Protein 9CJX (pdb70)

Foldseek 3Di:
DDDADPVLQVQLQVVQQVVQVVDLVSVVVCQQPVQVSSCVRSVHHQDFQKEKDFDDDDDSGTGIGTDDPDVDSHPDDVSRDYDGPD

Nearest PDB structures (foldseek):
  9cjx-assembly1_A  TM=7.161E-01  e=4.800E-11  Desulfotomaculum sp.
  6e31-assembly1_A  TM=3.207E-01  e=1.294E+00  Mus musculus
  5irg-assembly1_A  TM=2.267E-01  e=3.044E+00  Roseburia intestinalis XB6B4
  1qdb-assembly2_C  TM=2.450E-01  e=3.708E+00  Sulfurospirillum deleyianum
  9cjx-assembly1_A  TM=7.631E-01  e=1.091E-12  Desulfotomaculum sp.

Sequence (86 aa):
MNNWTEEEVQKVVAEIGKKAAADPAFRKLCLANPTGAVKEVSGKDLPQGLKVRFVENEGAHMTFVLPDPAGSGELGEEDLNRVAGGMNNWTEEEVQKVVAEIGKKAAADPAFRKLCLANPTGAVKEVSGKDLPQGLKVRFVENEGAHMTFVLPDPAGSGELGEEDLNRVAGGMNNWTEEEVQKVVAEIGKKAAADPAFRKLCLANPTGAVKEVSGKDLPQGLKVRFVENEGAHMTFVLPDPAGSGELGEEDLNRVAGGMNNWTEEEVQKVVAEIGKKAAADPAFRKLCLANPTGAVKEVSGKDLPQGLKVRFVENEGAHMTFVLPDPAGSGELGEEDLNRVAGGMNNWTEEEVQKVVAEIGKKAAADPAFRKLCLANPTGAVKEVSGKDLPQGLKVRFVENEGAHMTFVLPDPAGSGELGEEDLNRVAGGMNNWTEEEVQKVVAEIGKKAAADPAFRKLCLANPTGAVKEVSGKDLPQGLKVRFVENEGAHMTFVLPDPAGSGELGEEDLNRVAGGMNNWTEEEVQKVVAEIGKKAAADPAFRKLCLANPTGAVKEVSGKDLPQGLKVRFVENEGAHMTFVLPDPAGSGELGEEDLNRVAGGMNNWTEEEVQKVVAEIGKKAAADPAFRKLCLANPTGAVKEVSGKDLPQGLKVRFVENEGAHMTFVLPDPAGSGELGEEDLNRVAGGMNNWTEEEVQKVVAEIGKKAAADPAFRKLCLANPTGAVKEVSGKDLPQGLKVRFVENEGAHMTFVLPDPAGSGELGEEDLNRVAGGMNNWTEEEVQKVVAEIGKKAAADPAFRKLCLANPTGAVKEVSGKDLPQGLKVRFVENEGAHMTFVLPDPAGSGELGEEDLNRVAGG

Solvent-accessible surface area: 5712 Å² total; per-residue (Å²): 191,39,116,17,76,118,107,53,22,110,121,14,39,52,59,0,10,127,81,5,58,87,67,77,58,17,72,131,69,0,82,66,42,7,10,26,0,4,104,113,35,44,58,102,98,50,12,186,65,15,31,10,108,83,69,93,75,141,68,57,88,56,2,33,1,65,16,11,105,35,78,53,75,84,128,60,126,131,66,189,143,60,36,91,90,44

Structure (mmCIF, N/CA/C/O backbone):
data_9CJX
#
_entry.id   9CJX
#
loop_
_atom_site.group_PDB
_atom_site.id
_atom_site.type_symbol
_atom_site.label_atom_id
_atom_site.label_alt_id
_atom_site.label_comp_id
_atom_site.label_asym_id
_atom_site.label_entity_id
_atom_site.label_seq_id
_atom_site.pdbx_PDB_ins_code
_atom_site.Cartn_x
_atom_site.Cartn_y
_atom_site.Cartn_z
_atom_site.occupancy
_atom_site.B_iso_or_equiv
_atom_site.auth_seq_id
_atom_site.auth_comp_id
_atom_site.auth_asym_id
_atom_site.auth_atom_id
_atom_site.pdbx_PDB_model_num
ATOM 1 N N . MET A 1 22 ? 6.870 6.020 0.501 1.00 0.00 1 MET A N 1
ATOM 2 C CA . MET A 1 22 ? 6.106 7.007 -0.253 1.00 0.00 1 MET A CA 1
ATOM 3 C C . MET A 1 22 ? 5.233 6.340 -1.307 1.00 0.00 1 MET A C 1
ATOM 4 O O . MET A 1 22 ? 5.274 5.121 -1.481 1.00 0.00 1 MET A O 1
ATOM 18 N N . ASN A 1 23 ? 4.443 7.145 -2.011 1.00 0.00 2 ASN A N 1
ATOM 19 C CA . ASN A 1 23 ? 3.568 6.635 -3.059 1.00 0.00 2 ASN A CA 1
ATOM 20 C C . ASN A 1 23 ? 4.228 6.745 -4.428 1.00 0.00 2 ASN A C 1
ATOM 21 O O . ASN A 1 23 ? 5.333 7.272 -4.555 1.00 0.00 2 ASN A O 1
ATOM 32 N N . ASN A 1 24 ? 3.544 6.244 -5.450 1.00 0.00 3 ASN A N 1
ATOM 33 C CA . ASN A 1 24 ? 4.039 6.330 -6.820 1.00 0.00 3 ASN A CA 1
ATOM 34 C C . ASN A 1 24 ? 3.369 7.469 -7.578 1.00 0.00 3 ASN A C 1
ATOM 35 O O . ASN A 1 24 ? 3.821 7.864 -8.653 1.00 0.00 3 ASN A O 1
ATOM 46 N N . TRP A 1 25 ? 2.288 7.995 -7.010 1.00 0.00 4 TRP A N 1
ATOM 47 C CA . TRP A 1 25 ? 1.547 9.082 -7.638 1.00 0.00 4 TRP A CA 1
ATOM 48 C C . TRP A 1 25 ? 2.142 10.437 -7.275 1.00 0.00 4 TRP A C 1
ATOM 49 O O . TRP A 1 25 ? 2.316 10.754 -6.098 1.00 0.00 4 TRP A O 1
ATOM 70 N N . THR A 1 26 ? 2.451 11.233 -8.292 1.00 0.00 5 THR A N 1
ATOM 71 C CA . THR A 1 26 ? 3.040 12.551 -8.082 1.00 0.00 5 THR A CA 1
ATOM 72 C C . THR A 1 26 ? 1.962 13.618 -7.939 1.00 0.00 5 THR A C 1
ATOM 73 O O . THR A 1 26 ? 0.802 13.394 -8.286 1.00 0.00 5 THR A O 1
ATOM 84 N N . GLU A 1 27 ? 2.352 14.780 -7.428 1.00 0.00 6 GLU A N 1
ATOM 85 C CA . GLU A 1 27 ? 1.416 15.878 -7.219 1.00 0.00 6 GLU A CA 1
ATOM 86 C C . GLU A 1 27 ? 0.809 16.342 -8.536 1.00 0.00 6 GLU A C 1
ATOM 87 O O . GLU A 1 27 ? -0.388 16.616 -8.617 1.00 0.00 6 GLU A O 1
ATOM 99 N N . GLU A 1 28 ? 1.642 16.429 -9.568 1.00 0.00 7 GLU A N 1
ATOM 100 C CA . GLU A 1 28 ? 1.177 16.801 -10.899 1.00 0.00 7 GLU A CA 1
ATOM 101 C C . GLU A 1 28 ? 0.085 15.857 -11.384 1.00 0.00 7 GLU A C 1
ATOM 102 O O . GLU A 1 28 ? -0.967 16.295 -11.849 1.00 0.00 7 GLU A O 1
ATOM 114 N N . GLU A 1 29 ? 0.340 14.558 -11.274 1.00 0.00 8 GLU A N 1
ATOM 115 C CA . GLU A 1 29 ? -0.618 13.549 -11.709 1.00 0.00 8 GLU A CA 1
ATOM 116 C C . GLU A 1 29 ? -1.937 13.682 -10.959 1.00 0.00 8 GLU A C 1
ATOM 117 O O . GLU A 1 29 ? -3.010 13.657 -11.561 1.00 0.00 8 GLU A O 1
ATOM 129 N N . VAL A 1 30 ? -1.851 13.824 -9.641 1.00 0.00 9 VAL A N 1
ATOM 130 C CA . VAL A 1 30 ? -3.038 13.941 -8.803 1.00 0.00 9 VAL A CA 1
ATOM 131 C C . VAL A 1 30 ? -3.915 15.104 -9.249 1.00 0.00 9 VAL A C 1
ATOM 132 O O . VAL A 1 30 ? -5.126 14.956 -9.405 1.00 0.00 9 VAL A O 1
ATOM 145 N N . GLN A 1 31 ? -3.294 16.261 -9.453 1.00 0.00 10 GLN A N 1
ATOM 146 C CA . GLN A 1 31 ? -4.020 17.458 -9.859 1.00 0.00 10 GLN A CA 1
ATOM 147 C C . GLN A 1 31 ? -4.722 17.250 -11.194 1.00 0.00 10 GLN A C 1
ATOM 148 O O . GLN A 1 31 ? -5.859 17.682 -11.383 1.00 0.00 10 GLN A O 1
ATOM 162 N N . LYS A 1 32 ? -4.039 16.586 -12.120 1.00 0.00 11 LYS A N 1
ATOM 163 C CA . LYS A 1 32 ? -4.604 16.298 -13.432 1.00 0.00 11 LYS A CA 1
ATOM 164 C C . LYS A 1 32 ? -5.793 15.352 -13.325 1.00 0.00 11 LYS A C 1
ATOM 165 O O . LYS A 1 32 ? -6.820 15.552 -13.974 1.00 0.00 11 LYS A O 1
ATOM 184 N N . VAL A 1 33 ? -5.647 14.319 -12.501 1.00 0.00 12 VAL A N 1
ATOM 185 C CA . VAL A 1 33 ? -6.710 13.340 -12.305 1.00 0.00 12 VAL A CA 1
ATOM 186 C C . VAL A 1 33 ? -7.951 13.986 -11.705 1.00 0.00 12 VAL A C 1
ATOM 187 O O . VAL A 1 33 ? -9.069 13.752 -12.165 1.00 0.00 12 VAL A O 1
ATOM 200 N N . VAL A 1 34 ? -7.748 14.801 -10.675 1.00 0.00 13 VAL A N 1
ATOM 201 C CA . VAL A 1 34 ? -8.848 15.506 -10.028 1.00 0.00 13 VAL A CA 1
ATOM 202 C C . VAL A 1 34 ? -9.619 16.360 -11.027 1.00 0.00 13 VAL A C 1
ATOM 203 O O . VAL A 1 34 ? -10.850 16.377 -11.024 1.00 0.00 13 VAL A O 1
ATOM 216 N N . ALA A 1 35 ? -8.888 17.068 -11.881 1.00 0.00 14 ALA A N 1
ATOM 217 C CA . ALA A 1 35 ? -9.500 17.887 -12.919 1.00 0.00 14 ALA A CA 1
ATOM 218 C C . ALA A 1 35 ? -10.343 17.039 -13.864 1.00 0.00 14 ALA A C 1
ATOM 219 O O . ALA A 1 35 ? -11.457 17.419 -14.226 1.00 0.00 14 ALA A O 1
ATOM 226 N N . GLU A 1 36 ? -9.805 15.890 -14.258 1.00 0.00 15 GLU A N 1
ATOM 227 C CA . GLU A 1 36 ? -10.494 15.002 -15.187 1.00 0.00 15 GLU A CA 1
ATOM 228 C C . GLU A 1 36 ? -11.706 14.351 -14.532 1.00 0.00 15 GLU A C 1
ATOM 229 O O . GLU A 1 36 ? -12.716 14.100 -15.188 1.00 0.00 15 GLU A O 1
ATOM 241 N N . ILE A 1 37 ? -11.598 14.083 -13.235 1.00 0.00 16 ILE A N 1
ATOM 242 C CA . ILE A 1 37 ? -12.732 13.597 -12.457 1.00 0.00 16 ILE A CA 1
ATOM 243 C C . ILE A 1 37 ? -13.882 14.595 -12.477 1.00 0.00 16 ILE A C 1
ATOM 244 O O . ILE A 1 37 ? -15.041 14.218 -12.647 1.00 0.00 16 ILE A O 1
ATOM 260 N N . GLY A 1 38 ? -13.555 15.871 -12.302 1.00 0.00 17 GLY A N 1
ATOM 261 C CA . GLY A 1 38 ? -14.545 16.937 -12.403 1.00 0.00 17 GLY A CA 1
ATOM 262 C C . GLY A 1 38 ? -15.206 16.947 -13.775 1.00 0.00 17 GLY A C 1
ATOM 263 O O . GLY A 1 38 ? -16.426 17.071 -13.886 1.00 0.00 17 GLY A O 1
ATOM 267 N N . LYS A 1 39 ? -14.394 16.814 -14.818 1.00 0.00 18 LYS A N 1
ATOM 268 C CA . LYS A 1 39 ? -14.900 16.792 -16.186 1.00 0.00 18 LYS A CA 1
ATOM 269 C C . LYS A 1 39 ? -15.866 15.633 -16.395 1.00 0.00 18 LYS A C 1
ATOM 270 O O . LYS A 1 39 ? -16.950 15.809 -16.952 1.00 0.00 18 LYS A O 1
ATOM 289 N N . LYS A 1 40 ? -15.467 14.448 -15.948 1.00 0.00 19 LYS A N 1
ATOM 290 C CA . LYS A 1 40 ? -16.228 13.232 -16.210 1.00 0.00 19 LYS A CA 1
ATOM 291 C C . LYS A 1 40 ? -17.470 13.160 -15.330 1.00 0.00 19 LYS A C 1
ATOM 292 O O . LYS A 1 40 ? -18.529 12.713 -15.770 1.00 0.00 19 LYS A O 1
ATOM 311 N N . ALA A 1 41 ? -17.334 13.605 -14.086 1.00 0.00 20 ALA A N 1
ATOM 312 C CA . ALA A 1 41 ? -18.456 13.630 -13.154 1.00 0.00 20 ALA A CA 1
ATOM 313 C C . ALA A 1 41 ? -19.531 14.606 -13.614 1.00 0.00 20 ALA A C 1
ATOM 314 O O . ALA A 1 41 ? -20.725 14.333 -13.493 1.00 0.00 20 ALA A O 1
ATOM 321 N N . ALA A 1 42 ? -19.101 15.748 -14.141 1.00 0.00 21 ALA A N 1
ATOM 322 C CA . ALA A 1 42 ? -20.023 16.729 -14.700 1.00 0.00 21 ALA A CA 1
ATOM 323 C C . ALA A 1 42 ? -20.697 16.197 -15.959 1.00 0.00 21 ALA A C 1
ATOM 324 O O . ALA A 1 42 ? -21.903 16.359 -16.143 1.00 0.00 21 ALA A O 1
ATOM 331 N N . ALA A 1 43 ? -19.911 15.564 -16.822 1.00 0.00 22 ALA A N 1
ATOM 332 C CA . ALA A 1 43 ? -20.427 15.025 -18.075 1.00 0.00 22 ALA A CA 1
ATOM 333 C C . ALA A 1 43 ? -21.362 13.850 -17.826 1.00 0.00 22 ALA A C 1
ATOM 334 O O . ALA A 1 43 ? -22.385 13.705 -18.495 1.00 0.00 22 ALA A O 1
ATOM 341 N N . ASP A 1 44 ? -21.005 13.010 -16.859 1.00 0.00 23 ASP A N 1
ATOM 342 C CA . ASP A 1 44 ? -21.751 11.786 -16.595 1.00 0.00 23 ASP A CA 1
ATOM 343 C C . ASP A 1 44 ? -21.954 11.577 -15.100 1.00 0.00 23 ASP A C 1
ATOM 344 O O . ASP A 1 44 ? -21.020 11.229 -14.378 1.00 0.00 23 ASP A O 1
ATOM 353 N N . PRO A 1 45 ? -23.182 11.794 -14.640 1.00 0.00 24 PRO A N 1
ATOM 354 C CA . PRO A 1 45 ? -23.515 11.614 -13.231 1.00 0.00 24 PRO A CA 1
ATOM 355 C C . PRO A 1 45 ? -23.121 10.225 -12.745 1.00 0.00 24 PRO A C 1
ATOM 356 O O . PRO A 1 45 ? -22.804 10.036 -11.571 1.00 0.00 24 PRO A O 1
ATOM 367 N N . ALA A 1 46 ? -23.141 9.257 -13.654 1.00 0.00 25 ALA A N 1
ATOM 368 C CA . ALA A 1 46 ? -22.796 7.881 -13.317 1.00 0.00 25 ALA A CA 1
ATOM 369 C C . ALA A 1 46 ? -21.350 7.774 -12.852 1.00 0.00 25 ALA A C 1
ATOM 370 O O . ALA A 1 46 ? -21.017 6.936 -12.015 1.00 0.00 25 ALA A O 1
ATOM 377 N N . PHE A 1 47 ? -20.493 8.628 -13.403 1.00 0.00 26 PHE A N 1
ATOM 378 C CA . PHE A 1 47 ? -19.093 8.677 -12.997 1.00 0.00 26 PHE A CA 1
ATOM 379 C C . PHE A 1 47 ? -18.948 9.219 -11.581 1.00 0.00 26 PHE A C 1
ATOM 380 O O . PHE A 1 47 ? -18.140 8.723 -10.796 1.00 0.00 26 PHE A O 1
ATOM 397 N N . ARG A 1 48 ? -19.736 10.240 -11.262 1.00 0.00 27 ARG A N 1
ATOM 398 C CA . ARG A 1 48 ? -19.836 10.729 -9.891 1.00 0.00 27 ARG A CA 1
ATOM 399 C C . ARG A 1 48 ? -20.240 9.613 -8.937 1.00 0.00 27 ARG A C 1
ATOM 400 O O . ARG A 1 48 ? -19.681 9.482 -7.848 1.00 0.00 27 ARG A O 1
ATOM 421 N N . LYS A 1 49 ? -21.214 8.810 -9.350 1.00 0.00 28 LYS A N 1
ATOM 422 C CA . LYS A 1 49 ? -21.639 7.655 -8.569 1.00 0.00 28 LYS A CA 1
ATOM 423 C C . LYS A 1 49 ? -20.518 6.630 -8.448 1.00 0.00 28 LYS A C 1
ATOM 424 O O . LYS A 1 49 ? -20.338 6.015 -7.397 1.00 0.00 28 LYS A O 1
ATOM 443 N N . LEU A 1 50 ? -19.766 6.452 -9.529 1.00 0.00 29 LEU A N 1
ATOM 444 C CA . LEU A 1 50 ? -18.594 5.585 -9.513 1.00 0.00 29 LEU A CA 1
ATOM 445 C C . LEU A 1 50 ? -17.587 6.039 -8.465 1.00 0.00 29 LEU A C 1
ATOM 446 O O . LEU A 1 50 ? -17.065 5.228 -7.699 1.00 0.00 29 LEU A O 1
ATOM 462 N N . CYS A 1 51 ? -17.316 7.339 -8.437 1.00 0.00 30 CYS A N 1
ATOM 463 C CA . CYS A 1 51 ? -16.395 7.910 -7.461 1.00 0.00 30 CYS A CA 1
ATOM 464 C C . CYS A 1 51 ? -16.858 7.629 -6.037 1.00 0.00 30 CYS A C 1
ATOM 465 O O . CYS A 1 51 ? -16.047 7.351 -5.154 1.00 0.00 30 CYS A O 1
ATOM 473 N N . LEU A 1 52 ? -18.167 7.705 -5.819 1.00 0.00 31 LEU A N 1
ATOM 474 C CA . LEU A 1 52 ? -18.743 7.427 -4.510 1.00 0.00 31 LEU A CA 1
ATOM 475 C C . LEU A 1 52 ? -18.663 5.943 -4.177 1.00 0.00 31 LEU A C 1
ATOM 476 O O . LEU A 1 52 ? -18.369 5.567 -3.042 1.00 0.00 31 LEU A O 1
ATOM 492 N N . ALA A 1 53 ? -18.929 5.103 -5.171 1.00 0.00 32 ALA A N 1
ATOM 493 C CA . ALA A 1 53 ? -18.898 3.657 -4.983 1.00 0.00 32 ALA A CA 1
ATOM 494 C C . ALA A 1 53 ? -17.477 3.164 -4.745 1.00 0.00 32 ALA A C 1
ATOM 495 O O . ALA A 1 53 ? -17.243 2.303 -3.897 1.00 0.00 32 ALA A O 1
ATOM 502 N N . ASN A 1 54 ? -16.531 3.712 -5.499 1.00 0.00 33 ASN A N 1
ATOM 503 C CA . ASN A 1 54 ? -15.126 3.349 -5.352 1.00 0.00 33 ASN A CA 1
ATOM 504 C C . ASN A 1 54 ? -14.215 4.464 -5.846 1.00 0.00 33 ASN A C 1
ATOM 505 O O . ASN A 1 54 ? -13.922 4.558 -7.038 1.00 0.00 33 ASN A O 1
ATOM 516 N N . PRO A 1 55 ? -13.767 5.309 -4.922 1.00 0.00 34 PRO A N 1
ATOM 517 C CA . PRO A 1 55 ? -12.955 6.468 -5.273 1.00 0.00 34 PRO A CA 1
ATOM 518 C C . PRO A 1 55 ? -11.723 6.057 -6.068 1.00 0.00 34 PRO A C 1
ATOM 519 O O . PRO A 1 55 ? -11.386 6.678 -7.077 1.00 0.00 34 PRO A O 1
ATOM 530 N N . THR A 1 56 ? -11.051 5.007 -5.607 1.00 0.00 35 THR A N 1
ATOM 531 C CA . THR A 1 56 ? -9.785 4.588 -6.197 1.00 0.00 35 THR A CA 1
ATOM 532 C C . THR A 1 56 ? -9.996 3.964 -7.570 1.00 0.00 35 THR A C 1
ATOM 533 O O . THR A 1 56 ? -9.116 4.019 -8.429 1.00 0.00 35 THR A O 1
ATOM 544 N N . GLY A 1 57 ? -11.168 3.371 -7.772 1.00 0.00 36 GLY A N 1
ATOM 545 C CA . GLY A 1 57 ? -11.545 2.844 -9.077 1.00 0.00 36 GLY A CA 1
ATOM 546 C C . GLY A 1 57 ? -11.719 3.964 -10.095 1.00 0.00 36 GLY A C 1
ATOM 547 O O . GLY A 1 57 ? -11.296 3.843 -11.244 1.00 0.00 36 GLY A O 1
ATOM 551 N N . ALA A 1 58 ? -12.344 5.055 -9.665 1.00 0.00 37 ALA A N 1
ATOM 552 C CA . ALA A 1 58 ? -12.526 6.221 -10.520 1.00 0.00 37 ALA A CA 1
ATOM 553 C C . ALA A 1 58 ? -11.186 6.830 -10.913 1.00 0.00 37 ALA A C 1
ATOM 554 O O . ALA A 1 58 ? -10.996 7.255 -12.053 1.00 0.00 37 ALA A O 1
ATOM 561 N N . VAL A 1 59 ? -10.258 6.871 -9.963 1.00 0.00 38 VAL A N 1
ATOM 562 C CA . VAL A 1 59 ? -8.914 7.371 -10.224 1.00 0.00 38 VAL A CA 1
ATOM 563 C C . VAL A 1 59 ? -8.196 6.508 -11.254 1.00 0.00 38 VAL A C 1
ATOM 564 O O . VAL A 1 59 ? -7.541 7.023 -12.160 1.00 0.00 38 VAL A O 1
ATOM 577 N N . LYS A 1 60 ? -8.323 5.194 -11.109 1.00 0.00 39 LYS A N 1
ATOM 578 C CA . LYS A 1 60 ? -7.741 4.258 -12.065 1.00 0.00 39 LYS A CA 1
ATOM 579 C C . LYS A 1 60 ? -8.346 4.439 -13.451 1.00 0.00 39 LYS A C 1
ATOM 580 O O . LYS A 1 60 ? -7.644 4.368 -14.459 1.00 0.00 39 LYS A O 1
ATOM 599 N N . GLU A 1 61 ? -9.653 4.674 -13.495 1.00 0.00 40 GLU A N 1
ATOM 600 C CA . GLU A 1 61 ? -10.342 4.936 -14.752 1.00 0.00 40 GLU A CA 1
ATOM 601 C C . GLU A 1 61 ? -9.717 6.114 -15.488 1.00 0.00 40 GLU A C 1
ATOM 602 O O . GLU A 1 61 ? -9.587 6.096 -16.713 1.00 0.00 40 GLU A O 1
ATOM 614 N N . VAL A 1 62 ? -9.331 7.139 -14.735 1.00 0.00 41 VAL A N 1
ATOM 615 C CA . VAL A 1 62 ? -8.717 8.327 -15.314 1.00 0.00 41 VAL A CA 1
ATOM 616 C C . VAL A 1 62 ? -7.243 8.094 -15.617 1.00 0.00 41 VAL A C 1
ATOM 617 O O . VAL A 1 62 ? -6.785 8.324 -16.736 1.00 0.00 41 VAL A O 1
ATOM 630 N N . SER A 1 63 ? -6.503 7.636 -14.612 1.00 0.00 42 SER A N 1
ATOM 631 C CA . SER A 1 63 ? -5.049 7.582 -14.696 1.00 0.00 42 SER A CA 1
ATOM 632 C C . SER A 1 63 ? -4.584 6.312 -15.397 1.00 0.00 42 SER A C 1
ATOM 633 O O . SER A 1 63 ? -3.614 6.329 -16.154 1.00 0.00 42 SER A O 1
ATOM 641 N N . GLY A 1 64 ? -5.283 5.211 -15.141 1.00 0.00 43 GLY A N 1
ATOM 642 C CA . GLY A 1 64 ? -4.905 3.917 -15.697 1.00 0.00 43 GLY A CA 1
ATOM 643 C C . GLY A 1 64 ? -3.876 3.219 -14.816 1.00 0.00 43 GLY A C 1
ATOM 644 O O . GLY A 1 64 ? -3.272 2.226 -15.218 1.00 0.00 43 GLY A O 1
ATOM 648 N N . LYS A 1 65 ? -3.681 3.746 -13.611 1.00 0.00 44 LYS A N 1
ATOM 649 C CA . LYS A 1 65 ? -2.694 3.201 -12.688 1.00 0.00 44 LYS A CA 1
ATOM 650 C C . LYS A 1 65 ? -3.360 2.643 -11.436 1.00 0.00 44 LYS A C 1
ATOM 651 O O . LYS A 1 65 ? -4.467 3.045 -11.079 1.00 0.00 44 LYS A O 1
ATOM 670 N N . ASP A 1 66 ? -2.678 1.714 -10.774 1.00 0.00 45 ASP A N 1
ATOM 671 C CA . ASP A 1 66 ? -3.215 1.080 -9.575 1.00 0.00 45 ASP A CA 1
ATOM 672 C C . ASP A 1 66 ? -2.797 1.834 -8.320 1.00 0.00 45 ASP A C 1
ATOM 673 O O . ASP A 1 66 ? -1.800 2.556 -8.321 1.00 0.00 45 ASP A O 1
ATOM 682 N N . LEU A 1 67 ? -3.564 1.662 -7.249 1.00 0.00 46 LEU A N 1
ATOM 683 C CA . LEU A 1 67 ? -3.289 2.346 -5.991 1.00 0.00 46 LEU A CA 1
ATOM 684 C C . LEU A 1 67 ? -2.009 1.825 -5.350 1.00 0.00 46 LEU A C 1
ATOM 685 O O . LEU A 1 67 ? -1.906 0.645 -5.016 1.00 0.00 46 LEU A O 1
ATOM 701 N N . PRO A 1 68 ? -1.036 2.713 -5.180 1.00 0.00 47 PRO A N 1
ATOM 702 C CA . PRO A 1 68 ? 0.187 2.381 -4.458 1.00 0.00 47 PRO A CA 1
ATOM 703 C C . PRO A 1 68 ? -0.125 1.801 -3.084 1.00 0.00 47 PRO A C 1
ATOM 704 O O . PRO A 1 68 ? -0.950 2.340 -2.346 1.00 0.00 47 PRO A O 1
ATOM 715 N N . GLN A 1 69 ? 0.539 0.701 -2.748 1.00 0.00 48 GLN A N 1
ATOM 716 C CA . GLN A 1 69 ? 0.268 -0.005 -1.501 1.00 0.00 48 GLN A CA 1
ATOM 717 C C . GLN A 1 69 ? 0.563 0.875 -0.293 1.00 0.00 48 GLN A C 1
ATOM 718 O O . GLN A 1 69 ? 1.703 1.290 -0.079 1.00 0.00 48 GLN A O 1
ATOM 732 N N . GLY A 1 70 ? -0.469 1.156 0.494 1.00 0.00 49 GLY A N 1
ATOM 733 C CA . GLY A 1 70 ? -0.304 1.903 1.735 1.00 0.00 49 GLY A CA 1
ATOM 734 C C . GLY A 1 70 ? -0.850 3.320 1.602 1.00 0.00 49 GLY A C 1
ATOM 735 O O . GLY A 1 70 ? -0.964 4.046 2.590 1.00 0.00 49 GLY A O 1
ATOM 739 N N . LEU A 1 71 ? -1.188 3.705 0.376 1.00 0.00 50 LEU A N 1
ATOM 740 C CA . LEU A 1 71 ? -1.692 5.046 0.108 1.00 0.00 50 LEU A CA 1
ATOM 741 C C . LEU A 1 71 ? -3.187 5.138 0.384 1.00 0.00 50 LEU A C 1
ATOM 742 O O . LEU A 1 71 ? -3.991 4.470 -0.266 1.00 0.00 50 LEU A O 1
ATOM 758 N N . LYS A 1 72 ? -3.554 5.970 1.354 1.00 0.00 51 LYS A N 1
ATOM 759 C CA . LYS A 1 72 ? -4.957 6.188 1.686 1.00 0.00 51 LYS A CA 1
ATOM 760 C C . LYS A 1 72 ? -5.578 7.248 0.787 1.00 0.00 51 LYS A C 1
ATOM 761 O O . LYS A 1 72 ? -4.985 8.302 0.553 1.00 0.00 51 LYS A O 1
ATOM 780 N N . VAL A 1 73 ? -6.774 6.965 0.285 1.00 0.00 52 VAL A N 1
ATOM 781 C CA . VAL A 1 73 ? -7.448 7.864 -0.646 1.00 0.00 52 VAL A CA 1
ATOM 782 C C . VAL A 1 73 ? -8.840 8.229 -0.149 1.00 0.00 52 VAL A C 1
ATOM 783 O O . VAL A 1 73 ? -9.562 7.384 0.381 1.00 0.00 52 VAL A O 1
ATOM 796 N N . ARG A 1 74 ? -9.212 9.493 -0.323 1.00 0.00 53 ARG A N 1
ATOM 797 C CA . ARG A 1 74 ? -10.527 9.968 0.091 1.00 0.00 53 ARG A CA 1
ATOM 798 C C . ARG A 1 74 ? -11.185 10.793 -1.007 1.00 0.00 53 ARG A C 1
ATOM 799 O O . ARG A 1 74 ? -10.601 11.008 -2.069 1.00 0.00 53 ARG A O 1
ATOM 820 N N . PHE A 1 75 ? -12.405 11.253 -0.745 1.00 0.00 54 PHE A N 1
ATOM 821 C CA . PHE A 1 75 ? -13.157 12.028 -1.724 1.00 0.00 54 PHE A CA 1
ATOM 822 C C . PHE A 1 75 ? -13.967 13.128 -1.050 1.00 0.00 54 PHE A C 1
ATOM 823 O O . PHE A 1 75 ? -14.288 13.039 0.134 1.00 0.00 54 PHE A O 1
ATOM 840 N N . VAL A 1 76 ? -14.293 14.166 -1.813 1.00 0.00 55 VAL A N 1
ATOM 841 C CA . VAL A 1 76 ? -15.082 15.279 -1.295 1.00 0.00 55 VAL A CA 1
ATOM 842 C C . VAL A 1 76 ? -16.179 15.678 -2.274 1.00 0.00 55 VAL A C 1
ATOM 843 O O . VAL A 1 76 ? -16.098 15.382 -3.466 1.00 0.00 55 VAL A O 1
ATOM 856 N N . GLU A 1 77 ? -17.204 16.351 -1.763 1.00 0.00 56 GLU A N 1
ATOM 857 C CA . GLU A 1 77 ? -18.270 16.878 -2.606 1.00 0.00 56 GLU A CA 1
ATOM 858 C C . GLU A 1 77 ? -18.319 18.399 -2.548 1.00 0.00 56 GLU A C 1
ATOM 859 O O . GLU A 1 77 ? -18.375 18.988 -1.467 1.00 0.00 56 GLU A O 1
ATOM 871 N N . ASN A 1 78 ? -18.296 19.032 -3.715 1.00 0.00 57 ASN A N 1
ATOM 872 C CA . ASN A 1 78 ? -18.385 20.485 -3.801 1.00 0.00 57 ASN A CA 1
ATOM 873 C C . ASN A 1 78 ? -19.815 20.933 -4.074 1.00 0.00 57 ASN A C 1
ATOM 874 O O . ASN A 1 78 ? -20.498 20.376 -4.932 1.00 0.00 57 ASN A O 1
ATOM 885 N N . GLU A 1 79 ? -20.263 21.944 -3.336 1.00 0.00 58 GLU A N 1
ATOM 886 C CA . GLU A 1 79 ? -21.627 22.443 -3.468 1.00 0.00 58 GLU A CA 1
ATOM 887 C C . GLU A 1 79 ? -21.642 23.884 -3.964 1.00 0.00 58 GLU A C 1
ATOM 888 O O . GLU A 1 79 ? -20.704 24.643 -3.721 1.00 0.00 58 GLU A O 1
ATOM 900 N N . GLY A 1 80 ? -22.710 24.252 -4.662 1.00 0.00 59 GLY A N 1
ATOM 901 C CA . GLY A 1 80 ? -23.842 23.355 -4.863 1.00 0.00 59 GLY A CA 1
ATOM 902 C C . GLY A 1 80 ? -23.773 22.678 -6.225 1.00 0.00 59 GLY A C 1
ATOM 903 O O . GLY A 1 80 ? -24.800 22.368 -6.828 1.00 0.00 59 GLY A O 1
ATOM 907 N N . ALA A 1 81 ? -22.555 22.452 -6.707 1.00 0.00 60 ALA A N 1
ATOM 908 C CA . ALA A 1 81 ? -22.345 21.683 -7.928 1.00 0.00 60 ALA A CA 1
ATOM 909 C C . ALA A 1 81 ? -22.670 20.210 -7.715 1.00 0.00 60 ALA A C 1
ATOM 910 O O . ALA A 1 81 ? -23.085 19.517 -8.642 1.00 0.00 60 ALA A O 1
ATOM 917 N N . HIS A 1 82 ? -22.477 19.739 -6.487 1.00 0.00 61 HIS A N 1
ATOM 918 C CA . HIS A 1 82 ? -22.717 18.339 -6.158 1.00 0.00 61 HIS A CA 1
ATOM 919 C C . HIS A 1 82 ? -21.841 17.419 -6.997 1.00 0.00 61 HIS A C 1
ATOM 920 O O . HIS A 1 82 ? -22.320 16.436 -7.565 1.00 0.00 61 HIS A O 1
ATOM 933 N N . MET A 1 83 ? -20.553 17.740 -7.069 1.00 0.00 62 MET A N 1
ATOM 934 C CA . MET A 1 83 ? -19.602 16.927 -7.816 1.00 0.00 62 MET A CA 1
ATOM 935 C C . MET A 1 83 ? -18.603 16.251 -6.885 1.00 0.00 62 MET A C 1
ATOM 936 O O . MET A 1 83 ? -18.076 16.878 -5.965 1.00 0.00 62 MET A O 1
ATOM 950 N N . THR A 1 84 ? -18.348 14.971 -7.127 1.00 0.00 63 THR A N 1
ATOM 951 C CA . THR A 1 84 ? -17.464 14.189 -6.270 1.00 0.00 63 THR A CA 1
ATOM 952 C C . THR A 1 84 ? -16.043 14.167 -6.818 1.00 0.00 63 THR A C 1
ATOM 953 O O . THR A 1 84 ? -15.813 13.750 -7.953 1.00 0.00 63 THR A O 1
ATOM 964 N N . PHE A 1 85 ? -15.093 14.614 -6.004 1.00 0.00 64 PHE A N 1
ATOM 965 C CA . PHE A 1 85 ? -13.689 14.620 -6.396 1.00 0.00 64 PHE A CA 1
ATOM 966 C C . PHE A 1 85 ? -12.869 13.681 -5.520 1.00 0.00 64 PHE A C 1
ATOM 967 O O . PHE A 1 85 ? -13.066 13.618 -4.308 1.00 0.00 64 PHE A O 1
ATOM 984 N N . VAL A 1 86 ? -11.948 12.952 -6.144 1.00 0.00 65 VAL A N 1
ATOM 985 C CA . VAL A 1 86 ? -11.143 11.965 -5.434 1.00 0.00 65 VAL A CA 1
ATOM 986 C C . VAL A 1 86 ? -9.665 12.330 -5.471 1.00 0.00 65 VAL A C 1
ATOM 987 O O . VAL A 1 86 ? -9.132 12.694 -6.519 1.00 0.00 65 VAL A O 1
ATOM 1000 N N . LEU A 1 87 ? -9.007 12.230 -4.321 1.00 0.00 66 LEU A N 1
ATOM 1001 C CA . LEU A 1 87 ? -7.584 12.530 -4.224 1.00 0.00 66 LEU A CA 1
ATOM 1002 C C . LEU A 1 87 ? -6.932 11.751 -3.089 1.00 0.00 66 LEU A C 1
ATOM 1003 O O . LEU A 1 87 ? -7.550 11.515 -2.050 1.00 0.00 66 LEU A O 1
ATOM 1019 N N . PRO A 1 88 ? -5.681 11.352 -3.293 1.00 0.00 67 PRO A N 1
ATOM 1020 C CA . PRO A 1 88 ? -4.941 10.602 -2.285 1.00 0.00 67 PRO A CA 1
ATOM 1021 C C . PRO A 1 88 ? -4.465 11.513 -1.161 1.00 0.00 67 PRO A C 1
ATOM 1022 O O . PRO A 1 88 ? -4.253 12.709 -1.366 1.00 0.00 67 PRO A O 1
ATOM 1033 N N . ASP A 1 89 ? -4.297 10.942 0.026 1.00 0.00 68 ASP A N 1
ATOM 1034 C CA . ASP A 1 89 ? -3.732 11.671 1.156 1.00 0.00 68 ASP A CA 1
ATOM 1035 C C . ASP A 1 89 ? -2.234 11.883 0.981 1.00 0.00 68 ASP A C 1
ATOM 1036 O O . ASP A 1 89 ? -1.545 11.054 0.385 1.00 0.00 68 ASP A O 1
ATOM 1045 N N . PRO A 1 90 ? -1.734 12.997 1.504 1.00 0.00 69 PRO A N 1
ATOM 1046 C CA . PRO A 1 90 ? -0.311 13.309 1.426 1.00 0.00 69 PRO A CA 1
ATOM 1047 C C . PRO A 1 90 ? 0.533 12.171 1.986 1.00 0.00 69 PRO A C 1
ATOM 1048 O O . PRO A 1 90 ? 0.403 11.806 3.154 1.00 0.00 69 PRO A O 1
ATOM 1059 N N . ALA A 1 91 ? 1.398 11.615 1.145 1.00 0.00 70 ALA A N 1
ATOM 1060 C CA . ALA A 1 91 ? 2.288 10.538 1.564 1.00 0.00 70 ALA A CA 1
ATOM 1061 C C . ALA A 1 91 ? 3.315 11.032 2.573 1.00 0.00 70 ALA A C 1
ATOM 1062 O O . ALA A 1 91 ? 3.931 12.082 2.384 1.00 0.00 70 ALA A O 1
ATOM 1069 N N . GLY A 1 92 ? 3.499 10.270 3.645 1.00 0.00 71 GLY A N 1
ATOM 1070 C CA . GLY A 1 92 ? 4.442 10.637 4.694 1.00 0.00 71 GLY A CA 1
ATOM 1071 C C . GLY A 1 92 ? 3.753 11.415 5.809 1.00 0.00 71 GLY A C 1
ATOM 1072 O O . GLY A 1 92 ? 4.387 11.809 6.787 1.00 0.00 71 GLY A O 1
ATOM 1076 N N . SER A 1 93 ? 2.452 11.631 5.654 1.00 0.00 72 SER A N 1
ATOM 1077 C CA . SER A 1 93 ? 1.664 12.321 6.669 1.00 0.00 72 SER A CA 1
ATOM 1078 C C . SER A 1 93 ? 1.367 11.408 7.851 1.00 0.00 72 SER A C 1
ATOM 1079 O O . SER A 1 93 ? 1.626 10.206 7.799 1.00 0.00 72 SER A O 1
ATOM 1087 N N . GLY A 1 94 ? 0.822 11.987 8.916 1.00 0.00 73 GLY A N 1
ATOM 1088 C CA . GLY A 1 94 ? 0.534 11.235 10.132 1.00 0.00 73 GLY A CA 1
ATOM 1089 C C . GLY A 1 94 ? -0.781 10.475 10.012 1.00 0.00 73 GLY A C 1
ATOM 1090 O O . GLY A 1 94 ? -1.117 9.657 10.868 1.00 0.00 73 GLY A O 1
ATOM 1094 N N . GLU A 1 95 ? -1.521 10.750 8.943 1.00 0.00 74 GLU A N 1
ATOM 1095 C CA . GLU A 1 95 ? -2.772 10.051 8.677 1.00 0.00 74 GLU A CA 1
ATOM 1096 C C . GLU A 1 95 ? -2.554 8.545 8.590 1.00 0.00 74 GLU A C 1
ATOM 1097 O O . GLU A 1 95 ? -1.728 8.072 7.809 1.00 0.00 74 GLU A O 1
ATOM 1109 N N . LEU A 1 96 ? -3.299 7.797 9.397 1.00 0.00 75 LEU A N 1
ATOM 1110 C CA . LEU A 1 96 ? -3.168 6.345 9.433 1.00 0.00 75 LEU A CA 1
ATOM 1111 C C . LEU A 1 96 ? -3.904 5.696 8.269 1.00 0.00 75 LEU A C 1
ATOM 1112 O O . LEU A 1 96 ? -4.917 6.213 7.797 1.00 0.00 75 LEU A O 1
ATOM 1128 N N . GLY A 1 97 ? -3.391 4.560 7.809 1.00 0.00 76 GLY A N 1
ATOM 1129 C CA . GLY A 1 97 ? -3.990 3.848 6.687 1.00 0.00 76 GLY A CA 1
ATOM 1130 C C . GLY A 1 97 ? -4.954 2.772 7.169 1.00 0.00 76 GLY A C 1
ATOM 1131 O O . GLY A 1 97 ? -5.393 1.924 6.393 1.00 0.00 76 GLY A O 1
ATOM 1135 N N . GLU A 1 98 ? -5.283 2.813 8.457 1.00 0.00 77 GLU A N 1
ATOM 1136 C CA . GLU A 1 98 ? -6.235 1.873 9.035 1.00 0.00 77 GLU A CA 1
ATOM 1137 C C . GLU A 1 98 ? -7.588 1.962 8.341 1.00 0.00 77 GLU A C 1
ATOM 1138 O O . GLU A 1 98 ? -8.117 3.053 8.130 1.00 0.00 77 GLU A O 1
ATOM 1150 N N . GLU A 1 99 ? -8.142 0.808 7.988 1.00 0.00 78 GLU A N 1
ATOM 1151 C CA . GLU A 1 99 ? -9.429 0.755 7.304 1.00 0.00 78 GLU A CA 1
ATOM 1152 C C . GLU A 1 99 ? -10.503 1.492 8.092 1.00 0.00 78 GLU A C 1
ATOM 1153 O O . GLU A 1 99 ? -10.736 1.200 9.266 1.00 0.00 78 GLU A O 1
ATOM 1165 N N . ASP A 1 100 ? -11.157 2.448 7.441 1.00 0.00 79 ASP A N 1
ATOM 1166 C CA . ASP A 1 100 ? -12.240 3.198 8.065 1.00 0.00 79 ASP A CA 1
ATOM 1167 C C . ASP A 1 100 ? -13.580 2.503 7.862 1.00 0.00 79 ASP A C 1
ATOM 1168 O O . ASP A 1 100 ? -13.719 1.645 6.989 1.00 0.00 79 ASP A O 1
ATOM 1177 N N . LEU A 1 101 ? -14.565 2.878 8.671 1.00 0.00 80 LEU A N 1
ATOM 1178 C CA . LEU A 1 101 ? -15.896 2.289 8.582 1.00 0.00 80 LEU A CA 1
ATOM 1179 C C . LEU A 1 101 ? -16.561 2.627 7.255 1.00 0.00 80 LEU A C 1
ATOM 1180 O O . LEU A 1 101 ? -17.405 1.877 6.763 1.00 0.00 80 LEU A O 1
ATOM 1196 N N . ASN A 1 102 ? -16.175 3.759 6.677 1.00 0.00 81 ASN A N 1
ATOM 1197 C CA . ASN A 1 102 ? -16.735 4.200 5.404 1.00 0.00 81 ASN A CA 1
ATOM 1198 C C . ASN A 1 102 ? -15.788 3.890 4.251 1.00 0.00 81 ASN A C 1
ATOM 1199 O O . ASN A 1 102 ? -15.946 4.415 3.148 1.00 0.00 81 ASN A O 1
ATOM 1210 N N . ARG A 1 103 ? -14.804 3.037 4.512 1.00 0.00 82 ARG A N 1
ATOM 1211 C CA . ARG A 1 103 ? -13.830 2.656 3.496 1.00 0.00 82 ARG A CA 1
ATOM 1212 C C . ARG A 1 103 ? -14.400 1.600 2.557 1.00 0.00 82 ARG A C 1
ATOM 1213 O O . ARG A 1 103 ? -14.988 0.613 3.000 1.00 0.00 82 ARG A O 1
ATOM 1234 N N . VAL A 1 104 ? -14.219 1.812 1.258 1.00 0.00 83 VAL A N 1
ATOM 1235 C CA . VAL A 1 104 ? -14.735 0.890 0.252 1.00 0.00 83 VAL A CA 1
ATOM 1236 C C . VAL A 1 104 ? -13.951 -0.416 0.248 1.00 0.00 83 VAL A C 1
ATOM 1237 O O . VAL A 1 104 ? -12.736 -0.421 0.046 1.00 0.00 83 VAL A O 1
ATOM 1250 N N . ALA A 1 105 ? -14.652 -1.522 0.470 1.00 0.00 84 ALA A N 1
ATOM 1251 C CA . ALA A 1 105 ? -14.019 -2.835 0.512 1.00 0.00 84 ALA A CA 1
ATOM 1252 C C . ALA A 1 105 ? -13.423 -3.203 -0.841 1.00 0.00 84 ALA A C 1
ATOM 1253 O O . ALA A 1 105 ? -14.022 -2.943 -1.884 1.00 0.00 84 ALA A O 1
ATOM 1260 N N . GLY A 1 106 ? -12.242 -3.811 -0.815 1.00 0.00 85 GLY A N 1
ATOM 1261 C CA . GLY A 1 106 ? -11.551 -4.194 -2.041 1.00 0.00 85 GLY A CA 1
ATOM 1262 C C . GLY A 1 106 ? -10.331 -3.315 -2.282 1.00 0.00 85 GLY A C 1
ATOM 1263 O O . GLY A 1 106 ? -9.380 -3.725 -2.949 1.00 0.00 85 GLY A O 1
ATOM 1267 N N . GLY A 1 107 ? -10.362 -2.104 -1.737 1.00 0.00 86 GLY A N 1
ATOM 1268 C CA . GLY A 1 107 ? -9.249 -1.172 -1.875 1.00 0.00 86 GLY A CA 1
ATOM 1269 C C . GLY A 1 107 ? -9.490 -0.193 -3.016 1.00 0.00 86 GLY A C 1
ATOM 1270 O O . GLY A 1 107 ? -10.202 0.759 -2.850 1.00 0.00 86 GLY A O 1
ATOM 1275 N N . MET A 1 22 ? 2.839 3.224 0.940 1.00 0.00 1 MET A N 2
ATOM 1276 C CA . MET A 1 22 ? 1.773 3.944 0.254 1.00 0.00 1 MET A CA 2
ATOM 1277 C C . MET A 1 22 ? 2.210 4.380 -1.139 1.00 0.00 1 MET A C 2
ATOM 1278 O O . MET A 1 22 ? 3.404 4.506 -1.414 1.00 0.00 1 MET A O 2
ATOM 1292 N N . ASN A 1 23 ? 1.238 4.609 -2.015 1.00 0.00 2 ASN A N 2
ATOM 1293 C CA . ASN A 1 23 ? 1.520 5.047 -3.376 1.00 0.00 2 ASN A CA 2
ATOM 1294 C C . ASN A 1 23 ? 1.785 6.546 -3.429 1.00 0.00 2 ASN A C 2
ATOM 1295 O O . ASN A 1 23 ? 1.202 7.316 -2.666 1.00 0.00 2 ASN A O 2
ATOM 1306 N N . ASN A 1 24 ? 2.666 6.955 -4.335 1.00 0.00 3 ASN A N 2
ATOM 1307 C CA . ASN A 1 24 ? 3.059 8.355 -4.445 1.00 0.00 3 ASN A CA 2
ATOM 1308 C C . ASN A 1 24 ? 2.236 9.077 -5.504 1.00 0.00 3 ASN A C 2
ATOM 1309 O O . ASN A 1 24 ? 1.475 8.453 -6.244 1.00 0.00 3 ASN A O 2
ATOM 1320 N N . TRP A 1 25 ? 2.393 10.394 -5.572 1.00 0.00 4 TRP A N 2
ATOM 1321 C CA . TRP A 1 25 ? 1.668 11.203 -6.544 1.00 0.00 4 TRP A CA 2
ATOM 1322 C C . TRP A 1 25 ? 2.493 12.405 -6.986 1.00 0.00 4 TRP A C 2
ATOM 1323 O O . TRP A 1 25 ? 3.420 12.823 -6.291 1.00 0.00 4 TRP A O 2
ATOM 1344 N N . THR A 1 26 ? 2.151 12.957 -8.144 1.00 0.00 5 THR A N 2
ATOM 1345 C CA . THR A 1 26 ? 2.857 14.115 -8.680 1.00 0.00 5 THR A CA 2
ATOM 1346 C C . THR A 1 26 ? 1.913 15.295 -8.876 1.00 0.00 5 THR A C 2
ATOM 1347 O O . THR A 1 26 ? 0.696 15.124 -8.933 1.00 0.00 5 THR A O 2
ATOM 1358 N N . GLU A 1 27 ? 2.483 16.491 -8.977 1.00 0.00 6 GLU A N 2
ATOM 1359 C CA . GLU A 1 27 ? 1.694 17.700 -9.181 1.00 0.00 6 GLU A CA 2
ATOM 1360 C C . GLU A 1 27 ? 1.007 17.687 -10.540 1.00 0.00 6 GLU A C 2
ATOM 1361 O O . GLU A 1 27 ? -0.109 18.184 -10.687 1.00 0.00 6 GLU A O 2
ATOM 1373 N N . GLU A 1 28 ? 1.680 17.114 -11.532 1.00 0.00 7 GLU A N 2
ATOM 1374 C CA . GLU A 1 28 ? 1.086 16.916 -12.849 1.00 0.00 7 GLU A CA 2
ATOM 1375 C C . GLU A 1 28 ? -0.235 16.164 -12.749 1.00 0.00 7 GLU A C 2
ATOM 1376 O O . GLU A 1 28 ? -1.224 16.542 -13.379 1.00 0.00 7 GLU A O 2
ATOM 1388 N N . GLU A 1 29 ? -0.247 15.100 -11.955 1.00 0.00 8 GLU A N 2
ATOM 1389 C CA . GLU A 1 29 ? -1.460 14.323 -11.732 1.00 0.00 8 GLU A CA 2
ATOM 1390 C C . GLU A 1 29 ? -2.517 15.147 -11.009 1.00 0.00 8 GLU A C 2
ATOM 1391 O O . GLU A 1 29 ? -3.706 15.056 -11.315 1.00 0.00 8 GLU A O 2
ATOM 1403 N N . VAL A 1 30 ? -2.077 15.952 -10.048 1.00 0.00 9 VAL A N 2
ATOM 1404 C CA . VAL A 1 30 ? -2.973 16.854 -9.334 1.00 0.00 9 VAL A CA 2
ATOM 1405 C C . VAL A 1 30 ? -3.635 17.841 -10.288 1.00 0.00 9 VAL A C 2
ATOM 1406 O O . VAL A 1 30 ? -4.810 18.175 -10.133 1.00 0.00 9 VAL A O 2
ATOM 1419 N N . GLN A 1 31 ? -2.875 18.304 -11.274 1.00 0.00 10 GLN A N 2
ATOM 1420 C CA . GLN A 1 31 ? -3.389 19.251 -12.257 1.00 0.00 10 GLN A CA 2
ATOM 1421 C C . GLN A 1 31 ? -4.247 18.550 -13.301 1.00 0.00 10 GLN A C 2
ATOM 1422 O O . GLN A 1 31 ? -5.230 19.110 -13.788 1.00 0.00 10 GLN A O 2
ATOM 1436 N N . LYS A 1 32 ? -3.872 17.322 -13.640 1.00 0.00 11 LYS A N 2
ATOM 1437 C CA . LYS A 1 32 ? -4.535 16.587 -14.712 1.00 0.00 11 LYS A CA 2
ATOM 1438 C C . LYS A 1 32 ? -5.575 15.623 -14.156 1.00 0.00 11 LYS A C 2
ATOM 1439 O O . LYS A 1 32 ? -6.775 15.801 -14.366 1.00 0.00 11 LYS A O 2
ATOM 1458 N N . VAL A 1 33 ? -5.108 14.601 -13.446 1.00 0.00 12 VAL A N 2
ATOM 1459 C CA . VAL A 1 33 ? -5.963 13.488 -13.052 1.00 0.00 12 VAL A CA 2
ATOM 1460 C C . VAL A 1 33 ? -7.125 13.964 -12.188 1.00 0.00 12 VAL A C 2
ATOM 1461 O O . VAL A 1 33 ? -8.278 13.616 -12.437 1.00 0.00 12 VAL A O 2
ATOM 1474 N N . VAL A 1 34 ? -6.812 14.761 -11.173 1.00 0.00 13 VAL A N 2
ATOM 1475 C CA . VAL A 1 34 ? -7.827 15.269 -10.256 1.00 0.00 13 VAL A CA 2
ATOM 1476 C C . VAL A 1 34 ? -8.887 16.071 -10.999 1.00 0.00 13 VAL A C 2
ATOM 1477 O O . VAL A 1 34 ? -10.082 15.920 -10.747 1.00 0.00 13 VAL A O 2
ATOM 1490 N N . ALA A 1 35 ? -8.442 16.925 -11.914 1.00 0.00 14 ALA A N 2
ATOM 1491 C CA . ALA A 1 35 ? -9.353 17.741 -12.709 1.00 0.00 14 ALA A CA 2
ATOM 1492 C C . ALA A 1 35 ? -10.249 16.873 -13.583 1.00 0.00 14 ALA A C 2
ATOM 1493 O O . ALA A 1 35 ? -11.444 17.137 -13.720 1.00 0.00 14 ALA A O 2
ATOM 1500 N N . GLU A 1 36 ? -9.667 15.834 -14.172 1.00 0.00 15 GLU A N 2
ATOM 1501 C CA . GLU A 1 36 ? -10.397 14.960 -15.082 1.00 0.00 15 GLU A CA 2
ATOM 1502 C C . GLU A 1 36 ? -11.466 14.166 -14.343 1.00 0.00 15 GLU A C 2
ATOM 1503 O O . GLU A 1 36 ? -12.534 13.889 -14.888 1.00 0.00 15 GLU A O 2
ATOM 1515 N N . ILE A 1 37 ? -11.172 13.802 -13.100 1.00 0.00 16 ILE A N 2
ATOM 1516 C CA . ILE A 1 37 ? -12.144 13.127 -12.249 1.00 0.00 16 ILE A CA 2
ATOM 1517 C C . ILE A 1 37 ? -13.384 13.986 -12.041 1.00 0.00 16 ILE A C 2
ATOM 1518 O O . ILE A 1 37 ? -14.511 13.509 -12.173 1.00 0.00 16 ILE A O 2
ATOM 1534 N N . GLY A 1 38 ? -13.170 15.257 -11.715 1.00 0.00 17 GLY A N 2
ATOM 1535 C CA . GLY A 1 38 ? -14.270 16.196 -11.532 1.00 0.00 17 GLY A CA 2
ATOM 1536 C C . GLY A 1 38 ? -14.999 16.452 -12.844 1.00 0.00 17 GLY A C 2
ATOM 1537 O O . GLY A 1 38 ? -16.228 16.521 -12.879 1.00 0.00 17 GLY A O 2
ATOM 1541 N N . LYS A 1 39 ? -14.236 16.593 -13.923 1.00 0.00 18 LYS A N 2
ATOM 1542 C CA . LYS A 1 39 ? -14.809 16.846 -15.240 1.00 0.00 18 LYS A CA 2
ATOM 1543 C C . LYS A 1 39 ? -15.712 15.701 -15.678 1.00 0.00 18 LYS A C 2
ATOM 1544 O O . LYS A 1 39 ? -16.810 15.924 -16.187 1.00 0.00 18 LYS A O 2
ATOM 1563 N N . LYS A 1 40 ? -15.244 14.474 -15.476 1.00 0.00 19 LYS A N 2
ATOM 1564 C CA . LYS A 1 40 ? -16.009 13.291 -15.850 1.00 0.00 19 LYS A CA 2
ATOM 1565 C C . LYS A 1 40 ? -17.234 13.123 -14.961 1.00 0.00 19 LYS A C 2
ATOM 1566 O O . LYS A 1 40 ? -18.288 12.678 -15.418 1.00 0.00 19 LYS A O 2
ATOM 1585 N N . ALA A 1 41 ? -17.091 13.482 -13.690 1.00 0.00 20 ALA A N 2
ATOM 1586 C CA . ALA A 1 41 ? -18.205 13.439 -12.752 1.00 0.00 20 ALA A CA 2
ATOM 1587 C C . ALA A 1 41 ? -19.314 14.396 -13.170 1.00 0.00 20 ALA A C 2
ATOM 1588 O O . ALA A 1 41 ? -20.498 14.070 -13.076 1.00 0.00 20 ALA A O 2
ATOM 1595 N N . ALA A 1 42 ? -18.925 15.579 -13.632 1.00 0.00 21 ALA A N 2
ATOM 1596 C CA . ALA A 1 42 ? -19.882 16.561 -14.130 1.00 0.00 21 ALA A CA 2
ATOM 1597 C C . ALA A 1 42 ? -20.475 16.125 -15.463 1.00 0.00 21 ALA A C 2
ATOM 1598 O O . ALA A 1 42 ? -21.677 16.257 -15.691 1.00 0.00 21 ALA A O 2
ATOM 1605 N N . ALA A 1 43 ? -19.624 15.605 -16.341 1.00 0.00 22 ALA A N 2
ATOM 1606 C CA . ALA A 1 43 ? -20.054 15.188 -17.671 1.00 0.00 22 ALA A CA 2
ATOM 1607 C C . ALA A 1 43 ? -20.987 13.987 -17.596 1.00 0.00 22 ALA A C 2
ATOM 1608 O O . ALA A 1 43 ? -21.961 13.898 -18.344 1.00 0.00 22 ALA A O 2
ATOM 1615 N N . ASP A 1 44 ? -20.685 13.063 -16.690 1.00 0.00 23 ASP A N 2
ATOM 1616 C CA . ASP A 1 44 ? -21.448 11.828 -16.570 1.00 0.00 23 ASP A CA 2
ATOM 1617 C C . ASP A 1 44 ? -21.799 11.536 -15.116 1.00 0.00 23 ASP A C 2
ATOM 1618 O O . ASP A 1 44 ? -20.942 11.128 -14.332 1.00 0.00 23 ASP A O 2
ATOM 1627 N N . PRO A 1 45 ? -23.062 11.746 -14.763 1.00 0.00 24 PRO A N 2
ATOM 1628 C CA . PRO A 1 45 ? -23.530 11.496 -13.405 1.00 0.00 24 PRO A CA 2
ATOM 1629 C C . PRO A 1 45 ? -23.180 10.083 -12.954 1.00 0.00 24 PRO A C 2
ATOM 1630 O O . PRO A 1 45 ? -22.910 9.845 -11.777 1.00 0.00 24 PRO A O 2
ATOM 1641 N N . ALA A 1 46 ? -23.187 9.148 -13.898 1.00 0.00 25 ALA A N 2
ATOM 1642 C CA . ALA A 1 46 ? -22.883 7.754 -13.598 1.00 0.00 25 ALA A CA 2
ATOM 1643 C C . ALA A 1 46 ? -21.454 7.600 -13.089 1.00 0.00 25 ALA A C 2
ATOM 1644 O O . ALA A 1 46 ? -21.202 6.873 -12.128 1.00 0.00 25 ALA A O 2
ATOM 1651 N N . PHE A 1 47 ? -20.522 8.288 -13.740 1.00 0.00 26 PHE A N 2
ATOM 1652 C CA . PHE A 1 47 ? -19.137 8.321 -13.286 1.00 0.00 26 PHE A CA 2
ATOM 1653 C C . PHE A 1 47 ? -19.037 8.856 -11.863 1.00 0.00 26 PHE A C 2
ATOM 1654 O O . PHE A 1 47 ? -18.335 8.289 -11.025 1.00 0.00 26 PHE A O 2
ATOM 1671 N N . ARG A 1 48 ? -19.742 9.950 -11.597 1.00 0.00 27 ARG A N 2
ATOM 1672 C CA . ARG A 1 48 ? -19.765 10.541 -10.264 1.00 0.00 27 ARG A CA 2
ATOM 1673 C C . ARG A 1 48 ? -20.247 9.536 -9.225 1.00 0.00 27 ARG A C 2
ATOM 1674 O O . ARG A 1 48 ? -19.670 9.421 -8.144 1.00 0.00 27 ARG A O 2
ATOM 1695 N N . LYS A 1 49 ? -21.308 8.811 -9.559 1.00 0.00 28 LYS A N 2
ATOM 1696 C CA . LYS A 1 49 ? -21.850 7.790 -8.669 1.00 0.00 28 LYS A CA 2
ATOM 1697 C C . LYS A 1 49 ? -20.855 6.656 -8.464 1.00 0.00 28 LYS A C 2
ATOM 1698 O O . LYS A 1 49 ? -20.704 6.143 -7.354 1.00 0.00 28 LYS A O 2
ATOM 1717 N N . LEU A 1 50 ? -20.180 6.265 -9.539 1.00 0.00 29 LEU A N 2
ATOM 1718 C CA . LEU A 1 50 ? -19.155 5.231 -9.468 1.00 0.00 29 LEU A CA 2
ATOM 1719 C C . LEU A 1 50 ? -17.971 5.686 -8.625 1.00 0.00 29 LEU A C 2
ATOM 1720 O O . LEU A 1 50 ? -17.365 4.890 -7.907 1.00 0.00 29 LEU A O 2
ATOM 1736 N N . CYS A 1 51 ? -17.646 6.970 -8.716 1.00 0.00 30 CYS A N 2
ATOM 1737 C CA . CYS A 1 51 ? -16.570 7.546 -7.917 1.00 0.00 30 CYS A CA 2
ATOM 1738 C C . CYS A 1 51 ? -16.934 7.565 -6.438 1.00 0.00 30 CYS A C 2
ATOM 1739 O O . CYS A 1 51 ? -16.112 7.234 -5.583 1.00 0.00 30 CYS A O 2
ATOM 1747 N N . LEU A 1 52 ? -18.168 7.957 -6.141 1.00 0.00 31 LEU A N 2
ATOM 1748 C CA . LEU A 1 52 ? -18.665 7.952 -4.772 1.00 0.00 31 LEU A CA 2
ATOM 1749 C C . LEU A 1 52 ? -18.559 6.565 -4.151 1.00 0.00 31 LEU A C 2
ATOM 1750 O O . LEU A 1 52 ? -18.036 6.406 -3.048 1.00 0.00 31 LEU A O 2
ATOM 1766 N N . ALA A 1 53 ? -19.059 5.563 -4.867 1.00 0.00 32 ALA A N 2
ATOM 1767 C CA . ALA A 1 53 ? -19.016 4.186 -4.390 1.00 0.00 32 ALA A CA 2
ATOM 1768 C C . ALA A 1 53 ? -17.592 3.645 -4.395 1.00 0.00 32 ALA A C 2
ATOM 1769 O O . ALA A 1 53 ? -17.185 2.933 -3.477 1.00 0.00 32 ALA A O 2
ATOM 1776 N N . ASN A 1 54 ? -16.838 3.987 -5.434 1.00 0.00 33 ASN A N 2
ATOM 1777 C CA . ASN A 1 54 ? -15.494 3.452 -5.615 1.00 0.00 33 ASN A CA 2
ATOM 1778 C C . ASN A 1 54 ? -14.538 4.522 -6.124 1.00 0.00 33 ASN A C 2
ATOM 1779 O O . ASN A 1 54 ? -14.235 4.583 -7.316 1.00 0.00 33 ASN A O 2
ATOM 1790 N N . PRO A 1 55 ? -14.066 5.368 -5.213 1.00 0.00 34 PRO A N 2
ATOM 1791 C CA . PRO A 1 55 ? -13.138 6.436 -5.567 1.00 0.00 34 PRO A CA 2
ATOM 1792 C C . PRO A 1 55 ? -11.923 5.887 -6.303 1.00 0.00 34 PRO A C 2
ATOM 1793 O O . PRO A 1 55 ? -11.425 6.504 -7.245 1.00 0.00 34 PRO A O 2
ATOM 1804 N N . THR A 1 56 ? -11.447 4.725 -5.869 1.00 0.00 35 THR A N 2
ATOM 1805 C CA . THR A 1 56 ? -10.282 4.096 -6.479 1.00 0.00 35 THR A CA 2
ATOM 1806 C C . THR A 1 56 ? -10.547 3.747 -7.938 1.00 0.00 35 THR A C 2
ATOM 1807 O O . THR A 1 56 ? -9.678 3.915 -8.793 1.00 0.00 35 THR A O 2
ATOM 1818 N N . GLY A 1 57 ? -11.751 3.259 -8.216 1.00 0.00 36 GLY A N 2
ATOM 1819 C CA . GLY A 1 57 ? -12.134 2.892 -9.573 1.00 0.00 36 GLY A CA 2
ATOM 1820 C C . GLY A 1 57 ? -12.135 4.105 -10.494 1.00 0.00 36 GLY A C 2
ATOM 1821 O O . GLY A 1 57 ? -11.695 4.027 -11.641 1.00 0.00 36 GLY A O 2
ATOM 1825 N N . ALA A 1 58 ? -12.631 5.228 -9.984 1.00 0.00 37 ALA A N 2
ATOM 1826 C CA . ALA A 1 58 ? -12.629 6.477 -10.736 1.00 0.00 37 ALA A CA 2
ATOM 1827 C C . ALA A 1 58 ? -11.210 6.916 -11.071 1.00 0.00 37 ALA A C 2
ATOM 1828 O O . ALA A 1 58 ? -10.933 7.359 -12.187 1.00 0.00 37 ALA A O 2
ATOM 1835 N N . VAL A 1 59 ? -10.312 6.792 -10.100 1.00 0.00 38 VAL A N 2
ATOM 1836 C CA . VAL A 1 59 ? -8.904 7.106 -10.313 1.00 0.00 38 VAL A CA 2
ATOM 1837 C C . VAL A 1 59 ? -8.264 6.127 -11.291 1.00 0.00 38 VAL A C 2
ATOM 1838 O O . VAL A 1 59 ? -7.448 6.515 -12.128 1.00 0.00 38 VAL A O 2
ATOM 1851 N N . LYS A 1 60 ? -8.638 4.858 -11.179 1.00 0.00 39 LYS A N 2
ATOM 1852 C CA . LYS A 1 60 ? -8.180 3.839 -12.117 1.00 0.00 39 LYS A CA 2
ATOM 1853 C C . LYS A 1 60 ? -8.675 4.127 -13.527 1.00 0.00 39 LYS A C 2
ATOM 1854 O O . LYS A 1 60 ? -7.987 3.843 -14.508 1.00 0.00 39 LYS A O 2
ATOM 1873 N N . GLU A 1 61 ? -9.874 4.692 -13.625 1.00 0.00 40 GLU A N 2
ATOM 1874 C CA . GLU A 1 61 ? -10.453 5.042 -14.917 1.00 0.00 40 GLU A CA 2
ATOM 1875 C C . GLU A 1 61 ? -9.687 6.184 -15.573 1.00 0.00 40 GLU A C 2
ATOM 1876 O O . GLU A 1 61 ? -9.464 6.179 -16.783 1.00 0.00 40 GLU A O 2
ATOM 1888 N N . VAL A 1 62 ? -9.287 7.162 -14.766 1.00 0.00 41 VAL A N 2
ATOM 1889 C CA . VAL A 1 62 ? -8.611 8.347 -15.277 1.00 0.00 41 VAL A CA 2
ATOM 1890 C C . VAL A 1 62 ? -7.114 8.106 -15.427 1.00 0.00 41 VAL A C 2
ATOM 1891 O O . VAL A 1 62 ? -6.553 8.278 -16.509 1.00 0.00 41 VAL A O 2
ATOM 1904 N N . SER A 1 63 ? -6.472 7.706 -14.334 1.00 0.00 42 SER A N 2
ATOM 1905 C CA . SER A 1 63 ? -5.019 7.598 -14.296 1.00 0.00 42 SER A CA 2
ATOM 1906 C C . SER A 1 63 ? -4.566 6.168 -14.559 1.00 0.00 42 SER A C 2
ATOM 1907 O O . SER A 1 63 ? -3.533 5.940 -15.188 1.00 0.00 42 SER A O 2
ATOM 1915 N N . GLY A 1 64 ? -5.344 5.207 -14.074 1.00 0.00 43 GLY A N 2
ATOM 1916 C CA . GLY A 1 64 ? -4.996 3.797 -14.208 1.00 0.00 43 GLY A CA 2
ATOM 1917 C C . GLY A 1 64 ? -4.219 3.305 -12.993 1.00 0.00 43 GLY A C 2
ATOM 1918 O O . GLY A 1 64 ? -3.727 2.176 -12.975 1.00 0.00 43 GLY A O 2
ATOM 1922 N N . LYS A 1 65 ? -4.113 4.157 -11.980 1.00 0.00 44 LYS A N 2
ATOM 1923 C CA . LYS A 1 65 ? -3.376 3.819 -10.768 1.00 0.00 44 LYS A CA 2
ATOM 1924 C C . LYS A 1 65 ? -4.323 3.533 -9.609 1.00 0.00 44 LYS A C 2
ATOM 1925 O O . LYS A 1 65 ? -5.465 3.993 -9.600 1.00 0.00 44 LYS A O 2
ATOM 1944 N N . ASP A 1 66 ? -3.843 2.769 -8.634 1.00 0.00 45 ASP A N 2
ATOM 1945 C CA . ASP A 1 66 ? -4.619 2.482 -7.434 1.00 0.00 45 ASP A CA 2
ATOM 1946 C C . ASP A 1 66 ? -4.261 3.439 -6.305 1.00 0.00 45 ASP A C 2
ATOM 1947 O O . ASP A 1 66 ? -3.160 3.988 -6.268 1.00 0.00 45 ASP A O 2
ATOM 1956 N N . LEU A 1 67 ? -5.198 3.635 -5.383 1.00 0.00 46 LEU A N 2
ATOM 1957 C CA . LEU A 1 67 ? -4.991 4.544 -4.261 1.00 0.00 46 LEU A CA 2
ATOM 1958 C C . LEU A 1 67 ? -4.376 3.818 -3.071 1.00 0.00 46 LEU A C 2
ATOM 1959 O O . LEU A 1 67 ? -4.594 2.621 -2.882 1.00 0.00 46 LEU A O 2
ATOM 1975 N N . PRO A 1 68 ? -3.606 4.549 -2.272 1.00 0.00 47 PRO A N 2
ATOM 1976 C CA . PRO A 1 68 ? -2.964 3.978 -1.095 1.00 0.00 47 PRO A CA 2
ATOM 1977 C C . PRO A 1 68 ? -3.990 3.366 -0.149 1.00 0.00 47 PRO A C 2
ATOM 1978 O O . PRO A 1 68 ? -4.982 4.004 0.203 1.00 0.00 47 PRO A O 2
ATOM 1989 N N . GLN A 1 69 ? -3.746 2.124 0.258 1.00 0.00 48 GLN A N 2
ATOM 1990 C CA . GLN A 1 69 ? -4.655 1.419 1.154 1.00 0.00 48 GLN A CA 2
ATOM 1991 C C . GLN A 1 69 ? -4.539 1.944 2.579 1.00 0.00 48 GLN A C 2
ATOM 1992 O O . GLN A 1 69 ? -3.450 1.983 3.150 1.00 0.00 48 GLN A O 2
ATOM 2006 N N . GLY A 1 70 ? -5.670 2.348 3.149 1.00 0.00 49 GLY A N 2
ATOM 2007 C CA . GLY A 1 70 ? -5.705 2.824 4.526 1.00 0.00 49 GLY A CA 2
ATOM 2008 C C . GLY A 1 70 ? -5.498 4.332 4.593 1.00 0.00 49 GLY A C 2
ATOM 2009 O O . GLY A 1 70 ? -5.364 4.902 5.675 1.00 0.00 49 GLY A O 2
ATOM 2013 N N . LEU A 1 71 ? -5.471 4.972 3.429 1.00 0.00 50 LEU A N 2
ATOM 2014 C CA . LEU A 1 71 ? -5.299 6.419 3.354 1.00 0.00 50 LEU A CA 2
ATOM 2015 C C . LEU A 1 71 ? -6.620 7.115 3.056 1.00 0.00 50 LEU A C 2
ATOM 2016 O O . LEU A 1 71 ? -7.410 6.646 2.237 1.00 0.00 50 LEU A O 2
ATOM 2032 N N . LYS A 1 72 ? -6.856 8.237 3.727 1.00 0.00 51 LYS A N 2
ATOM 2033 C CA . LYS A 1 72 ? -8.106 8.972 3.577 1.00 0.00 51 LYS A CA 2
ATOM 2034 C C . LYS A 1 72 ? -8.344 9.364 2.124 1.00 0.00 51 LYS A C 2
ATOM 2035 O O . LYS A 1 72 ? -7.474 9.947 1.479 1.00 0.00 51 LYS A O 2
ATOM 2054 N N . VAL A 1 73 ? -9.528 9.040 1.615 1.00 0.00 52 VAL A N 2
ATOM 2055 C CA . VAL A 1 73 ? -9.930 9.466 0.280 1.00 0.00 52 VAL A CA 2
ATOM 2056 C C . VAL A 1 73 ? -11.237 10.248 0.323 1.00 0.00 52 VAL A C 2
ATOM 2057 O O . VAL A 1 73 ? -12.268 9.730 0.751 1.00 0.00 52 VAL A O 2
ATOM 2070 N N . ARG A 1 74 ? -11.188 11.498 -0.123 1.00 0.00 53 ARG A N 2
ATOM 2071 C CA . ARG A 1 74 ? -12.350 12.377 -0.073 1.00 0.00 53 ARG A CA 2
ATOM 2072 C C . ARG A 1 74 ? -12.486 13.183 -1.359 1.00 0.00 53 ARG A C 2
ATOM 2073 O O . ARG A 1 74 ? -11.671 13.057 -2.271 1.00 0.00 53 ARG A O 2
ATOM 2094 N N . PHE A 1 75 ? -13.523 14.012 -1.423 1.00 0.00 54 PHE A N 2
ATOM 2095 C CA . PHE A 1 75 ? -13.709 14.919 -2.550 1.00 0.00 54 PHE A CA 2
ATOM 2096 C C . PHE A 1 75 ? -14.508 16.150 -2.141 1.00 0.00 54 PHE A C 2
ATOM 2097 O O . PHE A 1 75 ? -15.261 16.117 -1.168 1.00 0.00 54 PHE A O 2
ATOM 2114 N N . VAL A 1 76 ? -14.338 17.234 -2.888 1.00 0.00 55 VAL A N 2
ATOM 2115 C CA . VAL A 1 76 ? -15.064 18.470 -2.623 1.00 0.00 55 VAL A CA 2
ATOM 2116 C C . VAL A 1 76 ? -15.803 18.953 -3.864 1.00 0.00 55 VAL A C 2
ATOM 2117 O O . VAL A 1 76 ? -15.226 19.036 -4.948 1.00 0.00 55 VAL A O 2
ATOM 2130 N N . GLU A 1 77 ? -17.082 19.271 -3.699 1.00 0.00 56 GLU A N 2
ATOM 2131 C CA . GLU A 1 77 ? -17.915 19.703 -4.816 1.00 0.00 56 GLU A CA 2
ATOM 2132 C C . GLU A 1 77 ? -18.926 20.753 -4.375 1.00 0.00 56 GLU A C 2
ATOM 2133 O O . GLU A 1 77 ? -19.526 20.641 -3.306 1.00 0.00 56 GLU A O 2
ATOM 2145 N N . ASN A 1 78 ? -19.111 21.775 -5.205 1.00 0.00 57 ASN A N 2
ATOM 2146 C CA . ASN A 1 78 ? -20.118 22.797 -4.949 1.00 0.00 57 ASN A CA 2
ATOM 2147 C C . ASN A 1 78 ? -20.652 23.382 -6.251 1.00 0.00 57 ASN A C 2
ATOM 2148 O O . ASN A 1 78 ? -20.196 23.024 -7.336 1.00 0.00 57 ASN A O 2
ATOM 2159 N N . GLU A 1 79 ? -21.622 24.283 -6.134 1.00 0.00 58 GLU A N 2
ATOM 2160 C CA . GLU A 1 79 ? -22.286 24.847 -7.303 1.00 0.00 58 GLU A CA 2
ATOM 2161 C C . GLU A 1 79 ? -21.308 25.634 -8.166 1.00 0.00 58 GLU A C 2
ATOM 2162 O O . GLU A 1 79 ? -20.649 26.557 -7.690 1.00 0.00 58 GLU A O 2
ATOM 2174 N N . GLY A 1 80 ? -21.219 25.261 -9.438 1.00 0.00 59 GLY A N 2
ATOM 2175 C CA . GLY A 1 80 ? -20.399 25.995 -10.396 1.00 0.00 59 GLY A CA 2
ATOM 2176 C C . GLY A 1 80 ? -18.956 25.506 -10.372 1.00 0.00 59 GLY A C 2
ATOM 2177 O O . GLY A 1 80 ? -18.067 26.138 -10.942 1.00 0.00 59 GLY A O 2
ATOM 2181 N N . ALA A 1 81 ? -18.730 24.377 -9.709 1.00 0.00 60 ALA A N 2
ATOM 2182 C CA . ALA A 1 81 ? -17.391 23.811 -9.594 1.00 0.00 60 ALA A CA 2
ATOM 2183 C C . ALA A 1 81 ? -17.396 22.318 -9.897 1.00 0.00 60 ALA A C 2
ATOM 2184 O O . ALA A 1 81 ? -18.413 21.645 -9.730 1.00 0.00 60 ALA A O 2
ATOM 2191 N N . HIS A 1 82 ? -16.255 21.806 -10.343 1.00 0.00 61 HIS A N 2
ATOM 2192 C CA . HIS A 1 82 ? -16.095 20.376 -10.573 1.00 0.00 61 HIS A CA 2
ATOM 2193 C C . HIS A 1 82 ? -15.730 19.648 -9.285 1.00 0.00 61 HIS A C 2
ATOM 2194 O O . HIS A 1 82 ? -15.138 20.231 -8.377 1.00 0.00 61 HIS A O 2
ATOM 2207 N N . MET A 1 83 ? -16.087 18.370 -9.213 1.00 0.00 62 MET A N 2
ATOM 2208 C CA . MET A 1 83 ? -15.791 17.557 -8.039 1.00 0.00 62 MET A CA 2
ATOM 2209 C C . MET A 1 83 ? -14.295 17.306 -7.907 1.00 0.00 62 MET A C 2
ATOM 2210 O O . MET A 1 83 ? -13.714 16.537 -8.673 1.00 0.00 62 MET A O 2
ATOM 2224 N N . THR A 1 84 ? -13.674 17.958 -6.929 1.00 0.00 63 THR A N 2
ATOM 2225 C CA . THR A 1 84 ? -12.229 17.883 -6.754 1.00 0.00 63 THR A CA 2
ATOM 2226 C C . THR A 1 84 ? -11.837 16.664 -5.928 1.00 0.00 63 THR A C 2
ATOM 2227 O O . THR A 1 84 ? -12.258 16.519 -4.780 1.00 0.00 63 THR A O 2
ATOM 2238 N N . PHE A 1 85 ? -11.029 15.789 -6.518 1.00 0.00 64 PHE A N 2
ATOM 2239 C CA . PHE A 1 85 ? -10.496 14.636 -5.805 1.00 0.00 64 PHE A CA 2
ATOM 2240 C C . PHE A 1 85 ? -9.468 15.059 -4.764 1.00 0.00 64 PHE A C 2
ATOM 2241 O O . PHE A 1 85 ? -8.512 15.770 -5.073 1.00 0.00 64 PHE A O 2
ATOM 2258 N N . VAL A 1 86 ? -9.670 14.616 -3.527 1.00 0.00 65 VAL A N 2
ATOM 2259 C CA . VAL A 1 86 ? -8.788 14.987 -2.427 1.00 0.00 65 VAL A CA 2
ATOM 2260 C C . VAL A 1 86 ? -8.099 13.762 -1.837 1.00 0.00 65 VAL A C 2
ATOM 2261 O O . VAL A 1 86 ? -8.753 12.784 -1.475 1.00 0.00 65 VAL A O 2
ATOM 2274 N N . LEU A 1 87 ? -6.775 13.823 -1.742 1.00 0.00 66 LEU A N 2
ATOM 2275 C CA . LEU A 1 87 ? -5.993 12.709 -1.221 1.00 0.00 66 LEU A CA 2
ATOM 2276 C C . LEU A 1 87 ? -4.896 13.196 -0.283 1.00 0.00 66 LEU A C 2
ATOM 2277 O O . LEU A 1 87 ? -3.767 13.443 -0.709 1.00 0.00 66 LEU A O 2
ATOM 2293 N N . PRO A 1 88 ? -5.234 13.334 0.994 1.00 0.00 67 PRO A N 2
ATOM 2294 C CA . PRO A 1 88 ? -4.266 13.753 2.002 1.00 0.00 67 PRO A CA 2
ATOM 2295 C C . PRO A 1 88 ? -3.095 12.781 2.079 1.00 0.00 67 PRO A C 2
ATOM 2296 O O . PRO A 1 88 ? -3.258 11.581 1.858 1.00 0.00 67 PRO A O 2
ATOM 2307 N N . ASP A 1 89 ? -1.918 13.307 2.394 1.00 0.00 68 ASP A N 2
ATOM 2308 C CA . ASP A 1 89 ? -0.730 12.479 2.566 1.00 0.00 68 ASP A CA 2
ATOM 2309 C C . ASP A 1 89 ? -0.792 11.690 3.868 1.00 0.00 68 ASP A C 2
ATOM 2310 O O . ASP A 1 89 ? -1.362 12.150 4.857 1.00 0.00 68 ASP A O 2
ATOM 2319 N N . PRO A 1 90 ? -0.202 10.500 3.861 1.00 0.00 69 PRO A N 2
ATOM 2320 C CA . PRO A 1 90 ? -0.176 9.651 5.046 1.00 0.00 69 PRO A CA 2
ATOM 2321 C C . PRO A 1 90 ? 0.782 10.199 6.096 1.00 0.00 69 PRO A C 2
ATOM 2322 O O . PRO A 1 90 ? 1.765 10.863 5.767 1.00 0.00 69 PRO A O 2
ATOM 2333 N N . ALA A 1 91 ? 0.489 9.919 7.362 1.00 0.00 70 ALA A N 2
ATOM 2334 C CA . ALA A 1 91 ? 1.356 10.332 8.459 1.00 0.00 70 ALA A CA 2
ATOM 2335 C C . ALA A 1 91 ? 2.672 9.567 8.439 1.00 0.00 70 ALA A C 2
ATOM 2336 O O . ALA A 1 91 ? 3.732 10.128 8.714 1.00 0.00 70 ALA A O 2
ATOM 2343 N N . GLY A 1 92 ? 2.597 8.280 8.114 1.00 0.00 71 GLY A N 2
ATOM 2344 C CA . GLY A 1 92 ? 3.786 7.439 8.037 1.00 0.00 71 GLY A CA 2
ATOM 2345 C C . GLY A 1 92 ? 3.840 6.681 6.717 1.00 0.00 71 GLY A C 2
ATOM 2346 O O . GLY A 1 92 ? 3.201 7.071 5.740 1.00 0.00 71 GLY A O 2
ATOM 2350 N N . SER A 1 93 ? 4.606 5.595 6.695 1.00 0.00 72 SER A N 2
ATOM 2351 C CA . SER A 1 93 ? 4.719 4.761 5.504 1.00 0.00 72 SER A CA 2
ATOM 2352 C C . SER A 1 93 ? 3.562 3.775 5.411 1.00 0.00 72 SER A C 2
ATOM 2353 O O . SER A 1 93 ? 3.309 3.199 4.352 1.00 0.00 72 SER A O 2
ATOM 2361 N N . GLY A 1 94 ? 2.861 3.584 6.524 1.00 0.00 73 GLY A N 2
ATOM 2362 C CA . GLY A 1 94 ? 1.716 2.685 6.563 1.00 0.00 73 GLY A CA 2
ATOM 2363 C C . GLY A 1 94 ? 0.410 3.446 6.373 1.00 0.00 73 GLY A C 2
ATOM 2364 O O . GLY A 1 94 ? 0.381 4.497 5.735 1.00 0.00 73 GLY A O 2
ATOM 2368 N N . GLU A 1 95 ? -0.669 2.908 6.933 1.00 0.00 74 GLU A N 2
ATOM 2369 C CA . GLU A 1 95 ? -1.983 3.529 6.815 1.00 0.00 74 GLU A CA 2
ATOM 2370 C C . GLU A 1 95 ? -2.050 4.828 7.607 1.00 0.00 74 GLU A C 2
ATOM 2371 O O . GLU A 1 95 ? -1.252 5.055 8.517 1.00 0.00 74 GLU A O 2
ATOM 2383 N N . LEU A 1 96 ? -3.008 5.680 7.256 1.00 0.00 75 LEU A N 2
ATOM 2384 C CA . LEU A 1 96 ? -3.198 6.949 7.950 1.00 0.00 75 LEU A CA 2
ATOM 2385 C C . LEU A 1 96 ? -3.823 6.738 9.323 1.00 0.00 75 LEU A C 2
ATOM 2386 O O . LEU A 1 96 ? -3.364 7.299 10.318 1.00 0.00 75 LEU A O 2
ATOM 2402 N N . GLY A 1 97 ? -4.873 5.924 9.370 1.00 0.00 76 GLY A N 2
ATOM 2403 C CA . GLY A 1 97 ? -5.557 5.629 10.623 1.00 0.00 76 GLY A CA 2
ATOM 2404 C C . GLY A 1 97 ? -6.576 4.511 10.444 1.00 0.00 76 GLY A C 2
ATOM 2405 O O . GLY A 1 97 ? -6.590 3.830 9.419 1.00 0.00 76 GLY A O 2
ATOM 2409 N N . GLU A 1 98 ? -7.428 4.328 11.446 1.00 0.00 77 GLU A N 2
ATOM 2410 C CA . GLU A 1 98 ? -8.422 3.261 11.422 1.00 0.00 77 GLU A CA 2
ATOM 2411 C C . GLU A 1 98 ? -9.679 3.695 10.678 1.00 0.00 77 GLU A C 2
ATOM 2412 O O . GLU A 1 98 ? -10.391 2.869 10.110 1.00 0.00 77 GLU A O 2
ATOM 2424 N N . GLU A 1 99 ? -9.945 4.997 10.687 1.00 0.00 78 GLU A N 2
ATOM 2425 C CA . GLU A 1 99 ? -11.150 5.536 10.069 1.00 0.00 78 GLU A CA 2
ATOM 2426 C C . GLU A 1 99 ? -11.289 5.063 8.627 1.00 0.00 78 GLU A C 2
ATOM 2427 O O . GLU A 1 99 ? -12.343 4.569 8.224 1.00 0.00 78 GLU A O 2
ATOM 2439 N N . ASP A 1 100 ? -10.220 5.217 7.854 1.00 0.00 79 ASP A N 2
ATOM 2440 C CA . ASP A 1 100 ? -10.244 4.875 6.437 1.00 0.00 79 ASP A CA 2
ATOM 2441 C C . ASP A 1 100 ? -9.382 3.653 6.150 1.00 0.00 79 ASP A C 2
ATOM 2442 O O . ASP A 1 100 ? -8.875 3.485 5.040 1.00 0.00 79 ASP A O 2
ATOM 2451 N N . LEU A 1 101 ? -9.218 2.801 7.156 1.00 0.00 80 LEU A N 2
ATOM 2452 C CA . LEU A 1 101 ? -8.365 1.625 7.034 1.00 0.00 80 LEU A CA 2
ATOM 2453 C C . LEU A 1 101 ? -8.875 0.685 5.950 1.00 0.00 80 LEU A C 2
ATOM 2454 O O . LEU A 1 101 ? -8.107 0.211 5.113 1.00 0.00 80 LEU A O 2
ATOM 2470 N N . ASN A 1 102 ? -10.177 0.416 5.972 1.00 0.00 81 ASN A N 2
ATOM 2471 C CA . ASN A 1 102 ? -10.779 -0.532 5.043 1.00 0.00 81 ASN A CA 2
ATOM 2472 C C . ASN A 1 102 ? -10.836 0.037 3.632 1.00 0.00 81 ASN A C 2
ATOM 2473 O O . ASN A 1 102 ? -11.045 1.236 3.445 1.00 0.00 81 ASN A O 2
ATOM 2484 N N . ARG A 1 103 ? -10.648 -0.828 2.642 1.00 0.00 82 ARG A N 2
ATOM 2485 C CA . ARG A 1 103 ? -10.692 -0.415 1.244 1.00 0.00 82 ARG A CA 2
ATOM 2486 C C . ARG A 1 103 ? -12.110 -0.050 0.822 1.00 0.00 82 ARG A C 2
ATOM 2487 O O . ARG A 1 103 ? -13.083 -0.544 1.391 1.00 0.00 82 ARG A O 2
ATOM 2508 N N . VAL A 1 104 ? -12.218 0.816 -0.179 1.00 0.00 83 VAL A N 2
ATOM 2509 C CA . VAL A 1 104 ? -13.519 1.255 -0.674 1.00 0.00 83 VAL A CA 2
ATOM 2510 C C . VAL A 1 104 ? -14.224 0.139 -1.434 1.00 0.00 83 VAL A C 2
ATOM 2511 O O . VAL A 1 104 ? -13.593 -0.824 -1.871 1.00 0.00 83 VAL A O 2
ATOM 2524 N N . ALA A 1 105 ? -15.537 0.274 -1.589 1.00 0.00 84 ALA A N 2
ATOM 2525 C CA . ALA A 1 105 ? -16.348 -0.773 -2.198 1.00 0.00 84 ALA A CA 2
ATOM 2526 C C . ALA A 1 105 ? -15.925 -1.029 -3.639 1.00 0.00 84 ALA A C 2
ATOM 2527 O O . ALA A 1 105 ? -16.047 -0.154 -4.496 1.00 0.00 84 ALA A O 2
ATOM 2534 N N . GLY A 1 106 ? -15.429 -2.234 -3.899 1.00 0.00 85 GLY A N 2
ATOM 2535 C CA . GLY A 1 106 ? -15.057 -2.633 -5.251 1.00 0.00 85 GLY A CA 2
ATOM 2536 C C . GLY A 1 106 ? -13.685 -2.091 -5.628 1.00 0.00 85 GLY A C 2
ATOM 2537 O O . GLY A 1 106 ? -13.290 -2.130 -6.793 1.00 0.00 85 GLY A O 2
ATOM 2541 N N . GLY A 1 107 ? -12.961 -1.588 -4.635 1.00 0.00 86 GLY A N 2
ATOM 2542 C CA . GLY A 1 107 ? -11.641 -1.011 -4.865 1.00 0.00 86 GLY A CA 2
ATOM 2543 C C . GLY A 1 107 ? -10.549 -1.862 -4.229 1.00 0.00 86 GLY A C 2
ATOM 2544 O O . GLY A 1 107 ? -10.159 -2.852 -4.785 1.00 0.00 86 GLY A O 2
ATOM 2549 N N . MET A 1 22 ? -0.663 5.136 -5.819 1.00 0.00 1 MET A N 3
ATOM 2550 C CA . MET A 1 22 ? -1.583 6.244 -5.595 1.00 0.00 1 MET A CA 3
ATOM 2551 C C . MET A 1 22 ? -1.181 7.057 -4.372 1.00 0.00 1 MET A C 3
ATOM 2552 O O . MET A 1 22 ? -1.111 8.285 -4.426 1.00 0.00 1 MET A O 3
ATOM 2566 N N . ASN A 1 23 ? -0.915 6.364 -3.269 1.00 0.00 2 ASN A N 3
ATOM 2567 C CA . ASN A 1 23 ? -0.683 7.022 -1.989 1.00 0.00 2 ASN A CA 3
ATOM 2568 C C . ASN A 1 23 ? 0.698 7.664 -1.942 1.00 0.00 2 ASN A C 3
ATOM 2569 O O . ASN A 1 23 ? 0.989 8.470 -1.057 1.00 0.00 2 ASN A O 3
ATOM 2580 N N . ASN A 1 24 ? 1.546 7.303 -2.898 1.00 0.00 3 ASN A N 3
ATOM 2581 C CA . ASN A 1 24 ? 2.877 7.887 -3.002 1.00 0.00 3 ASN A CA 3
ATOM 2582 C C . ASN A 1 24 ? 2.914 8.992 -4.051 1.00 0.00 3 ASN A C 3
ATOM 2583 O O . ASN A 1 24 ? 3.970 9.556 -4.336 1.00 0.00 3 ASN A O 3
ATOM 2594 N N . TRP A 1 25 ? 1.754 9.296 -4.623 1.00 0.00 4 TRP A N 3
ATOM 2595 C CA . TRP A 1 25 ? 1.647 10.348 -5.627 1.00 0.00 4 TRP A CA 3
ATOM 2596 C C . TRP A 1 25 ? 1.319 11.690 -4.986 1.00 0.00 4 TRP A C 3
ATOM 2597 O O . TRP A 1 25 ? 0.582 11.755 -4.002 1.00 0.00 4 TRP A O 3
ATOM 2618 N N . THR A 1 26 ? 1.870 12.760 -5.550 1.00 0.00 5 THR A N 3
ATOM 2619 C CA . THR A 1 26 ? 1.588 14.109 -5.073 1.00 0.00 5 THR A CA 3
ATOM 2620 C C . THR A 1 26 ? 0.338 14.677 -5.734 1.00 0.00 5 THR A C 3
ATOM 2621 O O . THR A 1 26 ? -0.209 14.084 -6.663 1.00 0.00 5 THR A O 3
ATOM 2632 N N . GLU A 1 27 ? -0.108 15.831 -5.249 1.00 0.00 6 GLU A N 3
ATOM 2633 C CA . GLU A 1 27 ? -1.270 16.502 -5.817 1.00 0.00 6 GLU A CA 3
ATOM 2634 C C . GLU A 1 27 ? -1.040 16.860 -7.280 1.00 0.00 6 GLU A C 3
ATOM 2635 O O . GLU A 1 27 ? -1.975 16.876 -8.080 1.00 0.00 6 GLU A O 3
ATOM 2647 N N . GLU A 1 28 ? 0.212 17.146 -7.623 1.00 0.00 7 GLU A N 3
ATOM 2648 C CA . GLU A 1 28 ? 0.582 17.424 -9.006 1.00 0.00 7 GLU A CA 3
ATOM 2649 C C . GLU A 1 28 ? 0.480 16.170 -9.865 1.00 0.00 7 GLU A C 3
ATOM 2650 O O . GLU A 1 28 ? 0.064 16.232 -11.022 1.00 0.00 7 GLU A O 3
ATOM 2662 N N . GLU A 1 29 ? 0.863 15.034 -9.293 1.00 0.00 8 GLU A N 3
ATOM 2663 C CA . GLU A 1 29 ? 0.837 13.766 -10.014 1.00 0.00 8 GLU A CA 3
ATOM 2664 C C . GLU A 1 29 ? -0.589 13.366 -10.371 1.00 0.00 8 GLU A C 3
ATOM 2665 O O . GLU A 1 29 ? -0.826 12.729 -11.397 1.00 0.00 8 GLU A O 3
ATOM 2677 N N . VAL A 1 30 ? -1.535 13.741 -9.517 1.00 0.00 9 VAL A N 3
ATOM 2678 C CA . VAL A 1 30 ? -2.942 13.440 -9.750 1.00 0.00 9 VAL A CA 3
ATOM 2679 C C . VAL A 1 30 ? -3.720 14.695 -10.123 1.00 0.00 9 VAL A C 3
ATOM 2680 O O . VAL A 1 30 ? -4.944 14.738 -10.002 1.00 0.00 9 VAL A O 3
ATOM 2693 N N . GLN A 1 31 ? -3.002 15.717 -10.578 1.00 0.00 10 GLN A N 3
ATOM 2694 C CA . GLN A 1 31 ? -3.622 16.980 -10.958 1.00 0.00 10 GLN A CA 3
ATOM 2695 C C . GLN A 1 31 ? -4.494 16.816 -12.197 1.00 0.00 10 GLN A C 3
ATOM 2696 O O . GLN A 1 31 ? -5.592 17.367 -12.271 1.00 0.00 10 GLN A O 3
ATOM 2710 N N . LYS A 1 32 ? -3.998 16.054 -13.166 1.00 0.00 11 LYS A N 3
ATOM 2711 C CA . LYS A 1 32 ? -4.764 15.749 -14.368 1.00 0.00 11 LYS A CA 3
ATOM 2712 C C . LYS A 1 32 ? -5.890 14.769 -14.069 1.00 0.00 11 LYS A C 3
ATOM 2713 O O . LYS A 1 32 ? -6.924 14.773 -14.738 1.00 0.00 11 LYS A O 3
ATOM 2732 N N . VAL A 1 33 ? -5.685 13.928 -13.061 1.00 0.00 12 VAL A N 3
ATOM 2733 C CA . VAL A 1 33 ? -6.676 12.930 -12.680 1.00 0.00 12 VAL A CA 3
ATOM 2734 C C . VAL A 1 33 ? -7.923 13.584 -12.100 1.00 0.00 12 VAL A C 3
ATOM 2735 O O . VAL A 1 33 ? -9.042 13.294 -12.522 1.00 0.00 12 VAL A O 3
ATOM 2748 N N . VAL A 1 34 ? -7.723 14.471 -11.130 1.00 0.00 13 VAL A N 3
ATOM 2749 C CA . VAL A 1 34 ? -8.832 15.149 -10.471 1.00 0.00 13 VAL A CA 3
ATOM 2750 C C . VAL A 1 34 ? -9.527 16.118 -11.419 1.00 0.00 13 VAL A C 3
ATOM 2751 O O . VAL A 1 34 ? -10.718 16.395 -11.275 1.00 0.00 13 VAL A O 3
ATOM 2764 N N . ALA A 1 35 ? -8.777 16.630 -12.388 1.00 0.00 14 ALA A N 3
ATOM 2765 C CA . ALA A 1 35 ? -9.339 17.505 -13.410 1.00 0.00 14 ALA A CA 3
ATOM 2766 C C . ALA A 1 35 ? -10.322 16.754 -14.300 1.00 0.00 14 ALA A C 3
ATOM 2767 O O . ALA A 1 35 ? -11.429 17.226 -14.555 1.00 0.00 14 ALA A O 3
ATOM 2774 N N . GLU A 1 36 ? -9.910 15.581 -14.769 1.00 0.00 15 GLU A N 3
ATOM 2775 C CA . GLU A 1 36 ? -10.725 14.793 -15.686 1.00 0.00 15 GLU A CA 3
ATOM 2776 C C . GLU A 1 36 ? -11.932 14.197 -14.976 1.00 0.00 15 GLU A C 3
ATOM 2777 O O . GLU A 1 36 ? -13.003 14.051 -15.567 1.00 0.00 15 GLU A O 3
ATOM 2789 N N . ILE A 1 37 ? -11.754 13.852 -13.705 1.00 0.00 16 ILE A N 3
ATOM 2790 C CA . ILE A 1 37 ? -12.857 13.374 -12.879 1.00 0.00 16 ILE A CA 3
ATOM 2791 C C . ILE A 1 37 ? -13.933 14.443 -12.724 1.00 0.00 16 ILE A C 3
ATOM 2792 O O . ILE A 1 37 ? -15.125 14.156 -12.825 1.00 0.00 16 ILE A O 3
ATOM 2808 N N . GLY A 1 38 ? -13.503 15.676 -12.479 1.00 0.00 17 GLY A N 3
ATOM 2809 C CA . GLY A 1 38 ? -14.418 16.810 -12.429 1.00 0.00 17 GLY A CA 3
ATOM 2810 C C . GLY A 1 38 ? -15.202 16.943 -13.728 1.00 0.00 17 GLY A C 3
ATOM 2811 O O . GLY A 1 38 ? -16.412 17.176 -13.713 1.00 0.00 17 GLY A O 3
ATOM 2815 N N . LYS A 1 39 ? -14.508 16.794 -14.851 1.00 0.00 18 LYS A N 3
ATOM 2816 C CA . LYS A 1 39 ? -15.148 16.838 -16.159 1.00 0.00 18 LYS A CA 3
ATOM 2817 C C . LYS A 1 39 ? -16.204 15.747 -16.293 1.00 0.00 18 LYS A C 3
ATOM 2818 O O . LYS A 1 39 ? -17.312 15.997 -16.768 1.00 0.00 18 LYS A O 3
ATOM 2837 N N . LYS A 1 40 ? -15.852 14.537 -15.874 1.00 0.00 19 LYS A N 3
ATOM 2838 C CA . LYS A 1 40 ? -16.746 13.393 -16.000 1.00 0.00 19 LYS A CA 3
ATOM 2839 C C . LYS A 1 40 ? -17.957 13.536 -15.088 1.00 0.00 19 LYS A C 3
ATOM 2840 O O . LYS A 1 40 ? -19.084 13.247 -15.486 1.00 0.00 19 LYS A O 3
ATOM 2859 N N . ALA A 1 41 ? -17.717 13.985 -13.859 1.00 0.00 20 ALA A N 3
ATOM 2860 C CA . ALA A 1 41 ? -18.788 14.170 -12.888 1.00 0.00 20 ALA A CA 3
ATOM 2861 C C . ALA A 1 41 ? -19.799 15.200 -13.374 1.00 0.00 20 ALA A C 3
ATOM 2862 O O . ALA A 1 41 ? -21.008 15.019 -13.220 1.00 0.00 20 ALA A O 3
ATOM 2869 N N . ALA A 1 42 ? -19.300 16.282 -13.964 1.00 0.00 21 ALA A N 3
ATOM 2870 C CA . ALA A 1 42 ? -20.161 17.303 -14.547 1.00 0.00 21 ALA A CA 3
ATOM 2871 C C . ALA A 1 42 ? -20.875 16.778 -15.786 1.00 0.00 21 ALA A C 3
ATOM 2872 O O . ALA A 1 42 ? -22.048 17.076 -16.010 1.00 0.00 21 ALA A O 3
ATOM 2879 N N . ALA A 1 43 ? -20.162 15.997 -16.588 1.00 0.00 22 ALA A N 3
ATOM 2880 C CA . ALA A 1 43 ? -20.717 15.453 -17.822 1.00 0.00 22 ALA A CA 3
ATOM 2881 C C . ALA A 1 43 ? -21.862 14.490 -17.532 1.00 0.00 22 ALA A C 3
ATOM 2882 O O . ALA A 1 43 ? -22.862 14.468 -18.249 1.00 0.00 22 ALA A O 3
ATOM 2889 N N . ASP A 1 44 ? -21.708 13.695 -16.480 1.00 0.00 23 ASP A N 3
ATOM 2890 C CA . ASP A 1 44 ? -22.695 12.677 -16.137 1.00 0.00 23 ASP A CA 3
ATOM 2891 C C . ASP A 1 44 ? -22.596 12.287 -14.668 1.00 0.00 23 ASP A C 3
ATOM 2892 O O . ASP A 1 44 ? -21.586 11.738 -14.228 1.00 0.00 23 ASP A O 3
ATOM 2901 N N . PRO A 1 45 ? -23.652 12.575 -13.913 1.00 0.00 24 PRO A N 3
ATOM 2902 C CA . PRO A 1 45 ? -23.691 12.244 -12.494 1.00 0.00 24 PRO A CA 3
ATOM 2903 C C . PRO A 1 45 ? -23.366 10.774 -12.262 1.00 0.00 24 PRO A C 3
ATOM 2904 O O . PRO A 1 45 ? -22.856 10.399 -11.205 1.00 0.00 24 PRO A O 3
ATOM 2915 N N . ALA A 1 46 ? -23.663 9.943 -13.256 1.00 0.00 25 ALA A N 3
ATOM 2916 C CA . ALA A 1 46 ? -23.382 8.515 -13.171 1.00 0.00 25 ALA A CA 3
ATOM 2917 C C . ALA A 1 46 ? -21.903 8.258 -12.907 1.00 0.00 25 ALA A C 3
ATOM 2918 O O . ALA A 1 46 ? -21.544 7.353 -12.154 1.00 0.00 25 ALA A O 3
ATOM 2925 N N . PHE A 1 47 ? -21.049 9.062 -13.532 1.00 0.00 26 PHE A N 3
ATOM 2926 C CA . PHE A 1 47 ? -19.610 8.959 -13.324 1.00 0.00 26 PHE A CA 3
ATOM 2927 C C . PHE A 1 47 ? -19.226 9.380 -11.912 1.00 0.00 26 PHE A C 3
ATOM 2928 O O . PHE A 1 47 ? -18.340 8.786 -11.296 1.00 0.00 26 PHE A O 3
ATOM 2945 N N . ARG A 1 48 ? -19.898 10.406 -11.402 1.00 0.00 27 ARG A N 3
ATOM 2946 C CA . ARG A 1 48 ? -19.720 10.828 -10.017 1.00 0.00 27 ARG A CA 3
ATOM 2947 C C . ARG A 1 48 ? -20.099 9.714 -9.050 1.00 0.00 27 ARG A C 3
ATOM 2948 O O . ARG A 1 48 ? -19.410 9.481 -8.056 1.00 0.00 27 ARG A O 3
ATOM 2969 N N . LYS A 1 49 ? -21.198 9.029 -9.345 1.00 0.00 28 LYS A N 3
ATOM 2970 C CA . LYS A 1 49 ? -21.657 7.922 -8.515 1.00 0.00 28 LYS A CA 3
ATOM 2971 C C . LYS A 1 49 ? -20.660 6.770 -8.531 1.00 0.00 28 LYS A C 3
ATOM 2972 O O . LYS A 1 49 ? -20.405 6.143 -7.504 1.00 0.00 28 LYS A O 3
ATOM 2991 N N . LEU A 1 50 ? -20.098 6.497 -9.705 1.00 0.00 29 LEU A N 3
ATOM 2992 C CA . LEU A 1 50 ? -19.087 5.457 -9.846 1.00 0.00 29 LEU A CA 3
ATOM 2993 C C . LEU A 1 50 ? -17.823 5.806 -9.071 1.00 0.00 29 LEU A C 3
ATOM 2994 O O . LEU A 1 50 ? -17.192 4.938 -8.470 1.00 0.00 29 LEU A O 3
ATOM 3010 N N . CYS A 1 51 ? -17.459 7.084 -9.090 1.00 0.00 30 CYS A N 3
ATOM 3011 C CA . CYS A 1 51 ? -16.310 7.564 -8.332 1.00 0.00 30 CYS A CA 3
ATOM 3012 C C . CYS A 1 51 ? -16.548 7.433 -6.832 1.00 0.00 30 CYS A C 3
ATOM 3013 O O . CYS A 1 51 ? -15.630 7.118 -6.074 1.00 0.00 30 CYS A O 3
ATOM 3021 N N . LEU A 1 52 ? -17.783 7.678 -6.410 1.00 0.00 31 LEU A N 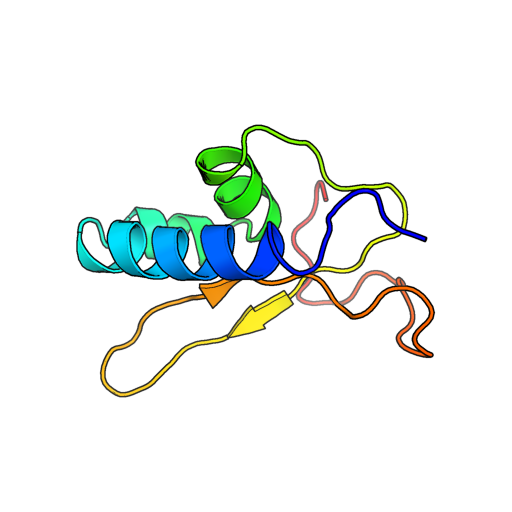3
ATOM 3022 C CA . LEU A 1 52 ? -18.172 7.480 -5.019 1.00 0.00 31 LEU A CA 3
ATOM 3023 C C . LEU A 1 52 ? -18.119 6.006 -4.638 1.00 0.00 31 LEU A C 3
ATOM 3024 O O . LEU A 1 52 ? -17.622 5.649 -3.569 1.00 0.00 31 LEU A O 3
ATOM 3040 N N . ALA A 1 53 ? -18.632 5.153 -5.518 1.00 0.00 32 ALA A N 3
ATOM 3041 C CA . ALA A 1 53 ? -18.683 3.720 -5.256 1.00 0.00 32 ALA A CA 3
ATOM 3042 C C . ALA A 1 53 ? -17.290 3.156 -5.007 1.00 0.00 32 ALA A C 3
ATOM 3043 O O . ALA A 1 53 ? -17.075 2.402 -4.057 1.00 0.00 32 ALA A O 3
ATOM 3050 N N . ASN A 1 54 ? -16.345 3.525 -5.865 1.00 0.00 33 ASN A N 3
ATOM 3051 C CA . ASN A 1 54 ? -14.965 3.077 -5.725 1.00 0.00 33 ASN A CA 3
ATOM 3052 C C . ASN A 1 54 ? -13.987 4.167 -6.144 1.00 0.00 33 ASN A C 3
ATOM 3053 O O . ASN A 1 54 ? -13.542 4.209 -7.291 1.00 0.00 33 ASN A O 3
ATOM 3064 N N . PRO A 1 55 ? -13.655 5.049 -5.207 1.00 0.00 34 PRO A N 3
ATOM 3065 C CA . PRO A 1 55 ? -12.755 6.162 -5.486 1.00 0.00 34 PRO A CA 3
ATOM 3066 C C . PRO A 1 55 ? -11.416 5.668 -6.019 1.00 0.00 34 PRO A C 3
ATOM 3067 O O . PRO A 1 55 ? -10.817 6.291 -6.893 1.00 0.00 34 PRO A O 3
ATOM 3078 N N . THR A 1 56 ? -10.951 4.543 -5.484 1.00 0.00 35 THR A N 3
ATOM 3079 C CA . THR A 1 56 ? -9.641 4.011 -5.838 1.00 0.00 35 THR A CA 3
ATOM 3080 C C . THR A 1 56 ? -9.596 3.584 -7.299 1.00 0.00 35 THR A C 3
ATOM 3081 O O . THR A 1 56 ? -8.647 3.894 -8.018 1.00 0.00 35 THR A O 3
ATOM 3092 N N . GLY A 1 57 ? -10.630 2.870 -7.734 1.00 0.00 36 GLY A N 3
ATOM 3093 C CA . GLY A 1 57 ? -10.723 2.421 -9.118 1.00 0.00 36 GLY A CA 3
ATOM 3094 C C . GLY A 1 57 ? -10.872 3.600 -10.070 1.00 0.00 36 GLY A C 3
ATOM 3095 O O . GLY A 1 57 ? -10.356 3.577 -11.187 1.00 0.00 36 GLY A O 3
ATOM 3099 N N . ALA A 1 58 ? -11.580 4.632 -9.621 1.00 0.00 37 ALA A N 3
ATOM 3100 C CA . ALA A 1 58 ? -11.763 5.839 -10.417 1.00 0.00 37 ALA A CA 3
ATOM 3101 C C . ALA A 1 58 ? -10.423 6.462 -10.791 1.00 0.00 37 ALA A C 3
ATOM 3102 O O . ALA A 1 58 ? -10.204 6.840 -11.941 1.00 0.00 37 ALA A O 3
ATOM 3109 N N . VAL A 1 59 ? -9.531 6.566 -9.811 1.00 0.00 38 VAL A N 3
ATOM 3110 C CA . VAL A 1 59 ? -8.200 7.113 -10.043 1.00 0.00 38 VAL A CA 3
ATOM 3111 C C . VAL A 1 59 ? -7.434 6.283 -11.064 1.00 0.00 38 VAL A C 3
ATOM 3112 O O . VAL A 1 59 ? -6.803 6.825 -11.971 1.00 0.00 38 VAL A O 3
ATOM 3125 N N . LYS A 1 60 ? -7.494 4.964 -10.913 1.00 0.00 39 LYS A N 3
ATOM 3126 C CA . LYS A 1 60 ? -6.834 4.055 -11.843 1.00 0.00 39 LYS A CA 3
ATOM 3127 C C . LYS A 1 60 ? -7.303 4.292 -13.272 1.00 0.00 39 LYS A C 3
ATOM 3128 O O . LYS A 1 60 ? -6.493 4.501 -14.175 1.00 0.00 39 LYS A O 3
ATOM 3147 N N . GLU A 1 61 ? -8.616 4.257 -13.472 1.00 0.00 40 GLU A N 3
ATOM 3148 C CA . GLU A 1 61 ? -9.190 4.317 -14.811 1.00 0.00 40 GLU A CA 3
ATOM 3149 C C . GLU A 1 61 ? -8.897 5.655 -15.476 1.00 0.00 40 GLU A C 3
ATOM 3150 O O . GLU A 1 61 ? -8.564 5.712 -16.660 1.00 0.00 40 GLU A O 3
ATOM 3162 N N . VAL A 1 62 ? -9.020 6.732 -14.708 1.00 0.00 41 VAL A N 3
ATOM 3163 C CA . VAL A 1 62 ? -8.822 8.077 -15.235 1.00 0.00 41 VAL A CA 3
ATOM 3164 C C . VAL A 1 62 ? -7.353 8.333 -15.551 1.00 0.00 41 VAL A C 3
ATOM 3165 O O . VAL A 1 62 ? -7.023 8.921 -16.582 1.00 0.00 41 VAL A O 3
ATOM 3178 N N . SER A 1 63 ? -6.475 7.889 -14.659 1.00 0.00 42 SER A N 3
ATOM 3179 C CA . SER A 1 63 ? -5.039 8.042 -14.856 1.00 0.00 42 SER A CA 3
ATOM 3180 C C . SER A 1 63 ? -4.555 7.217 -16.042 1.00 0.00 42 SER A C 3
ATOM 3181 O O . SER A 1 63 ? -3.602 7.593 -16.724 1.00 0.00 42 SER A O 3
ATOM 3189 N N . GLY A 1 64 ? -5.218 6.091 -16.283 1.00 0.00 43 GLY A N 3
ATOM 3190 C CA . GLY A 1 64 ? -4.878 5.227 -17.408 1.00 0.00 43 GLY A CA 3
ATOM 3191 C C . GLY A 1 64 ? -3.717 4.304 -17.062 1.00 0.00 43 GLY A C 3
ATOM 3192 O O . GLY A 1 64 ? -3.173 3.624 -17.932 1.00 0.00 43 GLY A O 3
ATOM 3196 N N . LYS A 1 65 ? -3.341 4.287 -15.788 1.00 0.00 44 LYS A N 3
ATOM 3197 C CA . LYS A 1 65 ? -2.221 3.473 -15.331 1.00 0.00 44 LYS A CA 3
ATOM 3198 C C . LYS A 1 65 ? -2.704 2.254 -14.556 1.00 0.00 44 LYS A C 3
ATOM 3199 O O . LYS A 1 65 ? -3.752 2.294 -13.910 1.00 0.00 44 LYS A O 3
ATOM 3218 N N . ASP A 1 66 ? -1.937 1.171 -14.626 1.00 0.00 45 ASP A N 3
ATOM 3219 C CA . ASP A 1 66 ? -2.262 -0.046 -13.893 1.00 0.00 45 ASP A CA 3
ATOM 3220 C C . ASP A 1 66 ? -1.901 0.085 -12.418 1.00 0.00 45 ASP A C 3
ATOM 3221 O O . ASP A 1 66 ? -0.873 -0.422 -11.973 1.00 0.00 45 ASP A O 3
ATOM 3230 N N . LEU A 1 67 ? -2.756 0.769 -11.665 1.00 0.00 46 LEU A N 3
ATOM 3231 C CA . LEU A 1 67 ? -2.458 1.101 -10.277 1.00 0.00 46 LEU A CA 3
ATOM 3232 C C . LEU A 1 67 ? -3.118 0.116 -9.320 1.00 0.00 46 LEU A C 3
ATOM 3233 O O . LEU A 1 67 ? -4.234 -0.343 -9.560 1.00 0.00 46 LEU A O 3
ATOM 3249 N N . PRO A 1 68 ? -2.421 -0.204 -8.235 1.00 0.00 47 PRO A N 3
ATOM 3250 C CA . PRO A 1 68 ? -2.925 -1.157 -7.254 1.00 0.00 47 PRO A CA 3
ATOM 3251 C C . PRO A 1 68 ? -4.269 -0.711 -6.693 1.00 0.00 47 PRO A C 3
ATOM 3252 O O . PRO A 1 68 ? -4.515 0.483 -6.519 1.00 0.00 47 PRO A O 3
ATOM 3263 N N . GLN A 1 69 ? -5.136 -1.677 -6.411 1.00 0.00 48 GLN A N 3
ATOM 3264 C CA . GLN A 1 69 ? -6.430 -1.390 -5.802 1.00 0.00 48 GLN A CA 3
ATOM 3265 C C . GLN A 1 69 ? -6.419 -1.703 -4.312 1.00 0.00 48 GLN A C 3
ATOM 3266 O O . GLN A 1 69 ? -5.534 -2.405 -3.822 1.00 0.00 48 GLN A O 3
ATOM 3280 N N . GLY A 1 70 ? -7.406 -1.177 -3.595 1.00 0.00 49 GLY A N 3
ATOM 3281 C CA . GLY A 1 70 ? -7.487 -1.363 -2.151 1.00 0.00 49 GLY A CA 3
ATOM 3282 C C . GLY A 1 70 ? -6.739 -0.261 -1.411 1.00 0.00 49 GLY A C 3
ATOM 3283 O O . GLY A 1 70 ? -6.550 -0.334 -0.196 1.00 0.00 49 GLY A O 3
ATOM 3287 N N . LEU A 1 71 ? -6.314 0.758 -2.149 1.00 0.00 50 LEU A N 3
ATOM 3288 C CA . LEU A 1 71 ? -5.576 1.872 -1.565 1.00 0.00 50 LEU A CA 3
ATOM 3289 C C . LEU A 1 71 ? -6.522 2.949 -1.052 1.00 0.00 50 LEU A C 3
ATOM 3290 O O . LEU A 1 71 ? -7.575 3.196 -1.640 1.00 0.00 50 LEU A O 3
ATOM 3306 N N . LYS A 1 72 ? -6.139 3.590 0.048 1.00 0.00 51 LYS A N 3
ATOM 3307 C CA . LYS A 1 72 ? -6.961 4.631 0.653 1.00 0.00 51 LYS A CA 3
ATOM 3308 C C . LYS A 1 72 ? -7.036 5.862 -0.242 1.00 0.00 51 LYS A C 3
ATOM 3309 O O . LYS A 1 72 ? -6.083 6.635 -0.332 1.00 0.00 51 LYS A O 3
ATOM 3328 N N . VAL A 1 73 ? -8.177 6.039 -0.900 1.00 0.00 52 VAL A N 3
ATOM 3329 C CA . VAL A 1 73 ? -8.375 7.172 -1.798 1.00 0.00 52 VAL A CA 3
ATOM 3330 C C . VAL A 1 73 ? -9.623 7.961 -1.420 1.00 0.00 52 VAL A C 3
ATOM 3331 O O . VAL A 1 73 ? -10.680 7.385 -1.166 1.00 0.00 52 VAL A O 3
ATOM 3344 N N . ARG A 1 74 ? -9.492 9.283 -1.386 1.00 0.00 53 ARG A N 3
ATOM 3345 C CA . ARG A 1 74 ? -10.525 10.140 -0.817 1.00 0.00 53 ARG A CA 3
ATOM 3346 C C . ARG A 1 74 ? -11.456 10.674 -1.897 1.00 0.00 53 ARG A C 3
ATOM 3347 O O . ARG A 1 74 ? -11.011 11.293 -2.864 1.00 0.00 53 ARG A O 3
ATOM 3368 N N . PHE A 1 75 ? -12.751 10.432 -1.727 1.00 0.00 54 PHE A N 3
ATOM 3369 C CA . PHE A 1 75 ? -13.763 11.051 -2.575 1.00 0.00 54 PHE A CA 3
ATOM 3370 C C . PHE A 1 75 ? -14.175 12.415 -2.036 1.00 0.00 54 PHE A C 3
ATOM 3371 O O . PHE A 1 75 ? -14.719 12.520 -0.936 1.00 0.00 54 PHE A O 3
ATOM 3388 N N . VAL A 1 76 ? -13.912 13.458 -2.815 1.00 0.00 55 VAL A N 3
ATOM 3389 C CA . VAL A 1 76 ? -14.142 14.826 -2.368 1.00 0.00 55 VAL A CA 3
ATOM 3390 C C . VAL A 1 76 ? -15.299 15.467 -3.124 1.00 0.00 55 VAL A C 3
ATOM 3391 O O . VAL A 1 76 ? -15.261 15.583 -4.350 1.00 0.00 55 VAL A O 3
ATOM 3404 N N . GLU A 1 77 ? -16.325 15.879 -2.389 1.00 0.00 56 GLU A N 3
ATOM 3405 C CA . GLU A 1 77 ? -17.464 16.570 -2.982 1.00 0.00 56 GLU A CA 3
ATOM 3406 C C . GLU A 1 77 ? -18.002 17.646 -2.049 1.00 0.00 56 GLU A C 3
ATOM 3407 O O . GLU A 1 77 ? -18.165 17.417 -0.850 1.00 0.00 56 GLU A O 3
ATOM 3419 N N . ASN A 1 78 ? -18.276 18.822 -2.605 1.00 0.00 57 ASN A N 3
ATOM 3420 C CA . ASN A 1 78 ? -18.784 19.941 -1.821 1.00 0.00 57 ASN A CA 3
ATOM 3421 C C . ASN A 1 78 ? -19.624 20.878 -2.679 1.00 0.00 57 ASN A C 3
ATOM 3422 O O . ASN A 1 78 ? -19.817 20.639 -3.871 1.00 0.00 57 ASN A O 3
ATOM 3433 N N . GLU A 1 79 ? -20.121 21.947 -2.066 1.00 0.00 58 GLU A N 3
ATOM 3434 C CA . GLU A 1 79 ? -20.948 22.919 -2.770 1.00 0.00 58 GLU A CA 3
ATOM 3435 C C . GLU A 1 79 ? -20.166 24.190 -3.075 1.00 0.00 58 GLU A C 3
ATOM 3436 O O . GLU A 1 79 ? -20.704 25.294 -3.003 1.00 0.00 58 GLU A O 3
ATOM 3448 N N . GLY A 1 80 ? -18.892 24.026 -3.417 1.00 0.00 59 GLY A N 3
ATOM 3449 C CA . GLY A 1 80 ? -18.034 25.160 -3.740 1.00 0.00 59 GLY A CA 3
ATOM 3450 C C . GLY A 1 80 ? -17.995 25.411 -5.242 1.00 0.00 59 GLY A C 3
ATOM 3451 O O . GLY A 1 80 ? -18.857 24.938 -5.982 1.00 0.00 59 GLY A O 3
ATOM 3455 N N . ALA A 1 81 ? -16.990 26.158 -5.686 1.00 0.00 60 ALA A N 3
ATOM 3456 C CA . ALA A 1 81 ? -16.841 26.478 -7.101 1.00 0.00 60 ALA A CA 3
ATOM 3457 C C . ALA A 1 81 ? -16.131 25.356 -7.848 1.00 0.00 60 ALA A C 3
ATOM 3458 O O . ALA A 1 81 ? -16.171 25.293 -9.076 1.00 0.00 60 ALA A O 3
ATOM 3465 N N . HIS A 1 82 ? -15.483 24.470 -7.099 1.00 0.00 61 HIS A N 3
ATOM 3466 C CA . HIS A 1 82 ? -14.737 23.366 -7.690 1.00 0.00 61 HIS A CA 3
ATOM 3467 C C . HIS A 1 82 ? -15.643 22.173 -7.962 1.00 0.00 61 HIS A C 3
ATOM 3468 O O . HIS A 1 82 ? -16.638 21.965 -7.268 1.00 0.00 61 HIS A O 3
ATOM 3481 N N . MET A 1 83 ? -15.293 21.390 -8.978 1.00 0.00 62 MET A N 3
ATOM 3482 C CA . MET A 1 83 ? -16.066 20.207 -9.335 1.00 0.00 62 MET A CA 3
ATOM 3483 C C . MET A 1 83 ? -15.660 19.007 -8.488 1.00 0.00 62 MET A C 3
ATOM 3484 O O . MET A 1 83 ? -14.561 18.969 -7.935 1.00 0.00 62 MET A O 3
ATOM 3498 N N . THR A 1 84 ? -16.554 18.030 -8.389 1.00 0.00 63 THR A N 3
ATOM 3499 C CA . THR A 1 84 ? -16.275 16.808 -7.643 1.00 0.00 63 THR A CA 3
ATOM 3500 C C . THR A 1 84 ? -15.060 16.084 -8.209 1.00 0.00 63 THR A C 3
ATOM 3501 O O . THR A 1 84 ? -14.946 15.894 -9.420 1.00 0.00 63 THR A O 3
ATOM 3512 N N . PHE A 1 85 ? -14.153 15.680 -7.325 1.00 0.00 64 PHE A N 3
ATOM 3513 C CA . PHE A 1 85 ? -12.922 15.017 -7.738 1.00 0.00 64 PHE A CA 3
ATOM 3514 C C . PHE A 1 85 ? -12.483 13.982 -6.710 1.00 0.00 64 PHE A C 3
ATOM 3515 O O . PHE A 1 85 ? -12.929 14.004 -5.563 1.00 0.00 64 PHE A O 3
ATOM 3532 N N . VAL A 1 86 ? -11.605 13.076 -7.128 1.00 0.00 65 VAL A N 3
ATOM 3533 C CA . VAL A 1 86 ? -11.104 12.031 -6.245 1.00 0.00 65 VAL A CA 3
ATOM 3534 C C . VAL A 1 86 ? -9.584 12.067 -6.154 1.00 0.00 65 VAL A C 3
ATOM 3535 O O . VAL A 1 86 ? -8.891 12.044 -7.173 1.00 0.00 65 VAL A O 3
ATOM 3548 N N . LEU A 1 87 ? -9.069 12.123 -4.931 1.00 0.00 66 LEU A N 3
ATOM 3549 C CA . LEU A 1 87 ? -7.642 12.323 -4.709 1.00 0.00 66 LEU A CA 3
ATOM 3550 C C . LEU A 1 87 ? -7.109 11.361 -3.653 1.00 0.00 66 LEU A C 3
ATOM 3551 O O . LEU A 1 87 ? -7.565 11.365 -2.510 1.00 0.00 66 LEU A O 3
ATOM 3567 N N . PRO A 1 88 ? -6.143 10.538 -4.044 1.00 0.00 67 PRO A N 3
ATOM 3568 C CA . PRO A 1 88 ? -5.568 9.548 -3.141 1.00 0.00 67 PRO A CA 3
ATOM 3569 C C . PRO A 1 88 ? -4.960 10.211 -1.912 1.00 0.00 67 PRO A C 3
ATOM 3570 O O . PRO A 1 88 ? -4.272 11.226 -2.018 1.00 0.00 67 PRO A O 3
ATOM 3581 N N . ASP A 1 89 ? -5.216 9.629 -0.745 1.00 0.00 68 ASP A N 3
ATOM 3582 C CA . ASP A 1 89 ? -4.636 10.122 0.500 1.00 0.00 68 ASP A CA 3
ATOM 3583 C C . ASP A 1 89 ? -3.164 9.747 0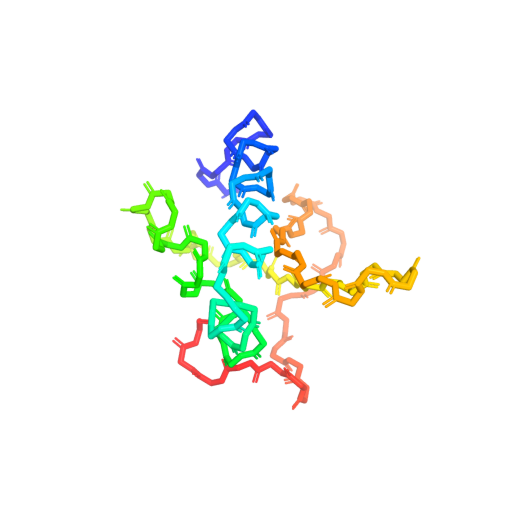.608 1.00 0.00 68 ASP A C 3
ATOM 3584 O O . ASP A 1 89 ? -2.767 8.641 0.241 1.00 0.00 68 ASP A O 3
ATOM 3593 N N . PRO A 1 90 ? -2.358 10.674 1.114 1.00 0.00 69 PRO A N 3
ATOM 3594 C CA . PRO A 1 90 ? -0.930 10.433 1.292 1.00 0.00 69 PRO A CA 3
ATOM 3595 C C . PRO A 1 90 ? -0.682 9.203 2.154 1.00 0.00 69 PRO A C 3
ATOM 3596 O O . PRO A 1 90 ? -1.393 8.963 3.129 1.00 0.00 69 PRO A O 3
ATOM 3607 N N . ALA A 1 91 ? 0.332 8.425 1.789 1.00 0.00 70 ALA A N 3
ATOM 3608 C CA . ALA A 1 91 ? 0.750 7.284 2.594 1.00 0.00 70 ALA A CA 3
ATOM 3609 C C . ALA A 1 91 ? 1.268 7.729 3.954 1.00 0.00 70 ALA A C 3
ATOM 3610 O O . ALA A 1 91 ? 1.882 8.789 4.079 1.00 0.00 70 ALA A O 3
ATOM 3617 N N . GLY A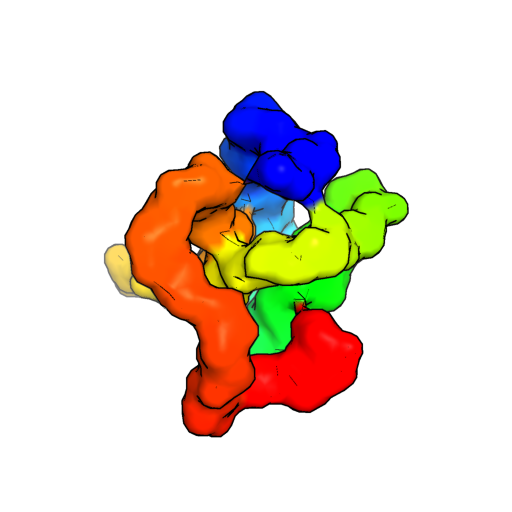 1 92 ? 1.018 6.914 4.973 1.00 0.00 71 GLY A N 3
ATOM 3618 C CA . GLY A 1 92 ? 1.404 7.252 6.338 1.00 0.00 71 GLY A CA 3
ATOM 3619 C C . GLY A 1 92 ? 0.369 8.156 6.996 1.00 0.00 71 GLY A C 3
ATOM 3620 O O . GLY A 1 92 ? 0.707 9.005 7.820 1.00 0.00 71 GLY A O 3
ATOM 3624 N N . SER A 1 93 ? -0.893 7.969 6.625 1.00 0.00 72 SER A N 3
ATOM 3625 C CA . SER A 1 93 ? -1.974 8.803 7.139 1.00 0.00 72 SER A CA 3
ATOM 3626 C C . SER A 1 93 ? -2.912 7.999 8.030 1.00 0.00 72 SER A C 3
ATOM 3627 O O . SER A 1 93 ? -3.978 8.479 8.417 1.00 0.00 72 SER A O 3
ATOM 3635 N N . GLY A 1 94 ? -2.510 6.775 8.353 1.00 0.00 73 GLY A N 3
ATOM 3636 C CA . GLY A 1 94 ? -3.346 5.877 9.141 1.00 0.00 73 GLY A CA 3
ATOM 3637 C C . GLY A 1 94 ? -4.309 5.099 8.253 1.00 0.00 73 GLY A C 3
ATOM 3638 O O . GLY A 1 94 ? -5.393 4.710 8.687 1.00 0.00 73 GLY A O 3
ATOM 3642 N N . GLU A 1 95 ? -3.906 4.874 7.007 1.00 0.00 74 GLU A N 3
ATOM 3643 C CA . GLU A 1 95 ? -4.735 4.147 6.053 1.00 0.00 74 GLU A CA 3
ATOM 3644 C C . GLU A 1 95 ? -4.819 2.669 6.411 1.00 0.00 74 GLU A C 3
ATOM 3645 O O . GLU A 1 95 ? -5.694 1.952 5.926 1.00 0.00 74 GLU A O 3
ATOM 3657 N N . LEU A 1 96 ? -3.904 2.218 7.263 1.00 0.00 75 LEU A N 3
ATOM 3658 C CA . LEU A 1 96 ? -3.902 0.834 7.724 1.00 0.00 75 LEU A CA 3
ATOM 3659 C C . LEU A 1 96 ? -5.106 0.548 8.612 1.00 0.00 75 LEU A C 3
ATOM 3660 O O . LEU A 1 96 ? -5.268 1.158 9.670 1.00 0.00 75 LEU A O 3
ATOM 3676 N N . GLY A 1 97 ? -5.948 -0.382 8.176 1.00 0.00 76 GLY A N 3
ATOM 3677 C CA . GLY A 1 97 ? -7.132 -0.762 8.938 1.00 0.00 76 GLY A CA 3
ATOM 3678 C C . GLY A 1 97 ? -8.398 -0.202 8.303 1.00 0.00 76 GLY A C 3
ATOM 3679 O O . GLY A 1 97 ? -9.508 -0.481 8.759 1.00 0.00 76 GLY A O 3
ATOM 3683 N N . GLU A 1 98 ? -8.227 0.589 7.250 1.00 0.00 77 GLU A N 3
ATOM 3684 C CA . GLU A 1 98 ? -9.357 1.161 6.529 1.00 0.00 77 GLU A CA 3
ATOM 3685 C C . GLU A 1 98 ? -10.063 0.106 5.687 1.00 0.00 77 GLU A C 3
ATOM 3686 O O . GLU A 1 98 ? -9.463 -0.893 5.294 1.00 0.00 77 GLU A O 3
ATOM 3698 N N . GLU A 1 99 ? -11.344 0.334 5.414 1.00 0.00 78 GLU A N 3
ATOM 3699 C CA . GLU A 1 99 ? -12.152 -0.626 4.672 1.00 0.00 78 GLU A CA 3
ATOM 3700 C C . GLU A 1 99 ? -11.576 -0.875 3.284 1.00 0.00 78 GLU A C 3
ATOM 3701 O O . GLU A 1 99 ? -11.299 0.064 2.539 1.00 0.00 78 GLU A O 3
ATOM 3713 N N . ASP A 1 100 ? -11.400 -2.147 2.942 1.00 0.00 79 ASP A N 3
ATOM 3714 C CA . ASP A 1 100 ? -10.842 -2.521 1.647 1.00 0.00 79 ASP A CA 3
ATOM 3715 C C . ASP A 1 100 ? -11.924 -2.572 0.576 1.00 0.00 79 ASP A C 3
ATOM 3716 O O . ASP A 1 100 ? -12.843 -3.388 0.645 1.00 0.00 79 ASP A O 3
ATOM 3725 N N . LEU A 1 101 ? -11.810 -1.695 -0.415 1.00 0.00 80 LEU A N 3
ATOM 3726 C CA . LEU A 1 101 ? -12.825 -1.577 -1.455 1.00 0.00 80 LEU A CA 3
ATOM 3727 C C . LEU A 1 101 ? -12.878 -2.832 -2.317 1.00 0.00 80 LEU A C 3
ATOM 3728 O O . LEU A 1 101 ? -13.871 -3.086 -2.999 1.00 0.00 80 LEU A O 3
ATOM 3744 N N . ASN A 1 102 ? -11.805 -3.614 -2.281 1.00 0.00 81 ASN A N 3
ATOM 3745 C CA . ASN A 1 102 ? -11.767 -4.894 -2.979 1.00 0.00 81 ASN A CA 3
ATOM 3746 C C . ASN A 1 102 ? -12.708 -5.903 -2.331 1.00 0.00 81 ASN A C 3
ATOM 3747 O O . ASN A 1 102 ? -13.206 -6.814 -2.992 1.00 0.00 81 ASN A O 3
ATOM 3758 N N . ARG A 1 103 ? -12.945 -5.735 -1.035 1.00 0.00 82 ARG A N 3
ATOM 3759 C CA . ARG A 1 103 ? -13.861 -6.603 -0.304 1.00 0.00 82 ARG A CA 3
ATOM 3760 C C . ARG A 1 103 ? -15.304 -6.143 -0.467 1.00 0.00 82 ARG A C 3
ATOM 3761 O O . ARG A 1 103 ? -16.234 -6.947 -0.389 1.00 0.00 82 ARG A O 3
ATOM 3782 N N . VAL A 1 104 ? -15.484 -4.846 -0.694 1.00 0.00 83 VAL A N 3
ATOM 3783 C CA . VAL A 1 104 ? -16.814 -4.281 -0.890 1.00 0.00 83 VAL A CA 3
ATOM 3784 C C . VAL A 1 104 ? -17.485 -4.864 -2.126 1.00 0.00 83 VAL A C 3
ATOM 3785 O O . VAL A 1 104 ? -16.935 -4.809 -3.226 1.00 0.00 83 VAL A O 3
ATOM 3798 N N . ALA A 1 105 ? -18.675 -5.424 -1.939 1.00 0.00 84 ALA A N 3
ATOM 3799 C CA . ALA A 1 105 ? -19.409 -6.048 -3.034 1.00 0.00 84 ALA A CA 3
ATOM 3800 C C . ALA A 1 105 ? -19.779 -5.027 -4.102 1.00 0.00 84 ALA A C 3
ATOM 3801 O O . ALA A 1 105 ? -20.144 -3.893 -3.791 1.00 0.00 84 ALA A O 3
ATOM 3808 N N . GLY A 1 106 ? -19.684 -5.436 -5.363 1.00 0.00 85 GLY A N 3
ATOM 3809 C CA . GLY A 1 106 ? -19.972 -4.545 -6.480 1.00 0.00 85 GLY A CA 3
ATOM 3810 C C . GLY A 1 106 ? -18.713 -4.248 -7.285 1.00 0.00 85 GLY A C 3
ATOM 3811 O O . GLY A 1 106 ? -18.780 -3.987 -8.487 1.00 0.00 85 GLY A O 3
ATOM 3815 N N . GLY A 1 107 ? -17.566 -4.291 -6.616 1.00 0.00 86 GLY A N 3
ATOM 3816 C CA . GLY A 1 107 ? -16.285 -4.061 -7.277 1.00 0.00 86 GLY A CA 3
ATOM 3817 C C . GLY A 1 107 ? -15.891 -2.591 -7.218 1.00 0.00 86 GLY A C 3
ATOM 3818 O O . GLY A 1 107 ? -15.402 -2.141 -6.219 1.00 0.00 86 GLY A O 3
ATOM 3823 N N . MET A 1 22 ? 0.711 1.319 -6.070 1.00 0.00 1 MET A N 4
ATOM 3824 C CA . MET A 1 22 ? 0.374 2.170 -4.935 1.00 0.00 1 MET A CA 4
ATOM 3825 C C . MET A 1 22 ? 1.606 2.886 -4.398 1.00 0.00 1 MET A C 4
ATOM 3826 O O . MET A 1 22 ? 2.410 2.300 -3.673 1.00 0.00 1 MET A O 4
ATOM 3840 N N . ASN A 1 23 ? 1.751 4.157 -4.759 1.00 0.00 2 ASN A N 4
ATOM 3841 C CA . ASN A 1 23 ? 2.882 4.957 -4.308 1.00 0.00 2 ASN A CA 4
ATOM 3842 C C . ASN A 1 23 ? 2.493 6.422 -4.151 1.00 0.00 2 ASN A C 4
ATOM 3843 O O . ASN A 1 23 ? 1.327 6.784 -4.304 1.00 0.00 2 ASN A O 4
ATOM 3854 N N . ASN A 1 24 ? 3.478 7.261 -3.847 1.00 0.00 3 ASN A N 4
ATOM 3855 C CA . ASN A 1 24 ? 3.241 8.689 -3.677 1.00 0.00 3 ASN A CA 4
ATOM 3856 C C . ASN A 1 24 ? 2.854 9.345 -4.996 1.00 0.00 3 ASN A C 4
ATOM 3857 O O . ASN A 1 24 ? 3.249 8.885 -6.068 1.00 0.00 3 ASN A O 4
ATOM 3868 N N . TRP A 1 25 ? 2.079 10.420 -4.913 1.00 0.00 4 TRP A N 4
ATOM 3869 C CA . TRP A 1 25 ? 1.528 11.062 -6.099 1.00 0.00 4 TRP A CA 4
ATOM 3870 C C . TRP A 1 25 ? 2.161 12.428 -6.332 1.00 0.00 4 TRP A C 4
ATOM 3871 O O . TRP A 1 25 ? 2.439 13.164 -5.385 1.00 0.00 4 TRP A O 4
ATOM 3892 N N . THR A 1 26 ? 2.390 12.762 -7.598 1.00 0.00 5 THR A N 4
ATOM 3893 C CA . THR A 1 26 ? 2.888 14.081 -7.965 1.00 0.00 5 THR A CA 4
ATOM 3894 C C . THR A 1 26 ? 1.741 15.051 -8.223 1.00 0.00 5 THR A C 4
ATOM 3895 O O . THR A 1 26 ? 0.592 14.640 -8.382 1.00 0.00 5 THR A O 4
ATOM 3906 N N . GLU A 1 27 ? 2.061 16.340 -8.264 1.00 0.00 6 GLU A N 4
ATOM 3907 C CA . GLU A 1 27 ? 1.055 17.372 -8.484 1.00 0.00 6 GLU A CA 4
ATOM 3908 C C . GLU A 1 27 ? 0.405 17.226 -9.854 1.00 0.00 6 GLU A C 4
ATOM 3909 O O . GLU A 1 27 ? -0.810 17.370 -9.994 1.00 0.00 6 GLU A O 4
ATOM 3921 N N . GLU A 1 28 ? 1.220 16.937 -10.862 1.00 0.00 7 GLU A N 4
ATOM 3922 C CA . GLU A 1 28 ? 0.721 16.733 -12.217 1.00 0.00 7 GLU A CA 4
ATOM 3923 C C . GLU A 1 28 ? -0.304 15.607 -12.261 1.00 0.00 7 GLU A C 4
ATOM 3924 O O . GLU A 1 28 ? -1.389 15.765 -12.821 1.00 0.00 7 GLU A O 4
ATOM 3936 N N . GLU A 1 29 ? 0.046 14.471 -11.670 1.00 0.00 8 GLU A N 4
ATOM 3937 C CA . GLU A 1 29 ? -0.830 13.305 -11.670 1.00 0.00 8 GLU A CA 4
ATOM 3938 C C . GLU A 1 29 ? -2.170 13.623 -11.019 1.00 0.00 8 GLU A C 4
ATOM 3939 O O . GLU A 1 29 ? -3.227 13.299 -11.561 1.00 0.00 8 GLU A O 4
ATOM 3951 N N . VAL A 1 30 ? -2.120 14.258 -9.853 1.00 0.00 9 VAL A N 4
ATOM 3952 C CA . VAL A 1 30 ? -3.328 14.582 -9.105 1.00 0.00 9 VAL A CA 4
ATOM 3953 C C . VAL A 1 30 ? -4.243 15.500 -9.906 1.00 0.00 9 VAL A C 4
ATOM 3954 O O . VAL A 1 30 ? -5.452 15.279 -9.978 1.00 0.00 9 VAL A O 4
ATOM 3967 N N . GLN A 1 31 ? -3.658 16.531 -10.509 1.00 0.00 10 GLN A N 4
ATOM 3968 C CA . GLN A 1 31 ? -4.424 17.498 -11.285 1.00 0.00 10 GLN A CA 4
ATOM 3969 C C . GLN A 1 31 ? -5.153 16.825 -12.440 1.00 0.00 10 GLN A C 4
ATOM 3970 O O . GLN A 1 31 ? -6.314 17.129 -12.716 1.00 0.00 10 GLN A O 4
ATOM 3984 N N . LYS A 1 32 ? -4.466 15.908 -13.114 1.00 0.00 11 LYS A N 4
ATOM 3985 C CA . LYS A 1 32 ? -5.054 15.175 -14.228 1.00 0.00 11 LYS A CA 4
ATOM 3986 C C . LYS A 1 32 ? -6.212 14.302 -13.762 1.00 0.00 11 LYS A C 4
ATOM 3987 O O . LYS A 1 32 ? -7.263 14.256 -14.401 1.00 0.00 11 LYS A O 4
ATOM 4006 N N . VAL A 1 33 ? -6.013 13.610 -12.644 1.00 0.00 12 VAL A N 4
ATOM 4007 C CA . VAL A 1 33 ? -7.059 12.778 -12.062 1.00 0.00 12 VAL A CA 4
ATOM 4008 C C . VAL A 1 33 ? -8.287 13.605 -11.705 1.00 0.00 12 VAL A C 4
ATOM 4009 O O . VAL A 1 33 ? -9.410 13.256 -12.068 1.00 0.00 12 VAL A O 4
ATOM 4022 N N . VAL A 1 34 ? -8.066 14.704 -10.991 1.00 0.00 13 VAL A N 4
ATOM 4023 C CA . VAL A 1 34 ? -9.160 15.546 -10.524 1.00 0.00 13 VAL A CA 4
ATOM 4024 C C . VAL A 1 34 ? -9.925 16.156 -11.691 1.00 0.00 13 VAL A C 4
ATOM 4025 O O . VAL A 1 34 ? -11.156 16.184 -11.693 1.00 0.00 13 VAL A O 4
ATOM 4038 N N . ALA A 1 35 ? -9.189 16.642 -12.684 1.00 0.00 14 ALA A N 4
ATOM 4039 C CA . ALA A 1 35 ? -9.796 17.288 -13.842 1.00 0.00 14 ALA A CA 4
ATOM 4040 C C . ALA A 1 35 ? -10.732 16.337 -14.576 1.00 0.00 14 ALA A C 4
ATOM 4041 O O . ALA A 1 35 ? -11.856 16.701 -14.924 1.00 0.00 14 ALA A O 4
ATOM 4048 N N . GLU A 1 36 ? -10.263 15.116 -14.808 1.00 0.00 15 GLU A N 4
ATOM 4049 C CA . GLU A 1 36 ? -11.023 14.137 -15.578 1.00 0.00 15 GLU A CA 4
ATOM 4050 C C . GLU A 1 36 ? -12.264 13.682 -14.821 1.00 0.00 15 GLU A C 4
ATOM 4051 O O . GLU A 1 36 ? -13.330 13.506 -15.409 1.00 0.00 15 GLU A O 4
ATOM 4063 N N . ILE A 1 37 ? -12.117 13.494 -13.514 1.00 0.00 16 ILE A N 4
ATOM 4064 C CA . ILE A 1 37 ? -13.236 13.101 -12.666 1.00 0.00 16 ILE A CA 4
ATOM 4065 C C . ILE A 1 37 ? -14.290 14.199 -12.603 1.00 0.00 16 ILE A C 4
ATOM 4066 O O . ILE A 1 37 ? -15.486 13.934 -12.727 1.00 0.00 16 ILE A O 4
ATOM 4082 N N . GLY A 1 38 ? -13.840 15.434 -12.408 1.00 0.00 17 GLY A N 4
ATOM 4083 C CA . GLY A 1 38 ? -14.744 16.574 -12.316 1.00 0.00 17 GLY A CA 4
ATOM 4084 C C . GLY A 1 38 ? -15.564 16.732 -13.591 1.00 0.00 17 GLY A C 4
ATOM 4085 O O . GLY A 1 38 ? -16.779 16.927 -13.540 1.00 0.00 17 GLY A O 4
ATOM 4089 N N . LYS A 1 39 ? -14.892 16.646 -14.733 1.00 0.00 18 LYS A N 4
ATOM 4090 C CA . LYS A 1 39 ? -15.556 16.783 -16.025 1.00 0.00 18 LYS A CA 4
ATOM 4091 C C . LYS A 1 39 ? -16.627 15.716 -16.209 1.00 0.00 18 LYS A C 4
ATOM 4092 O O . LYS A 1 39 ? -17.752 16.015 -16.609 1.00 0.00 18 LYS A O 4
ATOM 4111 N N . LYS A 1 40 ? -16.271 14.471 -15.917 1.00 0.00 19 LYS A N 4
ATOM 4112 C CA . LYS A 1 40 ? -17.187 13.350 -16.091 1.00 0.00 19 LYS A CA 4
ATOM 4113 C C . LYS A 1 40 ? -18.316 13.398 -15.072 1.00 0.00 19 LYS A C 4
ATOM 4114 O O . LYS A 1 40 ? -19.454 13.035 -15.372 1.00 0.00 19 LYS A O 4
ATOM 4133 N N . ALA A 1 41 ? -17.997 13.847 -13.863 1.00 0.00 20 ALA A N 4
ATOM 4134 C CA . ALA A 1 41 ? -18.989 13.959 -12.799 1.00 0.00 20 ALA A CA 4
ATOM 4135 C C . ALA A 1 41 ? -20.091 14.940 -13.175 1.00 0.00 20 ALA A C 4
ATOM 4136 O O . ALA A 1 41 ? -21.275 14.663 -12.981 1.00 0.00 20 ALA A O 4
ATOM 4143 N N . ALA A 1 42 ? -19.696 16.088 -13.714 1.00 0.00 21 ALA A N 4
ATOM 4144 C CA . ALA A 1 42 ? -20.652 17.096 -14.158 1.00 0.00 21 ALA A CA 4
ATOM 4145 C C . ALA A 1 42 ? -21.402 16.633 -15.400 1.00 0.00 21 ALA A C 4
ATOM 4146 O O . ALA A 1 42 ? -22.605 16.859 -15.531 1.00 0.00 21 ALA A O 4
ATOM 4153 N N . ALA A 1 43 ? -20.684 15.986 -16.312 1.00 0.00 22 ALA A N 4
ATOM 4154 C CA . ALA A 1 43 ? -21.270 15.528 -17.566 1.00 0.00 22 ALA A CA 4
ATOM 4155 C C . ALA A 1 43 ? -22.334 14.465 -17.321 1.00 0.00 22 ALA A C 4
ATOM 4156 O O . ALA A 1 43 ? -23.392 14.476 -17.949 1.00 0.00 22 ALA A O 4
ATOM 4163 N N . ASP A 1 44 ? -22.046 13.548 -16.405 1.00 0.00 23 ASP A N 4
ATOM 4164 C CA . ASP A 1 44 ? -22.945 12.434 -16.126 1.00 0.00 23 ASP A CA 4
ATOM 4165 C C . ASP A 1 44 ? -22.991 12.123 -14.636 1.00 0.00 23 ASP A C 4
ATOM 4166 O O . ASP A 1 44 ? -22.014 11.643 -14.062 1.00 0.00 23 ASP A O 4
ATOM 4175 N N . PRO A 1 45 ? -24.133 12.399 -14.015 1.00 0.00 24 PRO A N 4
ATOM 4176 C CA . PRO A 1 45 ? -24.313 12.137 -12.591 1.00 0.00 24 PRO A CA 4
ATOM 4177 C C . PRO A 1 45 ? -23.950 10.698 -12.246 1.00 0.00 24 PRO A C 4
ATOM 4178 O O . PRO A 1 45 ? -23.482 10.414 -11.143 1.00 0.00 24 PRO A O 4
ATOM 4189 N N . ALA A 1 46 ? -24.169 9.793 -13.194 1.00 0.00 25 ALA A N 4
ATOM 4190 C CA . ALA A 1 46 ? -23.835 8.388 -13.003 1.00 0.00 25 ALA A CA 4
ATOM 4191 C C . ALA A 1 46 ? -22.338 8.199 -12.802 1.00 0.00 25 ALA A C 4
ATOM 4192 O O . ALA A 1 46 ? -21.908 7.359 -12.011 1.00 0.00 25 ALA A O 4
ATOM 4199 N N . PHE A 1 47 ? -21.545 8.986 -13.522 1.00 0.00 26 PHE A N 4
ATOM 4200 C CA . PHE A 1 47 ? -20.093 8.939 -13.390 1.00 0.00 26 PHE A CA 4
ATOM 4201 C C . PHE A 1 47 ? -19.639 9.578 -12.085 1.00 0.00 26 PHE A C 4
ATOM 4202 O O . PHE A 1 47 ? -18.659 9.145 -11.478 1.00 0.00 26 PHE A O 4
ATOM 4219 N N . ARG A 1 48 ? -20.356 10.611 -11.656 1.00 0.00 27 ARG A N 4
ATOM 4220 C CA . ARG A 1 48 ? -20.128 11.212 -10.347 1.00 0.00 27 ARG A CA 4
ATOM 4221 C C . ARG A 1 48 ? -20.319 10.193 -9.232 1.00 0.00 27 ARG A C 4
ATOM 4222 O O . ARG A 1 48 ? -19.487 10.079 -8.332 1.00 0.00 27 ARG A O 4
ATOM 4243 N N . LYS A 1 49 ? -21.420 9.451 -9.297 1.00 0.00 28 LYS A N 4
ATOM 4244 C CA . LYS A 1 49 ? -21.712 8.424 -8.305 1.00 0.00 28 LYS A CA 4
ATOM 4245 C C . LYS A 1 49 ? -20.711 7.279 -8.386 1.00 0.00 28 LYS A C 4
ATOM 4246 O O . LYS A 1 49 ? -20.313 6.716 -7.367 1.00 0.00 28 LYS A O 4
ATOM 4265 N N . LEU A 1 50 ? -20.309 6.938 -9.605 1.00 0.00 29 LEU A N 4
ATOM 4266 C CA . LEU A 1 50 ? -19.310 5.897 -9.819 1.00 0.00 29 LEU A CA 4
ATOM 4267 C C . LEU A 1 50 ? -17.982 6.265 -9.167 1.00 0.00 29 LEU A C 4
ATOM 4268 O O . LEU A 1 50 ? -17.401 5.469 -8.430 1.00 0.00 29 LEU A O 4
ATOM 4284 N N . CYS A 1 51 ? -17.509 7.475 -9.443 1.00 0.00 30 CYS A N 4
ATOM 4285 C CA . CYS A 1 51 ? -16.244 7.947 -8.894 1.00 0.00 30 CYS A CA 4
ATOM 4286 C C . CYS A 1 51 ? -16.328 8.111 -7.381 1.00 0.00 30 CYS A C 4
ATOM 4287 O O . CYS A 1 51 ? -15.347 7.898 -6.668 1.00 0.00 30 CYS A O 4
ATOM 4295 N N . LEU A 1 52 ? -17.504 8.494 -6.897 1.00 0.00 31 LEU A N 4
ATOM 4296 C CA . LEU A 1 52 ? -17.738 8.624 -5.464 1.00 0.00 31 LEU A CA 4
ATOM 4297 C C . LEU A 1 52 ? -17.681 7.269 -4.771 1.00 0.00 31 LEU A C 4
ATOM 4298 O O . LEU A 1 52 ? -17.014 7.112 -3.747 1.00 0.00 31 LEU A O 4
ATOM 4314 N N . ALA A 1 53 ? -18.383 6.292 -5.334 1.00 0.00 32 ALA A N 4
ATOM 4315 C CA . ALA A 1 53 ? -18.419 4.950 -4.767 1.00 0.00 32 ALA A CA 4
ATOM 4316 C C . ALA A 1 53 ? -17.056 4.275 -4.863 1.00 0.00 32 ALA A C 4
ATOM 4317 O O . ALA A 1 53 ? -16.650 3.544 -3.960 1.00 0.00 32 ALA A O 4
ATOM 4324 N N . ASN A 1 54 ? -16.354 4.525 -5.963 1.00 0.00 33 ASN A N 4
ATOM 4325 C CA . ASN A 1 54 ? -15.057 3.904 -6.200 1.00 0.00 33 ASN A CA 4
ATOM 4326 C C . ASN A 1 54 ? -14.043 4.923 -6.707 1.00 0.00 33 ASN A C 4
ATOM 4327 O O . ASN A 1 54 ? -13.781 5.008 -7.906 1.00 0.00 33 ASN A O 4
ATOM 4338 N N . PRO A 1 55 ? -13.477 5.695 -5.785 1.00 0.00 34 PRO A N 4
ATOM 4339 C CA . PRO A 1 55 ? -12.590 6.794 -6.146 1.00 0.00 34 PRO A CA 4
ATOM 4340 C C . PRO A 1 55 ? -11.239 6.277 -6.624 1.00 0.00 34 PRO A C 4
ATOM 4341 O O . PRO A 1 55 ? -10.606 6.878 -7.493 1.00 0.00 34 PRO A O 4
ATOM 4352 N N . THR A 1 56 ? -10.802 5.160 -6.053 1.00 0.00 35 THR A N 4
ATOM 4353 C CA . THR A 1 56 ? -9.527 4.559 -6.422 1.00 0.00 35 THR A CA 4
ATOM 4354 C C . THR A 1 56 ? -9.592 3.940 -7.813 1.00 0.00 35 THR A C 4
ATOM 4355 O O . THR A 1 56 ? -8.587 3.874 -8.521 1.00 0.00 35 THR A O 4
ATOM 4366 N N . GLY A 1 57 ? -10.781 3.489 -8.200 1.00 0.00 36 GLY A N 4
ATOM 4367 C CA . GLY A 1 57 ? -11.018 3.026 -9.562 1.00 0.00 36 GLY A CA 4
ATOM 4368 C C . GLY A 1 57 ? -10.984 4.186 -10.550 1.00 0.00 36 GLY A C 4
ATOM 4369 O O . GLY A 1 57 ? -10.462 4.054 -11.657 1.00 0.00 36 GLY A O 4
ATOM 4373 N N . ALA A 1 58 ? -11.546 5.319 -10.145 1.00 0.00 37 ALA A N 4
ATOM 4374 C CA . ALA A 1 58 ? -11.493 6.531 -10.953 1.00 0.00 37 ALA A CA 4
ATOM 4375 C C . ALA A 1 58 ? -10.060 7.011 -11.135 1.00 0.00 37 ALA A C 4
ATOM 4376 O O . ALA A 1 58 ? -9.668 7.426 -12.226 1.00 0.00 37 ALA A O 4
ATOM 4383 N N . VAL A 1 59 ? -9.280 6.951 -10.061 1.00 0.00 38 VAL A N 4
ATOM 4384 C CA . VAL A 1 59 ? -7.864 7.295 -10.122 1.00 0.00 38 VAL A CA 4
ATOM 4385 C C . VAL A 1 59 ? -7.111 6.365 -11.064 1.00 0.00 38 VAL A C 4
ATOM 4386 O O . VAL A 1 59 ? -6.285 6.808 -11.861 1.00 0.00 38 VAL A O 4
ATOM 4399 N N . LYS A 1 60 ? -7.400 5.071 -10.966 1.00 0.00 39 LYS A N 4
ATOM 4400 C CA . LYS A 1 60 ? -6.819 4.086 -11.870 1.00 0.00 39 LYS A CA 4
ATOM 4401 C C . LYS A 1 60 ? -7.226 4.356 -13.314 1.00 0.00 39 LYS A C 4
ATOM 4402 O O . LYS A 1 60 ? -6.404 4.269 -14.226 1.00 0.00 39 LYS A O 4
ATOM 4421 N N . GLU A 1 61 ? -8.498 4.683 -13.514 1.00 0.00 40 GLU A N 4
ATOM 4422 C CA . GLU A 1 61 ? -9.012 4.980 -14.845 1.00 0.00 40 GLU A CA 4
ATOM 4423 C C . GLU A 1 61 ? -8.152 6.024 -15.547 1.00 0.00 40 GLU A C 4
ATOM 4424 O O . GLU A 1 61 ? -7.881 5.916 -16.742 1.00 0.00 40 GLU A O 4
ATOM 4436 N N . VAL A 1 62 ? -7.727 7.035 -14.797 1.00 0.00 41 VAL A N 4
ATOM 4437 C CA . VAL A 1 62 ? -6.925 8.117 -15.353 1.00 0.00 41 VAL A CA 4
ATOM 4438 C C . VAL A 1 62 ? -5.444 7.761 -15.353 1.00 0.00 41 VAL A C 4
ATOM 4439 O O . VAL A 1 62 ? -4.800 7.739 -16.401 1.00 0.00 41 VAL A O 4
ATOM 4452 N N . SER A 1 63 ? -4.908 7.479 -14.169 1.00 0.00 42 SER A N 4
ATOM 4453 C CA . SER A 1 63 ? -3.466 7.353 -13.991 1.00 0.00 42 SER A CA 4
ATOM 4454 C C . SER A 1 63 ? -2.991 5.945 -14.326 1.00 0.00 42 SER A C 4
ATOM 4455 O O . SER A 1 63 ? -1.850 5.748 -14.743 1.00 0.00 42 SER A O 4
ATOM 4463 N N . GLY A 1 64 ? -3.874 4.969 -14.139 1.00 0.00 43 GLY A N 4
ATOM 4464 C CA . GLY A 1 64 ? -3.518 3.569 -14.337 1.00 0.00 43 GLY A CA 4
ATOM 4465 C C . GLY A 1 64 ? -3.072 2.925 -13.031 1.00 0.00 43 GLY A C 4
ATOM 4466 O O . GLY A 1 64 ? -2.747 1.737 -12.992 1.00 0.00 43 GLY A O 4
ATOM 4470 N N . LYS A 1 65 ? -3.056 3.714 -11.962 1.00 0.00 44 LYS A N 4
ATOM 4471 C CA . LYS A 1 65 ? -2.598 3.237 -10.663 1.00 0.00 44 LYS A CA 4
ATOM 4472 C C . LYS A 1 65 ? -3.694 3.361 -9.612 1.00 0.00 44 LYS A C 4
ATOM 4473 O O . LYS A 1 65 ? -4.548 4.245 -9.694 1.00 0.00 44 LYS A O 4
ATOM 4492 N N . ASP A 1 66 ? -3.665 2.472 -8.626 1.00 0.00 45 ASP A N 4
ATOM 4493 C CA . ASP A 1 66 ? -4.643 2.496 -7.544 1.00 0.00 45 ASP A CA 4
ATOM 4494 C C . ASP A 1 66 ? -4.141 3.320 -6.366 1.00 0.00 45 ASP A C 4
ATOM 4495 O O . ASP A 1 66 ? -2.938 3.523 -6.206 1.00 0.00 45 ASP A O 4
ATOM 4504 N N . LEU A 1 67 ? -5.071 3.793 -5.542 1.00 0.00 46 LEU A N 4
ATOM 4505 C CA . LEU A 1 67 ? -4.721 4.557 -4.351 1.00 0.00 46 LEU A CA 4
ATOM 4506 C C . LEU A 1 67 ? -4.194 3.648 -3.248 1.00 0.00 46 LEU A C 4
ATOM 4507 O O . LEU A 1 67 ? -4.793 2.617 -2.940 1.00 0.00 46 LEU A O 4
ATOM 4523 N N . PRO A 1 68 ? -3.069 4.035 -2.657 1.00 0.00 47 PRO A N 4
ATOM 4524 C CA . PRO A 1 68 ? -2.511 3.309 -1.522 1.00 0.00 47 PRO A CA 4
ATOM 4525 C C . PRO A 1 68 ? -3.553 3.109 -0.429 1.00 0.00 47 PRO A C 4
ATOM 4526 O O . PRO A 1 68 ? -4.297 4.029 -0.092 1.00 0.00 47 PRO A O 4
ATOM 4537 N N . GLN A 1 69 ? -3.602 1.900 0.120 1.00 0.00 48 GLN A N 4
ATOM 4538 C CA . GLN A 1 69 ? -4.588 1.561 1.140 1.00 0.00 48 GLN A CA 4
ATOM 4539 C C . GLN A 1 69 ? -4.496 2.507 2.331 1.00 0.00 48 GLN A C 4
ATOM 4540 O O . GLN A 1 69 ? -3.438 2.645 2.946 1.00 0.00 48 GLN A O 4
ATOM 4554 N N . GLY A 1 70 ? -5.610 3.156 2.651 1.00 0.00 49 GLY A N 4
ATOM 4555 C CA . GLY A 1 70 ? -5.662 4.076 3.781 1.00 0.00 49 GLY A CA 4
ATOM 4556 C C . GLY A 1 70 ? -5.777 5.520 3.311 1.00 0.00 49 GLY A C 4
ATOM 4557 O O . GLY A 1 70 ? -6.055 6.422 4.103 1.00 0.00 49 GLY A O 4
ATOM 4561 N N . LEU A 1 71 ? -5.564 5.735 2.017 1.00 0.00 50 LEU A N 4
ATOM 4562 C CA . LEU A 1 71 ? -5.624 7.073 1.442 1.00 0.00 50 LEU A CA 4
ATOM 4563 C C . LEU A 1 71 ? -7.066 7.544 1.292 1.00 0.00 50 LEU A C 4
ATOM 4564 O O . LEU A 1 71 ? -7.658 7.427 0.220 1.00 0.00 50 LEU A O 4
ATOM 4580 N N . LYS A 1 72 ? -7.624 8.076 2.374 1.00 0.00 51 LYS A N 4
ATOM 4581 C CA . LYS A 1 72 ? -8.968 8.642 2.342 1.00 0.00 51 LYS A CA 4
ATOM 4582 C C . LYS A 1 72 ? -9.032 9.858 1.427 1.00 0.00 51 LYS A C 4
ATOM 4583 O O . LYS A 1 72 ? -8.125 10.691 1.420 1.00 0.00 51 LYS A O 4
ATOM 4602 N N . VAL A 1 73 ? -10.1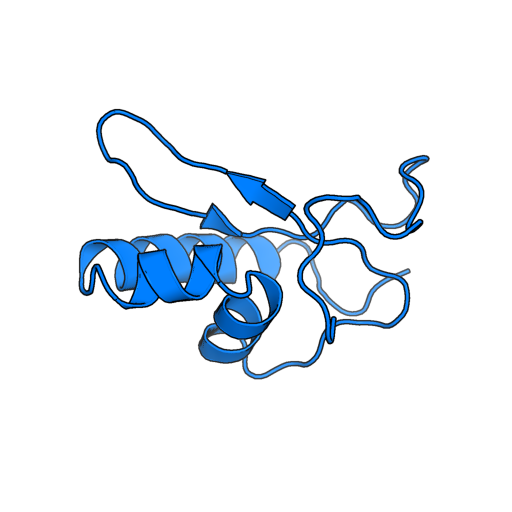08 9.954 0.654 1.00 0.00 52 VAL A N 4
ATOM 4603 C CA . VAL A 1 73 ? -10.277 11.049 -0.294 1.00 0.00 52 VAL A CA 4
ATOM 4604 C C . VAL A 1 73 ? -11.481 11.910 0.067 1.00 0.00 52 VAL A C 4
ATOM 4605 O O . VAL A 1 73 ? -12.300 11.529 0.902 1.00 0.00 52 VAL A O 4
ATOM 4618 N N . ARG A 1 74 ? -11.581 13.073 -0.567 1.00 0.00 53 ARG A N 4
ATOM 4619 C CA . ARG A 1 74 ? -12.717 13.964 -0.359 1.00 0.00 53 ARG A CA 4
ATOM 4620 C C . ARG A 1 74 ? -13.253 14.490 -1.684 1.00 0.00 53 ARG A C 4
ATOM 4621 O O . ARG A 1 74 ? -12.698 14.209 -2.746 1.00 0.00 53 ARG A O 4
ATOM 4642 N N . PHE A 1 75 ? -14.337 15.256 -1.615 1.00 0.00 54 PHE A N 4
ATOM 4643 C CA . PHE A 1 75 ? -14.911 15.878 -2.802 1.00 0.00 54 PHE A CA 4
ATOM 4644 C C . PHE A 1 75 ? -15.658 17.158 -2.447 1.00 0.00 54 PHE A C 4
ATOM 4645 O O . PHE A 1 75 ? -16.105 17.333 -1.313 1.00 0.00 54 PHE A O 4
ATOM 4662 N N . VAL A 1 76 ? -15.788 18.051 -3.422 1.00 0.00 55 VAL A N 4
ATOM 4663 C CA . VAL A 1 76 ? -16.546 19.283 -3.236 1.00 0.00 55 VAL A CA 4
ATOM 4664 C C . VAL A 1 76 ? -17.607 19.446 -4.317 1.00 0.00 55 VAL A C 4
ATOM 4665 O O . VAL A 1 76 ? -17.317 19.326 -5.507 1.00 0.00 55 VAL A O 4
ATOM 4678 N N . GLU A 1 77 ? -18.837 19.718 -3.895 1.00 0.00 56 GLU A N 4
ATOM 4679 C CA . GLU A 1 77 ? -19.945 19.893 -4.826 1.00 0.00 56 GLU A CA 4
ATOM 4680 C C . GLU A 1 77 ? -19.974 21.308 -5.390 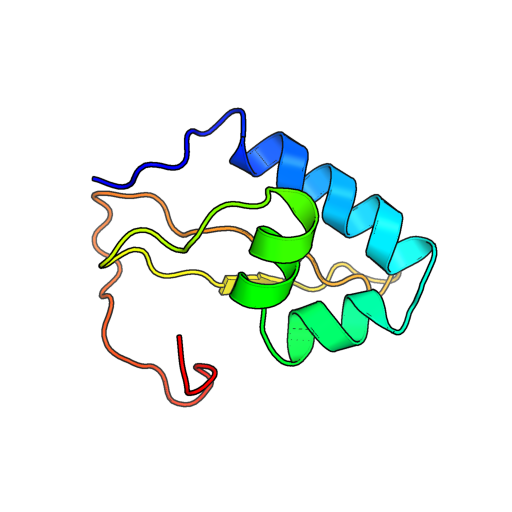1.00 0.00 56 GLU A C 4
ATOM 4681 O O . GLU A 1 77 ? -19.922 22.285 -4.643 1.00 0.00 56 GLU A O 4
ATOM 4693 N N . ASN A 1 78 ? -20.056 21.411 -6.712 1.00 0.00 57 ASN A N 4
ATOM 4694 C CA . ASN A 1 78 ? -20.117 22.707 -7.377 1.00 0.00 57 ASN A CA 4
ATOM 4695 C C . ASN A 1 78 ? -21.345 22.810 -8.271 1.00 0.00 57 ASN A C 4
ATOM 4696 O O . ASN A 1 78 ? -22.015 21.812 -8.540 1.00 0.00 57 ASN A O 4
ATOM 4707 N N . GLU A 1 79 ? -21.637 24.022 -8.732 1.00 0.00 58 GLU A N 4
ATOM 4708 C CA . GLU A 1 79 ? -22.797 24.260 -9.582 1.00 0.00 58 GLU A CA 4
ATOM 4709 C C . GLU A 1 79 ? -22.728 23.426 -10.854 1.00 0.00 58 GLU A C 4
ATOM 4710 O O . GLU A 1 79 ? -21.686 23.356 -11.506 1.00 0.00 58 GLU A O 4
ATOM 4722 N N . GLY A 1 80 ? -23.843 22.795 -11.203 1.00 0.00 59 GLY A N 4
ATOM 4723 C CA . GLY A 1 80 ? -23.913 21.968 -12.403 1.00 0.00 59 GLY A CA 4
ATOM 4724 C C . GLY A 1 80 ? -23.664 20.502 -12.075 1.00 0.00 59 GLY A C 4
ATOM 4725 O O . GLY A 1 80 ? -23.176 19.743 -12.913 1.00 0.00 59 GLY A O 4
ATOM 4729 N N . ALA A 1 81 ? -24.000 20.108 -10.852 1.00 0.00 60 ALA A N 4
ATOM 4730 C CA . ALA A 1 81 ? -23.748 18.749 -10.388 1.00 0.00 60 ALA A CA 4
ATOM 4731 C C . ALA A 1 81 ? -22.291 18.359 -10.591 1.00 0.00 60 ALA A C 4
ATOM 4732 O O . ALA A 1 81 ? -21.988 17.225 -10.964 1.00 0.00 60 ALA A O 4
ATOM 4739 N N . HIS A 1 82 ? -21.390 19.304 -10.343 1.00 0.00 61 HIS A N 4
ATOM 4740 C CA . HIS A 1 82 ? -19.964 19.073 -10.538 1.00 0.00 61 HIS A CA 4
ATOM 4741 C C . HIS A 1 82 ? -19.295 18.637 -9.239 1.00 0.00 61 HIS A C 4
ATOM 4742 O O . HIS A 1 82 ? -19.593 19.166 -8.168 1.00 0.00 61 HIS A O 4
ATOM 4755 N N . MET A 1 83 ? -18.389 17.671 -9.343 1.00 0.00 62 MET A N 4
ATOM 4756 C CA . MET A 1 83 ? -17.717 17.123 -8.171 1.00 0.00 62 MET A CA 4
ATOM 4757 C C . MET A 1 83 ? -16.204 17.261 -8.288 1.00 0.00 62 MET A C 4
ATOM 4758 O O . MET A 1 83 ? -15.566 16.553 -9.066 1.00 0.00 62 MET A O 4
ATOM 4772 N N . THR A 1 84 ? -15.637 18.177 -7.510 1.00 0.00 63 THR A N 4
ATOM 4773 C CA . THR A 1 84 ? -14.191 18.350 -7.461 1.00 0.00 63 THR A CA 4
ATOM 4774 C C . THR A 1 84 ? -13.537 17.276 -6.600 1.00 0.00 63 THR A C 4
ATOM 4775 O O . THR A 1 84 ? -13.777 17.202 -5.395 1.00 0.00 63 THR A O 4
ATOM 4786 N N . PHE A 1 85 ? -12.708 16.446 -7.226 1.00 0.00 64 PHE A N 4
ATOM 4787 C CA . PHE A 1 85 ? -12.048 15.350 -6.526 1.00 0.00 64 PHE A CA 4
ATOM 4788 C C . PHE A 1 85 ? -10.868 15.854 -5.704 1.00 0.00 64 PHE A C 4
ATOM 4789 O O . PHE A 1 85 ? -10.085 16.682 -6.167 1.00 0.00 64 PHE A O 4
ATOM 4806 N N . VAL A 1 86 ? -10.749 15.348 -4.481 1.00 0.00 65 VAL A N 4
ATOM 4807 C CA . VAL A 1 86 ? -9.595 15.644 -3.640 1.00 0.00 65 VAL A CA 4
ATOM 4808 C C . VAL A 1 86 ? -8.779 14.388 -3.362 1.00 0.00 65 VAL A C 4
ATOM 4809 O O . VAL A 1 86 ? -9.323 13.358 -2.962 1.00 0.00 65 VAL A O 4
ATOM 4822 N N . LEU A 1 87 ? -7.471 14.479 -3.573 1.00 0.00 66 LEU A N 4
ATOM 4823 C CA . LEU A 1 87 ? -6.584 13.334 -3.400 1.00 0.00 66 LEU A CA 4
ATOM 4824 C C . LEU A 1 87 ? -5.482 13.639 -2.395 1.00 0.00 66 LEU A C 4
ATOM 4825 O O . LEU A 1 87 ? -4.385 14.054 -2.769 1.00 0.00 66 LEU A O 4
ATOM 4841 N N . PRO A 1 88 ? -5.778 13.429 -1.117 1.00 0.00 67 PRO A N 4
ATOM 4842 C CA . PRO A 1 88 ? -4.793 13.627 -0.060 1.00 0.00 67 PRO A CA 4
ATOM 4843 C C . PRO A 1 88 ? -3.629 12.656 -0.202 1.00 0.00 67 PRO A C 4
ATOM 4844 O O . PRO A 1 88 ? -3.760 11.602 -0.825 1.00 0.00 67 PRO A O 4
ATOM 4855 N N . ASP A 1 89 ? -2.490 13.017 0.378 1.00 0.00 68 ASP A N 4
ATOM 4856 C CA . ASP A 1 89 ? -1.308 12.161 0.346 1.00 0.00 68 ASP A CA 4
ATOM 4857 C C . ASP A 1 89 ? -1.585 10.815 1.003 1.00 0.00 68 ASP A C 4
ATOM 4858 O O . ASP A 1 89 ? -2.429 10.710 1.893 1.00 0.00 68 ASP A O 4
ATOM 4867 N N . PRO A 1 90 ? -0.869 9.788 0.560 1.00 0.00 69 PRO A N 4
ATOM 4868 C CA . PRO A 1 90 ? -1.036 8.446 1.103 1.00 0.00 69 PRO A CA 4
ATOM 4869 C C . PRO A 1 90 ? -0.864 8.438 2.616 1.00 0.00 69 PRO A C 4
ATOM 4870 O O . PRO A 1 90 ? 0.013 9.114 3.154 1.00 0.00 69 PRO A O 4
ATOM 4881 N N . ALA A 1 91 ? -1.707 7.671 3.299 1.00 0.00 70 ALA A N 4
ATOM 4882 C CA . ALA A 1 91 ? -1.652 7.578 4.753 1.00 0.00 70 ALA A CA 4
ATOM 4883 C C . ALA A 1 91 ? -0.287 7.093 5.223 1.00 0.00 70 ALA A C 4
ATOM 4884 O O . ALA A 1 91 ? 0.283 6.162 4.651 1.00 0.00 70 ALA A O 4
ATOM 4891 N N . GLY A 1 92 ? 0.234 7.726 6.268 1.00 0.00 71 GLY A N 4
ATOM 4892 C CA . GLY A 1 92 ? 1.558 7.398 6.781 1.00 0.00 71 GLY A CA 4
ATOM 4893 C C . GLY A 1 92 ? 2.574 8.471 6.411 1.00 0.00 71 GLY A C 4
ATOM 4894 O O . GLY A 1 92 ? 3.623 8.592 7.044 1.00 0.00 71 GLY A O 4
ATOM 4898 N N . SER A 1 93 ? 2.256 9.250 5.383 1.00 0.00 72 SER A N 4
ATOM 4899 C CA . SER A 1 93 ? 3.109 10.358 4.969 1.00 0.00 72 SER A CA 4
ATOM 4900 C C . SER A 1 93 ? 2.729 11.645 5.690 1.00 0.00 72 SER A C 4
ATOM 4901 O O . SER A 1 93 ? 3.308 12.702 5.441 1.00 0.00 72 SER A O 4
ATOM 4909 N N . GLY A 1 94 ? 1.752 11.548 6.585 1.00 0.00 73 GLY A N 4
ATOM 4910 C CA . GLY A 1 94 ? 1.267 12.712 7.318 1.00 0.00 73 GLY A CA 4
ATOM 4911 C C . GLY A 1 94 ? -0.246 12.664 7.488 1.00 0.00 73 GLY A C 4
ATOM 4912 O O . GLY A 1 94 ? -0.817 13.424 8.270 1.00 0.00 73 GLY A O 4
ATOM 4916 N N . GLU A 1 95 ? -0.892 11.765 6.752 1.00 0.00 74 GLU A N 4
ATOM 4917 C CA . GLU A 1 95 ? -2.322 11.531 6.909 1.00 0.00 74 GLU A CA 4
ATOM 4918 C C . GLU A 1 95 ? -2.587 10.317 7.789 1.00 0.00 74 GLU A C 4
ATOM 4919 O O . GLU A 1 95 ? -1.931 9.285 7.655 1.00 0.00 74 GLU A O 4
ATOM 4931 N N . LEU A 1 96 ? -3.553 10.448 8.693 1.00 0.00 75 LEU A N 4
ATOM 4932 C CA . LEU A 1 96 ? -3.889 9.370 9.617 1.00 0.00 75 LEU A CA 4
ATOM 4933 C C . LEU A 1 96 ? -5.127 9.713 10.435 1.00 0.00 75 LEU A C 4
ATOM 4934 O O . LEU A 1 96 ? -5.142 10.698 11.172 1.00 0.00 75 LEU A O 4
ATOM 4950 N N . GLY A 1 97 ? -6.163 8.893 10.301 1.00 0.00 76 GLY A N 4
ATOM 4951 C CA . GLY A 1 97 ? -7.384 9.066 11.080 1.00 0.00 76 GLY A CA 4
ATOM 4952 C C . GLY A 1 97 ? -8.557 9.450 10.188 1.00 0.00 76 GLY A C 4
ATOM 4953 O O . GLY A 1 97 ? -9.716 9.345 10.591 1.00 0.00 76 GLY A O 4
ATOM 4957 N N . GLU A 1 98 ? -8.251 9.895 8.975 1.00 0.00 77 GLU A N 4
ATOM 4958 C CA . GLU A 1 98 ? -9.281 10.228 7.998 1.00 0.00 77 GLU A CA 4
ATOM 4959 C C . GLU A 1 98 ? -9.948 8.973 7.451 1.00 0.00 77 GLU A C 4
ATOM 4960 O O . GLU A 1 98 ? -11.132 8.983 7.116 1.00 0.00 77 GLU A O 4
ATOM 4972 N N . GLU A 1 99 ? -9.180 7.892 7.362 1.00 0.00 78 GLU A N 4
ATOM 4973 C CA . GLU A 1 99 ? -9.676 6.645 6.792 1.00 0.00 78 GLU A CA 4
ATOM 4974 C C . GLU A 1 99 ? -10.540 5.888 7.792 1.00 0.00 78 GLU A C 4
ATOM 4975 O O . GLU A 1 99 ? -10.505 6.163 8.991 1.00 0.00 78 GLU A O 4
ATOM 4987 N N . ASP A 1 100 ? -11.318 4.933 7.292 1.00 0.00 79 ASP A N 4
ATOM 4988 C CA . ASP A 1 100 ? -12.131 4.080 8.150 1.00 0.00 79 ASP A CA 4
ATOM 4989 C C . ASP A 1 100 ? -11.347 2.859 8.615 1.00 0.00 79 ASP A C 4
ATOM 4990 O O . ASP A 1 100 ? -10.152 2.736 8.344 1.00 0.00 79 ASP A O 4
ATOM 4999 N N . LEU A 1 101 ? -12.026 1.959 9.317 1.00 0.00 80 LEU A N 4
ATOM 5000 C CA . LEU A 1 101 ? -11.402 0.730 9.794 1.00 0.00 80 LEU A CA 4
ATOM 5001 C C . LEU A 1 101 ? -10.971 -0.156 8.631 1.00 0.00 80 LEU A C 4
ATOM 5002 O O . LEU A 1 101 ? -10.015 -0.923 8.744 1.00 0.00 80 LEU A O 4
ATOM 5018 N N . ASN A 1 102 ? -11.682 -0.045 7.514 1.00 0.00 81 ASN A N 4
ATOM 5019 C CA . ASN A 1 102 ? -11.350 -0.807 6.316 1.00 0.00 81 ASN A CA 4
ATOM 5020 C C . ASN A 1 102 ? -10.115 -0.240 5.629 1.00 0.00 81 ASN A C 4
ATOM 5021 O O . ASN A 1 102 ? -9.841 0.957 5.711 1.00 0.00 81 ASN A O 4
ATOM 5032 N N . ARG A 1 103 ? -9.372 -1.108 4.951 1.00 0.00 82 ARG A N 4
ATOM 5033 C CA . ARG A 1 103 ? -8.138 -0.705 4.286 1.00 0.00 82 ARG A CA 4
ATOM 5034 C C . ARG A 1 103 ? -8.411 -0.206 2.874 1.00 0.00 82 ARG A C 4
ATOM 5035 O O . ARG A 1 103 ? -7.486 0.127 2.132 1.00 0.00 82 ARG A O 4
ATOM 5056 N N . VAL A 1 104 ? -9.686 -0.155 2.504 1.00 0.00 83 VAL A N 4
ATOM 5057 C CA . VAL A 1 104 ? -10.086 0.337 1.192 1.00 0.00 83 VAL A CA 4
ATOM 5058 C C . VAL A 1 104 ? -9.805 1.828 1.055 1.00 0.00 83 VAL A C 4
ATOM 5059 O O . VAL A 1 104 ? -10.402 2.650 1.752 1.00 0.00 83 VAL A O 4
ATOM 5072 N N . ALA A 1 105 ? -8.894 2.174 0.152 1.00 0.00 84 ALA A N 4
ATOM 5073 C CA . ALA A 1 105 ? -8.511 3.565 -0.059 1.00 0.00 84 ALA A CA 4
ATOM 5074 C C . ALA A 1 105 ? -9.701 4.399 -0.517 1.00 0.00 84 ALA A C 4
ATOM 5075 O O . ALA A 1 105 ? -10.386 4.046 -1.476 1.00 0.00 84 ALA A O 4
ATOM 5082 N N . GLY A 1 106 ? -9.942 5.507 0.176 1.00 0.00 85 GLY A N 4
ATOM 5083 C CA . GLY A 1 106 ? -11.070 6.376 -0.138 1.00 0.00 85 GLY A CA 4
ATOM 5084 C C . GLY A 1 106 ? -12.251 6.101 0.784 1.00 0.00 85 GLY A C 4
ATOM 5085 O O . GLY A 1 106 ? -13.215 6.866 0.819 1.00 0.00 85 GLY A O 4
ATOM 5089 N N . GLY A 1 107 ? -12.170 5.004 1.529 1.00 0.00 86 GLY A N 4
ATOM 5090 C CA . GLY A 1 107 ? -13.237 4.619 2.444 1.00 0.00 86 GLY A CA 4
ATOM 5091 C C . GLY A 1 107 ? -12.879 4.960 3.885 1.00 0.00 86 GLY A C 4
ATOM 5092 O O . GLY A 1 107 ? -13.007 6.083 4.286 1.00 0.00 86 GLY A O 4
ATOM 5097 N N . MET A 1 22 ? 4.210 6.758 -8.750 1.00 0.00 1 MET A N 5
ATOM 5098 C CA . MET A 1 22 ? 3.319 7.359 -7.765 1.00 0.00 1 MET A CA 5
ATOM 5099 C C . MET A 1 22 ? 4.008 8.493 -7.018 1.00 0.00 1 MET A C 5
ATOM 5100 O O . MET A 1 22 ? 3.564 9.641 -7.065 1.00 0.00 1 MET A O 5
ATOM 5114 N N . ASN A 1 23 ? 5.097 8.166 -6.330 1.00 0.00 2 ASN A N 5
ATOM 5115 C CA . ASN A 1 23 ? 5.783 9.130 -5.478 1.00 0.00 2 ASN A CA 5
ATOM 5116 C C . ASN A 1 23 ? 6.721 10.014 -6.290 1.00 0.00 2 ASN A C 5
ATOM 5117 O O . ASN A 1 23 ? 7.432 10.854 -5.738 1.00 0.00 2 ASN A O 5
ATOM 5128 N N . ASN A 1 24 ? 6.717 9.821 -7.605 1.00 0.00 3 ASN A N 5
ATOM 5129 C CA . ASN A 1 24 ? 7.468 10.684 -8.508 1.00 0.00 3 ASN A CA 5
ATOM 5130 C C . ASN A 1 24 ? 6.558 11.709 -9.174 1.00 0.00 3 ASN A C 5
ATOM 5131 O O . ASN A 1 24 ? 6.982 12.442 -10.067 1.00 0.00 3 ASN A O 5
ATOM 5142 N N . TRP A 1 25 ? 5.304 11.753 -8.735 1.00 0.00 4 TRP A N 5
ATOM 5143 C CA . TRP A 1 25 ? 4.337 12.701 -9.274 1.00 0.00 4 TRP A CA 5
ATOM 5144 C C . TRP A 1 25 ? 4.486 14.070 -8.622 1.00 0.00 4 TRP A C 5
ATOM 5145 O O . TRP A 1 25 ? 4.552 14.180 -7.398 1.00 0.00 4 TRP A O 5
ATOM 5166 N N . THR A 1 26 ? 4.538 15.109 -9.447 1.00 0.00 5 THR A N 5
ATOM 5167 C CA . THR A 1 26 ? 4.583 16.480 -8.950 1.00 0.00 5 THR A CA 5
ATOM 5168 C C . THR A 1 26 ? 3.181 17.028 -8.716 1.00 0.00 5 THR A C 5
ATOM 5169 O O . THR A 1 26 ? 2.191 16.414 -9.112 1.00 0.00 5 THR A O 5
ATOM 5180 N N . GLU A 1 27 ? 3.106 18.187 -8.071 1.00 0.00 6 GLU A N 5
ATOM 5181 C CA . GLU A 1 27 ? 1.829 18.846 -7.829 1.00 0.00 6 GLU A CA 5
ATOM 5182 C C . GLU A 1 27 ? 1.046 19.025 -9.123 1.00 0.00 6 GLU A C 5
ATOM 5183 O O . GLU A 1 27 ? -0.160 18.777 -9.171 1.00 0.00 6 GLU A O 5
ATOM 5195 N N . GLU A 1 28 ? 1.737 19.456 -10.172 1.00 0.00 7 GLU A N 5
ATOM 5196 C CA . GLU A 1 28 ? 1.102 19.691 -11.464 1.00 0.00 7 GLU A CA 5
ATOM 5197 C C . GLU A 1 28 ? 0.569 18.395 -12.060 1.00 0.00 7 GLU A C 5
ATOM 5198 O O . GLU A 1 28 ? -0.510 18.371 -12.652 1.00 0.00 7 GLU A O 5
ATOM 5210 N N . GLU A 1 29 ? 1.331 17.318 -11.902 1.00 0.00 8 GLU A N 5
ATOM 5211 C CA . GLU A 1 29 ? 0.938 16.017 -12.426 1.00 0.00 8 GLU A CA 5
ATOM 5212 C C . GLU A 1 29 ? -0.302 15.489 -11.718 1.00 0.00 8 GLU A C 5
ATOM 5213 O O . GLU A 1 29 ? -1.162 14.859 -12.334 1.00 0.00 8 GLU A O 5
ATOM 5225 N N . VAL A 1 30 ? -0.390 15.749 -10.417 1.00 0.00 9 VAL A N 5
ATOM 5226 C CA . VAL A 1 30 ? -1.591 15.437 -9.652 1.00 0.00 9 VAL A CA 5
ATOM 5227 C C . VAL A 1 30 ? -2.785 16.243 -10.149 1.00 0.00 9 VAL A C 5
ATOM 5228 O O . VAL A 1 30 ? -3.885 15.712 -10.300 1.00 0.00 9 VAL A O 5
ATOM 5241 N N . GLN A 1 31 ? -2.560 17.528 -10.404 1.00 0.00 10 GLN A N 5
ATOM 5242 C CA . GLN A 1 31 ? -3.610 18.403 -10.913 1.00 0.00 10 GLN A CA 5
ATOM 5243 C C . GLN A 1 31 ? -4.118 17.924 -12.267 1.00 0.00 10 GLN A C 5
ATOM 5244 O O . GLN A 1 31 ? -5.314 17.997 -12.553 1.00 0.00 10 GLN A O 5
ATOM 5258 N N . LYS A 1 32 ? -3.204 17.434 -13.097 1.00 0.00 11 LYS A N 5
ATOM 5259 C CA . LYS A 1 32 ? -3.566 16.890 -14.400 1.00 0.00 11 LYS A CA 5
ATOM 5260 C C . LYS A 1 32 ? -4.546 15.732 -14.261 1.00 0.00 11 LYS A C 5
ATOM 5261 O O . LYS A 1 32 ? -5.558 15.676 -14.959 1.00 0.00 11 LYS A O 5
ATOM 5280 N N . VAL A 1 33 ? -4.240 14.810 -13.355 1.00 0.00 12 VAL A N 5
ATOM 5281 C CA . VAL A 1 33 ? -5.097 13.654 -13.118 1.00 0.00 12 VAL A CA 5
ATOM 5282 C C . VAL A 1 33 ? -6.456 14.079 -12.574 1.00 0.00 12 VAL A C 5
ATOM 5283 O O . VAL A 1 33 ? -7.495 13.631 -13.058 1.00 0.00 12 VAL A O 5
ATOM 5296 N N . VAL A 1 34 ? -6.440 14.944 -11.566 1.00 0.00 13 VAL A N 5
ATOM 5297 C CA . VAL A 1 34 ? -7.671 15.427 -10.952 1.00 0.00 13 VAL A CA 5
ATOM 5298 C C . VAL A 1 34 ? -8.546 16.151 -11.966 1.00 0.00 13 VAL A C 5
ATOM 5299 O O . VAL A 1 34 ? -9.764 15.974 -11.989 1.00 0.00 13 VAL A O 5
ATOM 5312 N N . ALA A 1 35 ? -7.918 16.970 -12.804 1.00 0.00 14 ALA A N 5
ATOM 5313 C CA . ALA A 1 35 ? -8.638 17.721 -13.824 1.00 0.00 14 ALA A CA 5
ATOM 5314 C C . ALA A 1 35 ? -9.413 16.791 -14.750 1.00 0.00 14 ALA A C 5
ATOM 5315 O O . ALA A 1 35 ? -10.583 17.029 -15.047 1.00 0.00 14 ALA A O 5
ATOM 5322 N N . GLU A 1 36 ? -8.752 15.731 -15.202 1.00 0.00 15 GLU A N 5
ATOM 5323 C CA . GLU A 1 36 ? -9.370 14.774 -16.113 1.00 0.00 15 GLU A CA 5
ATOM 5324 C C . GLU A 1 36 ? -10.492 14.005 -15.426 1.00 0.00 15 GLU A C 5
ATOM 5325 O O . GLU A 1 36 ? -11.503 13.678 -16.046 1.00 0.00 15 GLU A O 5
ATOM 5337 N N . ILE A 1 37 ? -10.305 13.720 -14.142 1.00 0.00 16 ILE A N 5
ATOM 5338 C CA . ILE A 1 37 ? -11.348 13.093 -13.338 1.00 0.00 16 ILE A CA 5
ATOM 5339 C C . ILE A 1 37 ? -12.568 13.996 -13.218 1.00 0.00 16 ILE A C 5
ATOM 5340 O O . ILE A 1 37 ? -13.706 13.538 -13.334 1.00 0.00 16 ILE A O 5
ATOM 5356 N N . GLY A 1 38 ? -12.326 15.281 -12.984 1.00 0.00 17 GLY A N 5
ATOM 5357 C CA . GLY A 1 38 ? -13.405 16.256 -12.875 1.00 0.00 17 GLY A CA 5
ATOM 5358 C C . GLY A 1 38 ? -14.172 16.378 -14.185 1.00 0.00 17 GLY A C 5
ATOM 5359 O O . GLY A 1 38 ? -15.389 16.568 -14.188 1.00 0.00 17 GLY A O 5
ATOM 5363 N N . LYS A 1 39 ? -13.454 16.269 -15.297 1.00 0.00 18 LYS A N 5
ATOM 5364 C CA . LYS A 1 39 ? -14.077 16.279 -16.616 1.00 0.00 18 LYS A CA 5
ATOM 5365 C C . LYS A 1 39 ? -15.081 15.143 -16.759 1.00 0.00 18 LYS A C 5
ATOM 5366 O O . LYS A 1 39 ? -16.152 15.317 -17.339 1.00 0.00 18 LYS A O 5
ATOM 5385 N N . LYS A 1 40 ? -14.727 13.977 -16.228 1.00 0.00 19 LYS A N 5
ATOM 5386 C CA . LYS A 1 40 ? -15.604 12.813 -16.280 1.00 0.00 19 LYS A CA 5
ATOM 5387 C C . LYS A 1 40 ? -16.790 12.975 -15.338 1.00 0.00 19 LYS A C 5
ATOM 5388 O O . LYS A 1 40 ? -17.893 12.512 -15.629 1.00 0.00 19 LYS A O 5
ATOM 5407 N N . ALA A 1 41 ? -16.557 13.634 -14.209 1.00 0.00 20 ALA A N 5
ATOM 5408 C CA . ALA A 1 41 ? -17.624 13.931 -13.261 1.00 0.00 20 ALA A CA 5
ATOM 5409 C C . ALA A 1 41 ? -18.665 14.857 -13.876 1.00 0.00 20 ALA A C 5
ATOM 5410 O O . ALA A 1 41 ? -19.867 14.666 -13.691 1.00 0.00 20 ALA A O 5
ATOM 5417 N N . ALA A 1 42 ? -18.196 15.861 -14.610 1.00 0.00 21 ALA A N 5
ATOM 5418 C CA . ALA A 1 42 ? -19.087 16.787 -15.298 1.00 0.00 21 ALA A CA 5
ATOM 5419 C C . ALA A 1 42 ? -19.771 16.115 -16.483 1.00 0.00 21 ALA A C 5
ATOM 5420 O O . ALA A 1 42 ? -20.955 16.338 -16.737 1.00 0.00 21 ALA A O 5
ATOM 5427 N N . ALA A 1 43 ? -19.019 15.292 -17.204 1.00 0.00 22 ALA A N 5
ATOM 5428 C CA . ALA A 1 43 ? -19.541 14.614 -18.385 1.00 0.00 22 ALA A CA 5
ATOM 5429 C C . ALA A 1 43 ? -20.654 13.643 -18.015 1.00 0.00 22 ALA A C 5
ATOM 5430 O O . ALA A 1 43 ? -21.674 13.562 -18.699 1.00 0.00 22 ALA A O 5
ATOM 5437 N N . ASP A 1 44 ? -20.453 12.905 -16.928 1.00 0.00 23 ASP A N 5
ATOM 5438 C CA . ASP A 1 44 ? -21.415 11.899 -16.496 1.00 0.00 23 ASP A CA 5
ATOM 5439 C C . ASP A 1 44 ? -21.657 11.978 -14.994 1.00 0.00 23 ASP A C 5
ATOM 5440 O O . ASP A 1 44 ? -20.809 11.580 -14.196 1.00 0.00 23 ASP A O 5
ATOM 5449 N N . PRO A 1 45 ? -22.821 12.496 -14.614 1.00 0.00 24 PRO A N 5
ATOM 5450 C CA . PRO A 1 45 ? -23.178 12.626 -13.207 1.00 0.00 24 PRO A CA 5
ATOM 5451 C C . PRO A 1 45 ? -23.051 11.294 -12.480 1.00 0.00 24 PRO A C 5
ATOM 5452 O O . PRO A 1 45 ? -22.738 11.252 -11.290 1.00 0.00 24 PRO A O 5
ATOM 5463 N N . ALA A 1 46 ? -23.296 10.206 -13.202 1.00 0.00 25 ALA A N 5
ATOM 5464 C CA . ALA A 1 46 ? -23.292 8.875 -12.608 1.00 0.00 25 ALA A CA 5
ATOM 5465 C C . ALA A 1 46 ? -21.897 8.488 -12.134 1.00 0.00 25 ALA A C 5
ATOM 5466 O O . ALA A 1 46 ? -21.736 7.562 -11.338 1.00 0.00 25 ALA A O 5
ATOM 5473 N N . PHE A 1 47 ? -20.891 9.202 -12.627 1.00 0.00 26 PHE A N 5
ATOM 5474 C CA . PHE A 1 47 ? -19.518 9.002 -12.178 1.00 0.00 26 PHE A CA 5
ATOM 5475 C C . PHE A 1 47 ? -19.398 9.187 -10.671 1.00 0.00 26 PHE A C 5
ATOM 5476 O O . PHE A 1 47 ? -18.606 8.512 -10.014 1.00 0.00 26 PHE A O 5
ATOM 5493 N N . ARG A 1 48 ? -20.190 10.105 -10.128 1.00 0.00 27 ARG A N 5
ATOM 5494 C CA . ARG A 1 48 ? -20.229 10.329 -8.688 1.00 0.00 27 ARG A CA 5
ATOM 5495 C C . ARG A 1 48 ? -20.834 9.135 -7.961 1.00 0.00 27 A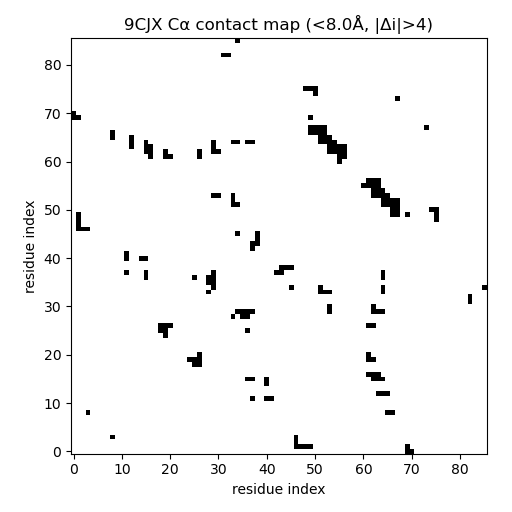RG A C 5
ATOM 5496 O O . ARG A 1 48 ? -20.437 8.811 -6.842 1.00 0.00 27 ARG A O 5
ATOM 5517 N N . LYS A 1 49 ? -21.797 8.484 -8.604 1.00 0.00 28 LYS A N 5
ATOM 5518 C CA . LYS A 1 49 ? -22.382 7.259 -8.072 1.00 0.00 28 LYS A CA 5
ATOM 5519 C C . LYS A 1 49 ? -21.402 6.097 -8.161 1.00 0.00 28 LYS A C 5
ATOM 5520 O O . LYS A 1 49 ? -21.418 5.193 -7.326 1.00 0.00 28 LYS A O 5
ATOM 5539 N N . LEU A 1 50 ? -20.548 6.127 -9.178 1.00 0.00 29 LEU A N 5
ATOM 5540 C CA . LEU A 1 50 ? -19.492 5.132 -9.322 1.00 0.00 29 LEU A CA 5
ATOM 5541 C C . LEU A 1 50 ? -18.495 5.217 -8.173 1.00 0.00 29 LEU A C 5
ATOM 5542 O O . LEU A 1 50 ? -18.129 4.202 -7.580 1.00 0.00 29 LEU A O 5
ATOM 5558 N N . CYS A 1 51 ? -18.060 6.434 -7.862 1.00 0.00 30 CYS A N 5
ATOM 5559 C CA . CYS A 1 51 ? -17.084 6.649 -6.802 1.00 0.00 30 CYS A CA 5
ATOM 5560 C C . CYS A 1 51 ? -17.711 6.455 -5.427 1.00 0.00 30 CYS A C 5
ATOM 5561 O O . CYS A 1 51 ? -17.014 6.196 -4.447 1.00 0.00 30 CYS A O 5
ATOM 5569 N N . LEU A 1 52 ? -19.033 6.580 -5.363 1.00 0.00 31 LEU A N 5
ATOM 5570 C CA . LEU A 1 52 ? -19.780 6.207 -4.168 1.00 0.00 31 LEU A CA 5
ATOM 5571 C C . LEU A 1 52 ? -19.674 4.712 -3.897 1.00 0.00 31 LEU A C 5
ATOM 5572 O O . LEU A 1 52 ? -19.403 4.293 -2.772 1.00 0.00 31 LEU A O 5
ATOM 5588 N N . ALA A 1 53 ? -19.890 3.910 -4.934 1.00 0.00 32 ALA A N 5
ATOM 5589 C CA . ALA A 1 53 ? -19.739 2.464 -4.829 1.00 0.00 32 ALA A CA 5
ATOM 5590 C C . ALA A 1 53 ? -18.288 2.079 -4.571 1.00 0.00 32 ALA A C 5
ATOM 5591 O O . ALA A 1 53 ? -18.005 1.196 -3.762 1.00 0.00 32 ALA A O 5
ATOM 5598 N N . ASN A 1 54 ? -17.372 2.747 -5.263 1.00 0.00 33 ASN A N 5
ATOM 5599 C CA . ASN A 1 54 ? -15.948 2.468 -5.117 1.00 0.00 33 ASN A CA 5
ATOM 5600 C C . ASN A 1 54 ? -15.109 3.693 -5.458 1.00 0.00 33 ASN A C 5
ATOM 5601 O O . ASN A 1 54 ? -14.840 3.969 -6.627 1.00 0.00 33 ASN A O 5
ATOM 5612 N N . PRO A 1 55 ? -14.698 4.427 -4.430 1.00 0.00 34 PRO A N 5
ATOM 5613 C CA . PRO A 1 55 ? -13.932 5.653 -4.620 1.00 0.00 34 PRO A CA 5
ATOM 5614 C C . PRO A 1 55 ? -12.712 5.410 -5.498 1.00 0.00 34 PRO A C 5
ATOM 5615 O O . PRO A 1 55 ? -12.447 6.167 -6.432 1.00 0.00 34 PRO A O 5
ATOM 5626 N N . THR A 1 56 ? -11.971 4.350 -5.195 1.00 0.00 35 THR A N 5
ATOM 5627 C CA . THR A 1 56 ? -10.690 4.099 -5.843 1.00 0.00 35 THR A CA 5
ATOM 5628 C C . THR A 1 56 ? -10.884 3.518 -7.238 1.00 0.00 35 THR A C 5
ATOM 5629 O O . THR A 1 56 ? -10.063 3.732 -8.129 1.00 0.00 35 THR A O 5
ATOM 5640 N N . GLY A 1 57 ? -11.974 2.780 -7.420 1.00 0.00 36 GLY A N 5
ATOM 5641 C CA . GLY A 1 57 ? -12.303 2.206 -8.720 1.00 0.00 36 GLY A CA 5
ATOM 5642 C C . GLY A 1 57 ? -12.618 3.294 -9.739 1.00 0.00 36 GLY A C 5
ATOM 5643 O O . GLY A 1 57 ? -12.163 3.238 -10.881 1.00 0.00 36 GLY A O 5
ATOM 5647 N N . ALA A 1 58 ? -13.400 4.284 -9.318 1.00 0.00 37 ALA A N 5
ATOM 5648 C CA . ALA A 1 58 ? -13.759 5.397 -10.186 1.00 0.00 37 ALA A CA 5
ATOM 5649 C C . ALA A 1 58 ? -12.523 6.148 -10.662 1.00 0.00 37 ALA A C 5
ATOM 5650 O O . ALA A 1 58 ? -12.385 6.449 -11.848 1.00 0.00 37 ALA A O 5
ATOM 5657 N N . VAL A 1 59 ? -11.624 6.448 -9.730 1.00 0.00 38 VAL A N 5
ATOM 5658 C CA . VAL A 1 59 ? -10.408 7.187 -10.047 1.00 0.00 38 VAL A CA 5
ATOM 5659 C C . VAL A 1 59 ? -9.498 6.383 -10.965 1.00 0.00 38 VAL A C 5
ATOM 5660 O O . VAL A 1 59 ? -9.036 6.882 -11.991 1.00 0.00 38 VAL A O 5
ATOM 5673 N N . LYS A 1 60 ? -9.244 5.133 -10.589 1.00 0.00 39 LYS A N 5
ATOM 5674 C CA . LYS A 1 60 ? -8.358 4.268 -11.359 1.00 0.00 39 LYS A CA 5
ATOM 5675 C C . LYS A 1 60 ? -8.878 4.065 -12.776 1.00 0.00 39 LYS A C 5
ATOM 5676 O O . LYS A 1 60 ? -8.101 3.962 -13.725 1.00 0.00 39 LYS A O 5
ATOM 5695 N N . GLU A 1 61 ? -10.199 4.011 -12.914 1.00 0.00 40 GLU A N 5
ATOM 5696 C CA . GLU A 1 61 ? -10.825 3.731 -14.200 1.00 0.00 40 GLU A CA 5
ATOM 5697 C C . GLU A 1 61 ? -10.519 4.828 -15.212 1.00 0.00 40 GLU A C 5
ATOM 5698 O O . GLU A 1 61 ? -10.065 4.553 -16.322 1.00 0.00 40 GLU A O 5
ATOM 5710 N N . VAL A 1 62 ? -10.771 6.073 -14.821 1.00 0.00 41 VAL A N 5
ATOM 5711 C CA . VAL A 1 62 ? -10.704 7.196 -15.749 1.00 0.00 41 VAL A CA 5
ATOM 5712 C C . VAL A 1 62 ? -9.289 7.757 -15.831 1.00 0.00 41 VAL A C 5
ATOM 5713 O O . VAL A 1 62 ? -8.911 8.371 -16.828 1.00 0.00 41 VAL A O 5
ATOM 5726 N N . SER A 1 63 ? -8.511 7.541 -14.775 1.00 0.00 42 SER A N 5
ATOM 5727 C CA . SER A 1 63 ? -7.134 8.017 -14.730 1.00 0.00 42 SER A CA 5
ATOM 5728 C C . SER A 1 63 ? -6.192 7.044 -15.427 1.00 0.00 42 SER A C 5
ATOM 5729 O O . SER A 1 63 ? -5.212 7.453 -16.051 1.00 0.00 42 SER A O 5
ATOM 5737 N N . GLY A 1 64 ? -6.494 5.755 -15.318 1.00 0.00 43 GLY A N 5
ATOM 5738 C CA . GLY A 1 64 ? -5.649 4.717 -15.898 1.00 0.00 43 GLY A CA 5
ATOM 5739 C C . GLY A 1 64 ? -4.407 4.479 -15.049 1.00 0.00 43 GLY A C 5
ATOM 5740 O O . GLY A 1 64 ? -3.455 3.835 -15.492 1.00 0.00 43 GLY A O 5
ATOM 5744 N N . LYS A 1 65 ? -4.422 5.000 -13.827 1.00 0.00 44 LYS A N 5
ATOM 5745 C CA . LYS A 1 65 ? -3.273 4.899 -12.937 1.00 0.00 44 LYS A CA 5
ATOM 5746 C C . LYS A 1 65 ? -3.461 3.783 -11.919 1.00 0.00 44 LYS A C 5
ATOM 5747 O O . LYS A 1 65 ? -4.575 3.530 -11.457 1.00 0.00 44 LYS A O 5
ATOM 5766 N N . ASP A 1 66 ? -2.366 3.114 -11.571 1.00 0.00 45 ASP A N 5
ATOM 5767 C CA . ASP A 1 66 ? -2.399 2.065 -10.559 1.00 0.00 45 ASP A CA 5
ATOM 5768 C C . ASP A 1 66 ? -2.029 2.612 -9.186 1.00 0.00 45 ASP A C 5
ATOM 5769 O O . ASP A 1 66 ? -0.864 2.590 -8.790 1.00 0.00 45 ASP A O 5
ATOM 5778 N N . LEU A 1 67 ? -3.030 3.104 -8.463 1.00 0.00 46 LEU A N 5
ATOM 5779 C CA . LEU A 1 67 ? -2.810 3.668 -7.136 1.00 0.00 46 LEU A CA 5
ATOM 5780 C C . LEU A 1 67 ? -2.552 2.576 -6.108 1.00 0.00 46 LEU A C 5
ATOM 5781 O O . LEU A 1 67 ? -3.231 1.548 -6.095 1.00 0.00 46 LEU A O 5
ATOM 5797 N N . PRO A 1 68 ? -1.565 2.801 -5.247 1.00 0.00 47 PRO A N 5
ATOM 5798 C CA . PRO A 1 68 ? -1.243 1.856 -4.185 1.00 0.00 47 PRO A CA 5
ATOM 5799 C C . PRO A 1 68 ? -2.484 1.487 -3.381 1.00 0.00 47 PRO A C 5
ATOM 5800 O O . PRO A 1 68 ? -3.218 2.361 -2.919 1.00 0.00 47 PRO A O 5
ATOM 5811 N N . GLN A 1 69 ? -2.713 0.189 -3.218 1.00 0.00 48 GLN A N 5
ATOM 5812 C CA . GLN A 1 69 ? -3.877 -0.298 -2.488 1.00 0.00 48 GLN A CA 5
ATOM 5813 C C . GLN A 1 69 ? -3.827 0.123 -1.026 1.00 0.00 48 GLN A C 5
ATOM 5814 O O . GLN A 1 69 ? -2.799 -0.024 -0.363 1.00 0.00 48 GLN A O 5
ATOM 5828 N N . GLY A 1 70 ? -4.941 0.647 -0.527 1.00 0.00 49 GLY A N 5
ATOM 5829 C CA . GLY A 1 70 ? -5.006 1.152 0.840 1.00 0.00 49 GLY A CA 5
ATOM 5830 C C . GLY A 1 70 ? -5.347 2.637 0.862 1.00 0.00 49 GLY A C 5
ATOM 5831 O O . GLY A 1 70 ? -5.927 3.136 1.826 1.00 0.00 49 GLY A O 5
ATOM 5835 N N . LEU A 1 71 ? -4.984 3.338 -0.207 1.00 0.00 50 LEU A N 5
ATOM 5836 C CA . LEU A 1 71 ? -5.230 4.772 -0.301 1.00 0.00 50 LEU A CA 5
ATOM 5837 C C . LEU A 1 71 ? -6.719 5.067 -0.442 1.00 0.00 50 LEU A C 5
ATOM 5838 O O . LEU A 1 71 ? -7.437 4.363 -1.150 1.00 0.00 50 LEU A O 5
ATOM 5854 N N . LYS A 1 72 ? -7.176 6.113 0.239 1.00 0.00 51 LYS A N 5
ATOM 5855 C CA . LYS A 1 72 ? -8.584 6.488 0.212 1.00 0.00 51 LYS A CA 5
ATOM 5856 C C . LYS A 1 72 ? -8.788 7.811 -0.516 1.00 0.00 51 LYS A C 5
ATOM 5857 O O . LYS A 1 72 ? -8.024 8.757 -0.330 1.00 0.00 51 LYS A O 5
ATOM 5876 N N . VAL A 1 73 ? -9.823 7.869 -1.348 1.00 0.00 52 VAL A N 5
ATOM 5877 C CA . VAL A 1 73 ? -10.119 9.070 -2.120 1.00 0.00 52 VAL A CA 5
ATOM 5878 C C . VAL A 1 73 ? -10.957 10.052 -1.312 1.00 0.00 52 VAL A C 5
ATOM 5879 O O . VAL A 1 73 ? -11.934 9.669 -0.671 1.00 0.00 52 VAL A O 5
ATOM 5892 N N . ARG A 1 74 ? -10.568 11.322 -1.348 1.00 0.00 53 ARG A N 5
ATOM 5893 C CA . ARG A 1 74 ? -11.294 12.366 -0.634 1.00 0.00 53 ARG A CA 5
ATOM 5894 C C . ARG A 1 74 ? -12.185 13.163 -1.578 1.00 0.00 53 ARG A C 5
ATOM 5895 O O . ARG A 1 74 ? -11.801 13.455 -2.710 1.00 0.00 53 ARG A O 5
ATOM 5916 N N . PHE A 1 75 ? -13.377 13.512 -1.105 1.00 0.00 54 PHE A N 5
ATOM 5917 C CA . PHE A 1 75 ? -14.368 14.176 -1.943 1.00 0.00 54 PHE A CA 5
ATOM 5918 C C . PHE A 1 75 ? -14.787 15.513 -1.345 1.00 0.00 54 PHE A C 5
ATOM 5919 O O . PHE A 1 75 ? -15.003 15.623 -0.138 1.00 0.00 54 PHE A O 5
ATOM 5936 N N . VAL A 1 76 ? -14.902 16.525 -2.197 1.00 0.00 55 VAL A N 5
ATOM 5937 C CA . VAL A 1 76 ? -15.406 17.827 -1.775 1.00 0.00 55 VAL A CA 5
ATOM 5938 C C . VAL A 1 76 ? -16.485 18.333 -2.725 1.00 0.00 55 VAL A C 5
ATOM 5939 O O . VAL A 1 76 ? -16.184 18.861 -3.797 1.00 0.00 55 VAL A O 5
ATOM 5952 N N . GLU A 1 77 ? -17.742 18.170 -2.326 1.00 0.00 56 GLU A N 5
ATOM 5953 C CA . GLU A 1 77 ? -18.868 18.559 -3.165 1.00 0.00 56 GLU A CA 5
ATOM 5954 C C . GLU A 1 77 ? -19.580 19.782 -2.601 1.00 0.00 56 GLU A C 5
ATOM 5955 O O . GLU A 1 77 ? -20.117 19.744 -1.495 1.00 0.00 56 GLU A O 5
ATOM 5967 N N . ASN A 1 78 ? -19.578 20.867 -3.368 1.00 0.00 57 ASN A N 5
ATOM 5968 C CA . ASN A 1 78 ? -20.247 22.096 -2.958 1.00 0.00 57 ASN A CA 5
ATOM 5969 C C . ASN A 1 78 ? -21.645 22.187 -3.557 1.00 0.00 57 ASN A C 5
ATOM 5970 O O . ASN A 1 78 ? -21.909 21.640 -4.627 1.00 0.00 57 ASN A O 5
ATOM 5981 N N . GLU A 1 79 ? -22.537 22.883 -2.860 1.00 0.00 58 GLU A N 5
ATOM 5982 C CA . GLU A 1 79 ? -23.908 23.057 -3.327 1.00 0.00 58 GLU A CA 5
ATOM 5983 C C . GLU A 1 79 ? -23.947 23.799 -4.657 1.00 0.00 58 GLU A C 5
ATOM 5984 O O . GLU A 1 79 ? -23.414 24.902 -4.779 1.00 0.00 58 GLU A O 5
ATOM 5996 N N . GLY A 1 80 ? -24.581 23.187 -5.651 1.00 0.00 59 GLY A N 5
ATOM 5997 C CA . GLY A 1 80 ? -24.714 23.802 -6.967 1.00 0.00 59 GLY A CA 5
ATOM 5998 C C . GLY A 1 80 ? -23.438 23.639 -7.783 1.00 0.00 59 GLY A C 5
ATOM 5999 O O . GLY A 1 80 ? -23.216 24.360 -8.755 1.00 0.00 59 GLY A O 5
ATOM 6003 N N . ALA A 1 81 ? -22.602 22.687 -7.381 1.00 0.00 60 ALA A N 5
ATOM 6004 C CA . ALA A 1 81 ? -21.342 22.435 -8.069 1.00 0.00 60 ALA A CA 5
ATOM 6005 C C . ALA A 1 81 ? -21.049 20.942 -8.152 1.00 0.00 60 ALA A C 5
ATOM 6006 O O . ALA A 1 81 ? -21.634 20.143 -7.420 1.00 0.00 60 ALA A O 5
ATOM 6013 N N . HIS A 1 82 ? -20.142 20.572 -9.049 1.00 0.00 61 HIS A N 5
ATOM 6014 C CA . HIS A 1 82 ? -19.745 19.177 -9.207 1.00 0.00 61 HIS A CA 5
ATOM 6015 C C . HIS A 1 82 ? -18.772 18.755 -8.114 1.00 0.00 61 HIS A C 5
ATOM 6016 O O . HIS A 1 82 ? -18.020 19.575 -7.588 1.00 0.00 61 HIS A O 5
ATOM 6029 N N . MET A 1 83 ? -18.790 17.469 -7.777 1.00 0.00 62 MET A N 5
ATOM 6030 C CA . MET A 1 83 ? -17.930 16.941 -6.725 1.00 0.00 62 MET A CA 5
ATOM 6031 C C . MET A 1 83 ? -16.459 17.062 -7.103 1.00 0.00 62 MET A C 5
ATOM 6032 O O . MET A 1 83 ? -16.070 16.753 -8.230 1.00 0.00 62 MET A O 5
ATOM 6046 N N . THR A 1 84 ? -15.644 17.512 -6.156 1.00 0.00 63 THR A N 5
ATOM 6047 C CA . THR A 1 84 ? -14.199 17.553 -6.343 1.00 0.00 63 THR A CA 5
ATOM 6048 C C . THR A 1 84 ? -13.552 16.236 -5.934 1.00 0.00 63 THR A C 5
ATOM 6049 O O . THR A 1 84 ? -13.768 15.746 -4.825 1.00 0.00 63 THR A O 5
ATOM 6060 N N . PHE A 1 85 ? -12.760 15.667 -6.835 1.00 0.00 64 PHE A N 5
ATOM 6061 C CA . PHE A 1 85 ? -12.121 14.379 -6.589 1.00 0.00 64 PHE A CA 5
ATOM 6062 C C . PHE A 1 85 ? -10.643 14.551 -6.262 1.00 0.00 64 PHE A C 5
ATOM 6063 O O . PHE A 1 85 ? -9.829 14.822 -7.144 1.00 0.00 64 PHE A O 5
ATOM 6080 N N . VAL A 1 86 ? -10.303 14.391 -4.987 1.00 0.00 65 VAL A N 5
ATOM 6081 C CA . VAL A 1 86 ? -8.934 14.594 -4.528 1.00 0.00 65 VAL A CA 5
ATOM 6082 C C . VAL A 1 86 ? -8.104 13.327 -4.692 1.00 0.00 65 VAL A C 5
ATOM 6083 O O . VAL A 1 86 ? -8.342 12.327 -4.015 1.00 0.00 65 VAL A O 5
ATOM 6096 N N . LEU A 1 87 ? -7.131 13.376 -5.595 1.00 0.00 66 LEU A N 5
ATOM 6097 C CA . LEU A 1 87 ? -6.243 12.242 -5.828 1.00 0.00 66 LEU A CA 5
ATOM 6098 C C . LEU A 1 87 ? -5.444 11.904 -4.577 1.00 0.00 66 LEU A C 5
ATOM 6099 O O . LEU A 1 87 ? -4.741 12.753 -4.028 1.00 0.00 66 LEU A O 5
ATOM 6115 N N . PRO A 1 88 ? -5.555 10.658 -4.129 1.00 0.00 67 PRO A N 5
ATOM 6116 C CA . PRO A 1 88 ? -4.836 10.202 -2.945 1.00 0.00 67 PRO A CA 5
ATOM 6117 C C . PRO A 1 88 ? -3.337 10.438 -3.087 1.00 0.00 67 PRO A C 5
ATOM 6118 O O . PRO A 1 88 ? -2.766 10.238 -4.159 1.00 0.00 67 PRO A O 5
ATOM 6129 N N . ASP A 1 89 ? -2.706 10.864 -1.998 1.00 0.00 68 ASP A N 5
ATOM 6130 C CA . ASP A 1 89 ? -1.257 11.029 -1.969 1.00 0.00 68 ASP A CA 5
ATOM 6131 C C . ASP A 1 89 ? -0.548 9.681 -1.975 1.00 0.00 68 ASP A C 5
ATOM 6132 O O . ASP A 1 89 ? -1.117 8.668 -1.569 1.00 0.00 68 ASP A O 5
ATOM 6141 N N . PRO A 1 90 ? 0.696 9.675 -2.439 1.00 0.00 69 PRO A N 5
ATOM 6142 C CA . PRO A 1 90 ? 1.502 8.460 -2.455 1.00 0.00 69 PRO A CA 5
ATOM 6143 C C . PRO A 1 90 ? 1.541 7.806 -1.080 1.00 0.00 69 PRO A C 5
ATOM 6144 O O . PRO A 1 90 ? 1.693 8.484 -0.063 1.00 0.00 69 PRO A O 5
ATOM 6155 N N . ALA A 1 91 ? 1.401 6.485 -1.055 1.00 0.00 70 ALA A N 5
ATOM 6156 C CA . ALA A 1 91 ? 1.338 5.745 0.200 1.00 0.00 70 ALA A CA 5
ATOM 6157 C C . ALA A 1 91 ? 2.570 6.009 1.057 1.00 0.00 70 ALA A C 5
ATOM 6158 O O . ALA A 1 91 ? 3.702 5.859 0.598 1.00 0.00 70 ALA A O 5
ATOM 6165 N N . GLY A 1 92 ? 2.342 6.404 2.305 1.00 0.00 71 GLY A N 5
ATOM 6166 C CA . GLY A 1 92 ? 3.432 6.727 3.218 1.00 0.00 71 GLY A CA 5
ATOM 6167 C C . GLY A 1 92 ? 3.570 8.233 3.400 1.00 0.00 71 GLY A C 5
ATOM 6168 O O . GLY A 1 92 ? 4.116 8.699 4.400 1.00 0.00 71 GLY A O 5
ATOM 6172 N N . SER A 1 93 ? 3.073 8.990 2.428 1.00 0.00 72 SER A N 5
ATOM 6173 C CA . SER A 1 93 ? 3.130 10.445 2.485 1.00 0.00 72 SER A CA 5
ATOM 6174 C C . SER A 1 93 ? 1.733 11.049 2.555 1.00 0.00 72 SER A C 5
ATOM 6175 O O . SER A 1 93 ? 1.566 12.264 2.453 1.00 0.00 72 SER A O 5
ATOM 6183 N N . GLY A 1 94 ? 0.733 10.193 2.730 1.00 0.00 73 GLY A N 5
ATOM 6184 C CA . GLY A 1 94 ? -0.653 10.639 2.806 1.00 0.00 73 GLY A CA 5
ATOM 6185 C C . GLY A 1 94 ? -1.078 10.873 4.250 1.00 0.00 73 GLY A C 5
ATOM 6186 O O . GLY A 1 94 ? -0.240 10.965 5.146 1.00 0.00 73 GLY A O 5
ATOM 6190 N N . GLU A 1 95 ? -2.385 10.970 4.468 1.00 0.00 74 GLU A N 5
ATOM 6191 C CA . GLU A 1 95 ? -2.924 11.203 5.803 1.00 0.00 74 GLU A CA 5
ATOM 6192 C C . GLU A 1 95 ? -3.299 9.892 6.483 1.00 0.00 74 GLU A C 5
ATOM 6193 O O . GLU A 1 95 ? -3.710 8.937 5.825 1.00 0.00 74 GLU A O 5
ATOM 6205 N N . LEU A 1 96 ? -3.154 9.854 7.803 1.00 0.00 75 LEU A N 5
ATOM 6206 C CA . LEU A 1 96 ? -3.504 8.669 8.578 1.00 0.00 75 LEU A CA 5
ATOM 6207 C C . LEU A 1 96 ? -4.902 8.793 9.172 1.00 0.00 75 LEU A C 5
ATOM 6208 O O . LEU A 1 96 ? -5.411 7.855 9.786 1.00 0.00 75 LEU A O 5
ATOM 6224 N N . GLY A 1 97 ? -5.518 9.955 8.986 1.00 0.00 76 GLY A N 5
ATOM 6225 C CA . GLY A 1 97 ? -6.855 10.205 9.510 1.00 0.00 76 GLY A CA 5
ATOM 6226 C C . GLY A 1 97 ? -7.914 9.483 8.687 1.00 0.00 76 GLY A C 5
ATOM 6227 O O . GLY A 1 97 ? -8.982 9.142 9.193 1.00 0.00 76 GLY A O 5
ATOM 6231 N N . GLU A 1 98 ? -7.609 9.249 7.414 1.00 0.00 77 GLU A N 5
ATOM 6232 C CA . GLU A 1 98 ? -8.522 8.542 6.526 1.00 0.00 77 GLU A CA 5
ATOM 6233 C C . GLU A 1 98 ? -8.425 7.034 6.722 1.00 0.00 77 GLU A C 5
ATOM 6234 O O . GLU A 1 98 ? -7.348 6.501 6.987 1.00 0.00 77 GLU A O 5
ATOM 6246 N N . GLU A 1 99 ? -9.557 6.351 6.592 1.00 0.00 78 GLU A N 5
ATOM 6247 C CA . GLU A 1 99 ? -9.598 4.901 6.735 1.00 0.00 78 GLU A CA 5
ATOM 6248 C C . GLU A 1 99 ? -8.876 4.214 5.582 1.00 0.00 78 GLU A C 5
ATOM 6249 O O . GLU A 1 99 ? -9.129 4.509 4.415 1.00 0.00 78 GLU A O 5
ATOM 6261 N N . ASP A 1 100 ? -7.977 3.295 5.918 1.00 0.00 79 ASP A N 5
ATOM 6262 C CA . ASP A 1 100 ? -7.296 2.486 4.914 1.00 0.00 79 ASP A CA 5
ATOM 6263 C C . ASP A 1 100 ? -8.273 1.567 4.191 1.00 0.00 79 ASP A C 5
ATOM 6264 O O . ASP A 1 100 ? -9.127 0.938 4.816 1.00 0.00 79 ASP A O 5
ATOM 6273 N N . LEU A 1 101 ? -8.141 1.494 2.871 1.00 0.00 80 LEU A N 5
ATOM 6274 C CA . LEU A 1 101 ? -9.035 0.680 2.056 1.00 0.00 80 LEU A CA 5
ATOM 6275 C C . LEU A 1 101 ? -8.341 -0.590 1.579 1.00 0.00 80 LEU A C 5
ATOM 6276 O O . LEU A 1 101 ? -8.659 -1.118 0.513 1.00 0.00 80 LEU A O 5
ATOM 6292 N N . ASN A 1 102 ? -7.394 -1.074 2.374 1.00 0.00 81 ASN A N 5
ATOM 6293 C CA . ASN A 1 102 ? -6.675 -2.300 2.048 1.00 0.00 81 ASN A CA 5
ATOM 6294 C C . ASN A 1 102 ? -7.461 -3.531 2.483 1.00 0.00 81 ASN A C 5
ATOM 6295 O O . ASN A 1 102 ? -6.986 -4.660 2.353 1.00 0.00 81 ASN A O 5
ATOM 6306 N N . ARG A 1 103 ? -8.664 -3.306 2.999 1.00 0.00 82 ARG A N 5
ATOM 6307 C CA . ARG A 1 103 ? -9.578 -4.398 3.314 1.00 0.00 82 ARG A CA 5
ATOM 6308 C C . ARG A 1 103 ? -10.684 -4.507 2.272 1.00 0.00 82 ARG A C 5
ATOM 6309 O O . ARG A 1 103 ? -11.605 -5.312 2.412 1.00 0.00 82 ARG A O 5
ATOM 6330 N N . VAL A 1 104 ? -10.588 -3.692 1.226 1.00 0.00 83 VAL A N 5
ATOM 6331 C CA . VAL A 1 104 ? -11.585 -3.691 0.163 1.00 0.00 83 VAL A CA 5
ATOM 6332 C C . VAL A 1 104 ? -11.168 -4.603 -0.985 1.00 0.00 83 VAL A C 5
ATOM 6333 O O . VAL A 1 104 ? -10.086 -4.449 -1.550 1.00 0.00 83 VAL A O 5
ATOM 6346 N N . ALA A 1 105 ? -12.033 -5.553 -1.323 1.00 0.00 84 ALA A N 5
ATOM 6347 C CA . ALA A 1 105 ? -11.709 -6.565 -2.321 1.00 0.00 84 ALA A CA 5
ATOM 6348 C C . ALA A 1 105 ? -11.412 -5.929 -3.673 1.00 0.00 84 ALA A C 5
ATOM 6349 O O . ALA A 1 105 ? -10.543 -6.395 -4.410 1.00 0.00 84 ALA A O 5
ATOM 6356 N N . GLY A 1 106 ? -12.139 -4.865 -3.992 1.00 0.00 85 GLY A N 5
ATOM 6357 C CA . GLY A 1 106 ? -11.944 -4.154 -5.250 1.00 0.00 85 GLY A CA 5
ATOM 6358 C C . GLY A 1 106 ? -11.200 -2.842 -5.031 1.00 0.00 85 GLY A C 5
ATOM 6359 O O . GLY A 1 106 ? -11.432 -1.861 -5.737 1.00 0.00 85 GLY A O 5
ATOM 6363 N N . GLY A 1 107 ? -10.305 -2.832 -4.050 1.00 0.00 86 GLY A N 5
ATOM 6364 C CA . GLY A 1 107 ? -9.511 -1.647 -3.750 1.00 0.00 86 GLY A CA 5
ATOM 6365 C C . GLY A 1 107 ? -8.341 -1.510 -4.715 1.00 0.00 86 GLY A C 5
ATOM 6366 O O . GLY A 1 107 ? -8.517 -1.054 -5.810 1.00 0.00 86 GLY A O 5
ATOM 6371 N N . MET A 1 22 ? 4.163 3.254 -9.734 1.00 0.00 1 MET A N 6
ATOM 6372 C CA . MET A 1 22 ? 3.682 3.424 -8.369 1.00 0.00 1 MET A CA 6
ATOM 6373 C C . MET A 1 22 ? 2.263 3.978 -8.350 1.00 0.00 1 MET A C 6
ATOM 6374 O O . MET A 1 22 ? 1.788 4.529 -9.343 1.00 0.00 1 MET A O 6
ATOM 6388 N N . ASN A 1 23 ? 1.589 3.828 -7.215 1.00 0.00 2 ASN A N 6
ATOM 6389 C CA . ASN A 1 23 ? 0.230 4.329 -7.058 1.00 0.00 2 ASN A CA 6
ATOM 6390 C C . ASN A 1 23 ? 0.198 5.566 -6.168 1.00 0.00 2 ASN A C 6
ATOM 6391 O O . ASN A 1 23 ? -0.756 5.779 -5.420 1.00 0.00 2 ASN A O 6
ATOM 6402 N N . ASN A 1 24 ? 1.246 6.377 -6.254 1.00 0.00 3 ASN A N 6
ATOM 6403 C CA . ASN A 1 24 ? 1.341 7.594 -5.455 1.00 0.00 3 ASN A CA 6
ATOM 6404 C C . ASN A 1 24 ? 0.722 8.780 -6.185 1.00 0.00 3 ASN A C 6
ATOM 6405 O O . ASN A 1 24 ? 0.459 8.713 -7.385 1.00 0.00 3 ASN A O 6
ATOM 6416 N N . TRP A 1 25 ? 0.493 9.865 -5.453 1.00 0.00 4 TRP A N 6
ATOM 6417 C CA . TRP A 1 25 ? -0.161 11.042 -6.010 1.00 0.00 4 TRP A CA 6
ATOM 6418 C C . TRP A 1 25 ? 0.381 12.321 -5.387 1.00 0.00 4 TRP A C 6
ATOM 6419 O O . TRP A 1 25 ? 0.994 12.292 -4.320 1.00 0.00 4 TRP A O 6
ATOM 6440 N N . THR A 1 26 ? 0.153 13.444 -6.061 1.00 0.00 5 THR A N 6
ATOM 6441 C CA . THR A 1 26 ? 0.614 14.738 -5.571 1.00 0.00 5 THR A CA 6
ATOM 6442 C C . THR A 1 26 ? -0.245 15.870 -6.119 1.00 0.00 5 THR A C 6
ATOM 6443 O O . THR A 1 26 ? -1.302 15.635 -6.701 1.00 0.00 5 THR A O 6
ATOM 6454 N N . GLU A 1 27 ? 0.218 17.102 -5.930 1.00 0.00 6 GLU A N 6
ATOM 6455 C CA . GLU A 1 27 ? -0.536 18.278 -6.347 1.00 0.00 6 GLU A CA 6
ATOM 6456 C C . GLU A 1 27 ? -0.778 18.269 -7.851 1.00 0.00 6 GLU A C 6
ATOM 6457 O O . GLU A 1 27 ? -1.886 18.539 -8.313 1.00 0.00 6 GLU A O 6
ATOM 6469 N N . GLU A 1 28 ? 0.266 17.960 -8.612 1.00 0.00 7 GLU A N 6
ATOM 6470 C CA . GLU A 1 28 ? 0.152 17.849 -10.062 1.00 0.00 7 GLU A CA 6
ATOM 6471 C C . GLU A 1 28 ? -0.940 16.863 -10.455 1.00 0.00 7 GLU A C 6
ATOM 6472 O O . GLU A 1 28 ? -1.738 17.132 -11.353 1.00 0.00 7 GLU A O 6
ATOM 6484 N N . GLU A 1 29 ? -0.971 15.721 -9.778 1.00 0.00 8 GLU A N 6
ATOM 6485 C CA . GLU A 1 29 ? -1.926 14.667 -10.096 1.00 0.00 8 GLU A CA 6
ATOM 6486 C C . GLU A 1 29 ? -3.355 15.119 -9.823 1.00 0.00 8 GLU A C 6
ATOM 6487 O O . GLU A 1 29 ? -4.281 14.755 -10.550 1.00 0.00 8 GLU A O 6
ATOM 6499 N N . VAL A 1 30 ? -3.529 15.914 -8.774 1.00 0.00 9 VAL A N 6
ATOM 6500 C CA . VAL A 1 30 ? -4.829 16.497 -8.461 1.00 0.00 9 VAL A CA 6
ATOM 6501 C C . VAL A 1 30 ? -5.265 17.482 -9.539 1.00 0.00 9 VAL A C 6
ATOM 6502 O O . VAL A 1 30 ? -6.420 17.483 -9.962 1.00 0.00 9 VAL A O 6
ATOM 6515 N N . GLN A 1 31 ? -4.333 18.319 -9.980 1.00 0.00 10 GLN A N 6
ATOM 6516 C CA . GLN A 1 31 ? -4.618 19.310 -11.012 1.00 0.00 10 GLN A CA 6
ATOM 6517 C C . GLN A 1 31 ? -4.877 18.644 -12.357 1.00 0.00 10 GLN A C 6
ATOM 6518 O O . GLN A 1 31 ? -5.553 19.208 -13.219 1.00 0.00 10 GLN A O 6
ATOM 6532 N N . LYS A 1 32 ? -4.338 17.444 -12.532 1.00 0.00 11 LYS A N 6
ATOM 6533 C CA . LYS A 1 32 ? -4.531 16.688 -13.763 1.00 0.00 11 LYS A CA 6
ATOM 6534 C C . LYS A 1 32 ? -5.578 15.595 -13.583 1.00 0.00 11 LYS A C 6
ATOM 6535 O O . LYS A 1 32 ? -6.727 15.749 -13.996 1.00 0.00 11 LYS A O 6
ATOM 6554 N N . VAL A 1 33 ? -5.173 14.492 -12.964 1.00 0.00 12 VAL A N 6
ATOM 6555 C CA . VAL A 1 33 ? -5.997 13.290 -12.922 1.00 0.00 12 VAL A CA 6
ATOM 6556 C C . VAL A 1 33 ? -7.331 13.561 -12.239 1.00 0.00 12 VAL A C 6
ATOM 6557 O O . VAL A 1 33 ? -8.393 13.257 -12.786 1.00 0.00 12 VAL A O 6
ATOM 6570 N N . VAL A 1 34 ? -7.272 14.133 -11.042 1.00 0.00 13 VAL A N 6
ATOM 6571 C CA . VAL A 1 34 ? -8.468 14.356 -10.238 1.00 0.00 13 VAL A CA 6
ATOM 6572 C C . VAL A 1 34 ? -9.385 15.384 -10.887 1.00 0.00 13 VAL A C 6
ATOM 6573 O O . VAL A 1 34 ? -10.607 15.238 -10.872 1.00 0.00 13 VAL A O 6
ATOM 6586 N N . ALA A 1 35 ? -8.788 16.426 -11.458 1.00 0.00 14 ALA A N 6
ATOM 6587 C CA . ALA A 1 35 ? -9.541 17.426 -12.204 1.00 0.00 14 ALA A CA 6
ATOM 6588 C C . ALA A 1 35 ? -10.341 16.787 -13.330 1.00 0.00 14 ALA A C 6
ATOM 6589 O O . ALA A 1 35 ? -11.495 17.142 -13.565 1.00 0.00 14 ALA A O 6
ATOM 6596 N N . GLU A 1 36 ? -9.719 15.841 -14.028 1.00 0.00 15 GLU A N 6
ATOM 6597 C CA . GLU A 1 36 ? -10.375 15.145 -15.128 1.00 0.00 15 GLU A CA 6
ATOM 6598 C C . GLU A 1 36 ? -11.494 14.245 -14.621 1.00 0.00 15 GLU A C 6
ATOM 6599 O O . GLU A 1 36 ? -12.521 14.082 -15.281 1.00 0.00 15 GLU A O 6
ATOM 6611 N N . ILE A 1 37 ? -11.291 13.662 -13.445 1.00 0.00 16 ILE A N 6
ATOM 6612 C CA . ILE A 1 37 ? -12.335 12.893 -12.779 1.00 0.00 16 ILE A CA 6
ATOM 6613 C C . ILE A 1 37 ? -13.543 13.764 -12.464 1.00 0.00 16 ILE A C 6
ATOM 6614 O O . ILE A 1 37 ? -14.687 13.352 -12.660 1.00 0.00 16 ILE A O 6
ATOM 6630 N N . GLY A 1 38 ? -13.285 14.971 -11.974 1.00 0.00 17 GLY A N 6
ATOM 6631 C CA . GLY A 1 38 ? -14.346 15.938 -11.715 1.00 0.00 17 GLY A CA 6
ATOM 6632 C C . GLY A 1 38 ? -15.123 16.255 -12.986 1.00 0.00 17 GLY A C 6
ATOM 6633 O O . GLY A 1 38 ? -16.351 16.347 -12.969 1.00 0.00 17 GLY A O 6
ATOM 6637 N N . LYS A 1 39 ? -14.401 16.422 -14.089 1.00 0.00 18 LYS A N 6
ATOM 6638 C CA . LYS A 1 39 ? -15.026 16.677 -15.382 1.00 0.00 18 LYS A CA 6
ATOM 6639 C C . LYS A 1 39 ? -15.968 15.546 -15.771 1.00 0.00 18 LYS A C 6
ATOM 6640 O O . LYS A 1 39 ? -17.071 15.787 -16.263 1.00 0.00 18 LYS A O 6
ATOM 6659 N N . LYS A 1 40 ? -15.529 14.314 -15.546 1.00 0.00 19 LYS A N 6
ATOM 6660 C CA . LYS A 1 40 ? -16.339 13.142 -15.863 1.00 0.00 19 LYS A CA 6
ATOM 6661 C C . LYS A 1 40 ? -17.577 13.074 -14.978 1.00 0.00 19 LYS A C 6
ATOM 6662 O O . LYS A 1 40 ? -18.666 12.734 -15.445 1.00 0.00 19 LYS A O 6
ATOM 6681 N N . ALA A 1 41 ? -17.406 13.397 -13.702 1.00 0.00 20 ALA A N 6
ATOM 6682 C CA . ALA A 1 41 ? -18.518 13.414 -12.759 1.00 0.00 20 ALA A CA 6
ATOM 6683 C C . ALA A 1 41 ? -19.567 14.441 -13.163 1.00 0.00 20 ALA A C 6
ATOM 6684 O O . ALA A 1 41 ? -20.768 14.194 -13.050 1.00 0.00 20 ALA A O 6
ATOM 6691 N N . ALA A 1 42 ? -19.108 15.596 -13.636 1.00 0.00 21 ALA A N 6
ATOM 6692 C CA . ALA A 1 42 ? -20.005 16.637 -14.121 1.00 0.00 21 ALA A CA 6
ATOM 6693 C C . ALA A 1 42 ? -20.683 16.219 -15.419 1.00 0.00 21 ALA A C 6
ATOM 6694 O O . ALA A 1 42 ? -21.879 16.443 -15.606 1.00 0.00 21 ALA A O 6
ATOM 6701 N N . ALA A 1 43 ? -19.912 15.611 -16.315 1.00 0.00 22 ALA A N 6
ATOM 6702 C CA . ALA A 1 43 ? -20.421 15.220 -17.624 1.00 0.00 22 ALA A CA 6
ATOM 6703 C C . ALA A 1 43 ? -21.492 14.143 -17.501 1.00 0.00 22 ALA A C 6
ATOM 6704 O O . ALA A 1 43 ? -22.505 14.178 -18.201 1.00 0.00 22 ALA A O 6
ATOM 6711 N N . ASP A 1 44 ? -21.264 13.188 -16.607 1.00 0.00 23 ASP A N 6
ATOM 6712 C CA . ASP A 1 44 ? -22.163 12.050 -16.455 1.00 0.00 23 ASP A CA 6
ATOM 6713 C C . ASP A 1 44 ? -22.434 11.757 -14.985 1.00 0.00 23 ASP A C 6
ATOM 6714 O O . ASP A 1 44 ? -21.546 11.318 -14.256 1.00 0.00 23 ASP A O 6
ATOM 6723 N N . PRO A 1 45 ? -23.668 11.999 -14.558 1.00 0.00 24 PRO A N 6
ATOM 6724 C CA . PRO A 1 45 ? -24.064 11.749 -13.176 1.00 0.00 24 PRO A CA 6
ATOM 6725 C C . PRO A 1 45 ? -23.720 10.325 -12.755 1.00 0.00 24 PRO A C 6
ATOM 6726 O O . PRO A 1 45 ? -23.431 10.066 -11.587 1.00 0.00 24 PRO A O 6
ATOM 6737 N N . ALA A 1 46 ? -23.753 9.406 -13.714 1.00 0.00 25 ALA A N 6
ATOM 6738 C CA . ALA A 1 46 ? -23.405 8.014 -13.452 1.00 0.00 25 ALA A CA 6
ATOM 6739 C C . ALA A 1 46 ? -21.953 7.881 -13.014 1.00 0.00 25 ALA A C 6
ATOM 6740 O O . ALA A 1 46 ? -21.624 7.058 -12.161 1.00 0.00 25 ALA A O 6
ATOM 6747 N N . PHE A 1 47 ? -21.085 8.699 -13.603 1.00 0.00 26 PHE A N 6
ATOM 6748 C CA . PHE A 1 47 ? -19.672 8.706 -13.242 1.00 0.00 26 PHE A CA 6
ATOM 6749 C C . PHE A 1 47 ? -19.455 9.368 -11.888 1.00 0.00 26 PHE A C 6
ATOM 6750 O O . PHE A 1 47 ? -18.567 8.974 -11.131 1.00 0.00 26 PHE A O 6
ATOM 6767 N N . ARG A 1 48 ? -20.267 10.376 -11.589 1.00 0.00 27 ARG A N 6
ATOM 6768 C CA . ARG A 1 48 ? -20.275 10.987 -10.266 1.00 0.00 27 ARG A CA 6
ATOM 6769 C C . ARG A 1 48 ? -20.578 9.957 -9.184 1.00 0.00 27 ARG A C 6
ATOM 6770 O O . ARG A 1 48 ? -19.865 9.864 -8.185 1.00 0.00 27 ARG A O 6
ATOM 6791 N N . LYS A 1 49 ? -21.638 9.185 -9.392 1.00 0.00 28 LYS A N 6
ATOM 6792 C CA . LYS A 1 49 ? -22.010 8.126 -8.459 1.00 0.00 28 LYS A CA 6
ATOM 6793 C C . LYS A 1 49 ? -20.950 7.033 -8.417 1.00 0.00 28 LYS A C 6
ATOM 6794 O O . LYS A 1 49 ? -20.650 6.486 -7.355 1.00 0.00 28 LYS A O 6
ATOM 6813 N N . LEU A 1 50 ? -20.384 6.718 -9.577 1.00 0.00 29 LEU A N 6
ATOM 6814 C CA . LEU A 1 50 ? -19.317 5.729 -9.666 1.00 0.00 29 LEU A CA 6
ATOM 6815 C C . LEU A 1 50 ? -18.116 6.137 -8.823 1.00 0.00 29 LEU A C 6
ATOM 6816 O O . LEU A 1 50 ? -17.563 5.328 -8.080 1.00 0.00 29 LEU A O 6
ATOM 6832 N N . CYS A 1 51 ? -17.715 7.400 -8.944 1.00 0.00 30 CYS A N 6
ATOM 6833 C CA . CYS A 1 51 ? -16.568 7.913 -8.206 1.00 0.00 30 CYS A CA 6
ATOM 6834 C C . CYS A 1 51 ? -16.832 7.909 -6.706 1.00 0.00 30 CYS A C 6
ATOM 6835 O O . CYS A 1 51 ? -15.944 7.606 -5.910 1.00 0.00 30 CYS A O 6
ATOM 6843 N N . LEU A 1 52 ? -18.059 8.247 -6.325 1.00 0.00 31 LEU A N 6
ATOM 6844 C CA . LEU A 1 52 ? -18.458 8.232 -4.923 1.00 0.00 31 LEU A CA 6
ATOM 6845 C C . LEU A 1 52 ? -18.436 6.817 -4.359 1.00 0.00 31 LEU A C 6
ATOM 6846 O O . LEU A 1 52 ? -18.002 6.596 -3.228 1.00 0.00 31 LEU A O 6
ATOM 6862 N N . ALA A 1 53 ? -18.907 5.863 -5.154 1.00 0.00 32 ALA A N 6
ATOM 6863 C CA . ALA A 1 53 ? -18.932 4.465 -4.739 1.00 0.00 32 ALA A CA 6
ATOM 6864 C C . ALA A 1 53 ? -17.530 3.869 -4.727 1.00 0.00 32 ALA A C 6
ATOM 6865 O O . ALA A 1 53 ? -17.170 3.123 -3.817 1.00 0.00 32 ALA A O 6
ATOM 6872 N N . ASN A 1 54 ? -16.740 4.203 -5.743 1.00 0.00 33 ASN A N 6
ATOM 6873 C CA . ASN A 1 54 ? -15.402 3.645 -5.888 1.00 0.00 33 ASN A CA 6
ATOM 6874 C C . ASN A 1 54 ? -14.429 4.685 -6.430 1.00 0.00 33 ASN A C 6
ATOM 6875 O O . ASN A 1 54 ? -14.192 4.759 -7.635 1.00 0.00 33 ASN A O 6
ATOM 6886 N N . PRO A 1 55 ? -13.866 5.485 -5.531 1.00 0.00 34 PRO A N 6
ATOM 6887 C CA . PRO A 1 55 ? -12.953 6.554 -5.921 1.00 0.00 34 PRO A CA 6
ATOM 6888 C C . PRO A 1 55 ? -11.615 5.995 -6.381 1.00 0.00 34 PRO A C 6
ATOM 6889 O O . PRO A 1 55 ? -10.876 6.649 -7.119 1.00 0.00 34 PRO A O 6
ATOM 6900 N N . THR A 1 56 ? -11.303 4.779 -5.942 1.00 0.00 35 THR A N 6
ATOM 6901 C CA . THR A 1 56 ? -10.052 4.128 -6.310 1.00 0.00 35 THR A CA 6
ATOM 6902 C C . THR A 1 56 ? -10.106 3.598 -7.737 1.00 0.00 35 THR A C 6
ATOM 6903 O O . THR A 1 56 ? -9.085 3.520 -8.419 1.00 0.00 35 THR A O 6
ATOM 6914 N N . GLY A 1 57 ? -11.304 3.235 -8.182 1.00 0.00 36 GLY A N 6
ATOM 6915 C CA . GLY A 1 57 ? -11.513 2.821 -9.564 1.00 0.00 36 GLY A CA 6
ATOM 6916 C C . GLY A 1 57 ? -11.572 4.024 -10.497 1.00 0.00 36 GLY A C 6
ATOM 6917 O O . GLY A 1 57 ? -11.180 3.939 -11.661 1.00 0.00 36 GLY A O 6
ATOM 6921 N N . ALA A 1 58 ? -12.063 5.145 -9.979 1.00 0.00 37 ALA A N 6
ATOM 6922 C CA . ALA A 1 58 ? -12.071 6.396 -10.728 1.00 0.00 37 ALA A CA 6
ATOM 6923 C C . ALA A 1 58 ? -10.660 6.814 -11.118 1.00 0.00 37 ALA A C 6
ATOM 6924 O O . ALA A 1 58 ? -10.403 7.174 -12.266 1.00 0.00 37 ALA A O 6
ATOM 6931 N N . VAL A 1 59 ? -9.746 6.764 -10.153 1.00 0.00 38 VAL A N 6
ATOM 6932 C CA . VAL A 1 59 ? -8.343 7.064 -10.412 1.00 0.00 38 VAL A CA 6
ATOM 6933 C C . VAL A 1 59 ? -7.709 6.009 -11.310 1.00 0.00 38 VAL A C 6
ATOM 6934 O O . VAL A 1 59 ? -6.946 6.333 -12.221 1.00 0.00 38 VAL A O 6
ATOM 6947 N N . LYS A 1 60 ? -8.028 4.747 -11.048 1.00 0.00 39 LYS A N 6
ATOM 6948 C CA . LYS A 1 60 ? -7.538 3.647 -11.868 1.00 0.00 39 LYS A CA 6
ATOM 6949 C C . LYS A 1 60 ? -8.038 3.761 -13.302 1.00 0.00 39 LYS A C 6
ATOM 6950 O O . LYS A 1 60 ? -7.357 3.351 -14.242 1.00 0.00 39 LYS A O 6
ATOM 6969 N N . GLU A 1 61 ? -9.233 4.321 -13.463 1.00 0.00 40 GLU A N 6
ATOM 6970 C CA . GLU A 1 61 ? -9.821 4.501 -14.784 1.00 0.00 40 GLU A CA 6
ATOM 6971 C C . GLU A 1 61 ? -9.083 5.574 -15.575 1.00 0.00 40 GLU A C 6
ATOM 6972 O O . GLU A 1 61 ? -8.826 5.413 -16.767 1.00 0.00 40 GLU A O 6
ATOM 6984 N N . VAL A 1 62 ? -8.744 6.669 -14.903 1.00 0.00 41 VAL A N 6
ATOM 6985 C CA . VAL A 1 62 ? -8.119 7.809 -15.561 1.00 0.00 41 VAL A CA 6
ATOM 6986 C C . VAL A 1 62 ? -6.607 7.638 -15.643 1.00 0.00 41 VAL A C 6
ATOM 6987 O O . VAL A 1 62 ? -6.032 7.630 -16.731 1.00 0.00 41 VAL A O 6
ATOM 7000 N N . SER A 1 63 ? -5.970 7.500 -14.486 1.00 0.00 42 SER A N 6
ATOM 7001 C CA . SER A 1 63 ? -4.515 7.451 -14.413 1.00 0.00 42 SER A CA 6
ATOM 7002 C C . SER A 1 63 ? -3.998 6.037 -14.641 1.00 0.00 42 SER A C 6
ATOM 7003 O O . SER A 1 63 ? -2.919 5.843 -15.200 1.00 0.00 42 SER A O 6
ATOM 7011 N N . GLY A 1 64 ? -4.775 5.051 -14.204 1.00 0.00 43 GLY A N 6
ATOM 7012 C CA . GLY A 1 64 ? -4.354 3.657 -14.270 1.00 0.00 43 GLY A CA 6
ATOM 7013 C C . GLY A 1 64 ? -3.850 3.171 -12.918 1.00 0.00 43 GLY A C 6
ATOM 7014 O O . GLY A 1 64 ? -3.555 1.988 -12.743 1.00 0.00 43 GLY A O 6
ATOM 7018 N N . LYS A 1 65 ? -3.754 4.088 -11.961 1.00 0.00 44 LYS A N 6
ATOM 7019 C CA . LYS A 1 65 ? -3.236 3.765 -10.638 1.00 0.00 44 LYS A CA 6
ATOM 7020 C C . LYS A 1 65 ? -4.305 3.108 -9.773 1.00 0.00 44 LYS A C 6
ATOM 7021 O O . LYS A 1 65 ? -5.354 3.697 -9.514 1.00 0.00 44 LYS A O 6
ATOM 7040 N N . ASP A 1 66 ? -4.032 1.886 -9.331 1.00 0.00 45 ASP A N 6
ATOM 7041 C CA . ASP A 1 66 ? -4.973 1.144 -8.499 1.00 0.00 45 ASP A CA 6
ATOM 7042 C C . ASP A 1 66 ? -4.759 1.448 -7.021 1.00 0.00 45 ASP A C 6
ATOM 7043 O O . ASP A 1 66 ? -3.872 0.882 -6.384 1.00 0.00 45 ASP A O 6
ATOM 7052 N N . LEU A 1 67 ? -5.579 2.344 -6.482 1.00 0.00 46 LEU A N 6
ATOM 7053 C CA . LEU A 1 67 ? -5.416 2.800 -5.107 1.00 0.00 46 LEU A CA 6
ATOM 7054 C C . LEU A 1 67 ? -5.995 1.794 -4.119 1.00 0.00 46 LEU A C 6
ATOM 7055 O O . LEU A 1 67 ? -6.969 1.104 -4.422 1.00 0.00 46 LEU A O 6
ATOM 7071 N N . PRO A 1 68 ? -5.391 1.716 -2.939 1.00 0.00 47 PRO A N 6
ATOM 7072 C CA . PRO A 1 68 ? -5.849 0.799 -1.903 1.00 0.00 47 PRO A CA 6
ATOM 7073 C C . PRO A 1 68 ? -7.314 1.043 -1.559 1.00 0.00 47 PRO A C 6
ATOM 7074 O O . PRO A 1 68 ? -7.766 2.186 -1.504 1.00 0.00 47 PRO A O 6
ATOM 7085 N N . GLN A 1 69 ? -8.050 -0.038 -1.329 1.00 0.00 48 GLN A N 6
ATOM 7086 C CA . GLN A 1 69 ? -9.464 0.056 -0.987 1.00 0.00 48 GLN A CA 6
ATOM 7087 C C . GLN A 1 69 ? -9.661 0.773 0.343 1.00 0.00 48 GLN A C 6
ATOM 7088 O O . GLN A 1 69 ? -10.664 1.456 0.547 1.00 0.00 48 GLN A O 6
ATOM 7102 N N . GLY A 1 70 ? -8.698 0.612 1.245 1.00 0.00 49 GLY A N 6
ATOM 7103 C CA . GLY A 1 70 ? -8.792 1.194 2.579 1.00 0.00 49 GLY A CA 6
ATOM 7104 C C . GLY A 1 70 ? -8.271 2.625 2.595 1.00 0.00 49 GLY A C 6
ATOM 7105 O O . GLY A 1 70 ? -8.190 3.255 3.649 1.00 0.00 49 GLY A O 6
ATOM 7109 N N . LEU A 1 71 ? -7.916 3.133 1.419 1.00 0.00 50 LEU A N 6
ATOM 7110 C CA . LEU A 1 71 ? -7.434 4.503 1.291 1.00 0.00 50 LEU A CA 6
ATOM 7111 C C . LEU A 1 71 ? -8.567 5.506 1.479 1.00 0.00 50 LEU A C 6
ATOM 7112 O O . LEU A 1 71 ? -9.520 5.534 0.701 1.00 0.00 50 LEU A O 6
ATOM 7128 N N . LYS A 1 72 ? -8.456 6.326 2.519 1.00 0.00 51 LYS A N 6
ATOM 7129 C CA . LYS A 1 72 ? -9.464 7.338 2.805 1.00 0.00 51 LYS A CA 6
ATOM 7130 C C . LYS A 1 72 ? -9.530 8.380 1.696 1.00 0.00 51 LYS A C 6
ATOM 7131 O O . LYS A 1 72 ? -8.511 8.947 1.303 1.00 0.00 51 LYS A O 6
ATOM 7150 N N . VAL A 1 73 ? -10.736 8.629 1.195 1.00 0.00 52 VAL A N 6
ATOM 7151 C CA . VAL A 1 73 ? -10.943 9.631 0.158 1.00 0.00 52 VAL A CA 6
ATOM 7152 C C . VAL A 1 73 ? -11.976 10.664 0.589 1.00 0.00 52 VAL A C 6
ATOM 7153 O O . VAL A 1 73 ? -13.079 10.315 1.009 1.00 0.00 52 VAL A O 6
ATOM 7166 N N . ARG A 1 74 ? -11.614 11.937 0.479 1.00 0.00 53 ARG A N 6
ATOM 7167 C CA . ARG A 1 74 ? -12.576 13.024 0.621 1.00 0.00 53 ARG A CA 6
ATOM 7168 C C . ARG A 1 74 ? -13.071 13.502 -0.737 1.00 0.00 53 ARG A C 6
ATOM 7169 O O . ARG A 1 74 ? -12.330 13.483 -1.720 1.00 0.00 53 ARG A O 6
ATOM 7190 N N . PHE A 1 75 ? -14.328 13.931 -0.786 1.00 0.00 54 PHE A N 6
ATOM 7191 C CA . PHE A 1 75 ? -14.948 14.345 -2.040 1.00 0.00 54 PHE A CA 6
ATOM 7192 C C . PHE A 1 75 ? -15.318 15.822 -2.010 1.00 0.00 54 PHE A C 6
ATOM 7193 O O . PHE A 1 75 ? -15.930 16.299 -1.054 1.00 0.00 54 PHE A O 6
ATOM 7210 N N . VAL A 1 76 ? -14.944 16.542 -3.062 1.00 0.00 55 VAL A N 6
ATOM 7211 C CA . VAL A 1 76 ? -15.328 17.940 -3.208 1.00 0.00 55 VAL A CA 6
ATOM 7212 C C . VAL A 1 76 ? -16.109 18.166 -4.497 1.00 0.00 55 VAL A C 6
ATOM 7213 O O . VAL A 1 76 ? -15.611 17.896 -5.590 1.00 0.00 55 VAL A O 6
ATOM 7226 N N . GLU A 1 77 ? -17.333 18.661 -4.363 1.00 0.00 56 GLU A N 6
ATOM 7227 C CA . GLU A 1 77 ? -18.199 18.887 -5.513 1.00 0.00 56 GLU A CA 6
ATOM 7228 C C . GLU A 1 77 ? -18.297 20.370 -5.848 1.00 0.00 56 GLU A C 6
ATOM 7229 O O . GLU A 1 77 ? -18.811 21.161 -5.055 1.00 0.00 56 GLU A O 6
ATOM 7241 N N . ASN A 1 78 ? -17.803 20.740 -7.024 1.00 0.00 57 ASN A N 6
ATOM 7242 C CA . ASN A 1 78 ? -17.836 22.129 -7.464 1.00 0.00 57 ASN A CA 6
ATOM 7243 C C . ASN A 1 78 ? -19.184 22.481 -8.080 1.00 0.00 57 ASN A C 6
ATOM 7244 O O . ASN A 1 78 ? -19.457 22.145 -9.233 1.00 0.00 57 ASN A O 6
ATOM 7255 N N . GLU A 1 79 ? -20.024 23.158 -7.305 1.00 0.00 58 GLU A N 6
ATOM 7256 C CA . GLU A 1 79 ? -21.336 23.580 -7.782 1.00 0.00 58 GLU A CA 6
ATOM 7257 C C . GLU A 1 79 ? -21.258 24.935 -8.475 1.00 0.00 58 GLU A C 6
ATOM 7258 O O . GLU A 1 79 ? -20.419 25.770 -8.135 1.00 0.00 58 GLU A O 6
ATOM 7270 N N . GLY A 1 80 ? -22.139 25.148 -9.447 1.00 0.00 59 GLY A N 6
ATOM 7271 C CA . GLY A 1 80 ? -23.173 24.174 -9.771 1.00 0.00 59 GLY A CA 6
ATOM 7272 C C . GLY A 1 80 ? -22.786 23.344 -10.989 1.00 0.00 59 GLY A C 6
ATOM 7273 O O . GLY A 1 80 ? -23.644 22.946 -11.778 1.00 0.00 59 GLY A O 6
ATOM 7277 N N . ALA A 1 81 ? -21.492 23.086 -11.136 1.00 0.00 60 ALA A N 6
ATOM 7278 C CA . ALA A 1 81 ? -20.994 22.254 -12.226 1.00 0.00 60 ALA A CA 6
ATOM 7279 C C . ALA A 1 81 ? -21.038 20.779 -11.854 1.00 0.00 60 ALA A C 6
ATOM 7280 O O . ALA A 1 81 ? -20.998 19.908 -12.725 1.00 0.00 60 ALA A O 6
ATOM 7287 N N . HIS A 1 82 ? -21.117 20.502 -10.558 1.00 0.00 61 HIS A N 6
ATOM 7288 C CA . HIS A 1 82 ? -21.179 19.128 -10.069 1.00 0.00 61 HIS A CA 6
ATOM 7289 C C . HIS A 1 82 ? -19.915 18.359 -10.431 1.00 0.00 61 HIS A C 6
ATOM 7290 O O . HIS A 1 82 ? -19.980 17.195 -10.834 1.00 0.00 61 HIS A O 6
ATOM 7303 N N . MET A 1 83 ? -18.768 19.011 -10.286 1.00 0.00 62 MET A N 6
ATOM 7304 C CA . MET A 1 83 ? -17.482 18.352 -10.478 1.00 0.00 62 MET A CA 6
ATOM 7305 C C . MET A 1 83 ? -16.985 17.725 -9.181 1.00 0.00 62 MET A C 6
ATOM 7306 O O . MET A 1 83 ? -16.343 18.388 -8.366 1.00 0.00 62 MET A O 6
ATOM 7320 N N . THR A 1 84 ? -17.286 16.445 -8.997 1.00 0.00 63 THR A N 6
ATOM 7321 C CA . THR A 1 84 ? -16.873 15.726 -7.797 1.00 0.00 63 THR A CA 6
ATOM 7322 C C . THR A 1 84 ? -15.420 15.279 -7.896 1.00 0.00 63 THR A C 6
ATOM 7323 O O . THR A 1 84 ? -15.054 14.513 -8.788 1.00 0.00 63 THR A O 6
ATOM 7334 N N . PHE A 1 85 ? -14.594 15.763 -6.973 1.00 0.00 64 PHE A N 6
ATOM 7335 C CA . PHE A 1 85 ? -13.158 15.518 -7.027 1.00 0.00 64 PHE A CA 6
ATOM 7336 C C . PHE A 1 85 ? -12.749 14.427 -6.045 1.00 0.00 64 PHE A C 6
ATOM 7337 O O . PHE A 1 85 ? -13.128 14.458 -4.874 1.00 0.00 64 PHE A O 6
ATOM 7354 N N . VAL A 1 86 ? -11.974 13.463 -6.528 1.00 0.00 65 VAL A N 6
ATOM 7355 C CA . VAL A 1 86 ? -11.432 12.413 -5.673 1.00 0.00 65 VAL A CA 6
ATOM 7356 C C . VAL A 1 86 ? -10.129 12.853 -5.020 1.00 0.00 65 VAL A C 6
ATOM 7357 O O . VAL A 1 86 ? -9.099 12.971 -5.684 1.00 0.00 65 VAL A O 6
ATOM 7370 N N . LEU A 1 87 ? -10.178 13.092 -3.713 1.00 0.00 66 LEU A N 6
ATOM 7371 C CA . LEU A 1 87 ? -9.005 13.539 -2.971 1.00 0.00 66 LEU A CA 6
ATOM 7372 C C . LEU A 1 87 ? -8.600 12.518 -1.915 1.00 0.00 66 LEU A C 6
ATOM 7373 O O . LEU A 1 87 ? -9.093 12.548 -0.787 1.00 0.00 66 LEU A O 6
ATOM 7389 N N . PRO A 1 88 ? -7.699 11.616 -2.288 1.00 0.00 67 PRO A N 6
ATOM 7390 C CA . PRO A 1 88 ? -7.229 10.581 -1.375 1.00 0.00 67 PRO A CA 6
ATOM 7391 C C . PRO A 1 88 ? -6.267 11.152 -0.342 1.00 0.00 67 PRO A C 6
ATOM 7392 O O . PRO A 1 88 ? -5.500 12.070 -0.635 1.00 0.00 67 PRO A O 6
ATOM 7403 N N . ASP A 1 89 ? -6.312 10.606 0.869 1.00 0.00 68 ASP A N 6
ATOM 7404 C CA . ASP A 1 89 ? -5.430 11.049 1.942 1.00 0.00 68 ASP A CA 6
ATOM 7405 C C . ASP A 1 89 ? -4.402 9.980 2.288 1.00 0.00 68 ASP A C 6
ATOM 7406 O O . ASP A 1 89 ? -4.756 8.847 2.618 1.00 0.00 68 ASP A O 6
ATOM 7415 N N . PRO A 1 90 ? -3.128 10.346 2.212 1.00 0.00 69 PRO A N 6
ATOM 7416 C CA . PRO A 1 90 ? -2.044 9.411 2.491 1.00 0.00 69 PRO A CA 6
ATOM 7417 C C . PRO A 1 90 ? -2.169 8.826 3.892 1.00 0.00 69 PRO A C 6
ATOM 7418 O O . PRO A 1 90 ? -2.549 9.521 4.834 1.00 0.00 69 PRO A O 6
ATOM 7429 N N . ALA A 1 91 ? -1.845 7.543 4.022 1.00 0.00 70 ALA A N 6
ATOM 7430 C CA . ALA A 1 91 ? -1.827 6.887 5.325 1.00 0.00 70 ALA A CA 6
ATOM 7431 C C . ALA A 1 91 ? -0.760 7.488 6.229 1.00 0.00 70 ALA A C 6
ATOM 7432 O O . ALA A 1 91 ? 0.377 7.702 5.807 1.00 0.00 70 ALA A O 6
ATOM 7439 N N . GLY A 1 92 ? -1.132 7.758 7.476 1.00 0.00 71 GLY A N 6
ATOM 7440 C CA . GLY A 1 92 ? -0.201 8.319 8.448 1.00 0.00 71 GLY A CA 6
ATOM 7441 C C . GLY A 1 92 ? -0.244 9.842 8.438 1.00 0.00 71 GLY A C 6
ATOM 7442 O O . GLY A 1 92 ? 0.467 10.497 9.201 1.00 0.00 71 GLY A O 6
ATOM 7446 N N . SER A 1 93 ? -1.081 10.398 7.569 1.00 0.00 72 SER A N 6
ATOM 7447 C CA . SER A 1 93 ? -1.263 11.844 7.499 1.00 0.00 72 SER A CA 6
ATOM 7448 C C . SER A 1 93 ? -2.057 12.356 8.694 1.00 0.00 72 SER A C 6
ATOM 7449 O O . SER A 1 93 ? -2.067 13.554 8.977 1.00 0.00 72 SER A O 6
ATOM 7457 N N . GLY A 1 94 ? -2.722 11.442 9.394 1.00 0.00 73 GLY A N 6
ATOM 7458 C CA . GLY A 1 94 ? -3.586 11.809 10.509 1.00 0.00 73 GLY A CA 6
ATOM 7459 C C . GLY A 1 94 ? -5.055 11.610 10.156 1.00 0.00 73 GLY A C 6
ATOM 7460 O O . GLY A 1 94 ? -5.902 11.478 11.039 1.00 0.00 73 GLY A O 6
ATOM 7464 N N . GLU A 1 95 ? -5.349 11.588 8.861 1.00 0.00 74 GLU A N 6
ATOM 7465 C CA . GLU A 1 95 ? -6.707 11.343 8.388 1.00 0.00 74 GLU A CA 6
ATOM 7466 C C . GLU A 1 95 ? -6.973 9.852 8.229 1.00 0.00 74 GLU A C 6
ATOM 7467 O O . GLU A 1 95 ? -8.069 9.373 8.522 1.00 0.00 74 GLU A O 6
ATOM 7479 N N . LEU A 1 96 ? -5.965 9.120 7.765 1.00 0.00 75 LEU A N 6
ATOM 7480 C CA . LEU A 1 96 ? -6.098 7.687 7.541 1.00 0.00 75 LEU A CA 6
ATOM 7481 C C . LEU A 1 96 ? -5.220 6.895 8.501 1.00 0.00 75 LEU A C 6
ATOM 7482 O O . LEU A 1 96 ? -3.996 7.024 8.489 1.00 0.00 75 LEU A O 6
ATOM 7498 N N . GLY A 1 97 ? -5.854 6.077 9.335 1.00 0.00 76 GLY A N 6
ATOM 7499 C CA . GLY A 1 97 ? -5.129 5.170 10.218 1.00 0.00 76 GLY A CA 6
ATOM 7500 C C . GLY A 1 97 ? -5.223 3.731 9.726 1.00 0.00 76 GLY A C 6
ATOM 7501 O O . GLY A 1 97 ? -5.357 3.481 8.528 1.00 0.00 76 GLY A O 6
ATOM 7505 N N . GLU A 1 98 ? -5.151 2.787 10.659 1.00 0.00 77 GLU A N 6
ATOM 7506 C CA . GLU A 1 98 ? -5.281 1.373 10.329 1.00 0.00 77 GLU A CA 6
ATOM 7507 C C . GLU A 1 98 ? -6.736 0.997 10.083 1.00 0.00 77 GLU A C 6
ATOM 7508 O O . GLU A 1 98 ? -7.029 -0.078 9.558 1.00 0.00 77 GLU A O 6
ATOM 7520 N N . GLU A 1 99 ? -7.645 1.886 10.467 1.00 0.00 78 GLU A N 6
ATOM 7521 C CA . GLU A 1 99 ? -9.072 1.654 10.275 1.00 0.00 78 GLU A CA 6
ATOM 7522 C C . GLU A 1 99 ? -9.417 1.535 8.797 1.00 0.00 78 GLU A C 6
ATOM 7523 O O . GLU A 1 99 ? -9.045 2.389 7.991 1.00 0.00 78 GLU A O 6
ATOM 7535 N N . ASP A 1 100 ? -10.129 0.471 8.444 1.00 0.00 79 ASP A N 6
ATOM 7536 C CA . ASP A 1 100 ? -10.588 0.275 7.075 1.00 0.00 79 ASP A CA 6
ATOM 7537 C C . ASP A 1 100 ? -12.057 -0.124 7.037 1.00 0.00 79 ASP A C 6
ATOM 7538 O O . ASP A 1 100 ? -12.490 -0.857 6.148 1.00 0.00 79 ASP A O 6
ATOM 7547 N N . LEU A 1 101 ? -12.824 0.365 8.008 1.00 0.00 80 LEU A N 6
ATOM 7548 C CA . LEU A 1 101 ? -14.228 -0.004 8.135 1.00 0.00 80 LEU A CA 6
ATOM 7549 C C . LEU A 1 101 ? -15.044 0.527 6.963 1.00 0.00 80 LEU A C 6
ATOM 7550 O O . LEU A 1 101 ? -16.060 -0.061 6.586 1.00 0.00 80 LEU A O 6
ATOM 7566 N N . ASN A 1 102 ? -14.598 1.639 6.391 1.00 0.00 81 ASN A N 6
ATOM 7567 C CA . ASN A 1 102 ? -15.283 2.245 5.256 1.00 0.00 81 ASN A CA 6
ATOM 7568 C C . ASN A 1 102 ? -14.488 2.062 3.971 1.00 0.00 81 ASN A C 6
ATOM 7569 O O . ASN A 1 102 ? -14.546 2.899 3.069 1.00 0.00 81 ASN A O 6
ATOM 7580 N N . ARG A 1 103 ? -13.744 0.964 3.892 1.00 0.00 82 ARG A N 6
ATOM 7581 C CA . ARG A 1 103 ? -12.961 0.654 2.702 1.00 0.00 82 ARG A CA 6
ATOM 7582 C C . ARG A 1 103 ? -13.864 0.329 1.518 1.00 0.00 82 ARG A C 6
ATOM 7583 O O . ARG A 1 103 ? -15.008 -0.088 1.693 1.00 0.00 82 ARG A O 6
ATOM 7604 N N . VAL A 1 104 ? -13.340 0.523 0.311 1.00 0.00 83 VAL A N 6
ATOM 7605 C CA . VAL A 1 104 ? -14.094 0.241 -0.903 1.00 0.00 83 VAL A CA 6
ATOM 7606 C C . VAL A 1 104 ? -14.351 -1.253 -1.059 1.00 0.00 83 VAL A C 6
ATOM 7607 O O . VAL A 1 104 ? -13.422 -2.060 -1.016 1.00 0.00 83 VAL A O 6
ATOM 7620 N N . ALA A 1 105 ? -15.616 -1.614 -1.241 1.00 0.00 84 ALA A N 6
ATOM 7621 C CA . ALA A 1 105 ? -15.999 -3.012 -1.402 1.00 0.00 84 ALA A CA 6
ATOM 7622 C C . ALA A 1 105 ? -15.533 -3.559 -2.746 1.00 0.00 84 ALA A C 6
ATOM 7623 O O . ALA A 1 105 ? -15.521 -2.843 -3.747 1.00 0.00 84 ALA A O 6
ATOM 7630 N N . GLY A 1 106 ? -15.151 -4.830 -2.760 1.00 0.00 85 GLY A N 6
ATOM 7631 C CA . GLY A 1 106 ? -14.696 -5.480 -3.983 1.00 0.00 85 GLY A CA 6
ATOM 7632 C C . GLY A 1 106 ? -15.794 -6.350 -4.585 1.00 0.00 85 GLY A C 6
ATOM 7633 O O . GLY A 1 106 ? -15.566 -7.068 -5.559 1.00 0.00 85 GLY A O 6
ATOM 7637 N N . GLY A 1 107 ? -16.985 -6.278 -4.001 1.00 0.00 86 GLY A N 6
ATOM 7638 C CA . GLY A 1 107 ? -18.120 -7.060 -4.478 1.00 0.00 86 GLY A CA 6
ATOM 7639 C C . GLY A 1 107 ? -19.188 -7.194 -3.401 1.00 0.00 86 GLY A C 6
ATOM 7640 O O . GLY A 1 107 ? -19.956 -6.293 -3.201 1.00 0.00 86 GLY A O 6
ATOM 7645 N N . MET A 1 22 ? 8.544 4.090 -5.268 1.00 0.00 1 MET A N 7
ATOM 7646 C CA . MET A 1 22 ? 7.324 4.393 -4.529 1.00 0.00 1 MET A CA 7
ATOM 7647 C C . MET A 1 22 ? 6.151 4.626 -5.473 1.00 0.00 1 MET A C 7
ATOM 7648 O O . MET A 1 22 ? 6.342 4.928 -6.651 1.00 0.00 1 MET A O 7
ATOM 7662 N N . ASN A 1 23 ? 4.939 4.485 -4.948 1.00 0.00 2 ASN A N 7
ATOM 7663 C CA . ASN A 1 23 ? 3.733 4.700 -5.739 1.00 0.00 2 ASN A CA 7
ATOM 7664 C C . ASN A 1 23 ? 3.031 5.989 -5.333 1.00 0.00 2 ASN A C 7
ATOM 7665 O O . ASN A 1 23 ? 1.807 6.097 -5.421 1.00 0.00 2 ASN A O 7
ATOM 7676 N N . ASN A 1 24 ? 3.812 6.967 -4.886 1.00 0.00 3 ASN A N 7
ATOM 7677 C CA . ASN A 1 24 ? 3.263 8.237 -4.424 1.00 0.00 3 ASN A CA 7
ATOM 7678 C C . ASN A 1 24 ? 2.855 9.120 -5.597 1.00 0.00 3 ASN A C 7
ATOM 7679 O O . ASN A 1 24 ? 3.508 9.123 -6.640 1.00 0.00 3 ASN A O 7
ATOM 7690 N N . TRP A 1 25 ? 1.771 9.868 -5.419 1.00 0.00 4 TRP A N 7
ATOM 7691 C CA . TRP A 1 25 ? 1.275 10.757 -6.461 1.00 0.00 4 TRP A CA 7
ATOM 7692 C C . TRP A 1 25 ? 2.020 12.085 -6.454 1.00 0.00 4 TRP A C 7
ATOM 7693 O O . TRP A 1 25 ? 2.200 12.701 -5.404 1.00 0.00 4 TRP A O 7
ATOM 7714 N N . THR A 1 26 ? 2.452 12.523 -7.632 1.00 0.00 5 THR A N 7
ATOM 7715 C CA . THR A 1 26 ? 3.097 13.822 -7.777 1.00 0.00 5 THR A CA 7
ATOM 7716 C C . THR A 1 26 ? 2.067 14.931 -7.947 1.00 0.00 5 THR A C 7
ATOM 7717 O O . THR A 1 26 ? 0.907 14.671 -8.264 1.00 0.00 5 THR A O 7
ATOM 7728 N N . GLU A 1 27 ? 2.498 16.170 -7.731 1.00 0.00 6 GLU A N 7
ATOM 7729 C CA . GLU A 1 27 ? 1.603 17.318 -7.809 1.00 0.00 6 GLU A CA 7
ATOM 7730 C C . GLU A 1 27 ? 0.933 17.403 -9.174 1.00 0.00 6 GLU A C 7
ATOM 7731 O O . GLU A 1 27 ? -0.263 17.672 -9.275 1.00 0.00 6 GLU A O 7
ATOM 7743 N N . GLU A 1 28 ? 1.713 17.171 -10.225 1.00 0.00 7 GLU A N 7
ATOM 7744 C CA . GLU A 1 28 ? 1.200 17.233 -11.588 1.00 0.00 7 GLU A CA 7
ATOM 7745 C C . GLU A 1 28 ? 0.138 16.167 -11.827 1.00 0.00 7 GLU A C 7
ATOM 7746 O O . GLU A 1 28 ? -0.913 16.443 -12.404 1.00 0.00 7 GLU A O 7
ATOM 7758 N N . GLU A 1 29 ? 0.421 14.948 -11.381 1.00 0.00 8 GLU A N 7
ATOM 7759 C CA . GLU A 1 29 ? -0.511 13.838 -11.540 1.00 0.00 8 GLU A CA 7
ATOM 7760 C C . GLU A 1 29 ? -1.833 14.124 -10.838 1.00 0.00 8 GLU A C 7
ATOM 7761 O O . GLU A 1 29 ? -2.905 13.915 -11.405 1.00 0.00 8 GLU A O 7
ATOM 7773 N N . VAL A 1 30 ? -1.749 14.603 -9.601 1.00 0.00 9 VAL A N 7
ATOM 7774 C CA . VAL A 1 30 ? -2.938 14.905 -8.814 1.00 0.00 9 VAL A CA 7
ATOM 7775 C C . VAL A 1 30 ? -3.833 15.907 -9.531 1.00 0.00 9 VAL A C 7
ATOM 7776 O O . VAL A 1 30 ? -5.048 15.726 -9.607 1.00 0.00 9 VAL A O 7
ATOM 7789 N N . GLN A 1 31 ? -3.226 16.966 -10.056 1.00 0.00 10 GLN A N 7
ATOM 7790 C CA . GLN A 1 31 ? -3.966 17.999 -10.770 1.00 0.00 10 GLN A CA 7
ATOM 7791 C C . GLN A 1 31 ? -4.652 17.429 -12.006 1.00 0.00 10 GLN A C 7
ATOM 7792 O O . GLN A 1 31 ? -5.779 17.802 -12.330 1.00 0.00 10 GLN A O 7
ATOM 7806 N N . LYS A 1 32 ? -3.963 16.524 -12.695 1.00 0.00 11 LYS A N 7
ATOM 7807 C CA . LYS A 1 32 ? -4.469 15.963 -13.941 1.00 0.00 11 LYS A CA 7
ATOM 7808 C C . LYS A 1 32 ? -5.691 15.086 -13.694 1.00 0.00 11 LYS A C 7
ATOM 7809 O O . LYS A 1 32 ? -6.701 15.203 -14.387 1.00 0.00 11 LYS A O 7
ATOM 7828 N N . VAL A 1 33 ? -5.590 14.207 -12.703 1.00 0.00 12 VAL A N 7
ATOM 7829 C CA . VAL A 1 33 ? -6.566 13.137 -12.526 1.00 0.00 12 VAL A CA 7
ATOM 7830 C C . VAL A 1 33 ? -7.877 13.675 -11.966 1.00 0.00 12 VAL A C 7
ATOM 7831 O O . VAL A 1 33 ? -8.950 13.148 -12.258 1.00 0.00 12 VAL A O 7
ATOM 7844 N N . VAL A 1 34 ? -7.783 14.727 -11.161 1.00 0.00 13 VAL A N 7
ATOM 7845 C CA . VAL A 1 34 ? -8.964 15.348 -10.571 1.00 0.00 13 VAL A CA 7
ATOM 7846 C C . VAL A 1 34 ? -9.696 16.214 -11.587 1.00 0.00 13 VAL A C 7
ATOM 7847 O O . VAL A 1 34 ? -10.910 16.401 -11.498 1.00 0.00 13 VAL A O 7
ATOM 7860 N N . ALA A 1 35 ? -8.952 16.741 -12.553 1.00 0.00 14 ALA A N 7
ATOM 7861 C CA . ALA A 1 35 ? -9.548 17.456 -13.677 1.00 0.00 14 ALA A CA 7
ATOM 7862 C C . ALA A 1 35 ? -10.359 16.516 -14.560 1.00 0.00 14 ALA A C 7
ATOM 7863 O O . ALA A 1 35 ? -11.452 16.859 -15.008 1.00 0.00 14 ALA A O 7
ATOM 7870 N N . GLU A 1 36 ? -9.815 15.329 -14.807 1.00 0.00 15 GLU A N 7
ATOM 7871 C CA . GLU A 1 36 ? -10.481 14.341 -15.647 1.00 0.00 15 GLU A CA 7
ATOM 7872 C C . GLU A 1 36 ? -11.676 13.725 -14.931 1.00 0.00 15 GLU A C 7
ATOM 7873 O O . GLU A 1 36 ? -12.719 13.483 -15.539 1.00 0.00 15 GLU A O 7
ATOM 7885 N N . ILE A 1 37 ? -11.519 13.476 -13.634 1.00 0.00 16 ILE A N 7
ATOM 7886 C CA . ILE A 1 37 ? -12.611 12.966 -12.815 1.00 0.00 16 ILE A CA 7
ATOM 7887 C C . ILE A 1 37 ? -13.757 13.966 -12.738 1.00 0.00 16 ILE A C 7
ATOM 7888 O O . ILE A 1 37 ? -14.922 13.604 -12.898 1.00 0.00 16 ILE A O 7
ATOM 7904 N N . GLY A 1 38 ? -13.419 15.228 -12.492 1.00 0.00 17 GLY A N 7
ATOM 7905 C CA . GLY A 1 38 ? -14.413 16.293 -12.443 1.00 0.00 17 GLY A CA 7
ATOM 7906 C C . GLY A 1 38 ? -15.154 16.415 -13.768 1.00 0.00 17 GLY A C 7
ATOM 7907 O O . GLY A 1 38 ? -16.380 16.529 -13.797 1.00 0.00 17 GLY A O 7
ATOM 7911 N N . LYS A 1 39 ? -14.404 16.390 -14.864 1.00 0.00 18 LYS A N 7
ATOM 7912 C CA . LYS A 1 39 ? -14.994 16.425 -16.197 1.00 0.00 18 LYS A CA 7
ATOM 7913 C C . LYS A 1 39 ? -15.989 15.287 -16.389 1.00 0.00 18 LYS A C 7
ATOM 7914 O O . LYS A 1 39 ? -17.133 15.510 -16.783 1.00 0.00 18 LYS A O 7
ATOM 7933 N N . LYS A 1 40 ? -15.546 14.067 -16.108 1.00 0.00 19 LYS A N 7
ATOM 7934 C CA . LYS A 1 40 ? -16.386 12.887 -16.277 1.00 0.00 19 LYS A CA 7
ATOM 7935 C C . LYS A 1 40 ? -17.573 12.915 -15.321 1.00 0.00 19 LYS A C 7
ATOM 7936 O O . LYS A 1 40 ? -18.672 12.484 -15.668 1.00 0.00 19 LYS A O 7
ATOM 7955 N N . ALA A 1 41 ? -17.344 13.425 -14.116 1.00 0.00 20 ALA A N 7
ATOM 7956 C CA . ALA A 1 41 ? -18.395 13.516 -13.110 1.00 0.00 20 ALA A CA 7
ATOM 7957 C C . ALA A 1 41 ? -19.476 14.502 -13.531 1.00 0.00 20 ALA A C 7
ATOM 7958 O O . ALA A 1 41 ? -20.661 14.284 -13.281 1.00 0.00 20 ALA A O 7
ATOM 7965 N N . ALA A 1 42 ? -19.062 15.589 -14.172 1.00 0.00 21 ALA A N 7
ATOM 7966 C CA . ALA A 1 42 ? -19.998 16.591 -14.668 1.00 0.00 21 ALA A CA 7
ATOM 7967 C C . ALA A 1 42 ? -20.820 16.049 -15.829 1.00 0.00 21 ALA A C 7
ATOM 7968 O O . ALA A 1 42 ? -22.034 16.243 -15.887 1.00 0.00 21 ALA A O 7
ATOM 7975 N N . ALA A 1 43 ? -20.151 15.370 -16.755 1.00 0.00 22 ALA A N 7
ATOM 7976 C CA . ALA A 1 43 ? -20.813 14.835 -17.940 1.00 0.00 22 ALA A CA 7
ATOM 7977 C C . ALA A 1 43 ? -21.692 13.642 -17.588 1.00 0.00 22 ALA A C 7
ATOM 7978 O O . ALA A 1 43 ? -22.851 13.570 -17.996 1.00 0.00 22 ALA A O 7
ATOM 7985 N N . ASP A 1 44 ? -21.133 12.705 -16.828 1.00 0.00 23 ASP A N 7
ATOM 7986 C CA . ASP A 1 44 ? -21.844 11.483 -16.469 1.00 0.00 23 ASP A CA 7
ATOM 7987 C C . ASP A 1 44 ? -22.283 11.510 -15.011 1.00 0.00 23 ASP A C 7
ATOM 7988 O O . ASP A 1 44 ? -21.456 11.428 -14.102 1.00 0.00 23 ASP A O 7
ATOM 7997 N N . PRO A 1 45 ? -23.589 11.623 -14.794 1.00 0.00 24 PRO A N 7
ATOM 7998 C CA . PRO A 1 45 ? -24.133 11.751 -13.448 1.00 0.00 24 PRO A CA 7
ATOM 7999 C C . PRO A 1 45 ? -24.074 10.424 -12.701 1.00 0.00 24 PRO A C 7
ATOM 8000 O O . PRO A 1 45 ? -24.321 10.366 -11.496 1.00 0.00 24 PRO A O 7
ATOM 8011 N N . ALA A 1 46 ? -23.746 9.359 -13.424 1.00 0.00 25 ALA A N 7
ATOM 8012 C CA . ALA A 1 46 ? -23.515 8.057 -12.809 1.00 0.00 25 ALA A CA 7
ATOM 8013 C C . ALA A 1 46 ? -22.064 7.904 -12.372 1.00 0.00 25 ALA A C 7
ATOM 8014 O O . ALA A 1 46 ? -21.772 7.239 -11.378 1.00 0.00 25 ALA A O 7
ATOM 8021 N N . PHE A 1 47 ? -21.157 8.524 -13.119 1.00 0.00 26 PHE A N 7
ATOM 8022 C CA . PHE A 1 47 ? -19.735 8.456 -12.812 1.00 0.00 26 PHE A CA 7
ATOM 8023 C C . PHE A 1 47 ? -19.430 9.102 -11.466 1.00 0.00 26 PHE A C 7
ATOM 8024 O O . PHE A 1 47 ? -18.657 8.567 -10.671 1.00 0.00 26 PHE A O 7
ATOM 8041 N N . ARG A 1 48 ? -20.041 10.255 -11.218 1.00 0.00 27 ARG A N 7
ATOM 8042 C CA . ARG A 1 48 ? -19.866 10.956 -9.951 1.00 0.00 27 ARG A CA 7
ATOM 8043 C C . ARG A 1 48 ? -20.318 10.096 -8.778 1.00 0.00 27 ARG A C 7
ATOM 8044 O O . ARG A 1 48 ? -19.806 10.228 -7.666 1.00 0.00 27 ARG A O 7
ATOM 8065 N N . LYS A 1 49 ? -21.279 9.215 -9.033 1.00 0.00 28 LYS A N 7
ATOM 8066 C CA . LYS A 1 49 ? -21.729 8.259 -8.027 1.00 0.00 28 LYS A CA 7
ATOM 8067 C C . LYS A 1 49 ? -20.737 7.115 -7.872 1.00 0.00 28 LYS A C 7
ATOM 8068 O O . LYS A 1 49 ? -20.534 6.600 -6.772 1.00 0.00 28 LYS A O 7
ATOM 8087 N N . LEU A 1 50 ? -20.120 6.719 -8.980 1.00 0.00 29 LEU A N 7
ATOM 8088 C CA . LEU A 1 50 ? -19.071 5.707 -8.954 1.00 0.00 29 LEU A CA 7
ATOM 8089 C C . LEU A 1 50 ? -17.823 6.226 -8.250 1.00 0.00 29 LEU A C 7
ATOM 8090 O O . LEU A 1 50 ? -17.076 5.457 -7.644 1.00 0.00 29 LEU A O 7
ATOM 8106 N N . CYS A 1 51 ? -17.603 7.533 -8.334 1.00 0.00 30 CYS A N 7
ATOM 8107 C CA . CYS A 1 51 ? -16.492 8.169 -7.636 1.00 0.00 30 CYS A CA 7
ATOM 8108 C C . CYS A 1 51 ? -16.640 8.033 -6.126 1.00 0.00 30 CYS A C 7
ATOM 8109 O O . CYS A 1 51 ? -15.688 7.684 -5.428 1.00 0.00 30 CYS A O 7
ATOM 8117 N N . LEU A 1 52 ? -17.840 8.310 -5.627 1.00 0.00 31 LEU A N 7
ATOM 8118 C CA . LEU A 1 52 ? -18.142 8.127 -4.212 1.00 0.00 31 LEU A CA 7
ATOM 8119 C C . LEU A 1 52 ? -18.057 6.659 -3.817 1.00 0.00 31 LEU A C 7
ATOM 8120 O O . LEU A 1 52 ? -17.433 6.311 -2.814 1.00 0.00 31 LEU A O 7
ATOM 8136 N N . ALA A 1 53 ? -18.688 5.800 -4.610 1.00 0.00 32 ALA A N 7
ATOM 8137 C CA . ALA A 1 53 ? -18.757 4.377 -4.298 1.00 0.00 32 ALA A CA 7
ATOM 8138 C C . ALA A 1 53 ? -17.378 3.733 -4.356 1.00 0.00 32 ALA A C 7
ATOM 8139 O O . ALA A 1 53 ? -17.019 2.934 -3.491 1.00 0.00 32 ALA A O 7
ATOM 8146 N N . ASN A 1 54 ? -16.609 4.086 -5.380 1.00 0.00 33 ASN A N 7
ATOM 8147 C CA . ASN A 1 54 ? -15.307 3.469 -5.608 1.00 0.00 33 ASN A CA 7
ATOM 8148 C C . ASN A 1 54 ? -14.292 4.491 -6.104 1.00 0.00 33 ASN A C 7
ATOM 8149 O O . ASN A 1 54 ? -14.047 4.606 -7.304 1.00 0.00 33 ASN A O 7
ATOM 8160 N N . PRO A 1 55 ? -13.704 5.232 -5.171 1.00 0.00 34 PRO A N 7
ATOM 8161 C CA . PRO A 1 55 ? -12.712 6.246 -5.511 1.00 0.00 34 PRO A CA 7
ATOM 8162 C C . PRO A 1 55 ? -11.571 5.650 -6.325 1.00 0.00 34 PRO A C 7
ATOM 8163 O O . PRO A 1 55 ? -11.058 6.282 -7.247 1.00 0.00 34 PRO A O 7
ATOM 8174 N N . THR A 1 56 ? -11.180 4.429 -5.977 1.00 0.00 35 THR A N 7
ATOM 8175 C CA . THR A 1 56 ? -10.069 3.762 -6.647 1.00 0.00 35 THR A CA 7
ATOM 8176 C C . THR A 1 56 ? -10.323 3.634 -8.142 1.00 0.00 35 THR A C 7
ATOM 8177 O O . THR A 1 56 ? -9.440 3.902 -8.957 1.00 0.00 35 THR A O 7
ATOM 8188 N N . GLY A 1 57 ? -11.536 3.224 -8.499 1.00 0.00 36 GLY A N 7
ATOM 8189 C CA . GLY A 1 57 ? -11.921 3.096 -9.899 1.00 0.00 36 GLY A CA 7
ATOM 8190 C C . GLY A 1 57 ? -11.890 4.445 -10.604 1.00 0.00 36 GLY A C 7
ATOM 8191 O O . GLY A 1 57 ? -11.428 4.551 -11.741 1.00 0.00 36 GLY A O 7
ATOM 8195 N N . ALA A 1 58 ? -12.384 5.474 -9.926 1.00 0.00 37 ALA A N 7
ATOM 8196 C CA . ALA A 1 58 ? -12.423 6.817 -10.490 1.00 0.00 37 ALA A CA 7
ATOM 8197 C C . ALA A 1 58 ? -11.020 7.326 -10.795 1.00 0.00 37 ALA A C 7
ATOM 8198 O O . ALA A 1 58 ? -10.793 7.977 -11.815 1.00 0.00 37 ALA A O 7
ATOM 8205 N N . VAL A 1 59 ? -10.080 7.027 -9.905 1.00 0.00 38 VAL A N 7
ATOM 8206 C CA . VAL A 1 59 ? -8.692 7.434 -10.089 1.00 0.00 38 VAL A CA 7
ATOM 8207 C C . VAL A 1 59 ? -8.036 6.655 -11.222 1.00 0.00 38 VAL A C 7
ATOM 8208 O O . VAL A 1 59 ? -7.412 7.239 -12.109 1.00 0.00 38 VAL A O 7
ATOM 8221 N N . LYS A 1 60 ? -8.180 5.336 -11.188 1.00 0.00 39 LYS A N 7
ATOM 8222 C CA . LYS A 1 60 ? -7.588 4.473 -12.203 1.00 0.00 39 LYS A CA 7
ATOM 8223 C C . LYS A 1 60 ? -8.165 4.768 -13.581 1.00 0.00 39 LYS A C 7
ATOM 8224 O O . LYS A 1 60 ? -7.467 4.668 -14.591 1.00 0.00 39 LYS A O 7
ATOM 8243 N N . GLU A 1 61 ? -9.441 5.134 -13.617 1.00 0.00 40 GLU A N 7
ATOM 8244 C CA . GLU A 1 61 ? -10.106 5.474 -14.869 1.00 0.00 40 GLU A CA 7
ATOM 8245 C C . GLU A 1 61 ? -9.308 6.509 -15.652 1.00 0.00 40 GLU A C 7
ATOM 8246 O O . GLU A 1 61 ? -9.238 6.455 -16.880 1.00 0.00 40 GLU A O 7
ATOM 8258 N N . VAL A 1 62 ? -8.708 7.453 -14.934 1.00 0.00 41 VAL A N 7
ATOM 8259 C CA . VAL A 1 62 ? -8.134 8.640 -15.557 1.00 0.00 41 VAL A CA 7
ATOM 8260 C C . VAL A 1 62 ? -6.612 8.623 -15.473 1.00 0.00 41 VAL A C 7
ATOM 8261 O O . VAL A 1 62 ? -5.933 9.340 -16.208 1.00 0.00 41 VAL A O 7
ATOM 8274 N N . SER A 1 63 ? -6.083 7.802 -14.574 1.00 0.00 42 SER A N 7
ATOM 8275 C CA . SER A 1 63 ? -4.642 7.708 -14.376 1.00 0.00 42 SER A CA 7
ATOM 8276 C C . SER A 1 63 ? -4.079 6.443 -15.011 1.00 0.00 42 SER A C 7
ATOM 8277 O O . SER A 1 63 ? -2.954 6.434 -15.509 1.00 0.00 42 SER A O 7
ATOM 8285 N N . GLY A 1 64 ? -4.870 5.375 -14.991 1.00 0.00 43 GLY A N 7
ATOM 8286 C CA . GLY A 1 64 ? -4.416 4.076 -15.473 1.00 0.00 43 GLY A CA 7
ATOM 8287 C C . GLY A 1 64 ? -3.584 3.359 -14.417 1.00 0.00 43 GLY A C 7
ATOM 8288 O O . GLY A 1 64 ? -2.957 2.336 -14.696 1.00 0.00 43 GLY A O 7
ATOM 8292 N N . LYS A 1 65 ? -3.580 3.900 -13.204 1.00 0.00 44 LYS A N 7
ATOM 8293 C CA . LYS A 1 65 ? -2.776 3.347 -12.120 1.00 0.00 44 LYS A CA 7
ATOM 8294 C C . LYS A 1 65 ? -3.653 2.894 -10.961 1.00 0.00 44 LYS A C 7
ATOM 8295 O O . LYS A 1 65 ? -4.696 3.488 -10.689 1.00 0.00 44 LYS A O 7
ATOM 8314 N N . ASP A 1 66 ? -3.223 1.837 -10.279 1.00 0.00 45 ASP A N 7
ATOM 8315 C CA . ASP A 1 66 ? -3.899 1.378 -9.071 1.00 0.00 45 ASP A CA 7
ATOM 8316 C C . ASP A 1 66 ? -3.658 2.331 -7.908 1.00 0.00 45 ASP A C 7
ATOM 8317 O O . ASP A 1 66 ? -2.562 2.870 -7.751 1.00 0.00 45 ASP A O 7
ATOM 8326 N N . LEU A 1 67 ? -4.688 2.535 -7.093 1.00 0.00 46 LEU A N 7
ATOM 8327 C CA . LEU A 1 67 ? -4.588 3.419 -5.938 1.00 0.00 46 LEU A CA 7
ATOM 8328 C C . LEU A 1 67 ? -3.853 2.741 -4.789 1.00 0.00 46 LEU A C 7
ATOM 8329 O O . LEU A 1 67 ? -4.259 1.677 -4.322 1.00 0.00 46 LEU A O 7
ATOM 8345 N N . PRO A 1 68 ? -2.771 3.364 -4.336 1.00 0.00 47 PRO A N 7
ATOM 8346 C CA . PRO A 1 68 ? -1.966 2.812 -3.252 1.00 0.00 47 PRO A CA 7
ATOM 8347 C C . PRO A 1 68 ? -2.816 2.546 -2.016 1.00 0.00 47 PRO A C 7
ATOM 8348 O O . PRO A 1 68 ? -3.662 3.360 -1.646 1.00 0.00 47 PRO A O 7
ATOM 8359 N N . GLN A 1 69 ? -2.585 1.402 -1.381 1.00 0.00 48 GLN A N 7
ATOM 8360 C CA . GLN A 1 69 ? -3.278 1.058 -0.145 1.00 0.00 48 GLN A CA 7
ATOM 8361 C C . GLN A 1 69 ? -2.707 1.826 1.039 1.00 0.00 48 GLN A C 7
ATOM 8362 O O . GLN A 1 69 ? -1.490 1.896 1.217 1.00 0.00 48 GLN A O 7
ATOM 8376 N N . GLY A 1 70 ? -3.590 2.402 1.848 1.00 0.00 49 GLY A N 7
ATOM 8377 C CA . GLY A 1 70 ? -3.174 3.253 2.957 1.00 0.00 49 GLY A CA 7
ATOM 8378 C C . GLY A 1 70 ? -3.192 4.723 2.560 1.00 0.00 49 GLY A C 7
ATOM 8379 O O . GLY A 1 70 ? -2.487 5.543 3.147 1.00 0.00 49 GLY A O 7
ATOM 8383 N N . LEU A 1 71 ? -4.004 5.051 1.560 1.00 0.00 50 LEU A N 7
ATOM 8384 C CA . LEU A 1 71 ? -4.038 6.401 1.012 1.00 0.00 50 LEU A CA 7
ATOM 8385 C C . LEU A 1 71 ? -5.307 7.134 1.429 1.00 0.00 50 LEU A C 7
ATOM 8386 O O . LEU A 1 71 ? -6.402 6.575 1.376 1.00 0.00 50 LEU A O 7
ATOM 8402 N N . LYS A 1 72 ? -5.151 8.387 1.843 1.00 0.00 51 LYS A N 7
ATOM 8403 C CA . LYS A 1 72 ? -6.272 9.171 2.347 1.00 0.00 51 LYS A CA 7
ATOM 8404 C C . LYS A 1 72 ? -7.042 9.828 1.208 1.00 0.00 51 LYS A C 7
ATOM 8405 O O . LYS A 1 72 ? -6.456 10.488 0.349 1.00 0.00 51 LYS A O 7
ATOM 8424 N N . VAL A 1 73 ? -8.358 9.641 1.205 1.00 0.00 52 VAL A N 7
ATOM 8425 C CA . VAL A 1 73 ? -9.195 10.105 0.104 1.00 0.00 52 VAL A CA 7
ATOM 8426 C C . VAL A 1 73 ? -10.137 11.212 0.558 1.00 0.00 52 VAL A C 7
ATOM 8427 O O . VAL A 1 73 ? -10.838 11.073 1.561 1.00 0.00 52 VAL A O 7
ATOM 8440 N N . ARG A 1 74 ? -10.150 12.313 -0.186 1.00 0.00 53 ARG A N 7
ATOM 8441 C CA . ARG A 1 74 ? -11.018 13.441 0.130 1.00 0.00 53 ARG A CA 7
ATOM 8442 C C . ARG A 1 74 ? -12.221 13.489 -0.802 1.00 0.00 53 ARG A C 7
ATOM 8443 O O . ARG A 1 74 ? -12.072 13.458 -2.025 1.00 0.00 53 ARG A O 7
ATOM 8464 N N . PHE A 1 75 ? -13.413 13.564 -0.220 1.00 0.00 54 PHE A N 7
ATOM 8465 C CA . PHE A 1 75 ? -14.648 13.513 -0.993 1.00 0.00 54 PHE A CA 7
ATOM 8466 C C . PHE A 1 75 ? -15.294 14.888 -1.092 1.00 0.00 54 PHE A C 7
ATOM 8467 O O . PHE A 1 75 ? -15.847 15.397 -0.117 1.00 0.00 54 PHE A O 7
ATOM 8484 N N . VAL A 1 76 ? -15.219 15.488 -2.275 1.00 0.00 55 VAL A N 7
ATOM 8485 C CA . VAL A 1 76 ? -15.860 16.774 -2.524 1.00 0.00 55 VAL A CA 7
ATOM 8486 C C . VAL A 1 76 ? -16.714 16.729 -3.784 1.00 0.00 55 VAL A C 7
ATOM 8487 O O . VAL A 1 76 ? -16.590 15.813 -4.597 1.00 0.00 55 VAL A O 7
ATOM 8500 N N . GLU A 1 77 ? -17.581 17.723 -3.941 1.00 0.00 56 GLU A N 7
ATOM 8501 C CA . GLU A 1 77 ? -18.428 17.823 -5.124 1.00 0.00 56 GLU A CA 7
ATOM 8502 C C . GLU A 1 77 ? -18.316 19.198 -5.768 1.00 0.00 56 GLU A C 7
ATOM 8503 O O . GLU A 1 77 ? -18.708 20.204 -5.177 1.00 0.00 56 GLU A O 7
ATOM 8515 N N . ASN A 1 78 ? -17.779 19.235 -6.982 1.00 0.00 57 ASN A N 7
ATOM 8516 C CA . ASN A 1 78 ? -17.631 20.486 -7.716 1.00 0.00 57 ASN A CA 7
ATOM 8517 C C . ASN A 1 78 ? -18.945 20.909 -8.357 1.00 0.00 57 ASN A C 7
ATOM 8518 O O . ASN A 1 78 ? -19.162 20.698 -9.551 1.00 0.00 57 ASN A O 7
ATOM 8529 N N . GLU A 1 79 ? -19.822 21.509 -7.558 1.00 0.00 58 GLU A N 7
ATOM 8530 C CA . GLU A 1 79 ? -21.127 21.944 -8.042 1.00 0.00 58 GLU A CA 7
ATOM 8531 C C . GLU A 1 79 ? -21.898 20.788 -8.662 1.00 0.00 58 GLU A C 7
ATOM 8532 O O . GLU A 1 79 ? -22.536 20.943 -9.704 1.00 0.00 58 GLU A O 7
ATOM 8544 N N . GLY A 1 80 ? -21.837 19.627 -8.017 1.00 0.00 59 GLY A N 7
ATOM 8545 C CA . GLY A 1 80 ? -22.561 18.452 -8.485 1.00 0.00 59 GLY A CA 7
ATOM 8546 C C . GLY A 1 80 ? -21.609 17.412 -9.063 1.00 0.00 59 GLY A C 7
ATOM 8547 O O . GLY A 1 80 ? -21.907 16.219 -9.069 1.00 0.00 59 GLY A O 7
ATOM 8551 N N . ALA A 1 81 ? -20.462 17.875 -9.548 1.00 0.00 60 ALA A N 7
ATOM 8552 C CA . ALA A 1 81 ? -19.456 16.984 -10.116 1.00 0.00 60 ALA A CA 7
ATOM 8553 C C . ALA A 1 81 ? -18.529 16.441 -9.036 1.00 0.00 60 ALA A C 7
ATOM 8554 O O . ALA A 1 81 ? -17.512 17.053 -8.712 1.00 0.00 60 ALA A O 7
ATOM 8561 N N . HIS A 1 82 ? -18.887 15.287 -8.481 1.00 0.00 61 HIS A N 7
ATOM 8562 C CA . HIS A 1 82 ? -18.093 14.665 -7.429 1.00 0.00 61 HIS A CA 7
ATOM 8563 C C . HIS A 1 82 ? -16.651 14.459 -7.874 1.00 0.00 61 HIS A C 7
ATOM 8564 O O . HIS A 1 82 ? -16.392 13.844 -8.908 1.00 0.00 61 HIS A O 7
ATOM 8577 N N . MET A 1 83 ? -15.714 14.977 -7.086 1.00 0.00 62 MET A N 7
ATOM 8578 C CA . MET A 1 83 ? -14.301 14.929 -7.443 1.00 0.00 62 MET A CA 7
ATOM 8579 C C . MET A 1 83 ? -13.483 14.239 -6.359 1.00 0.00 62 MET A C 7
ATOM 8580 O O . MET A 1 83 ? -13.603 14.563 -5.177 1.00 0.00 62 MET A O 7
ATOM 8594 N N . THR A 1 84 ? -12.652 13.286 -6.767 1.00 0.00 63 THR A N 7
ATOM 8595 C CA . THR A 1 84 ? -11.862 12.503 -5.825 1.00 0.00 63 THR A CA 7
ATOM 8596 C C . THR A 1 84 ? -10.427 13.009 -5.754 1.00 0.00 63 THR A C 7
ATOM 8597 O O . THR A 1 84 ? -9.710 13.011 -6.756 1.00 0.00 63 THR A O 7
ATOM 8608 N N . PHE A 1 85 ? -10.013 13.436 -4.567 1.00 0.00 64 PHE A N 7
ATOM 8609 C CA . PHE A 1 85 ? -8.626 13.820 -4.333 1.00 0.00 64 PHE A CA 7
ATOM 8610 C C . PHE A 1 85 ? -7.882 12.744 -3.553 1.00 0.00 64 PHE A C 7
ATOM 8611 O O . PHE A 1 85 ? -8.448 12.100 -2.669 1.00 0.00 64 PHE A O 7
ATOM 8628 N N . VAL A 1 86 ? -6.610 12.553 -3.8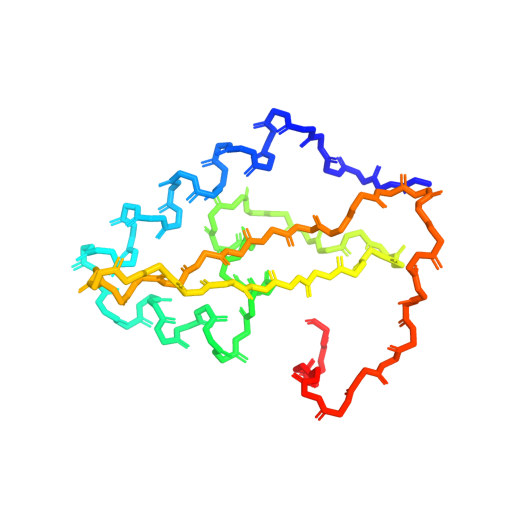84 1.00 0.00 65 VAL A N 7
ATOM 8629 C CA . VAL A 1 86 ? -5.801 11.515 -3.257 1.00 0.00 65 VAL A CA 7
ATOM 8630 C C . VAL A 1 86 ? -4.632 12.116 -2.486 1.00 0.00 65 VAL A C 7
ATOM 8631 O O . VAL A 1 86 ? -3.986 13.053 -2.953 1.00 0.00 65 VAL A O 7
ATOM 8644 N N . LEU A 1 87 ? -4.366 11.571 -1.305 1.00 0.00 66 LEU A N 7
ATOM 8645 C CA . LEU A 1 87 ? -3.231 12.005 -0.499 1.00 0.00 66 LEU A CA 7
ATOM 8646 C C . LEU A 1 87 ? -2.295 10.842 -0.194 1.00 0.00 66 LEU A C 7
ATOM 8647 O O . LEU A 1 87 ? -2.554 10.044 0.707 1.00 0.00 66 LEU A O 7
ATOM 8663 N N . PRO A 1 88 ? -1.206 10.751 -0.950 1.00 0.00 67 PRO A N 7
ATOM 8664 C CA . PRO A 1 88 ? -0.254 9.659 -0.793 1.00 0.00 67 PRO A CA 7
ATOM 8665 C C . PRO A 1 88 ? 0.536 9.799 0.501 1.00 0.00 67 PRO A C 7
ATOM 8666 O O . PRO A 1 88 ? 1.114 8.831 0.995 1.00 0.00 67 PRO A O 7
ATOM 8677 N N . ASP A 1 89 ? 0.557 11.009 1.048 1.00 0.00 68 ASP A N 7
ATOM 8678 C CA . ASP A 1 89 ? 1.172 11.253 2.348 1.00 0.00 68 ASP A CA 7
ATOM 8679 C C . ASP A 1 89 ? 2.612 10.759 2.377 1.00 0.00 68 ASP A C 7
ATOM 8680 O O . ASP A 1 89 ? 2.956 9.864 3.148 1.00 0.00 68 ASP A O 7
ATOM 8689 N N . PRO A 1 90 ? 3.451 11.348 1.532 1.00 0.00 69 PRO A N 7
ATOM 8690 C CA . PRO A 1 90 ? 4.864 10.995 1.485 1.00 0.00 69 PRO A CA 7
ATOM 8691 C C . PRO A 1 90 ? 5.607 11.531 2.702 1.00 0.00 69 PRO A C 7
ATOM 8692 O O . PRO A 1 90 ? 5.144 12.460 3.364 1.00 0.00 69 PRO A O 7
ATOM 8703 N N . ALA A 1 91 ? 6.762 10.940 2.991 1.00 0.00 70 ALA A N 7
ATOM 8704 C CA . ALA A 1 91 ? 7.571 11.357 4.131 1.00 0.00 70 ALA A CA 7
ATOM 8705 C C . ALA A 1 91 ? 7.949 12.830 4.029 1.00 0.00 70 ALA A C 7
ATOM 8706 O O . ALA A 1 91 ? 8.461 13.279 3.003 1.00 0.00 70 ALA A O 7
ATOM 8713 N N . GLY A 1 92 ? 7.694 13.576 5.099 1.00 0.00 71 GLY A N 7
ATOM 8714 C CA . GLY A 1 92 ? 8.004 15.000 5.130 1.00 0.00 71 GLY A CA 7
ATOM 8715 C C . GLY A 1 92 ? 6.746 15.842 4.962 1.00 0.00 71 GLY A C 7
ATOM 8716 O O . GLY A 1 92 ? 6.759 17.049 5.206 1.00 0.00 71 GLY A O 7
ATOM 8720 N N . SER A 1 93 ? 5.661 15.199 4.543 1.00 0.00 72 SER A N 7
ATOM 8721 C CA . SER A 1 93 ? 4.391 15.887 4.348 1.00 0.00 72 SER A CA 7
ATOM 8722 C C . SER A 1 93 ? 3.672 16.101 5.673 1.00 0.00 72 SER A C 7
ATOM 8723 O O . SER A 1 93 ? 2.789 16.952 5.781 1.00 0.00 72 SER A O 7
ATOM 8731 N N . GLY A 1 94 ? 4.054 15.324 6.681 1.00 0.00 73 GLY A N 7
ATOM 8732 C CA . GLY A 1 94 ? 3.509 15.486 8.024 1.00 0.00 73 GLY A CA 7
ATOM 8733 C C . GLY A 1 94 ? 2.184 14.750 8.173 1.00 0.00 73 GLY A C 7
ATOM 8734 O O . GLY A 1 94 ? 2.076 13.798 8.945 1.00 0.00 73 GLY A O 7
ATOM 8738 N N . GLU A 1 95 ? 1.177 15.198 7.430 1.00 0.00 74 GLU A N 7
ATOM 8739 C CA . GLU A 1 95 ? -0.140 14.575 7.470 1.00 0.00 74 GLU A CA 7
ATOM 8740 C C . GLU A 1 95 ? -0.075 13.118 7.031 1.00 0.00 74 GLU A C 7
ATOM 8741 O O . GLU A 1 95 ? 0.467 12.802 5.971 1.00 0.00 74 GLU A O 7
ATOM 8753 N N . LEU A 1 96 ? -0.629 12.233 7.852 1.00 0.00 75 LEU A N 7
ATOM 8754 C CA . LEU A 1 96 ? -0.653 10.808 7.540 1.00 0.00 75 LEU A CA 7
ATOM 8755 C C . LEU A 1 96 ? -2.066 10.339 7.218 1.00 0.00 75 LEU A C 7
ATOM 8756 O O . LEU A 1 96 ? -3.040 11.041 7.488 1.00 0.00 75 LEU A O 7
ATOM 8772 N N . GLY A 1 97 ? -2.171 9.148 6.638 1.00 0.00 76 GLY A N 7
ATOM 8773 C CA . GLY A 1 97 ? -3.466 8.583 6.277 1.00 0.00 76 GLY A CA 7
ATOM 8774 C C . GLY A 1 97 ? -4.335 8.365 7.509 1.00 0.00 76 GLY A C 7
ATOM 8775 O O . GLY A 1 97 ? -3.864 7.873 8.534 1.00 0.00 76 GLY A O 7
ATOM 8779 N N . GLU A 1 98 ? -5.606 8.736 7.403 1.00 0.00 77 GLU A N 7
ATOM 8780 C CA . GLU A 1 98 ? -6.533 8.627 8.523 1.00 0.00 77 GLU A CA 7
ATOM 8781 C C . GLU A 1 98 ? -7.757 7.802 8.148 1.00 0.00 77 GLU A C 7
ATOM 8782 O O . GLU A 1 98 ? -8.852 8.026 8.666 1.00 0.00 77 GLU A O 7
ATOM 8794 N N . GLU A 1 99 ? -7.567 6.846 7.244 1.00 0.00 78 GLU A N 7
ATOM 8795 C CA . GLU A 1 99 ? -8.668 6.028 6.751 1.00 0.00 78 GLU A CA 7
ATOM 8796 C C . GLU A 1 99 ? -8.792 4.734 7.545 1.00 0.00 78 GLU A C 7
ATOM 8797 O O . GLU A 1 99 ? -7.879 3.909 7.554 1.00 0.00 78 GLU A O 7
ATOM 8809 N N . ASP A 1 100 ? -9.927 4.564 8.213 1.00 0.00 79 ASP A N 7
ATOM 8810 C CA . ASP A 1 100 ? -10.181 3.361 8.997 1.00 0.00 79 ASP A CA 7
ATOM 8811 C C . ASP A 1 100 ? -10.822 2.272 8.145 1.00 0.00 79 ASP A C 7
ATOM 8812 O O . ASP A 1 100 ? -10.906 2.397 6.924 1.00 0.00 79 ASP A O 7
ATOM 8821 N N . LEU A 1 101 ? -11.272 1.206 8.797 1.00 0.00 80 LEU A N 7
ATOM 8822 C CA . LEU A 1 101 ? -11.754 0.024 8.092 1.00 0.00 80 LEU A CA 7
ATOM 8823 C C . LEU A 1 101 ? -13.035 0.323 7.325 1.00 0.00 80 LEU A C 7
ATOM 8824 O O . LEU A 1 101 ? -13.373 -0.372 6.367 1.00 0.00 80 LEU A O 7
ATOM 8840 N N . ASN A 1 102 ? -13.746 1.361 7.752 1.00 0.00 81 ASN A N 7
ATOM 8841 C CA . ASN A 1 102 ? -15.009 1.734 7.127 1.00 0.00 81 ASN A CA 7
ATOM 8842 C C . ASN A 1 102 ? -14.807 2.831 6.089 1.00 0.00 81 ASN A C 7
ATOM 8843 O O . ASN A 1 102 ? -15.769 3.335 5.510 1.00 0.00 81 ASN A O 7
ATOM 8854 N N . ARG A 1 103 ? -13.550 3.195 5.858 1.00 0.00 82 ARG A N 7
ATOM 8855 C CA . ARG A 1 103 ? -13.218 4.219 4.873 1.00 0.00 82 ARG A CA 7
ATOM 8856 C C . ARG A 1 103 ? -12.480 3.620 3.683 1.00 0.00 82 ARG A C 7
ATOM 8857 O O . ARG A 1 103 ? -12.149 2.434 3.679 1.00 0.00 82 ARG A O 7
ATOM 8878 N N . VAL A 1 104 ? -12.226 4.445 2.674 1.00 0.00 83 VAL A N 7
ATOM 8879 C CA . VAL A 1 104 ? -11.496 4.008 1.491 1.00 0.00 83 VAL A CA 7
ATOM 8880 C C . VAL A 1 104 ? -10.008 4.308 1.618 1.00 0.00 83 VAL A C 7
ATOM 8881 O O . VAL A 1 104 ? -9.576 5.445 1.423 1.00 0.00 83 VAL A O 7
ATOM 8894 N N . ALA A 1 105 ? -9.228 3.284 1.946 1.00 0.00 84 ALA A N 7
ATOM 8895 C CA . ALA A 1 105 ? -7.778 3.417 2.019 1.00 0.00 84 ALA A CA 7
ATOM 8896 C C . ALA A 1 105 ? -7.121 3.005 0.707 1.00 0.00 84 ALA A C 7
ATOM 8897 O O . ALA A 1 105 ? -5.901 3.085 0.562 1.00 0.00 84 ALA A O 7
ATOM 8904 N N . GLY A 1 106 ? -7.937 2.565 -0.245 1.00 0.00 85 GLY A N 7
ATOM 8905 C CA . GLY A 1 106 ? -7.431 2.088 -1.526 1.00 0.00 85 GLY A CA 7
ATOM 8906 C C . GLY A 1 106 ? -7.206 0.582 -1.503 1.00 0.00 85 GLY A C 7
ATOM 8907 O O . GLY A 1 106 ? -6.614 0.018 -2.423 1.00 0.00 85 GLY A O 7
ATOM 8911 N N . GLY A 1 107 ? -7.681 -0.067 -0.445 1.00 0.00 86 GLY A N 7
ATOM 8912 C CA . GLY A 1 107 ? -7.548 -1.512 -0.309 1.00 0.00 86 GLY A CA 7
ATOM 8913 C C . GLY A 1 107 ? -8.013 -1.981 1.064 1.00 0.00 86 GLY A C 7
ATOM 8914 O O . GLY A 1 107 ? -9.183 -2.116 1.288 1.00 0.00 86 GLY A O 7
ATOM 8919 N N . MET A 1 22 ? 4.222 0.340 -4.323 1.00 0.00 1 MET A N 8
ATOM 8920 C CA . MET A 1 22 ? 3.461 1.495 -3.863 1.00 0.00 1 MET A CA 8
ATOM 8921 C C . MET A 1 22 ? 3.687 2.700 -4.767 1.00 0.00 1 MET A C 8
ATOM 8922 O O . MET A 1 22 ? 4.826 3.070 -5.050 1.00 0.00 1 MET A O 8
ATOM 8936 N N . ASN A 1 23 ? 2.595 3.308 -5.218 1.00 0.00 2 ASN A N 8
ATOM 8937 C CA . ASN A 1 23 ? 2.672 4.460 -6.108 1.00 0.00 2 ASN A CA 8
ATOM 8938 C C . ASN A 1 23 ? 2.922 5.744 -5.328 1.00 0.00 2 ASN A C 8
ATOM 8939 O O . ASN A 1 23 ? 2.703 5.799 -4.118 1.00 0.00 2 ASN A O 8
ATOM 8950 N N . ASN A 1 24 ? 3.382 6.775 -6.028 1.00 0.00 3 ASN A N 8
ATOM 8951 C CA . ASN A 1 24 ? 3.676 8.058 -5.399 1.00 0.00 3 ASN A CA 8
ATOM 8952 C C . ASN A 1 24 ? 3.018 9.205 -6.155 1.00 0.00 3 ASN A C 8
ATOM 8953 O O . ASN A 1 24 ? 3.508 9.636 -7.198 1.00 0.00 3 ASN A O 8
ATOM 8964 N N . TRP A 1 25 ? 1.904 9.695 -5.622 1.00 0.00 4 TRP A N 8
ATOM 8965 C CA . TRP A 1 25 ? 1.177 10.796 -6.244 1.00 0.00 4 TRP A CA 8
ATOM 8966 C C . TRP A 1 25 ? 1.810 12.138 -5.900 1.00 0.00 4 TRP A C 8
ATOM 8967 O O . TRP A 1 25 ? 2.029 12.449 -4.729 1.00 0.00 4 TRP A O 8
ATOM 8988 N N . THR A 1 26 ? 2.102 12.930 -6.926 1.00 0.00 5 THR A N 8
ATOM 8989 C CA . THR A 1 26 ? 2.546 14.304 -6.732 1.00 0.00 5 THR A CA 8
ATOM 8990 C C . THR A 1 26 ? 1.378 15.278 -6.818 1.00 0.00 5 THR A C 8
ATOM 8991 O O . THR A 1 26 ? 0.294 14.922 -7.283 1.00 0.00 5 THR A O 8
ATOM 9002 N N . GLU A 1 27 ? 1.603 16.507 -6.368 1.00 0.00 6 GLU A N 8
ATOM 9003 C CA . GLU A 1 27 ? 0.558 17.523 -6.356 1.00 0.00 6 GLU A CA 8
ATOM 9004 C C . GLU A 1 27 ? 0.038 17.796 -7.763 1.00 0.00 6 GLU A C 8
ATOM 9005 O O . GLU A 1 27 ? -1.161 17.979 -7.966 1.00 0.00 6 GLU A O 8
ATOM 9017 N N . GLU A 1 28 ? 0.949 17.820 -8.730 1.00 0.00 7 GLU A N 8
ATOM 9018 C CA . GLU A 1 28 ? 0.578 18.006 -10.127 1.00 0.00 7 GLU A CA 8
ATOM 9019 C C . GLU A 1 28 ? -0.305 16.866 -10.620 1.00 0.00 7 GLU A C 8
ATOM 9020 O O . GLU A 1 28 ? -1.341 17.096 -11.245 1.00 0.00 7 GLU A O 8
ATOM 9032 N N . GLU A 1 29 ? 0.111 15.638 -10.333 1.00 0.00 8 GLU A N 8
ATOM 9033 C CA . GLU A 1 29 ? -0.617 14.458 -10.784 1.00 0.00 8 GLU A CA 8
ATOM 9034 C C . GLU A 1 29 ? -2.019 14.415 -10.188 1.00 0.00 8 GLU A C 8
ATOM 9035 O O . GLU A 1 29 ? -2.987 14.096 -10.878 1.00 0.00 8 GLU A O 8
ATOM 9047 N N . VAL A 1 30 ? -2.120 14.737 -8.903 1.00 0.00 9 VAL A N 8
ATOM 9048 C CA . VAL A 1 30 ? -3.408 14.764 -8.220 1.00 0.00 9 VAL A CA 8
ATOM 9049 C C . VAL A 1 30 ? -4.337 15.802 -8.837 1.00 0.00 9 VAL A C 8
ATOM 9050 O O . VAL A 1 30 ? -5.506 15.522 -9.102 1.00 0.00 9 VAL A O 8
ATOM 9063 N N . GLN A 1 31 ? -3.810 17.001 -9.063 1.00 0.00 10 GLN A N 8
ATOM 9064 C CA . GLN A 1 31 ? -4.585 18.076 -9.671 1.00 0.00 10 GLN A CA 8
ATOM 9065 C C . GLN A 1 31 ? -5.060 17.692 -11.066 1.00 0.00 10 GLN A C 8
ATOM 9066 O O . GLN A 1 31 ? -6.172 18.031 -11.469 1.00 0.00 10 GLN A O 8
ATOM 9080 N N . LYS A 1 32 ? -4.210 16.982 -11.801 1.00 0.00 11 LYS A N 8
ATOM 9081 C CA . LYS A 1 32 ? -4.587 16.444 -13.102 1.00 0.00 11 LYS A CA 8
ATOM 9082 C C . LYS A 1 32 ? -5.787 15.514 -12.987 1.00 0.00 11 LYS A C 8
ATOM 9083 O O . LYS A 1 32 ? -6.722 15.590 -13.783 1.00 0.00 11 LYS A O 8
ATOM 9102 N N . VAL A 1 33 ? -5.755 14.635 -11.990 1.00 0.00 12 VAL A N 8
ATOM 9103 C CA . VAL A 1 33 ? -6.868 13.730 -11.732 1.00 0.00 12 VAL A CA 8
ATOM 9104 C C . VAL A 1 33 ? -8.131 14.501 -11.368 1.00 0.00 12 VAL A C 8
ATOM 9105 O O . VAL A 1 33 ? -9.218 14.197 -11.860 1.00 0.00 12 VAL A O 8
ATOM 9118 N N . VAL A 1 34 ? -7.981 15.498 -10.503 1.00 0.00 13 VAL A N 8
ATOM 9119 C CA . VAL A 1 34 ? -9.107 16.323 -10.082 1.00 0.00 13 VAL A CA 8
ATOM 9120 C C . VAL A 1 34 ? -9.823 16.932 -11.281 1.00 0.00 13 VAL A C 8
ATOM 9121 O O . VAL A 1 34 ? -11.051 16.902 -11.363 1.00 0.00 13 VAL A O 8
ATOM 9134 N N . ALA A 1 35 ? -9.048 17.484 -12.209 1.00 0.00 14 ALA A N 8
ATOM 9135 C CA . ALA A 1 35 ? -9.608 18.106 -13.403 1.00 0.00 14 ALA A CA 8
ATOM 9136 C C . ALA A 1 35 ? -10.338 17.086 -14.266 1.00 0.00 14 ALA A C 8
ATOM 9137 O O . ALA A 1 35 ? -11.460 17.324 -14.711 1.00 0.00 14 ALA A O 8
ATOM 9144 N N . GLU A 1 36 ? -9.694 15.947 -14.499 1.00 0.00 15 GLU A N 8
ATOM 9145 C CA . GLU A 1 36 ? -10.230 14.935 -15.400 1.00 0.00 15 GLU A CA 8
ATOM 9146 C C . GLU A 1 36 ? -11.437 14.235 -14.787 1.00 0.00 15 GLU A C 8
ATOM 9147 O O . GLU A 1 36 ? -12.498 14.150 -15.405 1.00 0.00 15 GLU A O 8
ATOM 9159 N N . ILE A 1 37 ? -11.268 13.735 -13.568 1.00 0.00 16 ILE A N 8
ATOM 9160 C CA . ILE A 1 37 ? -12.331 13.008 -12.884 1.00 0.00 16 ILE A CA 8
ATOM 9161 C C . ILE A 1 37 ? -13.512 13.920 -12.576 1.00 0.00 16 ILE A C 8
ATOM 9162 O O . ILE A 1 37 ? -14.669 13.523 -12.720 1.00 0.00 16 ILE A O 8
ATOM 9178 N N . GLY A 1 38 ? -13.213 15.144 -12.154 1.00 0.00 17 GLY A N 8
ATOM 9179 C CA . GLY A 1 38 ? -14.249 16.129 -11.866 1.00 0.00 17 GLY A CA 8
ATOM 9180 C C . GLY A 1 38 ? -15.057 16.461 -13.114 1.00 0.00 17 GLY A C 8
ATOM 9181 O O . GLY A 1 38 ? -16.285 16.531 -13.070 1.00 0.00 17 GLY A O 8
ATOM 9185 N N . LYS A 1 39 ? -14.360 16.662 -14.227 1.00 0.00 18 LYS A N 8
ATOM 9186 C CA . LYS A 1 39 ? -15.013 16.934 -15.502 1.00 0.00 18 LYS A CA 8
ATOM 9187 C C . LYS A 1 39 ? -15.924 15.784 -15.910 1.00 0.00 18 LYS A C 8
ATOM 9188 O O . LYS A 1 39 ? -17.067 15.998 -16.316 1.00 0.00 18 LYS A O 8
ATOM 9207 N N . LYS A 1 40 ? -15.413 14.562 -15.798 1.00 0.00 19 LYS A N 8
ATOM 9208 C CA . LYS A 1 40 ? -16.176 13.376 -16.168 1.00 0.00 19 LYS A CA 8
ATOM 9209 C C . LYS A 1 40 ? -17.376 13.184 -15.249 1.00 0.00 19 LYS A C 8
ATOM 9210 O O . LYS A 1 40 ? -18.447 12.769 -15.691 1.00 0.00 19 LYS A O 8
ATOM 9229 N N . ALA A 1 41 ? -17.189 13.488 -13.969 1.00 0.00 20 ALA A N 8
ATOM 9230 C CA . ALA A 1 41 ? -18.273 13.409 -12.998 1.00 0.00 20 ALA A CA 8
ATOM 9231 C C . ALA A 1 41 ? -19.386 14.395 -13.331 1.00 0.00 20 ALA A C 8
ATOM 9232 O O . ALA A 1 41 ? -20.568 14.077 -13.205 1.00 0.00 20 ALA A O 8
ATOM 9239 N N . ALA A 1 42 ? -19.000 15.593 -13.756 1.00 0.00 21 ALA A N 8
ATOM 9240 C CA . ALA A 1 42 ? -19.962 16.600 -14.187 1.00 0.00 21 ALA A CA 8
ATOM 9241 C C . ALA A 1 42 ? -20.641 16.192 -15.487 1.00 0.00 21 ALA A C 8
ATOM 9242 O O . ALA A 1 42 ? -21.844 16.391 -15.659 1.00 0.00 21 ALA A O 8
ATOM 9249 N N . ALA A 1 43 ? -19.864 15.620 -16.401 1.00 0.00 22 ALA A N 8
ATOM 9250 C CA . ALA A 1 43 ? -20.389 15.187 -17.691 1.00 0.00 22 ALA A CA 8
ATOM 9251 C C . ALA A 1 43 ? -21.386 14.048 -17.526 1.00 0.00 22 ALA A C 8
ATOM 9252 O O . ALA A 1 43 ? -22.408 14.000 -18.210 1.00 0.00 22 ALA A O 8
ATOM 9259 N N . ASP A 1 44 ? -21.084 13.132 -16.613 1.00 0.00 23 ASP A N 8
ATOM 9260 C CA . ASP A 1 44 ? -21.932 11.967 -16.386 1.00 0.00 23 ASP A CA 8
ATOM 9261 C C . ASP A 1 44 ? -22.155 11.731 -14.897 1.00 0.00 23 ASP A C 8
ATOM 9262 O O . ASP A 1 44 ? -21.254 11.281 -14.188 1.00 0.00 23 ASP A O 8
ATOM 9271 N N . PRO A 1 45 ? -23.361 12.036 -14.429 1.00 0.00 24 PRO A N 8
ATOM 9272 C CA . PRO A 1 45 ? -23.704 11.859 -13.023 1.00 0.00 24 PRO A CA 8
ATOM 9273 C C . PRO A 1 45 ? -23.396 10.442 -12.555 1.00 0.00 24 PRO A C 8
ATOM 9274 O O . PRO A 1 45 ? -23.036 10.225 -11.399 1.00 0.00 24 PRO A O 8
ATOM 9285 N N . ALA A 1 46 ? -23.542 9.481 -13.461 1.00 0.00 25 ALA A N 8
ATOM 9286 C CA . ALA A 1 46 ? -23.266 8.084 -13.147 1.00 0.00 25 ALA A CA 8
ATOM 9287 C C . ALA A 1 46 ? -21.795 7.875 -12.811 1.00 0.00 25 ALA A C 8
ATOM 9288 O O . ALA A 1 46 ? -21.451 7.025 -11.990 1.00 0.00 25 ALA A O 8
ATOM 9295 N N . PHE A 1 47 ? -20.931 8.655 -13.450 1.00 0.00 26 PHE A N 8
ATOM 9296 C CA . PHE A 1 47 ? -19.502 8.611 -13.164 1.00 0.00 26 PHE A CA 8
ATOM 9297 C C . PHE A 1 47 ? -19.198 9.185 -11.786 1.00 0.00 26 PHE A C 8
ATOM 9298 O O . PHE A 1 47 ? -18.340 8.676 -11.067 1.00 0.00 26 PHE A O 8
ATOM 9315 N N . ARG A 1 48 ? -19.908 10.249 -11.424 1.00 0.00 27 ARG A N 8
ATOM 9316 C CA . ARG A 1 48 ? -19.840 10.790 -10.072 1.00 0.00 27 ARG A CA 8
ATOM 9317 C C . ARG A 1 48 ? -20.256 9.750 -9.041 1.00 0.00 27 ARG A C 8
ATOM 9318 O O . ARG A 1 48 ? -19.624 9.613 -7.993 1.00 0.00 27 ARG A O 8
ATOM 9339 N N . LYS A 1 49 ? -21.325 9.019 -9.342 1.00 0.00 28 LYS A N 8
ATOM 9340 C CA . LYS A 1 49 ? -21.790 7.947 -8.471 1.00 0.00 28 LYS A CA 8
ATOM 9341 C C . LYS A 1 49 ? -20.754 6.834 -8.363 1.00 0.00 28 LYS A C 8
ATOM 9342 O O . LYS A 1 49 ? -20.558 6.258 -7.294 1.00 0.00 28 LYS A O 8
ATOM 9361 N N . LEU A 1 50 ? -20.093 6.539 -9.478 1.00 0.00 29 LEU A N 8
ATOM 9362 C CA . LEU A 1 50 ? -18.972 5.607 -9.478 1.00 0.00 29 LEU A CA 8
ATOM 9363 C C . LEU A 1 50 ? -17.868 6.072 -8.538 1.00 0.00 29 LEU A C 8
ATOM 9364 O O . LEU A 1 50 ? -17.358 5.295 -7.731 1.00 0.00 29 LEU A O 8
ATOM 9380 N N . CYS A 1 51 ? -17.501 7.344 -8.649 1.00 0.00 30 CYS A N 8
ATOM 9381 C CA . CYS A 1 51 ? -16.456 7.917 -7.809 1.00 0.00 30 CYS A CA 8
ATOM 9382 C C . CYS A 1 51 ? -16.860 7.905 -6.340 1.00 0.00 30 CYS A C 8
ATOM 9383 O O . CYS A 1 51 ? -16.026 7.709 -5.457 1.00 0.00 30 CYS A O 8
ATOM 9391 N N . LEU A 1 52 ? -18.148 8.115 -6.085 1.00 0.00 31 LEU A N 8
ATOM 9392 C CA . LEU A 1 52 ? -18.684 8.028 -4.732 1.00 0.00 31 LEU A CA 8
ATOM 9393 C C . LEU A 1 52 ? -18.467 6.642 -4.141 1.00 0.00 31 LEU A C 8
ATOM 9394 O O . LEU A 1 52 ? -17.969 6.503 -3.024 1.00 0.00 31 LEU A O 8
ATOM 9410 N N . ALA A 1 53 ? -18.844 5.616 -4.897 1.00 0.00 32 ALA A N 8
ATOM 9411 C CA . ALA A 1 53 ? -18.662 4.236 -4.462 1.00 0.00 32 ALA A CA 8
ATOM 9412 C C . ALA A 1 53 ? -17.185 3.894 -4.318 1.00 0.00 32 ALA A C 8
ATOM 9413 O O . ALA A 1 53 ? -16.781 3.239 -3.357 1.00 0.00 32 ALA A O 8
ATOM 9420 N N . ASN A 1 54 ? -16.383 4.341 -5.278 1.00 0.00 33 ASN A N 8
ATOM 9421 C CA . ASN A 1 54 ? -14.951 4.065 -5.271 1.00 0.00 33 ASN A CA 8
ATOM 9422 C C . ASN A 1 54 ? -14.193 5.061 -6.139 1.00 0.00 33 ASN A C 8
ATOM 9423 O O . ASN A 1 54 ? -14.138 4.918 -7.361 1.00 0.00 33 ASN A O 8
ATOM 9434 N N . PRO A 1 55 ? -13.611 6.070 -5.501 1.00 0.00 34 PRO A N 8
ATOM 9435 C CA . PRO A 1 55 ? -12.952 7.153 -6.221 1.00 0.00 34 PRO A CA 8
ATOM 9436 C C . PRO A 1 55 ? -11.636 6.689 -6.833 1.00 0.00 34 PRO A C 8
ATOM 9437 O O . PRO A 1 55 ? -11.161 7.260 -7.814 1.00 0.00 34 PRO A O 8
ATOM 9448 N N . THR A 1 56 ? -11.053 5.647 -6.249 1.00 0.00 35 THR A N 8
ATOM 9449 C CA . THR A 1 56 ? -9.796 5.098 -6.741 1.00 0.00 35 THR A CA 8
ATOM 9450 C C . THR A 1 56 ? -10.029 4.164 -7.922 1.00 0.00 35 THR A C 8
ATOM 9451 O O . THR A 1 56 ? -9.134 3.944 -8.738 1.00 0.00 35 THR A O 8
ATOM 9462 N N . GLY A 1 57 ? -11.236 3.615 -8.007 1.00 0.00 36 GLY A N 8
ATOM 9463 C CA . GLY A 1 57 ? -11.635 2.818 -9.160 1.00 0.00 36 GLY A CA 8
ATOM 9464 C C . GLY A 1 57 ? -11.790 3.683 -10.403 1.00 0.00 36 GLY A C 8
ATOM 9465 O O . GLY A 1 57 ? -11.392 3.289 -11.499 1.00 0.00 36 GLY A O 8
ATOM 9469 N N . ALA A 1 58 ? -12.371 4.865 -10.227 1.00 0.00 37 ALA A N 8
ATOM 9470 C CA . ALA A 1 58 ? -12.476 5.837 -11.308 1.00 0.00 37 ALA A CA 8
ATOM 9471 C C . ALA A 1 58 ? -11.100 6.270 -11.796 1.00 0.00 37 ALA A C 8
ATOM 9472 O O . ALA A 1 58 ? -10.858 6.364 -12.999 1.00 0.00 37 ALA A O 8
ATOM 9479 N N . VAL A 1 59 ? -10.200 6.533 -10.854 1.00 0.00 38 VAL A N 8
ATOM 9480 C CA . VAL A 1 59 ? -8.824 6.882 -11.185 1.00 0.00 38 VAL A CA 8
ATOM 9481 C C . VAL A 1 59 ? -8.108 5.719 -11.859 1.00 0.00 38 VAL A C 8
ATOM 9482 O O . VAL A 1 59 ? -7.362 5.909 -12.820 1.00 0.00 38 VAL A O 8
ATOM 9495 N N . LYS A 1 60 ? -8.339 4.514 -11.350 1.00 0.00 39 LYS A N 8
ATOM 9496 C CA . LYS A 1 60 ? -7.791 3.307 -11.959 1.00 0.00 39 LYS A CA 8
ATOM 9497 C C . LYS A 1 60 ? -8.291 3.134 -13.387 1.00 0.00 39 LYS A C 8
ATOM 9498 O O . LYS A 1 60 ? -7.561 2.662 -14.258 1.00 0.00 39 LYS A O 8
ATOM 9517 N N . GLU A 1 61 ? -9.542 3.518 -13.621 1.00 0.00 40 GLU A N 8
ATOM 9518 C CA . GLU A 1 61 ? -10.136 3.428 -14.949 1.00 0.00 40 GLU A CA 8
ATOM 9519 C C . GLU A 1 61 ? -9.498 4.428 -15.906 1.00 0.00 40 GLU A C 8
ATOM 9520 O O . GLU A 1 61 ? -9.252 4.117 -17.071 1.00 0.00 40 GLU A O 8
ATOM 9532 N N . VAL A 1 62 ? -9.233 5.630 -15.406 1.00 0.00 41 VAL A N 8
ATOM 9533 C CA . VAL A 1 62 ? -8.720 6.710 -16.241 1.00 0.00 41 VAL A CA 8
ATOM 9534 C C . VAL A 1 62 ? -7.199 6.669 -16.322 1.00 0.00 41 VAL A C 8
ATOM 9535 O O . VAL A 1 62 ? -6.630 6.494 -17.399 1.00 0.00 41 VAL A O 8
ATOM 9548 N N . SER A 1 63 ? -6.547 6.831 -15.176 1.00 0.00 42 SER A N 8
ATOM 9549 C CA . SER A 1 63 ? -5.094 6.943 -15.132 1.00 0.00 42 SER A CA 8
ATOM 9550 C C . SER A 1 63 ? -4.434 5.571 -15.188 1.00 0.00 42 SER A C 8
ATOM 9551 O O . SER A 1 63 ? -3.366 5.408 -15.779 1.00 0.00 42 SER A O 8
ATOM 9559 N N . GLY A 1 64 ? -5.075 4.586 -14.567 1.00 0.00 43 GLY A N 8
ATOM 9560 C CA . GLY A 1 64 ? -4.546 3.228 -14.537 1.00 0.00 43 GLY A CA 8
ATOM 9561 C C . GLY A 1 64 ? -3.686 2.998 -13.301 1.00 0.00 43 GLY A C 8
ATOM 9562 O O . GLY A 1 64 ? -3.076 1.941 -13.145 1.00 0.00 43 GLY A O 8
ATOM 9566 N N . LYS A 1 65 ? -3.640 3.997 -12.425 1.00 0.00 44 LYS A N 8
ATOM 9567 C CA . LYS A 1 65 ? -2.821 3.923 -11.221 1.00 0.00 44 LYS A CA 8
ATOM 9568 C C . LYS A 1 65 ? -3.649 3.493 -10.017 1.00 0.00 44 LYS A C 8
ATOM 9569 O O . LYS A 1 65 ? -4.810 3.880 -9.880 1.00 0.00 44 LYS A O 8
ATOM 9588 N N . ASP A 1 66 ? -3.046 2.691 -9.146 1.00 0.00 45 ASP A N 8
ATOM 9589 C CA . ASP A 1 66 ? -3.733 2.191 -7.961 1.00 0.00 45 ASP A CA 8
ATOM 9590 C C . ASP A 1 66 ? -3.432 3.057 -6.745 1.00 0.00 45 ASP A C 8
ATOM 9591 O O . ASP A 1 66 ? -2.425 3.762 -6.706 1.00 0.00 45 ASP A O 8
ATOM 9600 N N . LEU A 1 67 ? -4.314 2.998 -5.751 1.00 0.00 46 LEU A N 8
ATOM 9601 C CA . LEU A 1 67 ? -4.094 3.699 -4.491 1.00 0.00 46 LEU A CA 8
ATOM 9602 C C . LEU A 1 67 ? -2.884 3.139 -3.753 1.00 0.00 46 LEU A C 8
ATOM 9603 O O . LEU A 1 67 ? -2.827 1.948 -3.449 1.00 0.00 46 LEU A O 8
ATOM 9619 N N . PRO A 1 68 ? -1.918 4.007 -3.469 1.00 0.00 47 PRO A N 8
ATOM 9620 C CA . PRO A 1 68 ? -0.736 3.615 -2.712 1.00 0.00 47 PRO A CA 8
ATOM 9621 C C . PRO A 1 68 ? -1.120 2.956 -1.393 1.00 0.00 47 PRO A C 8
ATOM 9622 O O . PRO A 1 68 ? -1.986 3.448 -0.671 1.00 0.00 47 PRO A O 8
ATOM 9633 N N . GLN A 1 69 ? -0.470 1.839 -1.085 1.00 0.00 48 GLN A N 8
ATOM 9634 C CA . GLN A 1 69 ? -0.770 1.087 0.127 1.00 0.00 48 GLN A CA 8
ATOM 9635 C C . GLN A 1 69 ? -0.430 1.893 1.374 1.00 0.00 48 GLN A C 8
ATOM 9636 O O . GLN A 1 69 ? 0.732 2.225 1.612 1.00 0.00 48 GLN A O 8
ATOM 9650 N N . GLY A 1 70 ? -1.449 2.205 2.167 1.00 0.00 49 GLY A N 8
ATOM 9651 C CA . GLY A 1 70 ? -1.252 2.928 3.418 1.00 0.00 49 GLY A CA 8
ATOM 9652 C C . GLY A 1 70 ? -1.697 4.379 3.291 1.00 0.00 49 GLY A C 8
ATOM 9653 O O . GLY A 1 70 ? -1.784 5.101 4.285 1.00 0.00 49 GLY A O 8
ATOM 9657 N N . LEU A 1 71 ? -1.978 4.802 2.064 1.00 0.00 50 LEU A N 8
ATOM 9658 C CA . LEU A 1 71 ? -2.398 6.174 1.803 1.00 0.00 50 LEU A CA 8
ATOM 9659 C C . LEU A 1 71 ? -3.916 6.295 1.802 1.00 0.00 50 LEU A C 8
ATOM 9660 O O . LEU A 1 71 ? -4.601 5.634 1.023 1.00 0.00 50 LEU A O 8
ATOM 9676 N N . LYS A 1 72 ? -4.436 7.144 2.681 1.00 0.00 51 LYS A N 8
ATOM 9677 C CA . LYS A 1 72 ? -5.874 7.368 2.772 1.00 0.00 51 LYS A CA 8
ATOM 9678 C C . LYS A 1 72 ? -6.399 8.084 1.535 1.00 0.00 51 LYS A C 8
ATOM 9679 O O . LYS A 1 72 ? -5.693 8.886 0.923 1.00 0.00 51 LYS A O 8
ATOM 9698 N N . VAL A 1 73 ? -7.643 7.791 1.171 1.00 0.00 52 VAL A N 8
ATOM 9699 C CA . VAL A 1 73 ? -8.305 8.489 0.075 1.00 0.00 52 VAL A CA 8
ATOM 9700 C C . VAL A 1 73 ? -9.660 9.033 0.507 1.00 0.00 52 VAL A C 8
ATOM 9701 O O . VAL A 1 73 ? -10.385 8.389 1.266 1.00 0.00 52 VAL A O 8
ATOM 9714 N N . ARG A 1 74 ? -9.997 10.223 0.021 1.00 0.00 53 ARG A N 8
ATOM 9715 C CA . ARG A 1 74 ? -11.230 10.891 0.419 1.00 0.00 53 ARG A CA 8
ATOM 9716 C C . ARG A 1 74 ? -12.018 11.361 -0.798 1.00 0.00 53 ARG A C 8
ATOM 9717 O O . ARG A 1 74 ? -11.472 12.011 -1.690 1.00 0.00 53 ARG A O 8
ATOM 9738 N N . PHE A 1 75 ? -13.305 11.029 -0.828 1.00 0.00 54 PHE A N 8
ATOM 9739 C CA . PHE A 1 75 ? -14.192 11.496 -1.887 1.00 0.00 54 PHE A CA 8
ATOM 9740 C C . PHE A 1 75 ? -14.779 12.860 -1.551 1.00 0.00 54 PHE A C 8
ATOM 9741 O O . PHE A 1 75 ? -15.483 13.016 -0.553 1.00 0.00 54 PHE A O 8
ATOM 9758 N N . VAL A 1 76 ? -14.486 13.848 -2.391 1.00 0.00 55 VAL A N 8
ATOM 9759 C CA . VAL A 1 76 ? -15.099 15.166 -2.268 1.00 0.00 55 VAL A CA 8
ATOM 9760 C C . VAL A 1 76 ? -15.818 15.560 -3.550 1.00 0.00 55 VAL A C 8
ATOM 9761 O O . VAL A 1 76 ? -15.322 15.320 -4.651 1.00 0.00 55 VAL A O 8
ATOM 9774 N N . GLU A 1 77 ? -16.991 16.168 -3.402 1.00 0.00 56 GLU A N 8
ATOM 9775 C CA . GLU A 1 77 ? -17.760 16.638 -4.548 1.00 0.00 56 GLU A CA 8
ATOM 9776 C C . GLU A 1 77 ? -18.303 18.041 -4.309 1.00 0.00 56 GLU A C 8
ATOM 9777 O O . GLU A 1 77 ? -18.465 18.468 -3.165 1.00 0.00 56 GLU A O 8
ATOM 9789 N N . ASN A 1 78 ? -18.581 18.756 -5.394 1.00 0.00 57 ASN A N 8
ATOM 9790 C CA . ASN A 1 78 ? -19.015 20.144 -5.306 1.00 0.00 57 ASN A CA 8
ATOM 9791 C C . ASN A 1 78 ? -20.248 20.392 -6.165 1.00 0.00 57 ASN A C 8
ATOM 9792 O O . ASN A 1 78 ? -20.602 19.571 -7.012 1.00 0.00 57 ASN A O 8
ATOM 9803 N N . GLU A 1 79 ? -20.899 21.529 -5.944 1.00 0.00 58 GLU A N 8
ATOM 9804 C CA . GLU A 1 79 ? -22.084 21.895 -6.710 1.00 0.00 58 GLU A CA 8
ATOM 9805 C C . GLU A 1 79 ? -21.801 21.871 -8.207 1.00 0.00 58 GLU A C 8
ATOM 9806 O O . GLU A 1 79 ? -20.816 22.445 -8.671 1.00 0.00 58 GLU A O 8
ATOM 9818 N N . GLY A 1 80 ? -22.671 21.205 -8.959 1.00 0.00 59 GLY A N 8
ATOM 9819 C CA . GLY A 1 80 ? -22.483 21.052 -10.396 1.00 0.00 59 GLY A CA 8
ATOM 9820 C C . GLY A 1 80 ? -21.957 19.665 -10.739 1.00 0.00 59 GLY A C 8
ATOM 9821 O O . GLY A 1 80 ? -21.427 19.443 -11.828 1.00 0.00 59 GLY A O 8
ATOM 9825 N N . ALA A 1 81 ? -22.108 18.733 -9.804 1.00 0.00 60 ALA A N 8
ATOM 9826 C CA . ALA A 1 81 ? -21.660 17.361 -10.010 1.00 0.00 60 ALA A CA 8
ATOM 9827 C C . ALA A 1 81 ? -20.152 17.300 -10.221 1.00 0.00 60 ALA A C 8
ATOM 9828 O O . ALA A 1 81 ? -19.654 16.456 -10.966 1.00 0.00 60 ALA A O 8
ATOM 9835 N N . HIS A 1 82 ? -19.430 18.199 -9.562 1.00 0.00 61 HIS A N 8
ATOM 9836 C CA . HIS A 1 82 ? -17.974 18.213 -9.629 1.00 0.00 61 HIS A CA 8
ATOM 9837 C C . HIS A 1 82 ? -17.367 17.283 -8.587 1.00 0.00 61 HIS A C 8
ATOM 9838 O O . HIS A 1 82 ? -17.913 17.114 -7.497 1.00 0.00 61 HIS A O 8
ATOM 9851 N N . MET A 1 83 ? -16.231 16.681 -8.928 1.00 0.00 62 MET A N 8
ATOM 9852 C CA . MET A 1 83 ? -15.577 15.723 -8.045 1.00 0.00 62 MET A CA 8
ATOM 9853 C C . MET A 1 83 ? -14.106 16.065 -7.853 1.00 0.00 62 MET A C 8
ATOM 9854 O O . MET A 1 83 ? -13.388 16.327 -8.818 1.00 0.00 62 MET A O 8
ATOM 9868 N N . THR A 1 84 ? -13.662 16.063 -6.601 1.00 0.00 63 THR A N 8
ATOM 9869 C CA . THR A 1 84 ? -12.255 16.281 -6.286 1.00 0.00 63 THR A CA 8
ATOM 9870 C C . THR A 1 84 ? -11.631 15.040 -5.660 1.00 0.00 63 THR A C 8
ATOM 9871 O O . THR A 1 84 ? -12.107 14.542 -4.640 1.00 0.00 63 THR A O 8
ATOM 9882 N N . PHE A 1 85 ? -10.563 14.546 -6.278 1.00 0.00 64 PHE A N 8
ATOM 9883 C CA . PHE A 1 85 ? -9.845 13.389 -5.757 1.00 0.00 64 PHE A CA 8
ATOM 9884 C C . PHE A 1 85 ? -8.835 13.801 -4.694 1.00 0.00 64 PHE A C 8
ATOM 9885 O O . PHE A 1 85 ? -7.828 14.442 -4.994 1.00 0.00 64 PHE A O 8
ATOM 9902 N N . VAL A 1 86 ? -9.110 13.428 -3.448 1.00 0.00 65 VAL A N 8
ATOM 9903 C CA . VAL A 1 86 ? -8.294 13.861 -2.321 1.00 0.00 65 VAL A CA 8
ATOM 9904 C C . VAL A 1 86 ? -7.557 12.685 -1.691 1.00 0.00 65 VAL A C 8
ATOM 9905 O O . VAL A 1 86 ? -8.119 11.601 -1.534 1.00 0.00 65 VAL A O 8
ATOM 9918 N N . LEU A 1 87 ? -6.298 12.907 -1.331 1.00 0.00 66 LEU A N 8
ATOM 9919 C CA . LEU A 1 87 ? -5.485 11.867 -0.712 1.00 0.00 66 LEU A CA 8
ATOM 9920 C C . LEU A 1 87 ? -4.893 12.343 0.609 1.00 0.00 66 LEU A C 8
ATOM 9921 O O . LEU A 1 87 ? -3.759 12.822 0.656 1.00 0.00 66 LEU A O 8
ATOM 9937 N N . PRO A 1 88 ? -5.667 12.211 1.681 1.00 0.00 67 PRO A N 8
ATOM 9938 C CA . PRO A 1 88 ? -5.191 12.546 3.016 1.00 0.00 67 PRO A CA 8
ATOM 9939 C C . PRO A 1 88 ? -3.937 11.756 3.369 1.00 0.00 67 PRO A C 8
ATOM 9940 O O . PRO A 1 88 ? -3.733 10.646 2.878 1.00 0.00 67 PRO A O 8
ATOM 9951 N N . ASP A 1 89 ? -3.100 12.334 4.223 1.00 0.00 68 ASP A N 8
ATOM 9952 C CA . ASP A 1 89 ? -1.821 11.726 4.573 1.00 0.00 68 ASP A CA 8
ATOM 9953 C C . ASP A 1 89 ? -2.017 10.352 5.201 1.00 0.00 68 ASP A C 8
ATOM 9954 O O . ASP A 1 89 ? -3.033 10.095 5.848 1.00 0.00 68 ASP A O 8
ATOM 9963 N N . PRO A 1 90 ? -1.041 9.474 5.007 1.00 0.00 69 PRO A N 8
ATOM 9964 C CA . PRO A 1 90 ? -1.089 8.135 5.583 1.00 0.00 69 PRO A CA 8
ATOM 9965 C C . PRO A 1 90 ? -1.242 8.192 7.097 1.00 0.00 69 PRO A C 8
ATOM 9966 O O . PRO A 1 90 ? -1.743 7.253 7.717 1.00 0.00 69 PRO A O 8
ATOM 9977 N N . ALA A 1 91 ? -0.806 9.298 7.690 1.00 0.00 70 ALA A N 8
ATOM 9978 C CA . ALA A 1 91 ? -0.817 9.447 9.141 1.00 0.00 70 ALA A CA 8
ATOM 9979 C C . ALA A 1 91 ? -2.212 9.784 9.649 1.00 0.00 70 ALA A C 8
ATOM 9980 O O . ALA A 1 91 ? -2.420 9.960 10.849 1.00 0.00 70 ALA A O 8
ATOM 9987 N N . GLY A 1 92 ? -3.167 9.872 8.729 1.00 0.00 71 GLY A N 8
ATOM 9988 C CA . GLY A 1 92 ? -4.564 10.076 9.091 1.00 0.00 71 GLY A CA 8
ATOM 9989 C C . GLY A 1 92 ? -5.227 8.763 9.487 1.00 0.00 71 GLY A C 8
ATOM 9990 O O . GLY A 1 92 ? -4.550 7.781 9.791 1.00 0.00 71 GLY A O 8
ATOM 9994 N N . SER A 1 93 ? -6.556 8.753 9.483 1.00 0.00 72 SER A N 8
ATOM 9995 C CA . SER A 1 93 ? -7.314 7.574 9.890 1.00 0.00 72 SER A CA 8
ATOM 9996 C C . SER A 1 93 ? -7.088 6.414 8.929 1.00 0.00 72 SER A C 8
ATOM 9997 O O . SER A 1 93 ? -6.841 6.619 7.741 1.00 0.00 72 SER A O 8
ATOM 10005 N N . GLY A 1 94 ? -7.173 5.195 9.451 1.00 0.00 73 GLY A N 8
ATOM 10006 C CA . GLY A 1 94 ? -6.885 4.003 8.664 1.00 0.00 73 GLY A CA 8
ATOM 10007 C C . GLY A 1 94 ? -5.454 3.530 8.885 1.00 0.00 73 GLY A C 8
ATOM 10008 O O . GLY A 1 94 ? -5.091 2.417 8.504 1.00 0.00 73 GLY A O 8
ATOM 10012 N N . GLU A 1 95 ? -4.643 4.381 9.504 1.00 0.00 74 GLU A N 8
ATOM 10013 C CA . GLU A 1 95 ? -3.263 4.033 9.820 1.00 0.00 74 GLU A CA 8
ATOM 10014 C C . GLU A 1 95 ? -3.198 2.817 10.735 1.00 0.00 74 GLU A C 8
ATOM 10015 O O . GLU A 1 95 ? -2.464 1.865 10.466 1.00 0.00 74 GLU A O 8
ATOM 10027 N N . LEU A 1 96 ? -3.969 2.853 11.816 1.00 0.00 75 LEU A N 8
ATOM 10028 C CA . LEU A 1 96 ? -3.964 1.774 12.798 1.00 0.00 75 LEU A CA 8
ATOM 10029 C C . LEU A 1 96 ? -4.973 0.694 12.433 1.00 0.00 75 LEU A C 8
ATOM 10030 O O . LEU A 1 96 ? -4.984 -0.384 13.025 1.00 0.00 75 LEU A O 8
ATOM 10046 N N . GLY A 1 97 ? -5.823 0.991 11.455 1.00 0.00 76 GLY A N 8
ATOM 10047 C CA . GLY A 1 97 ? -6.800 0.023 10.969 1.00 0.00 76 GLY A CA 8
ATOM 10048 C C . GLY A 1 97 ? -6.282 -0.713 9.740 1.00 0.00 76 GLY A C 8
ATOM 10049 O O . GLY A 1 97 ? -5.075 -0.773 9.502 1.00 0.00 76 GLY A O 8
ATOM 10053 N N . GLU A 1 98 ? -7.201 -1.273 8.961 1.00 0.00 77 GLU A N 8
ATOM 10054 C CA . GLU A 1 98 ? -6.843 -1.953 7.721 1.00 0.00 77 GLU A CA 8
ATOM 10055 C C . GLU A 1 98 ? -7.606 -1.374 6.536 1.00 0.00 77 GLU A C 8
ATOM 10056 O O . GLU A 1 98 ? -8.798 -1.081 6.636 1.00 0.00 77 GLU A O 8
ATOM 10068 N N . GLU A 1 99 ? -6.913 -1.212 5.415 1.00 0.00 78 GLU A N 8
ATOM 10069 C CA . GLU A 1 99 ? -7.528 -0.682 4.203 1.00 0.00 78 GLU A CA 8
ATOM 10070 C C . GLU A 1 99 ? -8.221 -1.783 3.411 1.00 0.00 78 GLU A C 8
ATOM 10071 O O . GLU A 1 99 ? -9.106 -1.513 2.600 1.00 0.00 78 GLU A O 8
ATOM 10083 N N . ASP A 1 100 ? -7.814 -3.024 3.653 1.00 0.00 79 ASP A N 8
ATOM 10084 C CA . ASP A 1 100 ? -8.410 -4.171 2.976 1.00 0.00 79 ASP A CA 8
ATOM 10085 C C . ASP A 1 100 ? -9.860 -4.368 3.400 1.00 0.00 79 ASP A C 8
ATOM 10086 O O . ASP A 1 100 ? -10.649 -4.979 2.680 1.00 0.00 79 ASP A O 8
ATOM 10095 N N . LEU A 1 101 ? -10.205 -3.844 4.572 1.00 0.00 80 LEU A N 8
ATOM 10096 C CA . LEU A 1 101 ? -11.548 -4.005 5.116 1.00 0.00 80 LEU A CA 8
ATOM 10097 C C . LEU A 1 101 ? -12.495 -2.944 4.569 1.00 0.00 80 LEU A C 8
ATOM 10098 O O . LEU A 1 101 ? -13.697 -2.977 4.830 1.00 0.00 80 LEU A O 8
ATOM 10114 N N . ASN A 1 102 ? -11.945 -2.004 3.808 1.00 0.00 81 ASN A N 8
ATOM 10115 C CA . ASN A 1 102 ? -12.742 -0.939 3.211 1.00 0.00 81 ASN A CA 8
ATOM 10116 C C . ASN A 1 102 ? -13.196 -1.313 1.805 1.00 0.00 81 ASN A C 8
ATOM 10117 O O . ASN A 1 102 ? -12.560 -2.123 1.133 1.00 0.00 81 ASN A O 8
ATOM 10128 N N . ARG A 1 103 ? -14.300 -0.717 1.369 1.00 0.00 82 ARG A N 8
ATOM 10129 C CA . ARG A 1 103 ? -14.830 -0.969 0.034 1.00 0.00 82 ARG A CA 8
ATOM 10130 C C . ARG A 1 103 ? -13.968 -0.307 -1.035 1.00 0.00 82 ARG A C 8
ATOM 10131 O O . ARG A 1 103 ? -13.887 -0.787 -2.165 1.00 0.00 82 ARG A O 8
ATOM 10152 N N . VAL A 1 104 ? -13.327 0.798 -0.670 1.00 0.00 83 VAL A N 8
ATOM 10153 C CA . VAL A 1 104 ? -12.475 1.531 -1.599 1.00 0.00 83 VAL A CA 8
ATOM 10154 C C . VAL A 1 104 ? -11.045 1.007 -1.565 1.00 0.00 83 VAL A C 8
ATOM 10155 O O . VAL A 1 104 ? -10.361 1.108 -0.545 1.00 0.00 83 VAL A O 8
ATOM 10168 N N . ALA A 1 105 ? -10.598 0.448 -2.683 1.00 0.00 84 ALA A N 8
ATOM 10169 C CA . ALA A 1 105 ? -9.242 -0.078 -2.789 1.00 0.00 84 ALA A CA 8
ATOM 10170 C C . ALA A 1 105 ? -8.948 -1.069 -1.670 1.00 0.00 84 ALA A C 8
ATOM 10171 O O . ALA A 1 105 ? -7.885 -1.019 -1.049 1.00 0.00 84 ALA A O 8
ATOM 10178 N N . GLY A 1 106 ? -9.893 -1.966 -1.416 1.00 0.00 85 GLY A N 8
ATOM 10179 C CA . GLY A 1 106 ? -9.712 -3.006 -0.410 1.00 0.00 85 GLY A CA 8
ATOM 10180 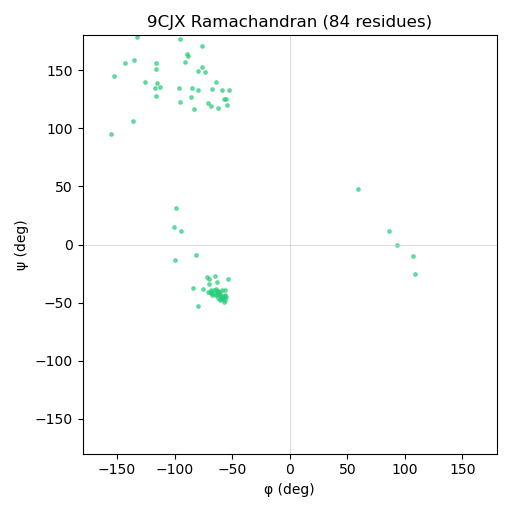C C . GLY A 1 106 ? -9.683 -4.390 -1.047 1.00 0.00 85 GLY A C 8
ATOM 10181 O O . GLY A 1 106 ? -9.378 -4.532 -2.231 1.00 0.00 85 GLY A O 8
ATOM 10185 N N . GLY A 1 107 ? -10.002 -5.406 -0.254 1.00 0.00 86 GLY A N 8
ATOM 10186 C CA . GLY A 1 107 ? -10.039 -6.779 -0.745 1.00 0.00 86 GLY A CA 8
ATOM 10187 C C . GLY A 1 107 ? -9.533 -7.755 0.309 1.00 0.00 86 GLY A C 8
ATOM 10188 O O . GLY A 1 107 ? -10.258 -8.107 1.198 1.00 0.00 86 GLY A O 8
ATOM 10193 N N . MET A 1 22 ? 5.207 8.035 -0.837 1.00 0.00 1 MET A N 9
ATOM 10194 C CA . MET A 1 22 ? 3.994 7.980 -1.645 1.00 0.00 1 MET A CA 9
ATOM 10195 C C . MET A 1 22 ? 4.257 8.456 -3.068 1.00 0.00 1 MET A C 9
ATOM 10196 O O . MET A 1 22 ? 3.894 9.573 -3.436 1.00 0.00 1 MET A O 9
ATOM 10210 N N . ASN A 1 23 ? 4.891 7.601 -3.864 1.00 0.00 2 ASN A N 9
ATOM 10211 C CA . ASN A 1 23 ? 5.288 7.967 -5.218 1.00 0.00 2 ASN A CA 9
ATOM 10212 C C . ASN A 1 23 ? 4.091 7.970 -6.162 1.00 0.00 2 ASN A C 9
ATOM 10213 O O . ASN A 1 23 ? 4.183 8.443 -7.294 1.00 0.00 2 ASN A O 9
ATOM 10224 N N . ASN A 1 24 ? 2.969 7.438 -5.686 1.00 0.00 3 ASN A N 9
ATOM 10225 C CA . ASN A 1 24 ? 1.740 7.419 -6.469 1.00 0.00 3 ASN A CA 9
ATOM 10226 C C . ASN A 1 24 ? 0.927 8.688 -6.250 1.00 0.00 3 ASN A C 9
ATOM 10227 O O . ASN A 1 24 ? -0.119 8.882 -6.869 1.00 0.00 3 ASN A O 9
ATOM 10238 N N . TRP A 1 25 ? 1.415 9.551 -5.365 1.00 0.00 4 TRP A N 9
ATOM 10239 C CA . TRP A 1 25 ? 0.717 10.789 -5.038 1.00 0.00 4 TRP A CA 9
ATOM 10240 C C . TRP A 1 25 ? 1.524 12.006 -5.473 1.00 0.00 4 TRP A C 9
ATOM 10241 O O . TRP A 1 25 ? 2.308 12.553 -4.697 1.00 0.00 4 TRP A O 9
ATOM 10262 N N . THR A 1 26 ? 1.327 12.426 -6.717 1.00 0.00 5 THR A N 9
ATOM 10263 C CA . THR A 1 26 ? 2.003 13.606 -7.244 1.00 0.00 5 THR A CA 9
ATOM 10264 C C . THR A 1 26 ? 1.001 14.635 -7.752 1.00 0.00 5 THR A C 9
ATOM 10265 O O . THR A 1 26 ? -0.084 14.283 -8.216 1.00 0.00 5 THR A O 9
ATOM 10276 N N . GLU A 1 27 ? 1.370 15.908 -7.662 1.00 0.00 6 GLU A N 9
ATOM 10277 C CA . GLU A 1 27 ? 0.487 16.993 -8.069 1.00 0.00 6 GLU A CA 9
ATOM 10278 C C . GLU A 1 27 ? 0.068 16.845 -9.526 1.00 0.00 6 GLU A C 9
ATOM 10279 O O . GLU A 1 27 ? -1.100 17.034 -9.869 1.00 0.00 6 GLU A O 9
ATOM 10291 N N . GLU A 1 28 ? 1.027 16.507 -10.380 1.00 0.00 7 GLU A N 9
ATOM 10292 C CA . GLU A 1 28 ? 0.764 16.349 -11.806 1.00 0.00 7 GLU A CA 9
ATOM 10293 C C . GLU A 1 28 ? -0.356 15.346 -12.051 1.00 0.00 7 GLU A C 9
ATOM 10294 O O . GLU A 1 28 ? -1.314 15.634 -12.770 1.00 0.00 7 GLU A O 9
ATOM 10306 N N . GLU A 1 29 ? -0.232 14.168 -11.449 1.00 0.00 8 GLU A N 9
ATOM 10307 C CA . GLU A 1 29 ? -1.180 13.085 -11.681 1.00 0.00 8 GLU A CA 9
ATOM 10308 C C . GLU A 1 29 ? -2.535 13.397 -11.061 1.00 0.00 8 GLU A C 9
ATOM 10309 O O . GLU A 1 29 ? -3.576 13.024 -11.601 1.00 0.00 8 GLU A O 9
ATOM 10321 N N . VAL A 1 30 ? -2.515 14.085 -9.924 1.00 0.00 9 VAL A N 9
ATOM 10322 C CA . VAL A 1 30 ? -3.742 14.556 -9.293 1.00 0.00 9 VAL A CA 9
ATOM 10323 C C . VAL A 1 30 ? -4.521 15.477 -10.222 1.00 0.00 9 VAL A C 9
ATOM 10324 O O . VAL A 1 30 ? -5.736 15.343 -10.372 1.00 0.00 9 VAL A O 9
ATOM 10337 N N . GLN A 1 31 ? -3.815 16.415 -10.845 1.00 0.00 10 GLN A N 9
ATOM 10338 C CA . GLN A 1 31 ? -4.436 17.352 -11.774 1.00 0.00 10 GLN A CA 9
ATOM 10339 C C . GLN A 1 31 ? -5.059 16.624 -12.958 1.00 0.00 10 GLN A C 9
ATOM 10340 O O . GLN A 1 31 ? -6.144 16.980 -13.417 1.00 0.00 10 GLN A O 9
ATOM 10354 N N . LYS A 1 32 ? -4.366 15.602 -13.447 1.00 0.00 11 LYS A N 9
ATOM 10355 C CA . LYS A 1 32 ? -4.867 14.797 -14.555 1.00 0.00 11 LYS A CA 9
ATOM 10356 C C . LYS A 1 32 ? -6.205 14.156 -14.209 1.00 0.00 11 LYS A C 9
ATOM 10357 O O . LYS A 1 32 ? -7.150 14.205 -14.997 1.00 0.00 11 LYS A O 9
ATOM 10376 N N . VAL A 1 33 ? -6.279 13.555 -13.027 1.00 0.00 12 VAL A N 9
ATOM 10377 C CA . VAL A 1 33 ? -7.479 12.846 -12.602 1.00 0.00 12 VAL A CA 9
ATOM 10378 C C . VAL A 1 33 ? -8.649 13.804 -12.415 1.00 0.00 12 VAL A C 9
ATOM 10379 O O . VAL A 1 33 ? -9.748 13.562 -12.915 1.00 0.00 12 VAL A O 9
ATOM 10392 N N . VAL A 1 34 ? -8.406 14.893 -11.694 1.00 0.00 13 VAL A N 9
ATOM 10393 C CA . VAL A 1 34 ? -9.446 15.877 -11.418 1.00 0.00 13 VAL A CA 9
ATOM 10394 C C . VAL A 1 34 ? -10.031 16.436 -12.709 1.00 0.00 13 VAL A C 9
ATOM 10395 O O . VAL A 1 34 ? -11.246 16.578 -12.839 1.00 0.00 13 VAL A O 9
ATOM 10408 N N . ALA A 1 35 ? -9.158 16.755 -13.658 1.00 0.00 14 ALA A N 9
ATOM 10409 C CA . ALA A 1 35 ? -9.585 17.317 -14.934 1.00 0.00 14 ALA A CA 9
ATOM 10410 C C . ALA A 1 35 ? -10.501 16.356 -15.681 1.00 0.00 14 ALA A C 9
ATOM 10411 O O . ALA A 1 35 ? -11.594 16.729 -16.106 1.00 0.00 14 ALA A O 9
ATOM 10418 N N . GLU A 1 36 ? -10.046 15.118 -15.840 1.00 0.00 15 GLU A N 9
ATOM 10419 C CA . GLU A 1 36 ? -10.749 14.145 -16.668 1.00 0.00 15 GLU A CA 9
ATOM 10420 C C . GLU A 1 36 ? -11.987 13.610 -15.959 1.00 0.00 15 GLU A C 9
ATOM 10421 O O . GLU A 1 36 ? -13.063 13.520 -16.550 1.00 0.00 15 GLU A O 9
ATOM 10433 N N . ILE A 1 37 ? -11.827 13.256 -14.688 1.00 0.00 16 ILE A N 9
ATOM 10434 C CA . ILE A 1 37 ? -12.922 12.695 -13.906 1.00 0.00 16 ILE A CA 9
ATOM 10435 C C . ILE A 1 37 ? -13.961 13.758 -13.569 1.00 0.00 16 ILE A C 9
ATOM 10436 O O . ILE A 1 37 ? -15.164 13.504 -13.628 1.00 0.00 16 ILE A O 9
ATOM 10452 N N . GLY A 1 38 ? -13.488 14.949 -13.217 1.00 0.00 17 GLY A N 9
ATOM 10453 C CA . GLY A 1 38 ? -14.373 16.077 -12.957 1.00 0.00 17 GLY A CA 9
ATOM 10454 C C . GLY A 1 38 ? -15.182 16.441 -14.196 1.00 0.00 17 GLY A C 9
ATOM 10455 O O . GLY A 1 38 ? -16.374 16.732 -14.107 1.00 0.00 17 GLY A O 9
ATOM 10459 N N . LYS A 1 39 ? -14.525 16.422 -15.351 1.00 0.00 18 LYS A N 9
ATOM 10460 C CA . LYS A 1 39 ? -15.206 16.637 -16.622 1.00 0.00 18 LYS A CA 9
ATOM 10461 C C . LYS A 1 39 ? -16.386 15.689 -16.783 1.00 0.00 18 LYS A C 9
ATOM 10462 O O . LYS A 1 39 ? -17.506 16.119 -17.060 1.00 0.00 18 LYS A O 9
ATOM 10481 N N . LYS A 1 40 ? -16.130 14.398 -16.605 1.00 0.00 19 LYS A N 9
ATOM 10482 C CA . LYS A 1 40 ? -17.164 13.382 -16.769 1.00 0.00 19 LYS A CA 9
ATOM 10483 C C . LYS A 1 40 ? -18.254 13.532 -15.716 1.00 0.00 19 LYS A C 9
ATOM 10484 O O . LYS A 1 40 ? -19.437 13.346 -16.003 1.00 0.00 19 LYS A O 9
ATOM 10503 N N . ALA A 1 41 ? -17.850 13.868 -14.496 1.00 0.00 20 ALA A N 9
ATOM 10504 C CA . ALA A 1 41 ? -18.792 14.034 -13.396 1.00 0.00 20 ALA A CA 9
ATOM 10505 C C . ALA A 1 41 ? -19.658 15.271 -13.592 1.00 0.00 20 ALA A C 9
ATOM 10506 O O . ALA A 1 41 ? -20.812 15.307 -13.166 1.00 0.00 20 ALA A O 9
ATOM 10513 N N . ALA A 1 42 ? -19.094 16.285 -14.240 1.00 0.00 21 ALA A N 9
ATOM 10514 C CA . ALA A 1 42 ? -19.850 17.478 -14.603 1.00 0.00 21 ALA A CA 9
ATOM 10515 C C . ALA A 1 42 ? -20.861 17.177 -15.701 1.00 0.00 21 ALA A C 9
ATOM 10516 O O . ALA A 1 42 ? -21.991 17.663 -15.668 1.00 0.00 21 ALA A O 9
ATOM 10523 N N . ALA A 1 43 ? -20.448 16.371 -16.674 1.00 0.00 22 ALA A N 9
ATOM 10524 C CA . ALA A 1 43 ? -21.334 15.959 -17.756 1.00 0.00 22 ALA A CA 9
ATOM 10525 C C . ALA A 1 43 ? -22.425 15.025 -17.248 1.00 0.00 22 ALA A C 9
ATOM 10526 O O . ALA A 1 43 ? -23.577 15.111 -17.673 1.00 0.00 22 ALA A O 9
ATOM 10533 N N . ASP A 1 44 ? -22.055 14.132 -16.337 1.00 0.00 23 ASP A N 9
ATOM 10534 C CA . ASP A 1 44 ? -22.994 13.160 -15.791 1.00 0.00 23 ASP A CA 9
ATOM 10535 C C . ASP A 1 44 ? -22.847 13.039 -14.279 1.00 0.00 23 ASP A C 9
ATOM 10536 O O . ASP A 1 44 ? -21.851 12.513 -13.784 1.00 0.00 23 ASP A O 9
ATOM 10545 N N . PRO A 1 45 ? -23.843 13.532 -13.551 1.00 0.00 24 PRO A N 9
ATOM 10546 C CA . PRO A 1 45 ? -23.782 13.570 -12.095 1.00 0.00 24 PRO A CA 9
ATOM 10547 C C . PRO A 1 45 ? -23.931 12.175 -11.501 1.00 0.00 24 PRO A C 9
ATOM 10548 O O . PRO A 1 45 ? -23.699 11.969 -10.310 1.00 0.00 24 PRO A O 9
ATOM 10559 N N . ALA A 1 46 ? -24.321 11.220 -12.338 1.00 0.00 25 ALA A N 9
ATOM 10560 C CA . ALA A 1 46 ? -24.402 9.824 -11.924 1.00 0.00 25 ALA A CA 9
ATOM 10561 C C . ALA A 1 46 ? -23.049 9.134 -12.042 1.00 0.00 25 ALA A C 9
ATOM 10562 O O . ALA A 1 46 ? -22.853 8.039 -11.516 1.00 0.00 25 ALA A O 9
ATOM 10569 N N . PHE A 1 47 ? -22.120 9.782 -12.736 1.00 0.00 26 PHE A N 9
ATOM 10570 C CA . PHE A 1 47 ? -20.776 9.242 -12.906 1.00 0.00 26 PHE A CA 9
ATOM 10571 C C . PHE A 1 47 ? -20.018 9.227 -11.585 1.00 0.00 26 PHE A C 9
ATOM 10572 O O . PHE A 1 47 ? -19.307 8.271 -11.277 1.00 0.00 26 PHE A O 9
ATOM 10589 N N . ARG A 1 48 ? -20.172 10.294 -10.807 1.00 0.00 27 ARG A N 9
ATOM 10590 C CA . ARG A 1 48 ? -19.436 10.444 -9.559 1.00 0.00 27 ARG A CA 9
ATOM 10591 C C . ARG A 1 48 ? -19.842 9.378 -8.548 1.00 0.00 27 ARG A C 9
ATOM 10592 O O . ARG A 1 48 ? -19.100 9.083 -7.611 1.00 0.00 27 ARG A O 9
ATOM 10613 N N . LYS A 1 49 ? -21.022 8.801 -8.746 1.00 0.00 28 LYS A N 9
ATOM 10614 C CA . LYS A 1 49 ? -21.489 7.705 -7.905 1.00 0.00 28 LYS A CA 9
ATOM 10615 C C . LYS A 1 49 ? -20.577 6.491 -8.028 1.00 0.00 28 LYS A C 9
ATOM 10616 O O . LYS A 1 49 ? -20.374 5.755 -7.061 1.00 0.00 28 LYS A O 9
ATOM 10635 N N . LEU A 1 50 ? -20.029 6.286 -9.219 1.00 0.00 29 LEU A N 9
ATOM 10636 C CA . LEU A 1 50 ? -19.063 5.217 -9.445 1.00 0.00 29 LEU A CA 9
ATOM 10637 C C . LEU A 1 50 ? -17.699 5.577 -8.871 1.00 0.00 29 LEU A C 9
ATOM 10638 O O . LEU A 1 50 ? -16.976 4.712 -8.376 1.00 0.00 29 LEU A O 9
ATOM 10654 N N . CYS A 1 51 ? -17.353 6.858 -8.940 1.00 0.00 30 CYS A N 9
ATOM 10655 C CA . CYS A 1 51 ? -16.131 7.356 -8.319 1.00 0.00 30 CYS A CA 9
ATOM 10656 C C . CYS A 1 51 ? -16.202 7.247 -6.802 1.00 0.00 30 CYS A C 9
ATOM 10657 O O . CYS A 1 51 ? -15.193 7.000 -6.141 1.00 0.00 30 CYS A O 9
ATOM 10665 N N . LEU A 1 52 ? -17.398 7.433 -6.255 1.00 0.00 31 LEU A N 9
ATOM 10666 C CA . LEU A 1 52 ? -17.630 7.221 -4.831 1.00 0.00 31 LEU A CA 9
ATOM 10667 C C . LEU A 1 52 ? -17.513 5.746 -4.468 1.00 0.00 31 LEU A C 9
ATOM 10668 O O . LEU A 1 52 ? -16.904 5.393 -3.458 1.00 0.00 31 LEU A O 9
ATOM 10684 N N . ALA A 1 53 ? -18.099 4.889 -5.297 1.00 0.00 32 ALA A N 9
ATOM 10685 C CA . ALA A 1 53 ? -18.036 3.449 -5.079 1.00 0.00 32 ALA A CA 9
ATOM 10686 C C . ALA A 1 53 ? -16.595 2.956 -5.063 1.00 0.00 32 ALA A C 9
ATOM 10687 O O . ALA A 1 53 ? -16.230 2.102 -4.256 1.00 0.00 32 ALA A O 9
ATOM 10694 N N . ASN A 1 54 ? -15.778 3.501 -5.959 1.00 0.00 33 ASN A N 9
ATOM 10695 C CA . ASN A 1 54 ? -14.369 3.134 -6.034 1.00 0.00 33 ASN A CA 9
ATOM 10696 C C . ASN A 1 54 ? -13.500 4.346 -6.344 1.00 0.00 33 ASN A C 9
ATOM 10697 O O . ASN A 1 54 ? -13.178 4.612 -7.502 1.00 0.00 33 ASN A O 9
ATOM 10708 N N . PRO A 1 55 ? -13.122 5.078 -5.301 1.00 0.00 34 PRO A N 9
ATOM 10709 C CA . PRO A 1 55 ? -12.306 6.276 -5.462 1.00 0.00 34 PRO A CA 9
ATOM 10710 C C . PRO A 1 55 ? -11.017 5.967 -6.214 1.00 0.00 34 PRO A C 9
ATOM 10711 O O . PRO A 1 55 ? -10.579 6.747 -7.060 1.00 0.00 34 PRO A O 9
ATOM 10722 N N . THR A 1 56 ? -10.415 4.824 -5.902 1.00 0.00 35 THR A N 9
ATOM 10723 C CA . THR A 1 56 ? -9.133 4.450 -6.485 1.00 0.00 35 THR A CA 9
ATOM 10724 C C . THR A 1 56 ? -9.285 4.071 -7.953 1.00 0.00 35 THR A C 9
ATOM 10725 O O . THR A 1 56 ? -8.348 4.205 -8.739 1.00 0.00 35 THR A O 9
ATOM 10736 N N . GLY A 1 57 ? -10.472 3.594 -8.316 1.00 0.00 36 GLY A N 9
ATOM 10737 C CA . GLY A 1 57 ? -10.777 3.274 -9.705 1.00 0.00 36 GLY A CA 9
ATOM 10738 C C . GLY A 1 57 ? -10.840 4.533 -10.559 1.00 0.00 36 GLY A C 9
ATOM 10739 O O . GLY A 1 57 ? -10.365 4.549 -11.695 1.00 0.00 36 GLY A O 9
ATOM 10743 N N . ALA A 1 58 ? -11.429 5.588 -10.007 1.00 0.00 37 ALA A N 9
ATOM 10744 C CA . ALA A 1 58 ? -11.489 6.876 -10.689 1.00 0.00 37 ALA A CA 9
ATOM 10745 C C . ALA A 1 58 ? -10.094 7.425 -10.955 1.00 0.00 37 ALA A C 9
ATOM 10746 O O . ALA A 1 58 ? -9.837 8.010 -12.007 1.00 0.00 37 ALA A O 9
ATOM 10753 N N . VAL A 1 59 ? -9.195 7.233 -9.995 1.00 0.00 38 VAL A N 9
ATOM 10754 C CA . VAL A 1 59 ? -7.815 7.682 -10.137 1.00 0.00 38 VAL A CA 9
ATOM 10755 C C . VAL A 1 59 ? -7.048 6.805 -11.118 1.00 0.00 38 VAL A C 9
ATOM 10756 O O . VAL A 1 59 ? -6.347 7.307 -11.997 1.00 0.00 38 VAL A O 9
ATOM 10769 N N . LYS A 1 60 ? -7.187 5.493 -10.965 1.00 0.00 39 LYS A N 9
ATOM 10770 C CA . LYS A 1 60 ? -6.520 4.543 -11.848 1.00 0.00 39 LYS A CA 9
ATOM 10771 C C . LYS A 1 60 ? -7.028 4.669 -13.278 1.00 0.00 39 LYS A C 9
ATOM 10772 O O . LYS A 1 60 ? -6.298 4.404 -14.232 1.00 0.00 39 LYS A O 9
ATOM 10791 N N . GLU A 1 61 ? -8.285 5.077 -13.420 1.00 0.00 40 GLU A N 9
ATOM 10792 C CA . GLU A 1 61 ? -8.876 5.295 -14.735 1.00 0.00 40 GLU A CA 9
ATOM 10793 C C . GLU A 1 61 ? -8.022 6.238 -15.572 1.00 0.00 40 GLU A C 9
ATOM 10794 O O . GLU A 1 61 ? -7.873 6.049 -16.780 1.00 0.00 40 GLU A O 9
ATOM 10806 N N . VAL A 1 62 ? -7.462 7.253 -14.924 1.00 0.00 41 VAL A N 9
ATOM 10807 C CA . VAL A 1 62 ? -6.775 8.328 -15.631 1.00 0.00 41 VAL A CA 9
ATOM 10808 C C . VAL A 1 62 ? -5.269 8.256 -15.413 1.00 0.00 41 VAL A C 9
ATOM 10809 O O . VAL A 1 62 ? -4.498 8.160 -16.369 1.00 0.00 41 VAL A O 9
ATOM 10822 N N . SER A 1 63 ? -4.856 8.304 -14.152 1.00 0.00 42 SER A N 9
ATOM 10823 C CA . SER A 1 63 ? -3.439 8.354 -13.811 1.00 0.00 42 SER A CA 9
ATOM 10824 C C . SER A 1 63 ? -2.847 6.953 -13.714 1.00 0.00 42 SER A C 9
ATOM 10825 O O . SER A 1 63 ? -1.674 6.742 -14.022 1.00 0.00 42 SER A O 9
ATOM 10833 N N . GLY A 1 64 ? -3.665 5.999 -13.285 1.00 0.00 43 GLY A N 9
ATOM 10834 C CA . GLY A 1 64 ? -3.197 4.639 -13.047 1.00 0.00 43 GLY A CA 9
ATOM 10835 C C . GLY A 1 64 ? -2.639 4.485 -11.638 1.00 0.00 43 GLY A C 9
ATOM 10836 O O . GLY A 1 64 ? -2.042 3.463 -11.305 1.00 0.00 43 GLY A O 9
ATOM 10840 N N . LYS A 1 65 ? -2.837 5.510 -10.815 1.00 0.00 44 LYS A N 9
ATOM 10841 C CA . LYS A 1 65 ? -2.292 5.521 -9.463 1.00 0.00 44 LYS A CA 9
ATOM 10842 C C . LYS A 1 65 ? -3.350 5.131 -8.439 1.00 0.00 44 LYS A C 9
ATOM 10843 O O . LYS A 1 65 ? -4.548 5.183 -8.719 1.00 0.00 44 LYS A O 9
ATOM 10862 N N . ASP A 1 66 ? -2.901 4.739 -7.251 1.00 0.00 45 ASP A N 9
ATOM 10863 C CA . ASP A 1 66 ? -3.810 4.420 -6.157 1.00 0.00 45 ASP A CA 9
ATOM 10864 C C . ASP A 1 66 ? -3.969 5.602 -5.209 1.00 0.00 45 ASP A C 9
ATOM 10865 O O . ASP A 1 66 ? -3.441 6.685 -5.459 1.00 0.00 45 ASP A O 9
ATOM 10874 N N . LEU A 1 67 ? -4.702 5.388 -4.122 1.00 0.00 46 LEU A N 9
ATOM 10875 C CA . LEU A 1 67 ? -4.818 6.388 -3.068 1.00 0.00 46 LEU A CA 9
ATOM 10876 C C . LEU A 1 67 ? -4.147 5.918 -1.784 1.00 0.00 46 LEU A C 9
ATOM 10877 O O . LEU A 1 67 ? -4.701 5.103 -1.045 1.00 0.00 46 LEU A O 9
ATOM 10893 N N . PRO A 1 68 ? -2.950 6.433 -1.524 1.00 0.00 47 PRO A N 9
ATOM 10894 C CA . PRO A 1 68 ? -2.225 6.109 -0.301 1.00 0.00 47 PRO A CA 9
ATOM 10895 C C . PRO A 1 68 ? -3.066 6.405 0.933 1.00 0.00 47 PRO A C 9
ATOM 10896 O O . PRO A 1 68 ? -3.824 7.375 0.962 1.00 0.00 47 PRO A O 9
ATOM 10907 N N . GLN A 1 69 ? -2.929 5.564 1.953 1.00 0.00 48 GLN A N 9
ATOM 10908 C CA . GLN A 1 69 ? -3.689 5.724 3.186 1.00 0.00 48 GLN A CA 9
ATOM 10909 C C . GLN A 1 69 ? -3.501 7.116 3.773 1.00 0.00 48 GLN A C 9
ATOM 10910 O O . GLN A 1 69 ? -2.374 7.555 4.006 1.00 0.00 48 GLN A O 9
ATOM 10924 N N . GLY A 1 70 ? -4.609 7.808 4.012 1.00 0.00 49 GLY A N 9
ATOM 10925 C CA . GLY A 1 70 ? -4.565 9.200 4.446 1.00 0.00 49 GLY A CA 9
ATOM 10926 C C . GLY A 1 70 ? -5.098 10.132 3.365 1.00 0.00 49 GLY A C 9
ATOM 10927 O O . GLY A 1 70 ? -5.375 11.302 3.624 1.00 0.00 49 GLY A O 9
ATOM 10931 N N . LEU A 1 71 ? -5.238 9.605 2.154 1.00 0.00 50 LEU A N 9
ATOM 10932 C CA . LEU A 1 71 ? -5.753 10.385 1.035 1.00 0.00 50 LEU A CA 9
ATOM 10933 C C . LEU A 1 71 ? -7.123 9.882 0.597 1.00 0.00 50 LEU A C 9
ATOM 10934 O O . LEU A 1 71 ? -7.252 8.771 0.083 1.00 0.00 50 LEU A O 9
ATOM 10950 N N . LYS A 1 72 ? -8.143 10.707 0.802 1.00 0.00 51 LYS A N 9
ATOM 10951 C CA . LYS A 1 72 ? -9.482 10.408 0.309 1.00 0.00 51 LYS A CA 9
ATOM 10952 C C . LYS A 1 72 ? -9.960 11.475 -0.667 1.00 0.00 51 LYS A C 9
ATOM 10953 O O . LYS A 1 72 ? -9.289 12.485 -0.875 1.00 0.00 51 LYS A O 9
ATOM 10972 N N . VAL A 1 73 ? -11.125 11.244 -1.265 1.00 0.00 52 VAL A N 9
ATOM 10973 C CA . VAL A 1 73 ? -11.654 12.142 -2.284 1.00 0.00 52 VAL A CA 9
ATOM 10974 C C . VAL A 1 73 ? -12.966 12.773 -1.835 1.00 0.00 52 VAL A C 9
ATOM 10975 O O . VAL A 1 73 ? -13.618 12.284 -0.912 1.00 0.00 52 VAL A O 9
ATOM 10988 N N . ARG A 1 74 ? -13.350 13.861 -2.494 1.00 0.00 53 ARG A N 9
ATOM 10989 C CA . ARG A 1 74 ? -14.611 14.530 -2.199 1.00 0.00 53 ARG A CA 9
ATOM 10990 C C . ARG A 1 74 ? -15.346 14.908 -3.479 1.00 0.00 53 ARG A C 9
ATOM 10991 O O . ARG A 1 74 ? -14.801 14.792 -4.577 1.00 0.00 53 ARG A O 9
ATOM 11012 N N . PHE A 1 75 ? -16.587 15.361 -3.332 1.00 0.00 54 PHE A N 9
ATOM 11013 C CA . PHE A 1 75 ? -17.403 15.747 -4.476 1.00 0.00 54 PHE A CA 9
ATOM 11014 C C . PHE A 1 75 ? -18.134 17.058 -4.213 1.00 0.00 54 PHE A C 9
ATOM 11015 O O . PHE A 1 75 ? -18.647 17.285 -3.119 1.00 0.00 54 PHE A O 9
ATOM 11032 N N . VAL A 1 76 ? -18.178 17.917 -5.226 1.00 0.00 55 VAL A N 9
ATOM 11033 C CA . VAL A 1 76 ? -18.882 19.190 -5.120 1.00 0.00 55 VAL A CA 9
ATOM 11034 C C . VAL A 1 76 ? -19.971 19.307 -6.179 1.00 0.00 55 VAL A C 9
ATOM 11035 O O . VAL A 1 76 ? -19.728 19.075 -7.362 1.00 0.00 55 VAL A O 9
ATOM 11048 N N . GLU A 1 77 ? -21.175 19.668 -5.745 1.00 0.00 56 GLU A N 9
ATOM 11049 C CA . GLU A 1 77 ? -22.303 19.821 -6.655 1.00 0.00 56 GLU A CA 9
ATOM 11050 C C . GLU A 1 77 ? -22.493 21.277 -7.058 1.00 0.00 56 GLU A C 9
ATOM 11051 O O . GLU A 1 77 ? -22.785 22.130 -6.219 1.00 0.00 56 GLU A O 9
ATOM 11063 N N . ASN A 1 78 ? -22.327 21.556 -8.346 1.00 0.00 57 ASN A N 9
ATOM 11064 C CA . ASN A 1 78 ? -22.547 22.897 -8.874 1.00 0.00 57 ASN A CA 9
ATOM 11065 C C . ASN A 1 78 ? -23.922 23.018 -9.516 1.00 0.00 57 ASN A C 9
ATOM 11066 O O . ASN A 1 78 ? -24.478 22.035 -10.006 1.00 0.00 57 ASN A O 9
ATOM 11077 N N . GLU A 1 79 ? -24.467 24.230 -9.512 1.00 0.00 58 GLU A N 9
ATOM 11078 C CA . GLU A 1 79 ? -25.783 24.481 -10.090 1.00 0.00 58 GLU A CA 9
ATOM 11079 C C . GLU A 1 79 ? -25.856 23.981 -11.528 1.00 0.00 58 GLU A C 9
ATOM 11080 O O . GLU A 1 79 ? -25.006 24.313 -12.355 1.00 0.00 58 GLU A O 9
ATOM 11092 N N . GLY A 1 80 ? -26.877 23.183 -11.819 1.00 0.00 59 GLY A N 9
ATOM 11093 C CA . GLY A 1 80 ? -27.020 22.571 -13.136 1.00 0.00 59 GLY A CA 9
ATOM 11094 C C . GLY A 1 80 ? -26.630 21.099 -13.105 1.00 0.00 59 GLY A C 9
ATOM 11095 O O . GLY A 1 80 ? -26.397 20.487 -14.148 1.00 0.00 59 GLY A O 9
ATOM 11099 N N . ALA A 1 81 ? -26.562 20.536 -11.904 1.00 0.00 60 ALA A N 9
ATOM 11100 C CA . ALA A 1 81 ? -26.173 19.141 -11.734 1.00 0.00 60 ALA A CA 9
ATOM 11101 C C . ALA A 1 81 ? -24.803 18.872 -12.344 1.00 0.00 60 ALA A C 9
ATOM 11102 O O . ALA A 1 81 ? -24.638 17.947 -13.139 1.00 0.00 60 ALA A O 9
ATOM 11109 N N . HIS A 1 82 ? -23.824 19.687 -11.968 1.00 0.00 61 HIS A N 9
ATOM 11110 C CA . HIS A 1 82 ? -22.455 19.509 -12.439 1.00 0.00 61 HIS A CA 9
ATOM 11111 C C . HIS A 1 82 ? -21.519 19.147 -11.293 1.00 0.00 61 HIS A C 9
ATOM 11112 O O . HIS A 1 82 ? -21.132 20.007 -10.502 1.00 0.00 61 HIS A O 9
ATOM 11125 N N . MET A 1 83 ? -21.159 17.872 -11.209 1.00 0.00 62 MET A N 9
ATOM 11126 C CA . MET A 1 83 ? -20.368 17.370 -10.093 1.00 0.00 62 MET A CA 9
ATOM 11127 C C . MET A 1 83 ? -18.877 17.521 -10.363 1.00 0.00 62 MET A C 9
ATOM 11128 O O . MET A 1 83 ? -18.401 17.222 -11.460 1.00 0.00 62 MET A O 9
ATOM 11142 N N . THR A 1 84 ? -18.142 17.985 -9.359 1.00 0.00 63 THR A N 9
ATOM 11143 C CA . THR A 1 84 ? -16.699 18.157 -9.480 1.00 0.00 63 THR A CA 9
ATOM 11144 C C . THR A 1 84 ? -15.949 17.146 -8.623 1.00 0.00 63 THR A C 9
ATOM 11145 O O . THR A 1 84 ? -16.197 17.030 -7.423 1.00 0.00 63 THR A O 9
ATOM 11156 N N . PHE A 1 85 ? -15.032 16.415 -9.246 1.00 0.00 64 PHE A N 9
ATOM 11157 C CA . PHE A 1 85 ? -14.185 15.470 -8.526 1.00 0.00 64 PHE A CA 9
ATOM 11158 C C . PHE A 1 85 ? -13.062 16.188 -7.788 1.00 0.00 64 PHE A C 9
ATOM 11159 O O . PHE A 1 85 ? -12.292 16.938 -8.389 1.00 0.00 64 PHE A O 9
ATOM 11176 N N . VAL A 1 86 ? -12.974 15.952 -6.484 1.00 0.00 65 VAL A N 9
ATOM 11177 C CA . VAL A 1 86 ? -11.963 16.601 -5.656 1.00 0.00 65 VAL A CA 9
ATOM 11178 C C . VAL A 1 86 ? -10.908 15.604 -5.193 1.00 0.00 65 VAL A C 9
ATOM 11179 O O . VAL A 1 86 ? -11.208 14.668 -4.451 1.00 0.00 65 VAL A O 9
ATOM 11192 N N . LEU A 1 87 ? -9.672 15.811 -5.634 1.00 0.00 66 LEU A N 9
ATOM 11193 C CA . LEU A 1 87 ? -8.549 15.003 -5.172 1.00 0.00 66 LEU A CA 9
ATOM 11194 C C . LEU A 1 87 ? -7.430 15.879 -4.624 1.00 0.00 66 LEU A C 9
ATOM 11195 O O . LEU A 1 87 ? -6.760 16.589 -5.374 1.00 0.00 66 LEU A O 9
ATOM 11211 N N . PRO A 1 88 ? -7.232 15.824 -3.311 1.00 0.00 67 PRO A N 9
ATOM 11212 C CA . PRO A 1 88 ? -6.226 16.647 -2.653 1.00 0.00 67 PRO A CA 9
ATOM 11213 C C . PRO A 1 88 ? -4.844 16.412 -3.250 1.00 0.00 67 PRO A C 9
ATOM 11214 O O . PRO A 1 88 ? -4.483 15.282 -3.578 1.00 0.00 67 PRO A O 9
ATOM 11225 N N . ASP A 1 89 ? -4.073 17.485 -3.387 1.00 0.00 68 ASP A N 9
ATOM 11226 C CA . ASP A 1 89 ? -2.700 17.387 -3.869 1.00 0.00 68 ASP A CA 9
ATOM 11227 C C . ASP A 1 89 ? -1.743 17.041 -2.736 1.00 0.00 68 ASP A C 9
ATOM 11228 O O . ASP A 1 89 ? -2.101 17.123 -1.561 1.00 0.00 68 ASP A O 9
ATOM 11237 N N . PRO A 1 90 ? -0.523 16.655 -3.096 1.00 0.00 69 PRO A N 9
ATOM 11238 C CA . PRO A 1 90 ? 0.472 16.245 -2.113 1.00 0.00 69 PRO A CA 9
ATOM 11239 C C . PRO A 1 90 ? 0.656 17.309 -1.038 1.00 0.00 69 PRO A C 9
ATOM 11240 O O . PRO A 1 90 ? 0.800 18.492 -1.341 1.00 0.00 69 PRO A O 9
ATOM 11251 N N . ALA A 1 91 ? 0.647 16.879 0.219 1.00 0.00 70 ALA A N 9
ATOM 11252 C CA . ALA A 1 91 ? 0.775 17.799 1.344 1.00 0.00 70 ALA A CA 9
ATOM 11253 C C . ALA A 1 91 ? 2.164 18.422 1.391 1.00 0.00 70 ALA A C 9
ATOM 11254 O O . ALA A 1 91 ? 3.153 17.785 1.026 1.00 0.00 70 ALA A O 9
ATOM 11261 N N . GLY A 1 92 ? 2.233 19.669 1.843 1.00 0.00 71 GLY A N 9
ATOM 11262 C CA . GLY A 1 92 ? 3.502 20.383 1.932 1.00 0.00 71 GLY A CA 9
ATOM 11263 C C . GLY A 1 92 ? 4.127 20.223 3.312 1.00 0.00 71 GLY A C 9
ATOM 11264 O O . GLY A 1 92 ? 3.698 19.384 4.105 1.00 0.00 71 GLY A O 9
ATOM 11268 N N . SER A 1 93 ? 5.144 21.031 3.593 1.00 0.00 72 SER A N 9
ATOM 11269 C CA . SER A 1 93 ? 5.866 20.943 4.856 1.00 0.00 72 SER A CA 9
ATOM 11270 C C . SER A 1 93 ? 4.996 21.400 6.021 1.00 0.00 72 SER A C 9
ATOM 11271 O O . SER A 1 93 ? 4.496 22.525 6.032 1.00 0.00 72 SER A O 9
ATOM 11279 N N . GLY A 1 94 ? 4.818 20.519 6.999 1.00 0.00 73 GLY A N 9
ATOM 11280 C CA . GLY A 1 94 ? 4.024 20.836 8.180 1.00 0.00 73 GLY A CA 9
ATOM 11281 C C . GLY A 1 94 ? 2.558 20.483 7.970 1.00 0.00 73 GLY A C 9
ATOM 11282 O O . GLY A 1 94 ? 1.731 20.660 8.865 1.00 0.00 73 GLY A O 9
ATOM 11286 N N . GLU A 1 95 ? 2.240 19.983 6.780 1.00 0.00 74 GLU A N 9
ATOM 11287 C CA . GLU A 1 95 ? 0.866 19.633 6.438 1.00 0.00 74 GLU A CA 9
ATOM 11288 C C . GLU A 1 95 ? 0.652 18.126 6.494 1.00 0.00 74 GLU A C 9
ATOM 11289 O O . GLU A 1 95 ? 1.406 17.359 5.896 1.00 0.00 74 GLU A O 9
ATOM 11301 N N . LEU A 1 96 ? -0.381 17.707 7.218 1.00 0.00 75 LEU A N 9
ATOM 11302 C CA . LEU A 1 96 ? -0.668 16.288 7.394 1.00 0.00 75 LEU A CA 9
ATOM 11303 C C . LEU A 1 96 ? -1.953 15.893 6.677 1.00 0.00 75 LEU A C 9
ATOM 11304 O O . LEU A 1 96 ? -2.804 16.738 6.398 1.00 0.00 75 LEU A O 9
ATOM 11320 N N . GLY A 1 97 ? -2.088 14.605 6.383 1.00 0.00 76 GLY A N 9
ATOM 11321 C CA . GLY A 1 97 ? -3.305 14.082 5.773 1.00 0.00 76 GLY A CA 9
ATOM 11322 C C . GLY A 1 97 ? -4.293 13.609 6.832 1.00 0.00 76 GLY A C 9
ATOM 11323 O O . GLY A 1 97 ? -4.237 14.042 7.983 1.00 0.00 76 GLY A O 9
ATOM 11327 N N . GLU A 1 98 ? -5.196 12.718 6.437 1.00 0.00 77 GLU A N 9
ATOM 11328 C CA . GLU A 1 98 ? -6.197 12.185 7.352 1.00 0.00 77 GLU A CA 9
ATOM 11329 C C . GLU A 1 98 ? -5.544 11.430 8.503 1.00 0.00 77 GLU A C 9
ATOM 11330 O O . GLU A 1 98 ? -4.762 10.505 8.286 1.00 0.00 77 GLU A O 9
ATOM 11342 N N . GLU A 1 99 ? -5.871 11.830 9.726 1.00 0.00 78 GLU A N 9
ATOM 11343 C CA . GLU A 1 99 ? -5.251 11.252 10.913 1.00 0.00 78 GLU A CA 9
ATOM 11344 C C . GLU A 1 99 ? -6.046 10.058 11.424 1.00 0.00 78 GLU A C 9
ATOM 11345 O O . GLU A 1 99 ? -5.586 9.318 12.294 1.00 0.00 78 GLU A O 9
ATOM 11357 N N . ASP A 1 100 ? -7.244 9.874 10.879 1.00 0.00 79 ASP A N 9
ATOM 11358 C CA . ASP A 1 100 ? -8.097 8.755 11.263 1.00 0.00 79 ASP A CA 9
ATOM 11359 C C . ASP A 1 100 ? -7.514 7.431 10.787 1.00 0.00 79 ASP A C 9
ATOM 11360 O O . ASP A 1 100 ? -6.790 7.381 9.793 1.00 0.00 79 ASP A O 9
ATOM 11369 N N . LEU A 1 101 ? -7.834 6.358 11.503 1.00 0.00 80 LEU A N 9
ATOM 11370 C CA . LEU A 1 101 ? -7.340 5.031 11.157 1.00 0.00 80 LEU A CA 9
ATOM 11371 C C . LEU A 1 101 ? -8.242 4.357 10.132 1.00 0.00 80 LEU A C 9
ATOM 11372 O O . LEU A 1 101 ? -7.940 3.266 9.647 1.00 0.00 80 LEU A O 9
ATOM 11388 N N . ASN A 1 102 ? -9.350 5.013 9.805 1.00 0.00 81 ASN A N 9
ATOM 11389 C CA . ASN A 1 102 ? -10.279 4.498 8.806 1.00 0.00 81 ASN A CA 9
ATOM 11390 C C . ASN A 1 102 ? -9.593 4.314 7.458 1.00 0.00 81 ASN A C 9
ATOM 11391 O O . ASN A 1 102 ? -8.981 5.243 6.931 1.00 0.00 81 ASN A O 9
ATOM 11402 N N . ARG A 1 103 ? -9.700 3.111 6.905 1.00 0.00 82 ARG A N 9
ATOM 11403 C CA . ARG A 1 103 ? -9.031 2.783 5.651 1.00 0.00 82 ARG A CA 9
ATOM 11404 C C . ARG A 1 103 ? -9.674 3.511 4.477 1.00 0.00 82 ARG A C 9
ATOM 11405 O O . ARG A 1 103 ? -10.898 3.626 4.400 1.00 0.00 82 ARG A O 9
ATOM 11426 N N . VAL A 1 104 ? -8.842 4.001 3.564 1.00 0.00 83 VAL A N 9
ATOM 11427 C CA . VAL A 1 104 ? -9.329 4.700 2.380 1.00 0.00 83 VAL A CA 9
ATOM 11428 C C . VAL A 1 104 ? -10.147 3.772 1.491 1.00 0.00 83 VAL A C 9
ATOM 11429 O O . VAL A 1 104 ? -9.686 2.696 1.109 1.00 0.00 83 VAL A O 9
ATOM 11442 N N . ALA A 1 105 ? -11.363 4.194 1.164 1.00 0.00 84 ALA A N 9
ATOM 11443 C CA . ALA A 1 105 ? -12.251 3.399 0.325 1.00 0.00 84 ALA A CA 9
ATOM 11444 C C . ALA A 1 105 ? -11.632 3.141 -1.042 1.00 0.00 84 ALA A C 9
ATOM 11445 O O . ALA A 1 105 ? -11.055 4.041 -1.654 1.00 0.00 84 ALA A O 9
ATOM 11452 N N . GLY A 1 106 ? -11.754 1.906 -1.519 1.00 0.00 85 GLY A N 9
ATOM 11453 C CA . GLY A 1 106 ? -11.184 1.521 -2.804 1.00 0.00 85 GLY A CA 9
ATOM 11454 C C . GLY A 1 106 ? -10.022 0.553 -2.624 1.00 0.00 85 GLY A C 9
ATOM 11455 O O . GLY A 1 106 ? -9.716 -0.238 -3.516 1.00 0.00 85 GLY A O 9
ATOM 11459 N N . GLY A 1 107 ? -9.377 0.621 -1.465 1.00 0.00 86 GLY A N 9
ATOM 11460 C CA . GLY A 1 107 ? -8.267 -0.272 -1.153 1.00 0.00 86 GLY A CA 9
ATOM 11461 C C . GLY A 1 107 ? -7.104 0.491 -0.533 1.00 0.00 86 GLY A C 9
ATOM 11462 O O . GLY A 1 107 ? -7.130 0.785 0.630 1.00 0.00 86 GLY A O 9
ATOM 11467 N N . MET A 1 22 ? 5.898 0.745 -11.174 1.00 0.00 1 MET A N 10
ATOM 11468 C CA . MET A 1 22 ? 4.942 1.833 -11.004 1.00 0.00 1 MET A CA 10
ATOM 11469 C C . MET A 1 22 ? 5.632 3.189 -11.076 1.00 0.00 1 MET A C 10
ATOM 11470 O O . MET A 1 22 ? 6.814 3.313 -10.755 1.00 0.00 1 MET A O 10
ATOM 11484 N N . ASN A 1 23 ? 4.887 4.205 -11.499 1.00 0.00 2 ASN A N 10
ATOM 11485 C CA . ASN A 1 23 ? 5.420 5.559 -11.593 1.00 0.00 2 ASN A CA 10
ATOM 11486 C C . ASN A 1 23 ? 5.114 6.360 -10.334 1.00 0.00 2 ASN A C 10
ATOM 11487 O O . ASN A 1 23 ? 4.149 6.075 -9.624 1.00 0.00 2 ASN A O 10
ATOM 11498 N N . ASN A 1 24 ? 5.942 7.363 -10.062 1.00 0.00 3 ASN A N 10
ATOM 11499 C CA . ASN A 1 24 ? 5.771 8.198 -8.879 1.00 0.00 3 ASN A CA 10
ATOM 11500 C C . ASN A 1 24 ? 4.654 9.215 -9.080 1.00 0.00 3 ASN A C 10
ATOM 11501 O O . ASN A 1 24 ? 4.469 9.739 -10.178 1.00 0.00 3 ASN A O 10
ATOM 11512 N N . TRP A 1 25 ? 3.912 9.489 -8.013 1.00 0.00 4 TRP A N 10
ATOM 11513 C CA . TRP A 1 25 ? 2.823 10.458 -8.066 1.00 0.00 4 TRP A CA 10
ATOM 11514 C C . TRP A 1 25 ? 3.330 11.870 -7.804 1.00 0.00 4 TRP A C 10
ATOM 11515 O O . TRP A 1 25 ? 4.040 12.114 -6.829 1.00 0.00 4 TRP A O 10
ATOM 11536 N N . THR A 1 26 ? 2.961 12.798 -8.680 1.00 0.00 5 THR A N 10
ATOM 11537 C CA . THR A 1 26 ? 3.413 14.179 -8.570 1.00 0.00 5 THR A CA 10
ATOM 11538 C C . THR A 1 26 ? 2.233 15.139 -8.479 1.00 0.00 5 THR A C 10
ATOM 11539 O O . THR A 1 26 ? 1.076 14.721 -8.525 1.00 0.00 5 THR A O 10
ATOM 11550 N N . GLU A 1 27 ? 2.533 16.427 -8.349 1.00 0.00 6 GLU A N 10
ATOM 11551 C CA . GLU A 1 27 ? 1.500 17.453 -8.291 1.00 0.00 6 GLU A CA 10
ATOM 11552 C C . GLU A 1 27 ? 0.717 17.522 -9.596 1.00 0.00 6 GLU A C 10
ATOM 11553 O O . GLU A 1 27 ? -0.501 17.696 -9.592 1.00 0.00 6 GLU A O 10
ATOM 11565 N N . GLU A 1 28 ? 1.426 17.386 -10.712 1.00 0.00 7 GLU A N 10
ATOM 11566 C CA . GLU A 1 28 ? 0.794 17.386 -12.026 1.00 0.00 7 GLU A CA 10
ATOM 11567 C C . GLU A 1 28 ? -0.068 16.146 -12.223 1.00 0.00 7 GLU A C 10
ATOM 11568 O O . GLU A 1 28 ? -1.124 16.206 -12.853 1.00 0.00 7 GLU A O 10
ATOM 11580 N N . GLU A 1 29 ? 0.389 15.022 -11.681 1.00 0.00 8 GLU A N 10
ATOM 11581 C CA . GLU A 1 29 ? -0.385 13.787 -11.713 1.00 0.00 8 GLU A CA 10
ATOM 11582 C C . GLU A 1 29 ? -1.716 13.951 -10.992 1.00 0.00 8 GLU A C 10
ATOM 11583 O O . GLU A 1 29 ? -2.765 13.566 -11.509 1.00 0.00 8 GLU A O 10
ATOM 11595 N N . VAL A 1 30 ? -1.668 14.525 -9.794 1.00 0.00 9 VAL A N 10
ATOM 11596 C CA . VAL A 1 30 ? -2.875 14.782 -9.019 1.00 0.00 9 VAL A CA 10
ATOM 11597 C C . VAL A 1 30 ? -3.799 15.752 -9.743 1.00 0.00 9 VAL A C 10
ATOM 11598 O O . VAL A 1 30 ? -5.012 15.549 -9.796 1.00 0.00 9 VAL A O 10
ATOM 11611 N N . GLN A 1 31 ? -3.218 16.810 -10.300 1.00 0.00 10 GLN A N 10
ATOM 11612 C CA . GLN A 1 31 ? -3.988 17.814 -11.023 1.00 0.00 10 GLN A CA 10
ATOM 11613 C C . GLN A 1 31 ? -4.746 17.193 -12.190 1.00 0.00 10 GLN A C 10
ATOM 11614 O O . GLN A 1 31 ? -5.899 17.539 -12.448 1.00 0.00 10 GLN A O 10
ATOM 11628 N N . LYS A 1 32 ? -4.092 16.274 -12.891 1.00 0.00 11 LYS A N 10
ATOM 11629 C CA . LYS A 1 32 ? -4.737 15.523 -13.961 1.00 0.00 11 LYS A CA 10
ATOM 11630 C C . LYS A 1 32 ? -5.914 14.713 -13.433 1.00 0.00 11 LYS A C 10
ATOM 11631 O O . LYS A 1 32 ? -7.005 14.740 -14.004 1.00 0.00 11 LYS A O 10
ATOM 11650 N N . VAL A 1 33 ? -5.687 13.992 -12.340 1.00 0.00 12 VAL A N 10
ATOM 11651 C CA . VAL A 1 33 ? -6.736 13.196 -11.715 1.00 0.00 12 VAL A CA 10
ATOM 11652 C C . VAL A 1 33 ? -7.948 14.055 -11.373 1.00 0.00 12 VAL A C 10
ATOM 11653 O O . VAL A 1 33 ? -9.085 13.686 -11.669 1.00 0.00 12 VAL A O 10
ATOM 11666 N N . VAL A 1 34 ? -7.698 15.201 -10.749 1.00 0.00 13 VAL A N 10
ATOM 11667 C CA . VAL A 1 34 ? -8.769 16.108 -10.355 1.00 0.00 13 VAL A CA 10
ATOM 11668 C C . VAL A 1 34 ? -9.582 16.559 -11.562 1.00 0.00 13 VAL A C 10
ATOM 11669 O O . VAL A 1 34 ? -10.811 16.497 -11.553 1.00 0.00 13 VAL A O 10
ATOM 11682 N N . ALA A 1 35 ? -8.888 17.012 -12.601 1.00 0.00 14 ALA A N 10
ATOM 11683 C CA . ALA A 1 35 ? -9.544 17.571 -13.776 1.00 0.00 14 ALA A CA 10
ATOM 11684 C C . ALA A 1 35 ? -10.365 16.514 -14.503 1.00 0.00 14 ALA A C 10
ATOM 11685 O O . ALA A 1 35 ? -11.510 16.757 -14.886 1.00 0.00 14 ALA A O 10
ATOM 11692 N N . GLU A 1 36 ? -9.775 15.338 -14.692 1.00 0.00 15 GLU A N 10
ATOM 11693 C CA . GLU A 1 36 ? -10.380 14.302 -15.518 1.00 0.00 15 GLU A CA 10
ATOM 11694 C C . GLU A 1 36 ? -11.632 13.735 -14.862 1.00 0.00 15 GLU A C 10
ATOM 11695 O O . GLU A 1 36 ? -12.631 13.474 -15.531 1.00 0.00 15 GLU A O 10
ATOM 11707 N N . ILE A 1 37 ? -11.572 13.546 -13.549 1.00 0.00 16 ILE A N 10
ATOM 11708 C CA . ILE A 1 37 ? -12.725 13.078 -12.787 1.00 0.00 16 ILE A CA 10
ATOM 11709 C C . ILE A 1 37 ? -13.846 14.109 -12.799 1.00 0.00 16 ILE A C 10
ATOM 11710 O O . ILE A 1 37 ? -15.012 13.771 -13.003 1.00 0.00 16 ILE A O 10
ATOM 11726 N N . GLY A 1 38 ? -13.487 15.370 -12.578 1.00 0.00 17 GLY A N 10
ATOM 11727 C CA . GLY A 1 38 ? -14.463 16.452 -12.552 1.00 0.00 17 GLY A CA 10
ATOM 11728 C C . GLY A 1 38 ? -15.211 16.551 -13.876 1.00 0.00 17 GLY A C 10
ATOM 11729 O O . GLY A 1 38 ? -16.435 16.679 -13.900 1.00 0.00 17 GLY A O 10
ATOM 11733 N N . LYS A 1 39 ? -14.468 16.492 -14.975 1.00 0.00 18 LYS A N 10
ATOM 11734 C CA . LYS A 1 39 ? -15.058 16.585 -16.305 1.00 0.00 18 LYS A CA 10
ATOM 11735 C C . LYS A 1 39 ? -16.042 15.448 -16.550 1.00 0.00 18 LYS A C 10
ATOM 11736 O O . LYS A 1 39 ? -17.149 15.668 -17.042 1.00 0.00 18 LYS A O 10
ATOM 11755 N N . LYS A 1 40 ? -15.632 14.232 -16.206 1.00 0.00 19 LYS A N 10
ATOM 11756 C CA . LYS A 1 40 ? -16.461 13.053 -16.424 1.00 0.00 19 LYS A CA 10
ATOM 11757 C C . LYS A 1 40 ? -17.676 13.056 -15.503 1.00 0.00 19 LYS A C 10
ATOM 11758 O O . LYS A 1 40 ? -18.762 12.628 -15.892 1.00 0.00 19 LYS A O 10
ATOM 11777 N N . ALA A 1 41 ? -17.483 13.542 -14.281 1.00 0.00 20 ALA A N 10
ATOM 11778 C CA . ALA A 1 41 ? -18.574 13.649 -13.319 1.00 0.00 20 ALA A CA 10
ATOM 11779 C C . ALA A 1 41 ? -19.640 14.624 -13.802 1.00 0.00 20 ALA A C 10
ATOM 11780 O O . ALA A 1 41 ? -20.834 14.339 -13.726 1.00 0.00 20 ALA A O 10
ATOM 11787 N N . ALA A 1 42 ? -19.200 15.775 -14.298 1.00 0.00 21 ALA A N 10
ATOM 11788 C CA . ALA A 1 42 ? -20.112 16.770 -14.849 1.00 0.00 21 ALA A CA 10
ATOM 11789 C C . ALA A 1 42 ? -20.833 16.234 -16.079 1.00 0.00 21 ALA A C 10
ATOM 11790 O O . ALA A 1 42 ? -22.025 16.478 -16.268 1.00 0.00 21 ALA A O 10
ATOM 11797 N N . ALA A 1 43 ? -20.103 15.502 -16.915 1.00 0.00 22 ALA A N 10
ATOM 11798 C CA . ALA A 1 43 ? -20.669 14.938 -18.133 1.00 0.00 22 ALA A CA 10
ATOM 11799 C C . ALA A 1 43 ? -21.718 13.880 -17.817 1.00 0.00 22 ALA A C 10
ATOM 11800 O O . ALA A 1 43 ? -22.772 13.826 -18.451 1.00 0.00 22 ALA A O 10
ATOM 11807 N N . ASP A 1 44 ? -21.422 13.039 -16.831 1.00 0.00 23 ASP A N 10
ATOM 11808 C CA . ASP A 1 44 ? -22.302 11.929 -16.483 1.00 0.00 23 ASP A CA 10
ATOM 11809 C C . ASP A 1 44 ? -22.454 11.801 -14.972 1.00 0.00 23 ASP A C 10
ATOM 11810 O O . ASP A 1 44 ? -21.536 11.359 -14.281 1.00 0.00 23 ASP A O 10
ATOM 11819 N N . PRO A 1 45 ? -23.619 12.190 -14.465 1.00 0.00 24 PRO A N 10
ATOM 11820 C CA . PRO A 1 45 ? -23.902 12.098 -13.037 1.00 0.00 24 PRO A CA 10
ATOM 11821 C C . PRO A 1 45 ? -23.641 10.692 -12.513 1.00 0.00 24 PRO A C 10
ATOM 11822 O O . PRO A 1 45 ? -23.238 10.512 -11.364 1.00 0.00 24 PRO A O 10
ATOM 11833 N N . ALA A 1 46 ? -23.872 9.696 -13.363 1.00 0.00 25 ALA A N 10
ATOM 11834 C CA . ALA A 1 46 ? -23.672 8.303 -12.983 1.00 0.00 25 ALA A CA 10
ATOM 11835 C C . ALA A 1 46 ? -22.209 8.022 -12.668 1.00 0.00 25 ALA A C 10
ATOM 11836 O O . ALA A 1 46 ? -21.897 7.205 -11.802 1.00 0.00 25 ALA A O 10
ATOM 11843 N N . PHE A 1 47 ? -21.315 8.703 -13.376 1.00 0.00 26 PHE A N 10
ATOM 11844 C CA . PHE A 1 47 ? -19.885 8.595 -13.112 1.00 0.00 26 PHE A CA 10
ATOM 11845 C C . PHE A 1 47 ? -19.550 9.055 -11.699 1.00 0.00 26 PHE A C 10
ATOM 11846 O O . PHE A 1 47 ? -18.796 8.395 -10.983 1.00 0.00 26 PHE A O 10
ATOM 11863 N N . ARG A 1 48 ? -20.115 10.191 -11.301 1.00 0.00 27 ARG A N 10
ATOM 11864 C CA . ARG A 1 48 ? -19.972 10.679 -9.936 1.00 0.00 27 ARG A CA 10
ATOM 11865 C C . ARG A 1 48 ? -20.453 9.644 -8.927 1.00 0.00 27 ARG A C 10
ATOM 11866 O O . ARG A 1 48 ? -19.801 9.404 -7.911 1.00 0.00 27 ARG A O 10
ATOM 11887 N N . LYS A 1 49 ? -21.597 9.032 -9.213 1.00 0.00 28 LYS A N 10
ATOM 11888 C CA . LYS A 1 49 ? -22.144 7.989 -8.355 1.00 0.00 28 LYS A CA 10
ATOM 11889 C C . LYS A 1 49 ? -21.188 6.809 -8.245 1.00 0.00 28 LYS A C 10
ATOM 11890 O O . LYS A 1 49 ? -21.017 6.234 -7.170 1.00 0.00 28 LYS A O 10
ATOM 11909 N N . LEU A 1 50 ? -20.566 6.451 -9.364 1.00 0.00 29 LEU A N 10
ATOM 11910 C CA . LEU A 1 50 ? -19.567 5.390 -9.380 1.00 0.00 29 LEU A CA 10
ATOM 11911 C C . LEU A 1 50 ? -18.320 5.796 -8.604 1.00 0.00 29 LEU A C 10
ATOM 11912 O O . LEU A 1 50 ? -17.676 4.963 -7.966 1.00 0.00 29 LEU A O 10
ATOM 11928 N N . CYS A 1 51 ? -17.985 7.080 -8.661 1.00 0.00 30 CYS A N 10
ATOM 11929 C CA . CYS A 1 51 ? -16.849 7.610 -7.916 1.00 0.00 30 CYS A CA 10
ATOM 11930 C C . CYS A 1 51 ? -17.093 7.538 -6.414 1.00 0.00 30 CYS A C 10
ATOM 11931 O O . CYS A 1 51 ? -16.174 7.274 -5.638 1.00 0.00 30 CYS A O 10
ATOM 11939 N N . LEU A 1 52 ? -18.336 7.772 -6.010 1.00 0.00 31 LEU A N 10
ATOM 11940 C CA . LEU A 1 52 ? -18.722 7.654 -4.609 1.00 0.00 31 LEU A CA 10
ATOM 11941 C C . LEU A 1 52 ? -18.632 6.210 -4.133 1.00 0.00 31 LEU A C 10
ATOM 11942 O O . LEU A 1 52 ? -18.189 5.940 -3.016 1.00 0.00 31 LEU A O 10
ATOM 11958 N N . ALA A 1 53 ? -19.055 5.283 -4.986 1.00 0.00 32 ALA A N 10
ATOM 11959 C CA . ALA A 1 53 ? -18.955 3.860 -4.683 1.00 0.00 32 ALA A CA 10
ATOM 11960 C C . ALA A 1 53 ? -17.502 3.414 -4.603 1.00 0.00 32 ALA A C 10
ATOM 11961 O O . ALA A 1 53 ? -17.114 2.692 -3.685 1.00 0.00 32 ALA A O 10
ATOM 11968 N N . ASN A 1 54 ? -16.701 3.849 -5.569 1.00 0.00 33 ASN A N 10
ATOM 11969 C CA . ASN A 1 54 ? -15.280 3.519 -5.594 1.00 0.00 33 ASN A CA 10
ATOM 11970 C C . ASN A 1 54 ? -14.458 4.670 -6.159 1.00 0.00 33 ASN A C 10
ATOM 11971 O O . ASN A 1 54 ? -14.207 4.733 -7.363 1.00 0.00 33 ASN A O 10
ATOM 11982 N N . PRO A 1 55 ? -14.039 5.578 -5.284 1.00 0.00 34 PRO A N 10
ATOM 11983 C CA . PRO A 1 55 ? -13.331 6.780 -5.706 1.00 0.00 34 PRO A CA 10
ATOM 11984 C C . PRO A 1 55 ? -11.893 6.463 -6.097 1.00 0.00 34 PRO A C 10
ATOM 11985 O O . PRO A 1 55 ? -11.255 7.222 -6.827 1.00 0.00 34 PRO A O 10
ATOM 11996 N N . THR A 1 56 ? -11.386 5.337 -5.606 1.00 0.00 35 THR A N 10
ATOM 11997 C CA . THR A 1 56 ? -10.032 4.901 -5.928 1.00 0.00 35 THR A CA 10
ATOM 11998 C C . THR A 1 56 ? -9.970 4.276 -7.315 1.00 0.00 35 THR A C 10
ATOM 11999 O O . THR A 1 56 ? -8.935 4.320 -7.980 1.00 0.00 35 THR A O 10
ATOM 12010 N N . GLY A 1 57 ? -11.083 3.693 -7.746 1.00 0.00 36 GLY A N 10
ATOM 12011 C CA . GLY A 1 57 ? -11.214 3.207 -9.115 1.00 0.00 36 GLY A CA 10
ATOM 12012 C C . GLY A 1 57 ? -11.354 4.362 -10.098 1.00 0.00 36 GLY A C 10
ATOM 12013 O O . GLY A 1 57 ? -10.841 4.304 -11.215 1.00 0.00 36 GLY A O 10
ATOM 12017 N N . ALA A 1 58 ? -12.051 5.411 -9.675 1.00 0.00 37 ALA A N 10
ATOM 12018 C CA . ALA A 1 58 ? -12.169 6.625 -10.474 1.00 0.00 37 ALA A CA 10
ATOM 12019 C C . ALA A 1 58 ? -10.805 7.256 -10.724 1.00 0.00 37 ALA A C 10
ATOM 12020 O O . ALA A 1 58 ? -10.485 7.642 -11.847 1.00 0.00 37 ALA A O 10
ATOM 12027 N N . VAL A 1 59 ? -10.003 7.356 -9.669 1.00 0.00 38 VAL A N 10
ATOM 12028 C CA . VAL A 1 59 ? -8.644 7.869 -9.785 1.00 0.00 38 VAL A CA 10
ATOM 12029 C C . VAL A 1 59 ? -7.775 6.944 -10.627 1.00 0.00 38 VAL A C 10
ATOM 12030 O O . VAL A 1 59 ? -7.010 7.397 -11.478 1.00 0.00 38 VAL A O 10
ATOM 12043 N N . LYS A 1 60 ? -7.898 5.643 -10.384 1.00 0.00 39 LYS A N 10
ATOM 12044 C CA . LYS A 1 60 ? -7.181 4.646 -11.170 1.00 0.00 39 LYS A CA 10
ATOM 12045 C C . LYS A 1 60 ? -7.488 4.791 -12.655 1.00 0.00 39 LYS A C 10
ATOM 12046 O O . LYS A 1 60 ? -6.594 4.704 -13.495 1.00 0.00 39 LYS A O 10
ATOM 12065 N N . GLU A 1 61 ? -8.760 5.010 -12.972 1.00 0.00 40 GLU A N 10
ATOM 12066 C CA . GLU A 1 61 ? -9.191 5.151 -14.358 1.00 0.00 40 GLU A CA 10
ATOM 12067 C C . GLU A 1 61 ? -8.474 6.306 -15.044 1.00 0.00 40 GLU A C 10
ATOM 12068 O O . GLU A 1 61 ? -7.880 6.136 -16.108 1.00 0.00 40 GLU A O 10
ATOM 12080 N N . VAL A 1 62 ? -8.533 7.482 -14.427 1.00 0.00 41 VAL A N 10
ATOM 12081 C CA . VAL A 1 62 ? -8.031 8.700 -15.051 1.00 0.00 41 VAL A CA 10
ATOM 12082 C C . VAL A 1 62 ? -6.512 8.772 -14.973 1.00 0.00 41 VAL A C 10
ATOM 12083 O O . VAL A 1 62 ? -5.868 9.417 -15.801 1.00 0.00 41 VAL A O 10
ATOM 12096 N N . SER A 1 63 ? -5.943 8.107 -13.973 1.00 0.00 42 SER A N 10
ATOM 12097 C CA . SER A 1 63 ? -4.496 8.073 -13.801 1.00 0.00 42 SER A CA 10
ATOM 12098 C C . SER A 1 63 ? -3.876 6.919 -14.579 1.00 0.00 42 SER A C 10
ATOM 12099 O O . SER A 1 63 ? -2.700 6.962 -14.940 1.00 0.00 42 SER A O 10
ATOM 12107 N N . GLY A 1 64 ? -4.674 5.887 -14.833 1.00 0.00 43 GLY A N 10
ATOM 12108 C CA . GLY A 1 64 ? -4.211 4.728 -15.588 1.00 0.00 43 GLY A CA 10
ATOM 12109 C C . GLY A 1 64 ? -3.231 3.895 -14.772 1.00 0.00 43 GLY A C 10
ATOM 12110 O O . GLY A 1 64 ? -2.313 3.284 -15.320 1.00 0.00 43 GLY A O 10
ATOM 12114 N N . LYS A 1 65 ? -3.432 3.874 -13.459 1.00 0.00 44 LYS A N 10
ATOM 12115 C CA . LYS A 1 65 ? -2.503 3.208 -12.552 1.00 0.00 44 LYS A CA 10
ATOM 12116 C C . LYS A 1 65 ? -3.132 2.989 -11.182 1.00 0.00 44 LYS A C 10
ATOM 12117 O O . LYS A 1 65 ? -4.064 3.695 -10.796 1.00 0.00 44 LYS A O 10
ATOM 12136 N N . ASP A 1 66 ? -2.617 2.006 -10.451 1.00 0.00 45 ASP A N 10
ATOM 12137 C CA . ASP A 1 66 ? -3.134 1.686 -9.126 1.00 0.00 45 ASP A CA 10
ATOM 12138 C C . ASP A 1 66 ? -2.676 2.709 -8.094 1.00 0.00 45 ASP A C 10
ATOM 12139 O O . ASP A 1 66 ? -1.593 3.281 -8.211 1.00 0.00 45 ASP A O 10
ATOM 12148 N N . LEU A 1 67 ? -3.509 2.936 -7.084 1.00 0.00 46 LEU A N 10
ATOM 12149 C CA . LEU A 1 67 ? -3.176 3.866 -6.011 1.00 0.00 46 LEU A CA 10
ATOM 12150 C C . LEU A 1 67 ? -2.345 3.185 -4.931 1.00 0.00 46 LEU A C 10
ATOM 12151 O O . LEU A 1 67 ? -2.586 2.028 -4.586 1.00 0.00 46 LEU A O 10
ATOM 12167 N N . PRO A 1 68 ? -1.366 3.909 -4.401 1.00 0.00 47 PRO A N 10
ATOM 12168 C CA . PRO A 1 68 ? -0.485 3.370 -3.372 1.00 0.00 47 PRO A CA 10
ATOM 12169 C C . PRO A 1 68 ? -1.219 3.207 -2.047 1.00 0.00 47 PRO A C 10
ATOM 12170 O O . PRO A 1 68 ? -2.167 3.939 -1.758 1.00 0.00 47 PRO A O 10
ATOM 12181 N N . GLN A 1 69 ? -0.777 2.244 -1.245 1.00 0.00 48 GLN A N 10
ATOM 12182 C CA . GLN A 1 69 ? -1.409 1.967 0.040 1.00 0.00 48 GLN A CA 10
ATOM 12183 C C . GLN A 1 69 ? -1.166 3.099 1.029 1.00 0.00 48 GLN A C 10
ATOM 12184 O O . GLN A 1 69 ? -0.022 3.444 1.324 1.00 0.00 48 GLN A O 10
ATOM 12198 N N . GLY A 1 70 ? -2.249 3.675 1.539 1.00 0.00 49 GLY A N 10
ATOM 12199 C CA . GLY A 1 70 ? -2.157 4.818 2.441 1.00 0.00 49 GLY A CA 10
ATOM 12200 C C . GLY A 1 70 ? -2.666 6.089 1.775 1.00 0.00 49 GLY A C 10
ATOM 12201 O O . GLY A 1 70 ? -2.709 7.152 2.394 1.00 0.00 49 GLY A O 10
ATOM 12205 N N . LEU A 1 71 ? -3.051 5.974 0.508 1.00 0.00 50 LEU A N 10
ATOM 12206 C CA . LEU A 1 71 ? -3.669 7.082 -0.208 1.00 0.00 50 LEU A CA 10
ATOM 12207 C C . LEU A 1 71 ? -5.187 6.957 -0.214 1.00 0.00 50 LEU A C 10
ATOM 12208 O O . LEU A 1 71 ? -5.740 6.017 -0.785 1.00 0.00 50 LEU A O 10
ATOM 12224 N N . LYS A 1 72 ? -5.857 7.911 0.424 1.00 0.00 51 LYS A N 10
ATOM 12225 C CA . LYS A 1 72 ? -7.312 7.986 0.378 1.00 0.00 51 LYS A CA 10
ATOM 12226 C C . LYS A 1 72 ? -7.779 8.999 -0.659 1.00 0.00 51 LYS A C 10
ATOM 12227 O O . LYS A 1 72 ? -7.019 9.874 -1.072 1.00 0.00 51 LYS A O 10
ATOM 12246 N N . VAL A 1 73 ? -9.034 8.874 -1.077 1.00 0.00 52 VAL A N 10
ATOM 12247 C CA . VAL A 1 73 ? -9.607 9.783 -2.062 1.00 0.00 52 VAL A CA 10
ATOM 12248 C C . VAL A 1 73 ? -10.841 10.485 -1.509 1.00 0.00 52 VAL A C 10
ATOM 12249 O O . VAL A 1 73 ? -11.736 9.846 -0.955 1.00 0.00 52 VAL A O 10
ATOM 12262 N N . ARG A 1 74 ? -10.884 11.804 -1.662 1.00 0.00 53 ARG A N 10
ATOM 12263 C CA . ARG A 1 74 ? -12.000 12.599 -1.162 1.00 0.00 53 ARG A CA 10
ATOM 12264 C C . ARG A 1 74 ? -12.429 13.649 -2.179 1.00 0.00 53 ARG A C 10
ATOM 12265 O O . ARG A 1 74 ? -11.872 13.730 -3.275 1.00 0.00 53 ARG A O 10
ATOM 12286 N N . PHE A 1 75 ? -13.421 14.451 -1.811 1.00 0.00 54 PHE A N 10
ATOM 12287 C CA . PHE A 1 75 ? -13.867 15.555 -2.653 1.00 0.00 54 PHE A CA 10
ATOM 12288 C C . PHE A 1 75 ? -14.155 16.799 -1.824 1.00 0.00 54 PHE A C 10
ATOM 12289 O O . PHE A 1 75 ? -14.398 16.712 -0.620 1.00 0.00 54 PHE A O 10
ATOM 12306 N N . VAL A 1 76 ? -14.128 17.957 -2.474 1.00 0.00 55 VAL A N 10
ATOM 12307 C CA . VAL A 1 76 ? -14.236 19.232 -1.775 1.00 0.00 55 VAL A CA 10
ATOM 12308 C C . VAL A 1 76 ? -15.304 20.116 -2.404 1.00 0.00 55 VAL A C 10
ATOM 12309 O O . VAL A 1 76 ? -15.586 21.210 -1.913 1.00 0.00 55 VAL A O 10
ATOM 12322 N N . GLU A 1 77 ? -15.894 19.639 -3.493 1.00 0.00 56 GLU A N 10
ATOM 12323 C CA . GLU A 1 77 ? -16.875 20.418 -4.239 1.00 0.00 56 GLU A CA 10
ATOM 12324 C C . GLU A 1 77 ? -17.916 19.517 -4.890 1.00 0.00 56 GLU A C 10
ATOM 12325 O O . GLU A 1 77 ? -17.589 18.454 -5.417 1.00 0.00 56 GLU A O 10
ATOM 12337 N N . ASN A 1 78 ? -19.173 19.948 -4.849 1.00 0.00 57 ASN A N 10
ATOM 12338 C CA . ASN A 1 78 ? -20.246 19.249 -5.545 1.00 0.00 57 ASN A CA 10
ATOM 12339 C C . ASN A 1 78 ? -21.271 20.228 -6.102 1.00 0.00 57 ASN A C 10
ATOM 12340 O O . ASN A 1 78 ? -22.277 20.522 -5.455 1.00 0.00 57 ASN A O 10
ATOM 12351 N N . GLU A 1 79 ? -21.012 20.728 -7.305 1.00 0.00 58 GLU A N 10
ATOM 12352 C CA . GLU A 1 79 ? -21.909 21.682 -7.948 1.00 0.00 58 GLU A CA 10
ATOM 12353 C C . GLU A 1 79 ? -22.689 21.027 -9.080 1.00 0.00 58 GLU A C 10
ATOM 12354 O O . GLU A 1 79 ? -22.127 20.701 -10.126 1.00 0.00 58 GLU A O 10
ATOM 12366 N N . GLY A 1 80 ? -23.986 20.837 -8.865 1.00 0.00 59 GLY A N 10
ATOM 12367 C CA . GLY A 1 80 ? -24.834 20.165 -9.843 1.00 0.00 59 GLY A CA 10
ATOM 12368 C C . GLY A 1 80 ? -24.466 18.693 -9.974 1.00 0.00 59 GLY A C 10
ATOM 12369 O O . GLY A 1 80 ? -24.643 17.913 -9.037 1.00 0.00 59 GLY A O 10
ATOM 12373 N N . ALA A 1 81 ? -23.952 18.317 -11.141 1.00 0.00 60 ALA A N 10
ATOM 12374 C CA . ALA A 1 81 ? -23.450 16.966 -11.357 1.00 0.00 60 ALA A CA 10
ATOM 12375 C C . ALA A 1 81 ? -21.942 16.899 -11.151 1.00 0.00 60 ALA A C 10
ATOM 12376 O O . ALA A 1 81 ? -21.353 15.817 -11.145 1.00 0.00 60 ALA A O 10
ATOM 12383 N N . HIS A 1 82 ? -21.320 18.061 -10.982 1.00 0.00 61 HIS A N 10
ATOM 12384 C CA . HIS A 1 82 ? -19.865 18.160 -10.986 1.00 0.00 61 HIS A CA 10
ATOM 12385 C C . HIS A 1 82 ? -19.303 18.063 -9.574 1.00 0.00 61 HIS A C 10
ATOM 12386 O O . HIS A 1 82 ? -19.345 19.027 -8.810 1.00 0.00 61 HIS A O 10
ATOM 12399 N N . MET A 1 83 ? -18.775 16.891 -9.232 1.00 0.00 62 MET A N 10
ATOM 12400 C CA . MET A 1 83 ? -18.082 16.705 -7.963 1.00 0.00 62 MET A CA 10
ATOM 12401 C C . MET A 1 83 ? -16.573 16.648 -8.163 1.00 0.00 62 MET A C 10
ATOM 12402 O O . MET A 1 83 ? -16.075 15.883 -8.989 1.00 0.00 62 MET A O 10
ATOM 12416 N N . THR A 1 84 ? -15.850 17.463 -7.403 1.00 0.00 63 THR A N 10
ATOM 12417 C CA . THR A 1 84 ? -14.405 17.577 -7.561 1.00 0.00 63 THR A CA 10
ATOM 12418 C C . THR A 1 84 ? -13.670 16.699 -6.556 1.00 0.00 63 THR A C 10
ATOM 12419 O O . THR A 1 84 ? -13.564 17.042 -5.378 1.00 0.00 63 THR A O 10
ATOM 12430 N N . PHE A 1 85 ? -13.163 15.565 -7.027 1.00 0.00 64 PHE A N 10
ATOM 12431 C CA . PHE A 1 85 ? -12.366 14.675 -6.190 1.00 0.00 64 PHE A CA 10
ATOM 12432 C C . PHE A 1 85 ? -10.897 15.075 -6.204 1.00 0.00 64 PHE A C 10
ATOM 12433 O O . PHE A 1 85 ? -10.346 15.415 -7.252 1.00 0.00 64 PHE A O 10
ATOM 12450 N N . VAL A 1 86 ? -10.265 15.032 -5.036 1.00 0.00 65 VAL A N 10
ATOM 12451 C CA . VAL A 1 86 ? -8.880 15.460 -4.898 1.00 0.00 65 VAL A CA 10
ATOM 12452 C C . VAL A 1 86 ? -8.053 14.421 -4.150 1.00 0.00 65 VAL A C 10
ATOM 12453 O O . VAL A 1 86 ? -8.597 13.581 -3.434 1.00 0.00 65 VAL A O 10
ATOM 12466 N N . LEU A 1 87 ? -6.737 14.484 -4.322 1.00 0.00 66 LEU A N 10
ATOM 12467 C CA . LEU A 1 87 ? -5.829 13.587 -3.618 1.00 0.00 66 LEU A CA 10
ATOM 12468 C C . LEU A 1 87 ? -4.982 14.344 -2.604 1.00 0.00 66 LEU A C 10
ATOM 12469 O O . LEU A 1 87 ? -4.467 15.424 -2.894 1.00 0.00 66 LEU A O 10
ATOM 12485 N N . PRO A 1 88 ? -4.843 13.773 -1.412 1.00 0.00 67 PRO A N 10
ATOM 12486 C CA . PRO A 1 88 ? -3.998 14.357 -0.377 1.00 0.00 67 PRO A CA 10
ATOM 12487 C C . PRO A 1 88 ? -2.521 14.144 -0.686 1.00 0.00 67 PRO A C 10
ATOM 12488 O O . PRO A 1 88 ? -2.163 13.284 -1.489 1.00 0.00 67 PRO A O 10
ATOM 12499 N N . ASP A 1 89 ? -1.669 14.934 -0.042 1.00 0.00 68 ASP A N 10
ATOM 12500 C CA . ASP A 1 89 ? -0.228 14.834 -0.246 1.00 0.00 68 ASP A CA 10
ATOM 12501 C C . ASP A 1 89 ? 0.537 15.267 0.997 1.00 0.00 68 ASP A C 10
ATOM 12502 O O . ASP A 1 89 ? 0.918 16.429 1.130 1.00 0.00 68 ASP A O 10
ATOM 12511 N N . PRO A 1 90 ? 0.759 14.324 1.907 1.00 0.00 69 PRO A N 10
ATOM 12512 C CA . PRO A 1 90 ? 1.504 14.599 3.130 1.00 0.00 69 PRO A CA 10
ATOM 12513 C C . PRO A 1 90 ? 2.888 15.154 2.819 1.00 0.00 69 PRO A C 10
ATOM 12514 O O . PRO A 1 90 ? 3.525 14.749 1.846 1.00 0.00 69 PRO A O 10
ATOM 12525 N N . ALA A 1 91 ? 3.348 16.083 3.650 1.00 0.00 70 ALA A N 10
ATOM 12526 C CA . ALA A 1 91 ? 4.635 16.733 3.434 1.00 0.00 70 ALA A CA 10
ATOM 12527 C C . ALA A 1 91 ? 5.786 15.753 3.621 1.00 0.00 70 ALA A C 10
ATOM 12528 O O . ALA A 1 91 ? 6.336 15.628 4.716 1.00 0.00 70 ALA A O 10
ATOM 12535 N N . GLY A 1 92 ? 6.145 15.058 2.547 1.00 0.00 71 GLY A N 10
ATOM 12536 C CA . GLY A 1 92 ? 7.309 14.180 2.558 1.00 0.00 71 GLY A CA 10
ATOM 12537 C C . GLY A 1 92 ? 6.899 12.725 2.751 1.00 0.00 71 GLY A C 10
ATOM 12538 O O . GLY A 1 92 ? 7.705 11.894 3.171 1.00 0.00 71 GLY A O 10
ATOM 12542 N N . SER A 1 93 ? 5.643 12.424 2.442 1.00 0.00 72 SER A N 10
ATOM 12543 C CA . SER A 1 93 ? 5.139 11.059 2.529 1.00 0.00 72 SER A CA 10
ATOM 12544 C C . SER A 1 93 ? 3.992 10.831 1.552 1.00 0.00 72 SER A C 10
ATOM 12545 O O . SER A 1 93 ? 3.167 11.718 1.332 1.00 0.00 72 SER A O 10
ATOM 12553 N N . GLY A 1 94 ? 3.946 9.639 0.968 1.00 0.00 73 GLY A N 10
ATOM 12554 C CA . GLY A 1 94 ? 2.803 9.223 0.165 1.00 0.00 73 GLY A CA 10
ATOM 12555 C C . GLY A 1 94 ? 1.764 8.504 1.015 1.00 0.00 73 GLY A C 10
ATOM 12556 O O . GLY A 1 94 ? 0.662 8.211 0.551 1.00 0.00 73 GLY A O 10
ATOM 12560 N N . GLU A 1 95 ? 2.122 8.220 2.264 1.00 0.00 74 GLU A N 10
ATOM 12561 C CA . GLU A 1 95 ? 1.222 7.534 3.182 1.00 0.00 74 GLU A CA 10
ATOM 12562 C C . GLU A 1 95 ? 0.626 8.500 4.196 1.00 0.00 74 GLU A C 10
ATOM 12563 O O . GLU A 1 95 ? 1.348 9.254 4.849 1.00 0.00 74 GLU A O 10
ATOM 12575 N N . LEU A 1 96 ? -0.696 8.476 4.324 1.00 0.00 75 LEU A N 10
ATOM 12576 C CA . LEU A 1 96 ? -1.390 9.333 5.277 1.00 0.00 75 LEU A CA 10
ATOM 12577 C C . LEU A 1 96 ? -1.081 8.927 6.712 1.00 0.00 75 LEU A C 10
ATOM 12578 O O . LEU A 1 96 ? -0.921 9.776 7.588 1.00 0.00 75 LEU A O 10
ATOM 12594 N N . GLY A 1 97 ? -0.999 7.621 6.946 1.00 0.00 76 GLY A N 10
ATOM 12595 C CA . GLY A 1 97 ? -0.700 7.098 8.273 1.00 0.00 76 GLY A CA 10
ATOM 12596 C C . GLY A 1 97 ? -1.323 5.723 8.477 1.00 0.00 76 GLY A C 10
ATOM 12597 O O . GLY A 1 97 ? -1.932 5.166 7.564 1.00 0.00 76 GLY A O 10
ATOM 12601 N N . GLU A 1 98 ? -1.167 5.181 9.681 1.00 0.00 77 GLU A N 10
ATOM 12602 C CA . GLU A 1 98 ? -1.728 3.877 10.012 1.00 0.00 77 GLU A CA 10
ATOM 12603 C C . GLU A 1 98 ? -3.248 3.938 10.103 1.00 0.00 77 GLU A C 10
ATOM 12604 O O . GLU A 1 98 ? -3.946 3.059 9.595 1.00 0.00 77 GLU A O 10
ATOM 12616 N N . GLU A 1 99 ? -3.754 4.979 10.753 1.00 0.00 78 GLU A N 10
ATOM 12617 C CA . GLU A 1 99 ? -5.194 5.168 10.892 1.00 0.00 78 GLU A CA 10
ATOM 12618 C C . GLU A 1 99 ? -5.847 5.441 9.543 1.00 0.00 78 GLU A C 10
ATOM 12619 O O . GLU A 1 99 ? -7.005 5.088 9.321 1.00 0.00 78 GLU A O 10
ATOM 12631 N N . ASP A 1 100 ? -5.098 6.072 8.646 1.00 0.00 79 ASP A N 10
ATOM 12632 C CA . ASP A 1 100 ? -5.588 6.357 7.303 1.00 0.00 79 ASP A CA 10
ATOM 12633 C C . ASP A 1 100 ? -4.912 5.467 6.269 1.00 0.00 79 ASP A C 10
ATOM 12634 O O . ASP A 1 100 ? -4.797 5.833 5.099 1.00 0.00 79 ASP A O 10
ATOM 12643 N N . LEU A 1 101 ? -4.467 4.294 6.706 1.00 0.00 80 LEU A N 10
ATOM 12644 C CA . LEU A 1 101 ? -3.801 3.347 5.819 1.00 0.00 80 LEU A CA 10
ATOM 12645 C C . LEU A 1 101 ? -4.771 2.778 4.792 1.00 0.00 80 LEU A C 10
ATOM 12646 O O . LEU A 1 101 ? -4.417 2.584 3.629 1.00 0.00 80 LEU A O 10
ATOM 12662 N N . ASN A 1 102 ? -5.997 2.511 5.229 1.00 0.00 81 ASN A N 10
ATOM 12663 C CA . ASN A 1 102 ? -7.011 1.927 4.359 1.00 0.00 81 ASN A CA 10
ATOM 12664 C C . ASN A 1 102 ? -7.518 2.942 3.344 1.00 0.00 81 ASN A C 10
ATOM 12665 O O . ASN A 1 102 ? -7.287 4.143 3.484 1.00 0.00 81 ASN A O 10
ATOM 12676 N N . ARG A 1 103 ? -8.209 2.453 2.319 1.00 0.00 82 ARG A N 10
ATOM 12677 C CA . ARG A 1 103 ? -8.711 3.312 1.254 1.00 0.00 82 ARG A CA 10
ATOM 12678 C C . ARG A 1 103 ? -10.173 3.673 1.480 1.00 0.00 82 ARG A C 10
ATOM 12679 O O . ARG A 1 103 ? -10.811 3.168 2.404 1.00 0.00 82 ARG A O 10
ATOM 12700 N N . VAL A 1 104 ? -10.699 4.550 0.631 1.00 0.00 83 VAL A N 10
ATOM 12701 C CA . VAL A 1 104 ? -12.078 5.006 0.757 1.00 0.00 83 VAL A CA 10
ATOM 12702 C C . VAL A 1 104 ? -12.963 4.387 -0.319 1.00 0.00 83 VAL A C 10
ATOM 12703 O O . VAL A 1 104 ? -12.587 4.332 -1.489 1.00 0.00 83 VAL A O 10
ATOM 12716 N N . ALA A 1 105 ? -14.140 3.922 0.086 1.00 0.00 84 ALA A N 10
ATOM 12717 C CA . ALA A 1 105 ? -15.136 3.432 -0.859 1.00 0.00 84 ALA A CA 10
ATOM 12718 C C . ALA A 1 105 ? -16.524 3.409 -0.233 1.00 0.00 84 ALA A C 10
ATOM 12719 O O . ALA A 1 105 ? -16.683 3.061 0.937 1.00 0.00 84 ALA A O 10
ATOM 12726 N N . GLY A 1 106 ? -17.528 3.783 -1.020 1.00 0.00 85 GLY A N 10
ATOM 12727 C CA . GLY A 1 106 ? -18.913 3.751 -0.563 1.00 0.00 85 GLY A CA 10
ATOM 12728 C C . GLY A 1 106 ? -19.509 2.357 -0.709 1.00 0.00 85 GLY A C 10
ATOM 12729 O O . GLY A 1 106 ? -20.439 1.991 0.007 1.00 0.00 85 GLY A O 10
ATOM 12733 N N . GLY A 1 107 ? -18.967 1.583 -1.644 1.00 0.00 86 GLY A N 10
ATOM 12734 C CA . GLY A 1 107 ? -19.427 0.218 -1.869 1.00 0.00 86 GLY A CA 10
ATOM 12735 C C . GLY A 1 107 ? -18.270 -0.771 -1.797 1.00 0.00 86 GLY A C 10
ATOM 12736 O O . GLY A 1 107 ? -17.860 -1.138 -0.731 1.00 0.00 86 GLY A O 10
#

Secondary structure (DSSP, 8-state):
--S--HHHHHHHHHHHHHHHHH-HHHHHHHHH-HHHHHHHHH--PPPTT--EEEEEETTTTEEEEEEPPTTSS---PPPTTPPTT-

Radius of gyration: 12.39 Å; Cα contacts (8 Å, |Δi|>4): 102; chains: 1; bounding box: 30×28×28 Å